Protein 3N40 (pdb70)

Radius of gyration: 38.4 Å; Cα contacts (8 Å, |Δi|>4): 2121; chains: 2; bounding box: 84×128×51 Å

Foldseek 3Di:
DFWADDDPDIDHLLDDPCPDQQLVVPLLSLLLRLLRCQVGPSSVSNLLRNQFHQDPPDDDGRSVVRQNQVFAAFAFFWFQPFDPRHIDRAQFHWFDWDQPWLVQKIKTFTRWFAQAAQVRDGHNQWTWTADQPGIHIFGPVQKWKAFPHTWDWLAGGTRITITRYDFHQKIKIWGAGPVRDITMGIDGDGGDRDDQFFFDDDDADPAADKGKIKWQDRDQDFDPDKFKKDWAAWAWDLVQWDQPPNWIKGAQPQFFKWKAFPDDDCRTDGDRHIDIGPPGHSVRMTMTTGGSSHMGTPGPRGDDHPPDDPRIHMDTGGRHMDMDIGGDHDFDAFDWDDDAQKIKTFDAGPGFKKKWKFAQDPGGPIDIDTDGGTDIDIDGADQSWMWMDIINDDIDIDHGD/DFDKDKDWFFLFAPDWDWDWDDDPQFWIFIKIKGWHKKKWFWDKDFQWKDFFKDKDWDFKDKAAQEWDDDDDDPAAPKDKDKDFQAFAADPVGTPHPDNGHIIIITIIGMDHDPCLVPWMKIKIFTDQTWMKTWMWMCAPNDTDIDIFTQCQPTWDADPNKTKGKHDFPDSDDLEDRMWMDTDWFIARDPAAGAQGDEALAPPQKIGSDSVGPGIHHNFVWDWDDDDHNHRDTDIDTRGTNSVVCVVVVPDGCCPPPPQNWHFGPPPTITMRRRDGMMMMMIRGGPVSTHGLVRAKDKDPKEKDWPFAAADPDQRTKMKIWIATPAWDKWAKAWPDPQKGWPGGIDIDGGGGMDMTTMHGNDQWDWTWIQTTNDIYIYTDRHHYDPDPDDDRD

Nearest PDB structures (foldseek):
  3n40-assembly1_P  TM=1.003E+00  e=1.286E-82  Chikungunya virus
  6jo8-assembly1_A  TM=9.857E-01  e=7.371E-72  Chikungunya virus
  2xfc-assembly1_B  TM=9.454E-01  e=4.873E-64  Chikungunya virus
  6jo8-assembly2_C  TM=9.831E-01  e=7.892E-61  Chikungunya virus
  6nk5-assembly1_E-14  TM=9.341E-01  e=5.938E-55  Chikungunya virus strain Senegal 37997

Structure (mmCIF, N/CA/C/O backbone):
data_3N40
#
_entry.id   3N40
#
_cell.length_a   58.740
_cell.length_b   90.010
_cell.length_c   179.030
_cell.angle_alpha   90.00
_cell.angle_beta   90.00
_cell.angle_gamma   90.00
#
_symmetry.space_group_name_H-M   'P 21 21 21'
#
loop_
_entity.id
_entity.type
_entity.pdbx_description
1 polymer 'P62 envelope glycoprotein'
2 polymer 'E1 envelope glycoprotein'
3 branched 2-acetamido-2-deoxy-beta-D-glucopyranose-(1-4)-2-acetamido-2-deoxy-beta-D-glucopyranose
4 branched 2-acetamido-2-deoxy-alpha-D-glucopyranose-(1-4)-2-acetamido-2-deoxy-beta-D-glucopyranose
5 non-polymer 2-acetamido-2-deoxy-beta-D-glucopyranose
6 non-polymer 'ACETATE ION'
7 water water
#
loop_
_atom_site.group_PDB
_atom_site.id
_atom_site.type_symbol
_atom_site.label_atom_id
_atom_site.label_alt_id
_atom_site.label_comp_id
_atom_site.label_asym_id
_atom_site.label_entity_id
_atom_site.label_seq_id
_atom_site.pdbx_PDB_ins_code
_atom_site.Cartn_x
_atom_site.Cartn_y
_atom_site.Cartn_z
_atom_site.occupancy
_atom_site.B_iso_or_equiv
_atom_site.auth_seq_id
_atom_site.auth_comp_id
_atom_site.auth_asym_id
_atom_site.auth_atom_id
_atom_site.pdbx_PDB_model_num
ATOM 1 N N . PRO A 1 1 ? -54.197 -3.104 42.036 1.00 47.77 5 PRO P N 1
ATOM 2 C CA . PRO A 1 1 ? -54.717 -1.742 41.863 1.00 46.57 5 PRO P CA 1
ATOM 3 C C . PRO A 1 1 ? -53.640 -0.670 42.039 1.00 49.46 5 PRO P C 1
ATOM 4 O O . PRO A 1 1 ? -53.037 -0.562 43.112 1.00 50.07 5 PRO P O 1
ATOM 8 N N . VAL A 1 2 ? -53.385 0.109 40.970 1.00 43.82 6 VAL P N 1
ATOM 9 C CA . VAL A 1 2 ? -52.382 1.178 40.972 1.00 42.83 6 VAL P CA 1
ATOM 10 C C . VAL A 1 2 ? -53.070 2.509 41.299 1.00 44.55 6 VAL P C 1
ATOM 11 O O . VAL A 1 2 ? -54.014 2.902 40.609 1.00 43.38 6 VAL P O 1
ATOM 15 N N . MET A 1 3 ? -52.610 3.183 42.370 1.00 40.36 7 MET P N 1
ATOM 16 C CA . MET A 1 3 ? -53.214 4.425 42.862 1.00 39.43 7 MET P CA 1
ATOM 17 C C . MET A 1 3 ? -52.417 5.698 42.588 1.00 42.27 7 MET P C 1
ATOM 18 O O . MET A 1 3 ? -51.189 5.704 42.697 1.00 41.79 7 MET P O 1
ATOM 23 N N . CYS A 1 4 ? -53.137 6.773 42.219 1.00 37.93 8 CYS P N 1
ATOM 24 C CA . CYS A 1 4 ? -52.597 8.107 41.939 1.00 37.26 8 CYS P CA 1
ATOM 25 C C . CYS A 1 4 ? -53.189 9.126 42.922 1.00 41.95 8 CYS P C 1
ATOM 26 O O . CYS A 1 4 ? -54.170 8.816 43.597 1.00 41.79 8 CYS P O 1
ATOM 29 N N . LEU A 1 5 ? -52.602 10.334 43.000 1.00 39.04 9 LEU P N 1
ATOM 30 C CA . LEU A 1 5 ? -53.015 11.382 43.940 1.00 39.58 9 LEU P CA 1
ATOM 31 C C . LEU A 1 5 ? -53.569 12.652 43.280 1.00 43.47 9 LEU P C 1
ATOM 32 O O . LEU A 1 5 ? -53.001 13.144 42.305 1.00 42.67 9 LEU P O 1
ATOM 37 N N . LEU A 1 6 ? -54.664 13.192 43.842 1.00 40.65 10 LEU P N 1
ATOM 38 C CA . LEU A 1 6 ? -55.302 14.445 43.427 1.00 40.44 10 LEU P CA 1
ATOM 39 C C . LEU A 1 6 ? -55.748 15.179 44.691 1.00 45.31 10 LEU P C 1
ATOM 40 O O . LEU A 1 6 ? -56.721 14.773 45.335 1.00 45.40 10 LEU P O 1
ATOM 45 N N . ALA A 1 7 ? -54.990 16.237 45.059 1.00 42.13 11 ALA P N 1
ATOM 46 C CA . ALA A 1 7 ? -55.170 17.082 46.245 1.00 42.87 11 ALA P CA 1
ATOM 47 C C . ALA A 1 7 ? -55.178 16.268 47.553 1.00 47.19 11 ALA P C 1
ATOM 48 O O . ALA A 1 7 ? -54.121 15.811 47.989 1.00 46.61 11 ALA P O 1
ATOM 50 N N . ASN A 1 8 ? -56.363 16.050 48.142 1.00 44.53 12 ASN P N 1
ATOM 51 C CA . ASN A 1 8 ? -56.530 15.308 49.388 1.00 45.36 12 ASN P CA 1
ATOM 52 C C . ASN A 1 8 ? -57.090 13.882 49.151 1.00 48.84 12 ASN P C 1
ATOM 53 O O . ASN A 1 8 ? -57.414 13.186 50.118 1.00 49.11 12 ASN P O 1
ATOM 58 N N . THR A 1 9 ? -57.196 13.450 47.869 1.00 44.50 13 THR P N 1
ATOM 59 C CA . THR A 1 9 ? -57.743 12.134 47.496 1.00 44.18 13 THR P CA 1
ATOM 60 C C . THR A 1 9 ? -56.751 11.216 46.763 1.00 47.04 13 THR P C 1
ATOM 61 O O . THR A 1 9 ? -55.771 11.685 46.178 1.00 46.04 13 THR P O 1
ATOM 65 N N . THR A 1 10 ? -57.057 9.901 46.770 1.00 43.32 14 THR P N 1
ATOM 66 C CA . THR A 1 10 ? -56.366 8.835 46.040 1.00 42.25 14 THR P CA 1
ATOM 67 C C . THR A 1 10 ? -57.396 8.245 45.072 1.00 44.75 14 THR P C 1
ATOM 68 O O . THR A 1 10 ? -58.579 8.172 45.413 1.00 44.79 14 THR P O 1
ATOM 72 N N . PHE A 1 11 ? -56.968 7.873 43.855 1.00 39.94 15 PHE P N 1
ATOM 73 C CA . PHE A 1 11 ? -57.858 7.351 42.811 1.00 38.98 15 PHE P CA 1
ATOM 74 C C . PHE A 1 11 ? -57.113 6.359 41.892 1.00 41.80 15 PHE P C 1
ATOM 75 O O . PHE A 1 11 ? -55.882 6.405 41.884 1.00 41.36 15 PHE P O 1
ATOM 83 N N . PRO A 1 12 ? -57.785 5.487 41.084 1.00 37.64 16 PRO P N 1
ATOM 84 C CA . PRO A 1 12 ? -57.016 4.607 40.183 1.00 36.85 16 PRO P CA 1
ATOM 85 C C . PRO A 1 12 ? -56.395 5.432 39.057 1.00 39.25 16 PRO P C 1
ATOM 86 O O . PRO A 1 12 ? -57.107 6.195 38.402 1.00 38.13 16 PRO P O 1
ATOM 90 N N . CYS A 1 13 ? -55.061 5.314 38.874 1.00 35.43 17 CYS P N 1
ATOM 91 C CA . CYS A 1 13 ? -54.269 6.047 37.876 1.00 34.46 17 CYS P CA 1
ATOM 92 C C . CYS A 1 13 ? -54.896 6.089 36.484 1.00 36.44 17 CYS P C 1
ATOM 93 O O . CYS A 1 13 ? -54.953 7.156 35.876 1.00 34.94 17 CYS P O 1
ATOM 96 N N . SER A 1 14 ? -55.389 4.935 36.000 1.00 33.19 18 SER P N 1
ATOM 97 C CA . SER A 1 14 ? -56.029 4.795 34.691 1.00 32.62 18 SER P CA 1
ATOM 98 C C . SER A 1 14 ? -57.421 5.447 34.632 1.00 35.96 18 SER P C 1
ATOM 99 O O . SER A 1 14 ? -57.968 5.611 33.539 1.00 35.30 18 SER P O 1
ATOM 102 N N . GLN A 1 15 ? -57.991 5.817 35.797 1.00 32.59 19 GLN P N 1
ATOM 103 C CA . GLN A 1 15 ? -59.319 6.428 35.877 1.00 32.29 19 GLN P CA 1
ATOM 104 C C . GLN A 1 15 ? -59.361 7.790 36.624 1.00 35.87 19 GLN P C 1
ATOM 105 O O . GLN A 1 15 ? -59.960 7.865 37.704 1.00 35.77 19 GLN P O 1
ATOM 111 N N . PRO A 1 16 ? -58.778 8.891 36.067 1.00 31.89 20 PRO P N 1
ATOM 112 C CA . PRO A 1 16 ? -58.896 10.194 36.749 1.00 31.83 20 PRO P CA 1
ATOM 113 C C . PRO A 1 16 ? -60.333 10.732 36.678 1.00 35.77 20 PRO P C 1
ATOM 114 O O . PRO A 1 16 ? -61.034 10.417 35.712 1.00 34.87 20 PRO P O 1
ATOM 118 N N . PRO A 1 17 ? -60.811 11.503 37.688 1.00 33.11 21 PRO P N 1
ATOM 119 C CA . PRO A 1 17 ? -62.214 11.968 37.662 1.00 33.44 21 PRO P CA 1
ATOM 120 C C . PRO A 1 17 ? -62.599 12.945 36.547 1.00 36.93 21 PRO P C 1
ATOM 121 O O . PRO A 1 17 ? -63.789 13.125 36.282 1.00 37.32 21 PRO P O 1
ATOM 125 N N . CYS A 1 18 ? -61.602 13.561 35.896 1.00 32.58 22 CYS P N 1
ATOM 126 C CA . CYS A 1 18 ? -61.778 14.529 34.811 1.00 32.13 22 CYS P CA 1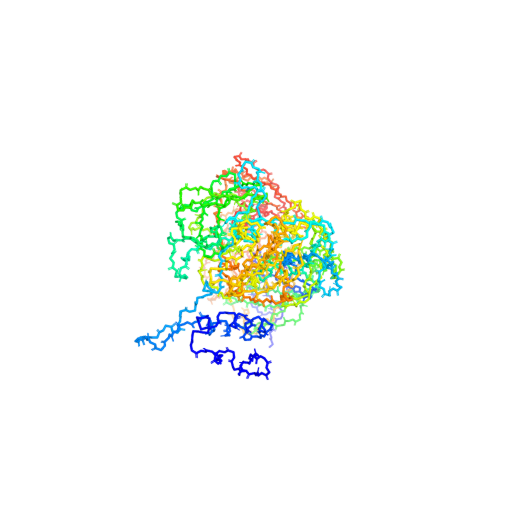
ATOM 127 C C . CYS A 1 18 ? -62.216 13.914 33.470 1.00 35.69 22 CYS P C 1
ATOM 128 O O . CYS A 1 18 ? -62.660 14.655 32.591 1.00 35.47 22 CYS P O 1
ATOM 131 N N . THR A 1 19 ? -62.056 12.580 33.301 1.00 32.07 23 THR P N 1
ATOM 132 C CA . THR A 1 19 ? -62.387 11.846 32.068 1.00 31.56 23 THR P CA 1
ATOM 133 C C . THR A 1 19 ? -63.847 12.005 31.605 1.00 35.19 23 THR P C 1
ATOM 134 O O . THR A 1 19 ? -64.748 12.004 32.447 1.00 35.67 23 THR P O 1
ATOM 138 N N . PRO A 1 20 ? -64.112 12.150 30.283 1.00 30.78 24 PRO P N 1
ATOM 139 C CA . PRO A 1 20 ? -63.160 12.173 29.157 1.00 29.81 24 PRO P CA 1
ATOM 140 C C . PRO A 1 20 ? -62.585 13.556 28.851 1.00 32.66 24 PRO P C 1
ATOM 141 O O . PRO A 1 20 ? -63.103 14.561 29.341 1.00 32.39 24 PRO P O 1
ATOM 145 N N . CYS A 1 21 ? -61.523 13.596 28.015 1.00 28.28 25 CYS P N 1
ATOM 146 C CA . CYS A 1 21 ? -60.836 14.808 27.551 1.00 27.91 25 CYS P CA 1
ATOM 147 C C . CYS A 1 21 ? -60.439 15.740 28.708 1.00 32.19 25 CYS P C 1
ATOM 148 O O . CYS A 1 21 ? -60.899 16.884 28.768 1.00 31.86 25 CYS P O 1
ATOM 151 N N . CYS A 1 22 ? -59.608 15.224 29.641 1.00 29.17 26 CYS P N 1
ATOM 152 C CA . CYS A 1 22 ? -59.112 15.949 30.817 1.00 29.55 26 CYS P CA 1
ATOM 153 C C . CYS A 1 22 ? -58.438 17.258 30.420 1.00 32.99 26 CYS P C 1
ATOM 154 O O . CYS A 1 22 ? -58.761 18.309 30.978 1.00 33.37 26 CYS P O 1
ATOM 157 N N . TYR A 1 23 ? -57.506 17.185 29.454 1.00 28.33 27 TYR P N 1
ATOM 158 C CA . TYR A 1 23 ? -56.739 18.323 28.959 1.00 27.80 27 TYR P CA 1
ATOM 159 C C . TYR A 1 23 ? -57.598 19.359 28.235 1.00 31.48 27 TYR P C 1
ATOM 160 O O . TYR A 1 23 ? -57.383 20.551 28.435 1.00 31.34 27 TYR P O 1
ATOM 169 N N . GLU A 1 24 ? -58.542 18.915 27.381 1.00 27.89 28 GLU P N 1
ATOM 170 C CA . GLU A 1 24 ? -59.436 19.808 26.632 1.00 27.98 28 GLU P CA 1
ATOM 171 C C . GLU A 1 24 ? -60.315 20.643 27.563 1.00 32.46 28 GLU P C 1
ATOM 172 O O . GLU A 1 24 ? -60.494 21.838 27.322 1.00 32.62 28 GLU P O 1
ATOM 178 N N . LYS A 1 25 ? -60.833 20.014 28.638 1.00 29.24 29 LYS P N 1
ATOM 179 C CA . LYS A 1 25 ? -61.696 20.646 29.640 1.00 29.78 29 LYS P CA 1
ATOM 180 C C . LYS A 1 25 ? -60.922 21.655 30.492 1.00 33.90 29 LYS P C 1
ATOM 181 O O . LYS A 1 25 ? -61.289 22.830 30.528 1.00 33.98 29 LYS P O 1
ATOM 187 N N . GLU A 1 26 ? -59.864 21.189 31.189 1.00 30.17 30 GLU P N 1
ATOM 188 C CA . GLU A 1 26 ? -59.031 22.009 32.072 1.00 30.12 30 GLU P CA 1
ATOM 189 C C . GLU A 1 26 ? -57.541 21.730 31.795 1.00 33.15 30 GLU P C 1
ATOM 190 O O . GLU A 1 26 ? -56.966 20.840 32.429 1.00 32.26 30 GLU P O 1
ATOM 196 N N . PRO A 1 27 ? -56.899 22.462 30.848 1.00 29.55 31 PRO P N 1
ATOM 197 C CA . PRO A 1 27 ? -55.481 22.184 30.539 1.00 28.71 31 PRO P CA 1
ATOM 198 C C . PRO A 1 27 ? -54.500 22.404 31.688 1.00 32.15 31 PRO P C 1
ATOM 199 O O . PRO A 1 27 ? -53.642 21.550 31.900 1.00 30.63 31 PRO P O 1
ATOM 203 N N . GLU A 1 28 ? -54.645 23.516 32.442 1.00 29.68 32 GLU P N 1
ATOM 204 C CA . GLU A 1 28 ? -53.783 23.847 33.581 1.00 29.80 32 GLU P CA 1
ATOM 205 C C . GLU A 1 28 ? -53.912 22.807 34.704 1.00 33.30 32 GLU P C 1
ATOM 206 O O . GLU A 1 28 ? -52.891 22.296 35.164 1.00 32.61 32 GLU P O 1
ATOM 212 N N . GLU A 1 29 ? -55.162 22.487 35.116 1.00 29.93 33 GLU P N 1
ATOM 213 C CA . GLU A 1 29 ? -55.497 21.519 36.171 1.00 29.67 33 GLU P CA 1
ATOM 214 C C . GLU A 1 29 ? -54.970 20.116 35.879 1.00 32.60 33 GLU P C 1
ATOM 215 O O . GLU A 1 29 ? -54.501 19.447 36.800 1.00 32.57 33 GLU P O 1
ATOM 221 N N . THR A 1 30 ? -55.068 19.669 34.608 1.00 28.03 34 THR P N 1
ATOM 222 C CA . THR A 1 30 ? -54.612 18.352 34.147 1.00 26.97 34 THR P CA 1
ATOM 223 C C . THR A 1 30 ? -53.095 18.231 34.289 1.00 29.77 34 THR P C 1
ATOM 224 O O . THR A 1 30 ? -52.619 17.234 34.833 1.00 29.05 34 THR P O 1
ATOM 228 N N . LEU A 1 31 ? -52.348 19.251 33.816 1.00 26.03 35 LEU P N 1
ATOM 229 C CA . LEU A 1 31 ? -50.886 19.286 33.892 1.00 25.62 35 LEU P CA 1
ATOM 230 C C . LEU A 1 31 ? -50.405 19.345 35.338 1.00 29.77 35 LEU P C 1
ATOM 231 O O . LEU A 1 31 ? -49.442 18.657 35.672 1.00 29.26 35 LEU P O 1
ATOM 236 N N . ARG A 1 32 ? -51.105 20.119 36.201 1.00 26.75 36 ARG P N 1
ATOM 237 C CA . ARG A 1 32 ? -50.796 20.230 37.632 1.00 27.06 36 ARG P CA 1
ATOM 238 C C . ARG A 1 32 ? -50.961 18.864 38.314 1.00 30.07 36 ARG P C 1
ATOM 239 O O . ARG A 1 32 ? -50.094 18.469 39.092 1.00 29.81 36 ARG P O 1
ATOM 247 N N . MET A 1 33 ? -52.050 18.133 37.978 1.00 25.75 37 MET P N 1
ATOM 248 C CA . MET A 1 33 ? -52.357 16.792 38.488 1.00 25.34 37 MET P CA 1
ATOM 249 C C . MET A 1 33 ? -51.260 15.795 38.083 1.00 28.65 37 MET P C 1
ATOM 250 O O . MET A 1 33 ? -50.817 15.005 38.919 1.00 28.72 37 MET P O 1
ATOM 255 N N . LEU A 1 34 ? -50.826 15.843 36.807 1.00 24.38 38 LEU P N 1
ATOM 256 C CA . LEU A 1 34 ? -49.774 14.979 36.268 1.00 23.98 38 LEU P CA 1
ATOM 257 C C . LEU A 1 34 ? -48.433 15.234 36.956 1.00 27.77 38 LEU P C 1
ATOM 258 O O . LEU A 1 34 ? -47.734 14.277 37.286 1.00 27.78 38 LEU P O 1
ATOM 263 N N . GLU A 1 35 ? -48.102 16.518 37.216 1.00 24.20 39 GLU P N 1
ATOM 264 C CA . GLU A 1 35 ? -46.875 16.942 37.904 1.00 24.29 39 GLU P CA 1
ATOM 265 C C . GLU A 1 35 ? -46.832 16.404 39.341 1.00 28.87 39 GLU P C 1
ATOM 266 O O . GLU A 1 35 ? -45.760 16.045 39.828 1.00 28.91 39 GLU P O 1
ATOM 272 N N . ASP A 1 36 ? -48.005 16.326 40.001 1.00 25.84 40 ASP P N 1
ATOM 273 C CA . ASP A 1 36 ? -48.156 15.823 41.369 1.00 26.35 40 ASP P CA 1
ATOM 274 C C . ASP A 1 36 ? -47.963 14.305 41.473 1.00 30.77 40 ASP P C 1
ATOM 275 O O . ASP A 1 36 ? -47.744 13.796 42.573 1.00 31.18 40 ASP P O 1
ATOM 280 N N . ASN A 1 37 ? -48.040 13.587 40.335 1.00 27.10 41 ASN P N 1
ATOM 281 C CA . ASN A 1 37 ? -47.895 12.132 40.269 1.00 27.11 41 ASN P CA 1
ATOM 282 C C . ASN A 1 37 ? -46.656 11.664 39.497 1.00 32.06 41 ASN P C 1
ATOM 283 O O . ASN A 1 37 ? -46.565 10.480 39.160 1.00 31.90 41 ASN P O 1
ATOM 288 N N . VAL A 1 38 ? -45.693 12.575 39.245 1.00 29.20 42 VAL P N 1
ATOM 289 C CA . VAL A 1 38 ? -44.455 12.291 38.508 1.00 29.36 42 VAL P CA 1
ATOM 290 C C . VAL A 1 38 ? -43.593 11.164 39.121 1.00 34.88 42 VAL P C 1
ATOM 291 O O . VAL A 1 38 ? -42.966 10.409 38.380 1.00 34.63 42 VAL P O 1
ATOM 295 N N . MET A 1 39 ? -43.601 11.037 40.460 1.00 33.04 43 MET P N 1
ATOM 296 C CA . MET A 1 39 ? -42.824 10.029 41.189 1.00 34.19 43 MET P CA 1
ATOM 297 C C . MET A 1 39 ? -43.580 8.709 41.397 1.00 37.62 43 MET P C 1
ATOM 298 O O . MET A 1 39 ? -42.960 7.700 41.745 1.00 37.91 43 MET P O 1
ATOM 303 N N . ARG A 1 40 ? -44.910 8.717 41.170 1.00 33.21 44 ARG P N 1
ATOM 304 C CA . ARG A 1 40 ? -45.795 7.557 41.331 1.00 32.94 44 ARG P CA 1
ATOM 305 C C . ARG A 1 40 ? -45.558 6.476 40.263 1.00 36.78 44 ARG P C 1
ATOM 306 O O . ARG A 1 40 ? -45.423 6.817 39.085 1.00 35.80 44 ARG P O 1
ATOM 314 N N . PRO A 1 41 ? -45.545 5.169 40.644 1.00 33.96 45 PRO P N 1
ATOM 315 C CA . PRO A 1 41 ? -45.325 4.100 39.645 1.00 33.60 45 PRO P CA 1
ATOM 316 C C . PRO A 1 41 ? -46.350 4.031 38.507 1.00 35.47 45 PRO P C 1
ATOM 317 O O . PRO A 1 41 ? -46.019 3.557 37.419 1.00 34.90 45 PRO P O 1
ATOM 321 N N . GLY A 1 42 ? -47.568 4.502 38.766 1.00 30.58 46 GLY P N 1
ATOM 322 C CA . GLY A 1 42 ? -48.644 4.520 37.781 1.00 29.24 46 GLY P CA 1
ATOM 323 C C . GLY A 1 42 ? -48.799 5.832 37.039 1.00 31.37 46 GLY P C 1
ATOM 324 O O . GLY A 1 42 ? -49.892 6.130 36.550 1.00 30.25 46 GLY P O 1
ATOM 325 N N . TYR A 1 43 ? -47.704 6.618 36.928 1.00 27.20 47 TYR P N 1
ATOM 326 C CA . TYR A 1 43 ? -47.703 7.911 36.238 1.00 26.07 47 TYR P CA 1
ATOM 327 C C . TYR A 1 43 ? -48.087 7.788 34.762 1.00 29.72 47 TYR P C 1
ATOM 328 O O . TYR A 1 43 ? -48.881 8.598 34.277 1.00 28.93 47 TYR P O 1
ATOM 337 N N . TYR A 1 44 ? -47.504 6.805 34.048 1.00 26.84 48 TYR P N 1
ATOM 338 C CA . TYR A 1 44 ? -47.779 6.600 32.625 1.00 26.38 48 TYR P CA 1
ATOM 339 C C . TYR A 1 44 ? -49.186 6.106 32.317 1.00 30.27 48 TYR P C 1
ATOM 340 O O . TYR A 1 44 ? -49.684 6.348 31.218 1.00 29.76 48 TYR P O 1
ATOM 349 N N . GLN A 1 45 ? -49.849 5.476 33.308 1.00 27.31 49 GLN P N 1
ATOM 350 C CA . GLN A 1 45 ? -51.244 5.044 33.203 1.00 27.04 49 GLN P CA 1
ATOM 351 C C . GLN A 1 45 ? -52.120 6.298 33.289 1.00 30.01 49 GLN P C 1
ATOM 352 O O . GLN A 1 45 ? -53.099 6.412 32.550 1.00 29.32 49 GLN P O 1
ATOM 358 N N . LEU A 1 46 ? -51.727 7.257 34.163 1.00 26.26 50 LEU P N 1
ATOM 359 C CA . LEU A 1 46 ? -52.408 8.540 34.348 1.00 25.59 50 LEU P CA 1
ATOM 360 C C . LEU A 1 46 ? -52.194 9.460 33.144 1.00 29.21 50 LEU P C 1
ATOM 361 O O . LEU A 1 46 ? -53.145 10.114 32.719 1.00 28.49 50 LEU P O 1
ATOM 366 N N . LEU A 1 47 ? -50.959 9.495 32.590 1.00 26.01 51 LEU P N 1
ATOM 367 C CA . LEU A 1 47 ? -50.607 10.299 31.415 1.00 25.71 51 LEU P CA 1
ATOM 368 C C . LEU A 1 47 ? -51.420 9.861 30.195 1.00 30.19 51 LEU P C 1
ATOM 369 O O . LEU A 1 47 ? -51.950 10.715 29.480 1.00 29.65 51 LEU P O 1
ATOM 374 N N . GLN A 1 48 ? -51.548 8.533 29.994 1.00 27.32 52 GLN P N 1
ATOM 375 C CA . GLN A 1 48 ? -52.310 7.924 28.904 1.00 27.30 52 GLN P CA 1
ATOM 376 C C . GLN A 1 48 ? -53.788 8.322 28.977 1.00 31.10 52 GLN P C 1
ATOM 377 O O . GLN A 1 48 ? -54.325 8.809 27.986 1.00 30.41 52 GLN P O 1
ATOM 383 N N . ALA A 1 49 ? -54.423 8.149 30.151 1.00 27.88 53 ALA P N 1
ATOM 384 C CA . ALA A 1 49 ? -55.833 8.472 30.372 1.00 27.94 53 ALA P CA 1
ATOM 385 C C . ALA A 1 49 ? -56.151 9.973 30.297 1.00 31.87 53 ALA P C 1
ATOM 386 O O . ALA A 1 49 ? -57.189 10.339 29.744 1.00 31.39 53 ALA P O 1
ATOM 388 N N . SER A 1 50 ? -55.263 10.833 30.843 1.00 28.40 54 SER P N 1
ATOM 389 C CA . SER A 1 50 ? -55.442 12.291 30.868 1.00 28.21 54 SER P CA 1
ATOM 390 C C . SER A 1 50 ? -55.266 12.959 29.504 1.00 31.52 54 SER P C 1
ATOM 391 O O . SER A 1 50 ? -55.903 13.983 29.246 1.00 31.13 54 SER P O 1
ATOM 394 N N . LEU A 1 51 ? -54.392 12.401 28.646 1.00 27.62 55 LEU P N 1
ATOM 395 C CA . LEU A 1 51 ? -54.120 12.962 27.321 1.00 27.11 55 LEU P CA 1
ATOM 396 C C . LEU A 1 51 ? -54.820 12.231 26.165 1.00 29.91 55 LEU P C 1
ATOM 397 O O . LEU A 1 51 ? -54.423 12.365 25.004 1.00 29.40 55 LEU P O 1
ATOM 402 N N . THR A 1 52 ? -55.898 11.497 26.493 1.00 25.93 56 THR P N 1
ATOM 403 C CA . THR A 1 52 ? -56.757 10.790 25.545 1.00 25.56 56 THR P CA 1
ATOM 404 C C . THR A 1 52 ? -58.094 11.531 25.507 1.00 29.46 56 THR P C 1
ATOM 405 O O . THR A 1 52 ? -58.650 11.849 26.561 1.00 28.91 56 THR P O 1
ATOM 409 N N . CYS A 1 53 ? -58.599 11.812 24.300 1.00 26.35 57 CYS P N 1
ATOM 410 C CA . CYS A 1 53 ? -59.872 12.496 24.145 1.00 26.56 57 CYS P CA 1
ATOM 411 C C . CYS A 1 53 ? -60.849 11.746 23.253 1.00 30.22 57 CYS P C 1
ATOM 412 O O . CYS A 1 53 ? -60.671 11.674 22.034 1.00 30.46 57 CYS P O 1
ATOM 415 N N . SER A 1 54 ? -61.874 11.169 23.886 1.00 25.94 58 SER P N 1
ATOM 416 C CA . SER A 1 54 ? -62.973 10.476 23.229 1.00 25.70 58 SER P CA 1
ATOM 417 C C . SER A 1 54 ? -64.236 11.150 23.783 1.00 29.60 58 SER P C 1
ATOM 418 O O . SER A 1 54 ? -64.758 10.721 24.817 1.00 29.29 58 SER P O 1
ATOM 421 N N . PRO A 1 55 ? -64.663 12.290 23.181 1.00 26.18 59 PRO P N 1
ATOM 422 C CA . PRO A 1 55 ? -65.810 13.028 23.741 1.00 26.42 59 PRO P CA 1
ATOM 423 C C . PRO A 1 55 ? -67.165 12.351 23.578 1.00 29.79 59 PRO P C 1
ATOM 424 O O . PRO A 1 55 ? -67.307 11.440 22.765 1.00 28.86 59 PRO P O 1
ATOM 428 N N . HIS A 1 56 ? -68.159 12.817 24.360 1.00 27.02 60 HIS P N 1
ATOM 429 C CA . HIS A 1 56 ? -69.544 12.340 24.350 1.00 27.33 60 HIS P CA 1
ATOM 430 C C . HIS A 1 56 ? -70.230 12.644 23.018 1.00 32.33 60 HIS P C 1
ATOM 431 O O . HIS A 1 56 ? -70.921 11.780 22.476 1.00 32.06 60 HIS P O 1
ATOM 438 N N . ARG A 1 57 ? -70.042 13.877 22.501 1.00 29.98 61 ARG P N 1
ATOM 439 C CA . ARG A 1 57 ? -70.630 14.366 21.251 1.00 30.95 61 ARG P CA 1
ATOM 440 C C . ARG A 1 57 ? -69.848 13.821 20.043 1.00 34.74 61 ARG P C 1
ATOM 441 O O . ARG A 1 57 ? -69.236 14.579 19.283 1.00 34.77 61 ARG P O 1
ATOM 449 N N . GLN A 1 58 ? -69.870 12.487 19.889 1.00 30.82 62 GLN P N 1
ATOM 450 C CA . GLN A 1 58 ? -69.169 11.728 18.852 1.00 30.42 62 GLN P CA 1
ATOM 451 C C . GLN A 1 58 ? -69.862 10.369 18.703 1.00 34.89 62 GLN P C 1
ATOM 452 O O . GLN A 1 58 ? -70.320 9.817 19.702 1.00 34.71 62 GLN P O 1
ATOM 458 N N . ARG A 1 59 ? -69.954 9.840 17.468 1.00 31.60 63 ARG P N 1
ATOM 459 C CA . ARG A 1 59 ? -70.579 8.540 17.197 1.00 31.50 63 ARG P CA 1
ATOM 460 C C . ARG A 1 59 ? -69.683 7.389 17.680 1.00 34.81 63 ARG P C 1
ATOM 461 O O . ARG A 1 59 ? -70.145 6.502 18.401 1.00 34.29 63 ARG P O 1
ATOM 469 N N . GLU A 1 60 ? -68.412 7.412 17.256 1.00 31.02 64 GLU P N 1
ATOM 470 C CA . GLU A 1 60 ? -67.400 6.395 17.532 1.00 30.29 64 GLU P CA 1
ATOM 471 C C . GLU A 1 60 ? -66.510 6.701 18.744 1.00 32.95 64 GLU P C 1
ATOM 472 O O . GLU A 1 60 ? -66.576 7.794 19.313 1.00 32.12 64 GLU P O 1
ATOM 478 N N . SER A 1 61 ? -65.683 5.714 19.134 1.00 28.94 65 SER P N 1
ATOM 479 C CA . SER A 1 61 ? -64.740 5.818 20.241 1.00 27.92 65 SER P CA 1
ATOM 480 C C . SER A 1 61 ? -63.338 6.096 19.717 1.00 31.11 65 SER P C 1
ATOM 481 O O . SER A 1 61 ? -62.875 5.424 18.790 1.00 30.73 65 SER P O 1
ATOM 484 N N . THR A 1 62 ? -62.665 7.084 20.321 1.00 27.14 66 THR P N 1
ATOM 485 C CA . THR A 1 62 ? -61.282 7.441 20.004 1.00 26.64 66 THR P CA 1
ATOM 486 C C . THR A 1 62 ? -60.430 7.230 21.268 1.00 30.62 66 THR P C 1
ATOM 487 O O . THR A 1 62 ? -59.540 8.022 21.565 1.00 29.89 66 THR P O 1
ATOM 491 N N . LYS A 1 63 ? -60.711 6.133 22.004 1.00 27.63 67 LYS P N 1
ATOM 492 C CA . LYS A 1 63 ? -60.036 5.752 23.252 1.00 27.30 67 LYS P CA 1
ATOM 493 C C . LYS A 1 63 ? -58.533 5.446 23.106 1.00 31.90 67 LYS P C 1
ATOM 494 O O . LYS A 1 63 ? -57.833 5.364 24.116 1.00 31.29 67 LYS P O 1
ATOM 500 N N . ASP A 1 64 ? -58.051 5.259 21.862 1.00 29.33 68 ASP P N 1
ATOM 501 C CA . ASP A 1 64 ? -56.647 4.968 21.563 1.00 29.68 68 ASP P CA 1
ATOM 502 C C . ASP A 1 64 ? -55.924 6.179 20.942 1.00 33.59 68 ASP P C 1
ATOM 503 O O . ASP A 1 64 ? -54.808 6.031 20.435 1.00 33.70 68 ASP P O 1
ATOM 508 N N . ASN A 1 65 ? -56.546 7.380 21.012 1.00 29.43 69 ASN P N 1
ATOM 509 C CA . ASN A 1 65 ? -55.989 8.611 20.444 1.00 29.00 69 ASN P CA 1
ATOM 510 C C . ASN A 1 65 ? -55.039 9.402 21.369 1.00 32.20 69 ASN P C 1
ATOM 511 O O . ASN A 1 65 ? -54.879 10.614 21.185 1.00 31.55 69 ASN P O 1
ATOM 516 N N . PHE A 1 66 ? -54.387 8.713 22.341 1.00 28.62 70 PHE P N 1
ATOM 517 C CA . PHE A 1 66 ? -53.425 9.335 23.261 1.00 28.00 70 PHE P CA 1
ATOM 518 C C . PHE A 1 66 ? -52.386 10.112 22.464 1.00 31.62 70 PHE P C 1
ATOM 519 O O . PHE A 1 66 ? -51.641 9.528 21.676 1.00 31.94 70 PHE P O 1
ATOM 527 N N . ASN A 1 67 ? -52.409 11.437 22.614 1.00 27.55 71 ASN P N 1
ATOM 528 C CA . ASN A 1 67 ? -51.513 12.341 21.911 1.00 27.31 71 ASN P CA 1
ATOM 529 C C . ASN A 1 67 ? -50.871 13.283 22.916 1.00 30.49 71 ASN P C 1
ATOM 530 O O . ASN A 1 67 ? -51.502 14.236 23.371 1.00 29.91 71 ASN P O 1
ATOM 535 N N . VAL A 1 68 ? -49.612 12.995 23.274 1.00 26.81 72 VAL P N 1
ATOM 536 C CA . VAL A 1 68 ? -48.827 13.775 24.232 1.00 26.33 72 VAL P CA 1
ATOM 537 C C . VAL A 1 68 ? -48.551 15.211 23.734 1.00 29.77 72 VAL P C 1
ATOM 538 O O . VAL A 1 68 ? -48.391 16.127 24.545 1.00 29.53 72 VAL P O 1
ATOM 542 N N . TYR A 1 69 ? -48.554 15.398 22.400 1.00 25.81 73 TYR P N 1
ATOM 543 C CA . TYR A 1 69 ? -48.298 16.666 21.717 1.00 25.79 73 TYR P CA 1
ATOM 544 C C . TYR A 1 69 ? -49.395 17.716 21.898 1.00 29.56 73 TYR P C 1
ATOM 545 O O . TYR A 1 69 ? -49.179 18.882 21.558 1.00 29.95 73 TYR P O 1
ATOM 554 N N . LYS A 1 70 ? -50.553 17.321 22.464 1.00 25.80 74 LYS P N 1
ATOM 555 C CA . LYS A 1 70 ? -51.642 18.247 22.763 1.00 26.08 74 LYS P CA 1
ATOM 556 C C . LYS A 1 70 ? -51.261 19.113 23.979 1.00 30.15 74 LYS P C 1
ATOM 557 O O . LYS A 1 70 ? -51.666 20.272 24.057 1.00 29.81 74 LYS P O 1
ATOM 563 N N . ALA A 1 71 ? -50.431 18.552 24.887 1.00 26.79 75 ALA P N 1
ATOM 564 C CA . ALA A 1 71 ? -49.937 19.194 26.105 1.00 26.70 75 ALA P CA 1
ATOM 565 C C . ALA A 1 71 ? -48.595 19.900 25.891 1.00 30.64 75 ALA P C 1
ATOM 566 O O . ALA A 1 71 ? -48.334 20.911 26.542 1.00 30.56 75 ALA P O 1
ATOM 568 N N . THR A 1 72 ? -47.745 19.367 24.997 1.00 26.82 76 THR P N 1
ATOM 569 C CA . THR A 1 72 ? -46.426 19.939 24.709 1.00 26.15 76 THR P CA 1
ATOM 570 C C . THR A 1 72 ? -46.478 20.938 23.552 1.00 30.61 76 THR P C 1
ATOM 571 O O . THR A 1 72 ? -47.489 21.022 22.849 1.00 31.22 76 THR P O 1
ATOM 575 N N . ARG A 1 73 ? -45.387 21.698 23.358 1.00 26.16 77 ARG P N 1
ATOM 576 C CA . ARG A 1 73 ? -45.297 22.699 22.297 1.00 25.97 77 ARG P CA 1
ATOM 577 C C . ARG A 1 73 ? -43.856 22.911 21.802 1.00 28.51 77 ARG P C 1
ATOM 578 O O . ARG A 1 73 ? -42.923 22.759 22.599 1.00 27.37 77 ARG P O 1
ATOM 586 N N . PRO A 1 74 ? -43.644 23.330 20.524 1.00 24.81 78 PRO P N 1
ATOM 587 C CA . PRO A 1 74 ? -42.276 23.677 20.100 1.00 24.19 78 PRO P CA 1
ATOM 588 C C . PRO A 1 74 ? -41.892 25.016 20.751 1.00 27.32 78 PRO P C 1
ATOM 589 O O . PRO A 1 74 ? -42.777 25.763 21.173 1.00 27.39 78 PRO P O 1
ATOM 593 N N . TYR A 1 75 ? -40.595 25.311 20.871 1.00 22.87 79 TYR P N 1
ATOM 594 C CA . TYR A 1 75 ? -40.171 26.540 21.546 1.00 22.60 79 TYR P CA 1
ATOM 595 C C . TYR A 1 75 ? -38.944 27.213 20.937 1.00 26.93 79 TYR P C 1
ATOM 596 O O . TYR A 1 75 ? -38.304 26.657 20.044 1.00 25.99 79 TYR P O 1
ATOM 605 N N . LEU A 1 76 ? -38.643 28.430 21.420 1.00 24.52 80 LEU P N 1
ATOM 606 C CA . LEU A 1 76 ? -37.476 29.218 21.038 1.00 25.05 80 LEU P CA 1
ATOM 607 C C . LEU A 1 76 ? -36.475 29.104 22.184 1.00 29.34 80 LEU P C 1
ATOM 608 O O . LEU A 1 76 ? -36.856 29.211 23.352 1.00 28.91 80 LEU P O 1
ATOM 613 N N . ALA A 1 77 ? -35.207 28.847 21.855 1.00 26.37 81 ALA P N 1
ATOM 614 C CA . ALA A 1 77 ? -34.138 28.702 22.842 1.00 26.20 81 ALA P CA 1
ATOM 615 C C . ALA A 1 77 ? -32.816 29.201 22.274 1.00 31.00 81 ALA P C 1
ATOM 616 O O . ALA A 1 77 ? -32.692 29.364 21.056 1.00 30.66 81 ALA P O 1
ATOM 618 N N . HIS A 1 78 ? -31.831 29.449 23.157 1.00 28.26 82 HIS P N 1
ATOM 619 C CA . HIS A 1 78 ? -30.509 29.935 22.774 1.00 28.73 82 HIS P CA 1
ATOM 620 C C . HIS A 1 78 ? -29.740 28.964 21.884 1.00 32.26 82 HIS P C 1
ATOM 621 O O . HIS A 1 78 ? -29.694 27.762 22.153 1.00 31.17 82 HIS P O 1
ATOM 628 N N . CYS A 1 79 ? -29.129 29.515 20.831 1.00 29.71 83 CYS P N 1
ATOM 629 C CA . CYS A 1 79 ? -28.268 28.826 19.881 1.00 29.51 83 CYS P CA 1
ATOM 630 C C . CYS A 1 79 ? -27.024 29.705 19.704 1.00 33.75 83 CYS P C 1
ATOM 631 O O . CYS A 1 79 ? -27.182 30.894 19.430 1.00 34.19 83 CYS P O 1
ATOM 634 N N . PRO A 1 80 ? -25.790 29.175 19.888 1.00 29.91 84 PRO P N 1
ATOM 635 C CA . PRO A 1 80 ? -24.597 30.035 19.759 1.00 30.61 84 PRO P CA 1
ATOM 636 C C . PRO A 1 80 ? -24.284 30.501 18.337 1.00 35.02 84 PRO P C 1
ATOM 637 O O . PRO A 1 80 ? -23.623 31.525 18.174 1.00 35.24 84 PRO P O 1
ATOM 641 N N . ASP A 1 81 ? -24.747 29.749 17.319 1.00 31.64 85 ASP P N 1
ATOM 642 C CA . ASP A 1 81 ? -24.505 30.055 15.910 1.00 32.37 85 ASP P CA 1
ATOM 643 C C . ASP A 1 81 ? -25.739 29.761 15.046 1.00 36.36 85 ASP P C 1
ATOM 644 O O . ASP A 1 81 ? -26.007 28.606 14.705 1.00 35.17 85 ASP P O 1
ATOM 649 N N . CYS A 1 82 ? -26.469 30.826 14.674 1.00 33.90 86 CYS P N 1
ATOM 650 C CA . CYS A 1 82 ? -27.660 30.752 13.824 1.00 34.01 86 CYS P CA 1
ATOM 651 C C . CYS A 1 82 ? -27.305 31.033 12.356 1.00 39.95 86 CYS P C 1
ATOM 652 O O . CYS A 1 82 ? -28.195 31.214 11.519 1.00 39.56 86 CYS P O 1
ATOM 655 N N . GLY A 1 83 ? -26.006 31.042 12.067 1.00 38.19 87 GLY P N 1
ATOM 656 C CA . GLY A 1 83 ? -25.450 31.341 10.756 1.00 39.83 87 GLY P CA 1
ATOM 657 C C . GLY A 1 83 ? -24.539 32.544 10.853 1.00 46.55 87 GLY P C 1
ATOM 658 O O . GLY A 1 83 ? -24.896 33.537 11.497 1.00 46.77 87 GLY P O 1
ATOM 659 N N . GLU A 1 84 ? -23.339 32.448 10.244 1.00 44.87 88 GLU P N 1
ATOM 660 C CA . GLU A 1 84 ? -22.293 33.488 10.230 1.00 46.59 88 GLU P CA 1
ATOM 661 C C . GLU A 1 84 ? -21.661 33.765 11.620 1.00 50.65 88 GLU P C 1
ATOM 662 O O . GLU A 1 84 ? -21.057 34.822 11.827 1.00 51.80 88 GLU P O 1
ATOM 668 N N . GLY A 1 85 ? -21.785 32.799 12.535 1.00 45.56 89 GLY P N 1
ATOM 669 C CA . GLY A 1 85 ? -21.226 32.866 13.884 1.00 45.01 89 GLY P CA 1
ATOM 670 C C . GLY A 1 85 ? -22.005 33.671 14.909 1.00 48.75 89 GLY P C 1
ATOM 671 O O . GLY A 1 85 ? -21.574 33.765 16.062 1.00 48.44 89 GLY P O 1
ATOM 672 N N . HIS A 1 86 ? -23.153 34.254 14.510 1.00 44.95 90 HIS P N 1
ATOM 673 C CA . HIS A 1 86 ? -23.986 35.081 15.388 1.00 44.46 90 HIS P CA 1
ATOM 674 C C . HIS A 1 86 ? -25.055 34.270 16.121 1.00 45.13 90 HIS P C 1
ATOM 675 O O . HIS A 1 86 ? -25.736 33.447 15.505 1.00 43.63 90 HIS P O 1
ATOM 682 N N . SER A 1 87 ? -25.201 34.517 17.437 1.00 40.28 91 SER P N 1
ATOM 683 C CA . SER A 1 87 ? -26.182 33.849 18.296 1.00 38.25 91 SER P CA 1
ATOM 684 C C . SER A 1 87 ? -27.584 34.436 18.109 1.00 40.92 91 SER P C 1
ATOM 685 O O . SER A 1 87 ? -27.711 35.613 17.763 1.00 41.79 91 SER P O 1
ATOM 688 N N . CYS A 1 88 ? -28.633 33.615 18.341 1.00 35.14 92 CYS P N 1
ATOM 689 C CA . CYS A 1 88 ? -30.039 34.022 18.215 1.00 34.36 92 CYS P CA 1
ATOM 690 C C . CYS A 1 88 ? -30.974 33.157 19.064 1.00 35.33 92 CYS P C 1
ATOM 691 O O . CYS A 1 88 ? -30.566 32.104 19.559 1.00 33.56 92 CYS P O 1
ATOM 694 N N . HIS A 1 89 ? -32.242 33.597 19.195 1.00 31.27 93 HIS P N 1
ATOM 695 C CA . HIS A 1 89 ? -33.313 32.861 19.863 1.00 29.81 93 HIS P CA 1
ATOM 696 C C . HIS A 1 89 ? -33.886 32.004 18.736 1.00 31.75 93 HIS P C 1
ATOM 697 O O . HIS A 1 89 ? -34.715 32.466 17.949 1.00 31.65 93 HIS P O 1
ATOM 704 N N . SER A 1 90 ? -33.347 30.786 18.604 1.00 26.87 94 SER P N 1
ATOM 705 C CA . SER A 1 90 ? -33.635 29.850 17.521 1.00 26.00 94 SER P CA 1
ATOM 706 C C . SER A 1 90 ? -34.891 28.980 17.646 1.00 29.31 94 SER P C 1
ATOM 707 O O . SER A 1 90 ? -35.104 28.360 18.692 1.00 28.01 94 SER P O 1
ATOM 710 N N . PRO A 1 91 ? -35.668 28.827 16.539 1.00 26.46 95 PRO P N 1
ATOM 711 C CA . PRO A 1 91 ? -36.819 27.908 16.571 1.00 25.90 95 PRO P CA 1
ATOM 712 C C . PRO A 1 91 ? -36.410 26.462 16.235 1.00 29.76 95 PRO P C 1
ATOM 713 O O . PRO A 1 91 ? -37.267 25.584 16.151 1.00 28.95 95 PRO P O 1
ATOM 717 N N . VAL A 1 92 ? -35.093 26.225 16.044 1.00 26.73 96 VAL P N 1
ATOM 718 C CA . VAL A 1 92 ? -34.470 24.937 15.723 1.00 26.19 96 VAL P CA 1
ATOM 719 C C . VAL A 1 92 ? -33.202 24.737 16.607 1.00 29.97 96 VAL P C 1
ATOM 720 O O . VAL A 1 92 ? -32.253 24.050 16.218 1.00 29.44 96 VAL P O 1
ATOM 724 N N . ALA A 1 93 ? -33.219 25.331 17.819 1.00 26.44 97 ALA P N 1
ATOM 725 C CA . ALA A 1 93 ? -32.115 25.277 18.780 1.00 25.99 97 ALA P CA 1
ATOM 726 C C . ALA A 1 93 ? -31.725 23.850 19.152 1.00 29.20 97 ALA P C 1
ATOM 727 O O . ALA A 1 93 ? -32.598 23.011 19.384 1.00 28.23 97 ALA P O 1
ATOM 729 N N . LEU A 1 94 ? -30.413 23.576 19.180 1.00 25.41 98 LEU P N 1
ATOM 730 C CA . LEU A 1 94 ? -29.889 22.264 19.534 1.00 24.56 98 LEU P CA 1
ATOM 731 C C . LEU A 1 94 ? -29.839 22.107 21.042 1.00 28.43 98 LEU P C 1
ATOM 732 O O . LEU A 1 94 ? -29.282 22.959 21.738 1.00 28.45 98 LEU P O 1
ATOM 737 N N . GLU A 1 95 ? -30.455 21.029 21.542 1.00 24.68 99 GLU P N 1
ATOM 738 C CA . GLU A 1 95 ? -30.512 20.719 22.967 1.00 24.23 99 GLU P CA 1
ATOM 739 C C . GLU A 1 95 ? -29.428 19.736 23.383 1.00 28.20 99 GLU P C 1
ATOM 740 O O . GLU A 1 95 ? -28.655 20.027 24.298 1.00 28.24 99 GLU P O 1
ATOM 746 N N . ARG A 1 96 ? -29.383 18.566 22.720 1.00 24.54 100 ARG P N 1
ATOM 747 C CA . ARG A 1 96 ? -28.465 17.475 23.039 1.00 24.07 100 ARG P CA 1
ATOM 748 C C . ARG A 1 96 ? -28.264 16.559 21.835 1.00 27.61 100 ARG P C 1
ATOM 749 O O . ARG A 1 96 ? -29.229 16.217 21.145 1.00 27.14 100 ARG P O 1
ATOM 757 N N . ILE A 1 97 ? -27.008 16.150 21.604 1.00 23.97 101 ILE P N 1
ATOM 758 C CA . ILE A 1 97 ? -26.643 15.206 20.548 1.00 23.47 101 ILE P CA 1
ATOM 759 C C . ILE A 1 97 ? -26.147 13.935 21.241 1.00 26.52 101 ILE P C 1
ATOM 760 O O . ILE A 1 97 ? -25.185 13.984 22.015 1.00 26.27 101 ILE P O 1
ATOM 765 N N . ARG A 1 98 ? -26.832 12.811 20.991 1.00 22.26 102 ARG P N 1
ATOM 766 C CA . ARG A 1 98 ? -26.489 11.514 21.567 1.00 21.62 102 ARG P CA 1
ATOM 767 C C . ARG A 1 98 ? -25.793 10.640 20.531 1.00 25.29 102 ARG P C 1
ATOM 768 O O . ARG A 1 98 ? -26.269 10.524 19.398 1.00 24.77 102 ARG P O 1
ATOM 776 N N . ASN A 1 99 ? -24.647 10.054 20.915 1.00 21.80 103 ASN P N 1
ATOM 777 C CA . ASN A 1 99 ? -23.839 9.197 20.046 1.00 21.42 103 ASN P CA 1
ATOM 778 C C . ASN A 1 99 ? -23.367 7.921 20.765 1.00 24.45 103 ASN P C 1
ATOM 779 O O . ASN A 1 99 ? -22.198 7.538 20.674 1.00 23.78 103 ASN P O 1
ATOM 784 N N . GLU A 1 100 ? -24.295 7.250 21.463 1.00 20.81 104 GLU P N 1
ATOM 785 C CA . GLU A 1 100 ? -23.986 6.016 22.190 1.00 20.64 104 GLU P CA 1
ATOM 786 C C . GLU A 1 100 ? -24.057 4.796 21.271 1.00 24.92 104 GLU P C 1
ATOM 787 O O . GLU A 1 100 ? -23.446 3.768 21.573 1.00 24.70 104 GLU P O 1
ATOM 793 N N . ALA A 1 101 ? -24.791 4.921 20.144 1.00 21.53 105 ALA P N 1
ATOM 794 C CA . ALA A 1 101 ? -24.959 3.875 19.138 1.00 21.73 105 ALA P CA 1
ATOM 795 C C . ALA A 1 101 ? -23.640 3.598 18.429 1.00 26.42 105 ALA P C 1
ATOM 796 O O . ALA A 1 101 ? -23.076 4.491 17.791 1.00 26.38 105 ALA P O 1
ATOM 798 N N . THR A 1 102 ? -23.140 2.361 18.567 1.00 23.45 106 THR P N 1
ATOM 799 C CA . THR A 1 102 ? -21.875 1.928 17.966 1.00 23.42 106 THR P CA 1
ATOM 800 C C . THR A 1 102 ? -21.940 1.874 16.433 1.00 27.44 106 THR P C 1
ATOM 801 O O . THR A 1 102 ? -20.902 2.001 15.784 1.00 27.32 106 THR P O 1
ATOM 805 N N . ASP A 1 103 ? -23.161 1.760 15.857 1.00 23.86 107 ASP P N 1
ATOM 806 C CA . ASP A 1 103 ? -23.372 1.755 14.404 1.00 23.77 107 ASP P CA 1
ATOM 807 C C . ASP A 1 103 ? -23.158 3.148 13.760 1.00 27.69 107 ASP P C 1
ATOM 808 O O . ASP A 1 103 ? -23.187 3.271 12.535 1.00 27.79 107 ASP P O 1
ATOM 813 N N . GLY A 1 104 ? -22.948 4.167 14.595 1.00 24.26 108 GLY P N 1
ATOM 814 C CA . GLY A 1 104 ? -22.682 5.537 14.166 1.00 24.20 108 GLY P CA 1
ATOM 815 C C . GLY A 1 104 ? -23.873 6.469 14.093 1.00 28.24 108 GLY P C 1
ATOM 816 O O . GLY A 1 104 ? -23.694 7.657 13.806 1.00 28.64 108 GLY P O 1
ATOM 817 N N . THR A 1 105 ? -25.095 5.949 14.338 1.00 24.17 109 THR P N 1
ATOM 818 C CA . THR A 1 105 ? -26.339 6.728 14.300 1.00 23.70 109 THR P CA 1
ATOM 819 C C . THR A 1 105 ? -26.348 7.793 15.398 1.00 26.54 109 THR P C 1
ATOM 820 O O . THR A 1 105 ? -26.005 7.501 16.544 1.00 25.77 109 THR P O 1
ATOM 824 N N . LEU A 1 106 ? -26.721 9.027 15.035 1.00 22.93 110 LEU P N 1
ATOM 825 C CA . LEU A 1 106 ? -26.809 10.141 15.976 1.00 22.25 110 LEU P CA 1
ATOM 826 C C . LEU A 1 106 ? -28.264 10.410 16.330 1.00 25.28 110 LEU P C 1
ATOM 827 O O . LEU A 1 106 ? -29.110 10.467 15.436 1.00 24.96 110 LEU P O 1
ATOM 832 N N . LYS A 1 107 ? -28.556 10.554 17.632 1.00 21.37 111 LYS P N 1
ATOM 833 C CA . LYS A 1 107 ? -29.890 10.891 18.121 1.00 20.99 111 LYS P CA 1
ATOM 834 C C . LYS A 1 107 ? -29.814 12.362 18.531 1.00 24.48 111 LYS P C 1
ATOM 835 O O . LYS A 1 107 ? -29.183 12.703 19.535 1.00 23.99 111 LYS P O 1
ATOM 841 N N . ILE A 1 108 ? -30.405 13.229 17.706 1.00 20.87 112 ILE P N 1
ATOM 842 C CA . ILE A 1 108 ? -30.368 14.681 17.868 1.00 20.45 112 ILE P CA 1
ATOM 843 C C . ILE A 1 108 ? -31.677 15.220 18.451 1.00 23.89 112 ILE P C 1
ATOM 844 O O . ILE A 1 108 ? -32.752 14.842 17.984 1.00 23.74 112 ILE P O 1
ATOM 849 N N . GLN A 1 109 ? -31.578 16.109 19.463 1.00 19.98 113 GLN P N 1
ATOM 850 C CA . GLN A 1 109 ? -32.734 16.758 20.086 1.00 19.66 113 GLN P CA 1
ATOM 851 C C . GLN A 1 109 ? -32.749 18.254 19.770 1.00 24.27 113 GLN P C 1
ATOM 852 O O . GLN A 1 109 ? -31.770 18.955 20.039 1.00 24.49 113 GLN P O 1
ATOM 858 N N . VAL A 1 110 ? -33.870 18.732 19.203 1.00 20.94 114 VAL P N 1
ATOM 859 C CA . VAL A 1 110 ? -34.081 20.134 18.815 1.00 21.03 114 VAL P CA 1
ATOM 860 C C . VAL A 1 110 ? -35.290 20.772 19.518 1.00 24.51 114 VAL P C 1
ATOM 861 O O . VAL A 1 110 ? -36.106 20.057 20.099 1.00 24.04 114 VAL P O 1
ATOM 865 N N . SER A 1 111 ? -35.397 22.114 19.467 1.00 21.15 115 SER P N 1
ATOM 866 C CA . SER A 1 111 ? -36.489 22.860 20.101 1.00 21.20 115 SER P CA 1
ATOM 867 C C . SER A 1 111 ? -37.841 22.749 19.368 1.00 25.56 115 SER P C 1
ATOM 868 O O . SER A 1 111 ? -38.882 22.960 19.994 1.00 25.29 115 SER P O 1
ATOM 871 N N . LEU A 1 112 ? -37.829 22.409 18.059 1.00 22.49 116 LEU P N 1
ATOM 872 C CA . LEU A 1 112 ? -39.057 22.229 17.272 1.00 22.65 116 LEU P CA 1
ATOM 873 C C . LEU A 1 112 ? -39.598 20.798 17.345 1.00 25.61 116 LEU P C 1
ATOM 874 O O . LEU A 1 112 ? -38.928 19.923 17.892 1.00 24.48 116 LEU P O 1
ATOM 879 N N . GLN A 1 113 ? -40.806 20.564 16.787 1.00 22.44 117 GLN P N 1
ATOM 880 C CA . GLN A 1 113 ? -41.458 19.254 16.776 1.00 21.91 117 GLN P CA 1
ATOM 881 C C . GLN A 1 113 ? -41.824 18.818 15.354 1.00 26.95 117 GLN P C 1
ATOM 882 O O . GLN A 1 113 ? -42.639 19.470 14.700 1.00 27.35 117 GLN P O 1
ATOM 888 N N . ILE A 1 114 ? -41.207 17.716 14.881 1.00 23.71 118 ILE P N 1
ATOM 889 C CA . ILE A 1 114 ? -41.404 17.149 13.539 1.00 24.17 118 ILE P CA 1
ATOM 890 C C . ILE A 1 114 ? -42.521 16.100 13.540 1.00 28.33 118 ILE P C 1
ATOM 891 O O . ILE A 1 114 ? -42.641 15.320 14.488 1.00 27.31 118 ILE P O 1
ATOM 896 N N . GLY A 1 115 ? -43.309 16.089 12.467 1.00 25.74 119 GLY P N 1
ATOM 897 C CA . GLY A 1 115 ? -44.406 15.147 12.281 1.00 26.13 119 GLY P CA 1
ATOM 898 C C . GLY A 1 115 ? -45.700 15.530 12.970 1.00 29.96 119 GLY P C 1
ATOM 899 O O . GLY A 1 115 ? -46.645 14.739 12.984 1.00 30.01 119 GLY P O 1
ATOM 900 N N . ILE A 1 116 ? -45.747 16.738 13.560 1.00 26.47 120 ILE P N 1
ATOM 901 C CA . ILE A 1 116 ? -46.907 17.269 14.283 1.00 26.38 120 ILE P CA 1
ATOM 902 C C . ILE A 1 116 ? -47.292 18.629 13.706 1.00 30.68 120 ILE P C 1
ATOM 903 O O . ILE A 1 116 ? -46.418 19.458 13.448 1.00 30.14 120 ILE P O 1
ATOM 908 N N . LYS A 1 117 ? -48.601 18.857 13.516 1.00 27.83 121 LYS P N 1
ATOM 909 C CA . LYS A 1 117 ? -49.152 20.126 13.037 1.00 28.11 121 LYS P CA 1
ATOM 910 C C . LYS A 1 117 ? -49.573 20.963 14.258 1.00 31.53 121 LYS P C 1
ATOM 911 O O . LYS A 1 117 ? -49.634 20.425 15.366 1.00 30.67 121 LYS P O 1
ATOM 917 N N . THR A 1 118 ? -49.874 22.265 14.058 1.00 28.45 122 THR P N 1
ATOM 918 C CA . THR A 1 118 ? -50.301 23.189 15.125 1.00 28.23 122 THR P CA 1
ATOM 919 C C . THR A 1 118 ? -51.591 22.760 15.842 1.00 32.29 122 THR P C 1
ATOM 920 O O . THR A 1 118 ? -51.768 23.084 17.018 1.00 31.16 122 THR P O 1
ATOM 924 N N . ASP A 1 119 ? -52.472 22.015 15.141 1.00 29.98 123 ASP P N 1
ATOM 925 C CA . ASP A 1 119 ? -53.731 21.495 15.688 1.00 30.49 123 ASP P CA 1
ATOM 926 C C . ASP A 1 119 ? -53.534 20.161 16.443 1.00 34.22 123 ASP P C 1
ATOM 927 O O . ASP A 1 119 ? -54.515 19.507 16.810 1.00 34.42 123 ASP P O 1
ATOM 932 N N . ASP A 1 120 ? -52.251 19.777 16.671 1.00 30.08 124 ASP P N 1
ATOM 933 C CA . ASP A 1 120 ? -51.757 18.571 17.360 1.00 29.25 124 ASP P CA 1
ATOM 934 C C . ASP A 1 120 ? -51.820 17.271 16.547 1.00 33.80 124 ASP P C 1
ATOM 935 O O . ASP A 1 120 ? -51.259 16.262 16.983 1.00 33.16 124 ASP P O 1
ATOM 940 N N . SER A 1 121 ? -52.470 17.296 15.363 1.00 31.27 125 SER P N 1
ATOM 941 C CA . SER A 1 121 ? -52.599 16.130 14.484 1.00 31.66 125 SER P CA 1
ATOM 942 C C . SER A 1 121 ? -51.246 15.670 13.944 1.00 35.11 125 SER P C 1
ATOM 943 O O . SER A 1 121 ? -50.364 16.495 13.689 1.00 34.12 125 SER P O 1
ATOM 946 N N . HIS A 1 122 ? -51.088 14.350 13.788 1.00 31.93 126 HIS P N 1
ATOM 947 C CA . HIS A 1 122 ? -49.859 13.737 13.296 1.00 31.24 126 HIS P CA 1
ATOM 948 C C . HIS A 1 122 ? -49.841 13.716 11.769 1.00 36.03 126 HIS P C 1
ATOM 949 O O . HIS A 1 122 ? -50.780 13.220 11.141 1.00 36.55 126 HIS P O 1
ATOM 956 N N . ASP A 1 123 ? -48.782 14.295 11.181 1.00 32.32 127 ASP P N 1
ATOM 957 C CA . ASP A 1 123 ? -48.572 14.380 9.736 1.00 32.93 127 ASP P CA 1
ATOM 958 C C . ASP A 1 123 ? -47.067 14.387 9.482 1.00 36.32 127 ASP P C 1
ATOM 959 O O . ASP A 1 123 ? -46.400 15.385 9.771 1.00 35.30 127 ASP P O 1
ATOM 964 N N . TRP A 1 124 ? -46.534 13.265 8.952 1.00 33.17 128 TRP P N 1
ATOM 965 C CA . TRP A 1 124 ? -45.106 13.082 8.668 1.00 32.43 128 TRP P CA 1
ATOM 966 C C . TRP A 1 124 ? -44.516 14.091 7.672 1.00 36.05 128 TRP P C 1
ATOM 967 O O . TRP A 1 124 ? -43.318 14.359 7.734 1.00 35.04 128 TRP P O 1
ATOM 978 N N . THR A 1 125 ? -45.354 14.663 6.779 1.00 33.35 129 THR P N 1
ATOM 979 C CA . THR A 1 125 ? -44.935 15.656 5.779 1.00 33.63 129 THR P CA 1
ATOM 980 C C . THR A 1 125 ? -44.828 17.066 6.381 1.00 36.88 129 THR P C 1
ATOM 981 O O . THR A 1 125 ? -44.341 17.982 5.712 1.00 36.75 129 THR P O 1
ATOM 985 N N . LYS A 1 126 ? -45.279 17.236 7.638 1.00 32.60 130 LYS P N 1
ATOM 986 C CA . LYS A 1 126 ? -45.276 18.525 8.326 1.00 32.01 130 LYS P CA 1
ATOM 987 C C . LYS A 1 126 ? -44.316 18.599 9.513 1.00 34.82 130 LYS P C 1
ATOM 988 O O . LYS A 1 126 ? -43.814 17.579 9.990 1.00 33.59 130 LYS P O 1
ATOM 994 N N . LEU A 1 127 ? -44.069 19.831 9.975 1.00 31.26 131 LEU P N 1
ATOM 995 C CA . LEU A 1 127 ? -43.179 20.180 11.077 1.00 29.94 131 LEU P CA 1
ATOM 996 C C . LEU A 1 127 ? -43.762 21.416 11.770 1.00 32.79 131 LEU P C 1
ATOM 997 O O . LEU A 1 127 ? -44.218 22.333 11.086 1.00 33.01 131 LEU P O 1
ATOM 1002 N N . ARG A 1 128 ? -43.719 21.457 13.114 1.00 27.83 132 ARG P N 1
ATOM 1003 C CA . ARG A 1 128 ? -44.160 22.636 13.861 1.00 27.37 132 ARG P CA 1
ATOM 1004 C C . ARG A 1 128 ? -43.024 23.250 14.675 1.00 30.68 132 ARG P C 1
ATOM 1005 O O . ARG A 1 128 ? -42.275 22.537 15.342 1.00 29.37 132 ARG P O 1
ATOM 1013 N N . TYR A 1 129 ? -42.876 24.571 14.564 1.00 28.10 133 TYR P N 1
ATOM 1014 C CA . TYR A 1 129 ? -41.839 25.369 15.215 1.00 27.83 133 TYR P CA 1
ATOM 1015 C C . TYR A 1 129 ? -42.476 26.607 15.857 1.00 32.35 133 TYR P C 1
ATOM 1016 O O . TYR A 1 129 ? -43.552 27.027 15.427 1.00 32.45 133 TYR P O 1
ATOM 1025 N N . MET A 1 130 ? -41.800 27.220 16.841 1.00 29.07 134 MET P N 1
ATOM 1026 C CA . MET A 1 130 ? -42.309 28.428 17.486 1.00 29.65 134 MET P CA 1
ATOM 1027 C C . MET A 1 130 ? -41.992 29.666 16.629 1.00 36.09 134 MET P C 1
ATOM 1028 O O . MET A 1 130 ? -40.821 29.980 16.405 1.00 35.55 134 MET P O 1
ATOM 1033 N N . ASP A 1 131 ? -43.043 30.340 16.130 1.00 35.18 135 ASP P N 1
ATOM 1034 C CA . ASP A 1 131 ? -42.929 31.554 15.317 1.00 36.93 135 ASP P CA 1
ATOM 1035 C C . ASP A 1 131 ? -43.356 32.729 16.194 1.00 43.30 135 ASP P C 1
ATOM 1036 O O . ASP A 1 131 ? -44.553 32.957 16.398 1.00 43.21 135 ASP P O 1
ATOM 1041 N N . ASN A 1 132 ? -42.361 33.454 16.737 1.00 41.49 136 ASN P N 1
ATOM 1042 C CA . ASN A 1 132 ? -42.528 34.585 17.655 1.00 42.53 136 ASN P CA 1
ATOM 1043 C C . ASN A 1 132 ? -43.265 34.157 18.942 1.00 47.23 136 ASN P C 1
ATOM 1044 O O . ASN A 1 132 ? -42.625 33.624 19.849 1.00 46.07 136 ASN P O 1
ATOM 1049 N N . HIS A 1 133 ? -44.601 34.355 19.004 1.00 45.14 137 HIS P N 1
ATOM 1050 C CA . HIS A 1 133 ? -45.437 34.023 20.164 1.00 44.95 137 HIS P CA 1
ATOM 1051 C C . HIS A 1 133 ? -46.266 32.752 19.943 1.00 47.39 137 HIS P C 1
ATOM 1052 O O . HIS A 1 133 ? -46.619 32.078 20.913 1.00 46.63 137 HIS P O 1
ATOM 1059 N N . MET A 1 134 ? -46.579 32.432 18.675 1.00 43.24 138 MET P N 1
ATOM 1060 C CA . MET A 1 134 ? -47.413 31.283 18.322 1.00 42.36 138 MET P CA 1
ATOM 1061 C C . MET A 1 134 ? -46.712 30.219 17.463 1.00 43.23 138 MET P C 1
ATOM 1062 O O . MET A 1 134 ? -45.991 30.585 16.533 1.00 42.77 138 MET P O 1
ATOM 1067 N N . PRO A 1 135 ? -46.978 28.903 17.685 1.00 37.42 139 PRO P N 1
ATOM 1068 C CA . PRO A 1 135 ? -46.374 27.876 16.814 1.00 36.18 139 PRO P CA 1
ATOM 1069 C C . PRO A 1 135 ? -46.935 27.931 15.393 1.00 39.02 139 PRO P C 1
ATOM 1070 O O . PRO A 1 135 ? -48.111 28.254 15.208 1.00 39.02 139 PRO P O 1
ATOM 1074 N N . ALA A 1 136 ? -46.093 27.626 14.393 1.00 34.48 140 ALA P N 1
ATOM 1075 C CA . ALA A 1 136 ? -46.473 27.642 12.978 1.00 34.58 140 ALA P CA 1
ATOM 1076 C C . ALA A 1 136 ? -46.061 26.356 12.254 1.00 36.91 140 ALA P C 1
ATOM 1077 O O . ALA A 1 136 ? -45.136 25.669 12.693 1.00 35.22 140 ALA P O 1
ATOM 1079 N N . ASP A 1 137 ? -46.746 26.040 11.139 1.00 33.65 141 ASP P N 1
ATOM 1080 C CA . ASP A 1 137 ? -46.465 24.855 10.328 1.00 33.18 141 ASP P CA 1
ATOM 1081 C C . ASP A 1 137 ? -45.389 25.111 9.277 1.00 37.09 141 ASP P C 1
ATOM 1082 O O . ASP A 1 137 ? -45.316 26.202 8.708 1.00 37.53 141 ASP P O 1
ATOM 1087 N N . ALA A 1 138 ? -44.558 24.088 9.026 1.00 32.77 142 ALA P N 1
ATOM 1088 C CA . ALA A 1 138 ? -43.476 24.089 8.041 1.00 32.62 142 ALA P CA 1
ATOM 1089 C C . ALA A 1 138 ? -43.358 22.699 7.406 1.00 35.57 142 ALA P C 1
ATOM 1090 O O . ALA A 1 138 ? -43.855 21.722 7.971 1.00 34.46 142 ALA P O 1
ATOM 1092 N N . GLU A 1 139 ? -42.723 22.615 6.226 1.00 32.34 143 GLU P N 1
ATOM 1093 C CA . GLU A 1 139 ? -42.550 21.355 5.499 1.00 32.13 143 GLU P CA 1
ATOM 1094 C C . GLU A 1 139 ? -41.409 20.507 6.058 1.00 34.82 143 GLU P C 1
ATOM 1095 O O . GLU A 1 139 ? -40.371 21.044 6.450 1.00 33.54 143 GLU P O 1
ATOM 1101 N N . ARG A 1 140 ? -41.609 19.176 6.078 1.00 31.39 144 ARG P N 1
ATOM 1102 C CA . ARG A 1 140 ? -40.620 18.192 6.526 1.00 30.31 144 ARG P CA 1
ATOM 1103 C C . ARG A 1 140 ? -39.469 18.103 5.513 1.00 34.35 144 ARG P C 1
ATOM 1104 O O . ARG A 1 140 ? -38.322 17.909 5.915 1.00 33.23 144 ARG P O 1
ATOM 1112 N N . ALA A 1 141 ? -39.780 18.265 4.208 1.00 31.96 145 ALA P N 1
ATOM 1113 C CA . ALA A 1 141 ? -38.814 18.219 3.103 1.00 32.39 145 ALA P CA 1
ATOM 1114 C C . ALA A 1 141 ? -37.704 19.271 3.231 1.00 35.81 145 ALA P C 1
ATOM 1115 O O . ALA A 1 141 ? -36.575 19.021 2.806 1.00 35.39 145 ALA P O 1
ATOM 1117 N N . GLY A 1 142 ? -38.039 20.416 3.829 1.00 32.24 146 GLY P N 1
ATOM 1118 C CA . GLY A 1 142 ? -37.119 21.526 4.055 1.00 31.96 146 GLY P CA 1
ATOM 1119 C C . GLY A 1 142 ? -36.151 21.312 5.203 1.00 34.07 146 GLY P C 1
ATOM 1120 O O . GLY A 1 142 ? -35.173 22.054 5.326 1.00 33.77 146 GLY P O 1
ATOM 1121 N N . LEU A 1 143 ? -36.418 20.301 6.058 1.00 29.20 147 LEU P N 1
ATOM 1122 C CA . LEU A 1 143 ? -35.561 19.956 7.195 1.00 27.78 147 LEU P CA 1
ATOM 1123 C C . LEU A 1 143 ? -34.270 19.301 6.696 1.00 31.17 147 LEU P C 1
ATOM 1124 O O . LEU A 1 143 ? -34.311 18.445 5.807 1.00 31.23 147 LEU P O 1
ATOM 1129 N N . PHE A 1 144 ? -33.128 19.732 7.255 1.00 26.87 148 PHE P N 1
ATOM 1130 C CA . PHE A 1 144 ? -31.808 19.216 6.903 1.00 26.48 148 PHE P CA 1
ATOM 1131 C C . PHE A 1 144 ? -30.894 19.097 8.120 1.00 29.08 148 PHE P C 1
ATOM 1132 O O . PHE A 1 144 ? -31.024 19.868 9.075 1.00 28.05 148 PHE P O 1
ATOM 1140 N N . VAL A 1 145 ? -29.959 18.138 8.067 1.00 25.39 149 VAL P N 1
ATOM 1141 C CA . VAL A 1 145 ? -28.937 17.900 9.090 1.00 24.49 149 VAL P CA 1
ATOM 1142 C C . VAL A 1 145 ? -27.596 17.821 8.349 1.00 29.28 149 VAL P C 1
ATOM 1143 O O . VAL A 1 145 ? -27.525 17.195 7.289 1.00 29.63 149 VAL P O 1
ATOM 1147 N N . ARG A 1 146 ? -26.553 18.491 8.875 1.00 25.84 150 ARG P N 1
ATOM 1148 C CA . ARG A 1 146 ? -25.214 18.487 8.275 1.00 26.20 150 ARG P CA 1
ATOM 1149 C C . ARG A 1 146 ? -24.079 18.658 9.289 1.00 29.73 150 ARG P C 1
ATOM 1150 O O . ARG A 1 146 ? -24.262 19.295 10.328 1.00 29.17 150 ARG P O 1
ATOM 1158 N N . THR A 1 147 ? -22.918 18.054 8.990 1.00 26.14 151 THR P N 1
ATOM 1159 C CA . THR A 1 147 ? -21.701 18.155 9.796 1.00 25.43 151 THR P CA 1
ATOM 1160 C C . THR A 1 147 ? -20.717 18.949 8.942 1.00 30.12 151 THR P C 1
ATOM 1161 O O . THR A 1 147 ? -20.881 20.161 8.825 1.00 30.20 151 THR P O 1
ATOM 1165 N N . SER A 1 148 ? -19.764 18.275 8.281 1.00 27.19 152 SER P N 1
ATOM 1166 C CA . SER A 1 148 ? -18.835 18.911 7.348 1.00 28.30 152 SER P CA 1
ATOM 1167 C C . SER A 1 148 ? -19.492 18.906 5.956 1.00 33.18 152 SER P C 1
ATOM 1168 O O . SER A 1 148 ? -19.088 19.664 5.073 1.00 34.04 152 SER P O 1
ATOM 1171 N N . ALA A 1 149 ? -20.497 18.021 5.776 1.00 29.34 153 ALA P N 1
ATOM 1172 C CA . ALA A 1 149 ? -21.275 17.795 4.554 1.00 29.90 153 ALA P CA 1
ATOM 1173 C C . ALA A 1 149 ? -22.704 17.306 4.942 1.00 33.01 153 ALA P C 1
ATOM 1174 O O . ALA A 1 149 ? -22.898 16.979 6.118 1.00 31.52 153 ALA P O 1
ATOM 1176 N N . PRO A 1 150 ? -23.710 17.238 4.017 1.00 30.00 154 PRO P N 1
ATOM 1177 C CA . PRO A 1 150 ? -25.058 16.787 4.427 1.00 29.10 154 PRO P CA 1
ATOM 1178 C C . PRO A 1 150 ? -25.150 15.385 5.031 1.00 32.16 154 PRO P C 1
ATOM 1179 O O . PRO A 1 150 ? -24.394 14.492 4.653 1.00 31.76 154 PRO P O 1
ATOM 1183 N N . CYS A 1 151 ? -26.087 15.208 5.978 1.00 28.28 155 CYS P N 1
ATOM 1184 C CA . CYS A 1 151 ? -26.352 13.945 6.672 1.00 27.32 155 CYS P CA 1
ATOM 1185 C C . CYS A 1 151 ? -27.550 13.228 6.066 1.00 31.61 155 CYS P C 1
ATOM 1186 O O . CYS A 1 151 ? -28.416 13.867 5.466 1.00 31.74 155 CYS P O 1
ATOM 1189 N N . THR A 1 152 ? -27.621 11.905 6.274 1.00 28.10 156 THR P N 1
ATOM 1190 C CA . THR A 1 152 ? -28.746 11.085 5.838 1.00 28.22 156 THR P CA 1
ATOM 1191 C C . THR A 1 152 ? -29.688 10.975 7.036 1.00 31.61 156 THR P C 1
ATOM 1192 O O . THR A 1 152 ? -29.321 10.373 8.045 1.00 30.46 156 THR P O 1
ATOM 1196 N N . ILE A 1 153 ? -30.878 11.589 6.943 1.00 28.80 157 ILE P N 1
ATOM 1197 C CA . ILE A 1 153 ? -31.869 11.539 8.021 1.00 28.07 157 ILE P CA 1
ATOM 1198 C C . ILE A 1 153 ? -32.603 10.198 7.926 1.00 32.10 157 ILE P C 1
ATOM 1199 O O . ILE A 1 153 ? -33.217 9.905 6.896 1.00 32.78 157 ILE P O 1
ATOM 1204 N N . THR A 1 154 ? -32.497 9.373 8.984 1.00 27.58 158 THR P N 1
ATOM 1205 C CA . THR A 1 154 ? -33.098 8.035 9.033 1.00 27.53 158 THR P CA 1
ATOM 1206 C C . THR A 1 154 ? -34.460 7.963 9.740 1.00 31.38 158 THR P C 1
ATOM 1207 O O . THR A 1 154 ? -35.216 7.019 9.506 1.00 31.32 158 THR P O 1
ATOM 1211 N N . GLY A 1 155 ? -34.759 8.952 10.579 1.00 27.61 159 GLY P N 1
ATOM 1212 C CA . GLY A 1 155 ? -36.014 9.020 11.319 1.00 27.18 159 GLY P CA 1
ATOM 1213 C C . GLY A 1 155 ? -36.250 10.355 11.991 1.00 29.98 159 GLY P C 1
ATOM 1214 O O . GLY A 1 155 ? -35.302 10.991 12.457 1.00 28.89 159 GLY P O 1
ATOM 1215 N N . THR A 1 156 ? -37.524 10.792 12.030 1.00 26.86 160 THR P N 1
ATOM 1216 C CA . THR A 1 156 ? -37.966 12.053 12.642 1.00 26.32 160 THR P CA 1
ATOM 1217 C C . THR A 1 156 ? -39.309 11.878 13.347 1.00 30.43 160 THR P C 1
ATOM 1218 O O . THR A 1 156 ? -40.242 11.316 12.765 1.00 30.82 160 THR P O 1
ATOM 1222 N N . MET A 1 157 ? -39.404 12.377 14.596 1.00 26.29 161 MET P N 1
ATOM 1223 C CA . MET A 1 157 ? -40.603 12.352 15.439 1.00 25.95 161 MET P CA 1
ATOM 1224 C C . MET A 1 157 ? -40.412 13.300 16.626 1.00 28.19 161 MET P C 1
ATOM 1225 O O . MET A 1 157 ? -39.508 13.095 17.443 1.00 26.94 161 MET P O 1
ATOM 1230 N N . GLY A 1 158 ? -41.257 14.332 16.683 1.00 24.05 162 GLY P N 1
ATOM 1231 C CA . GLY A 1 158 ? -41.236 15.360 17.719 1.00 23.13 162 GLY P CA 1
ATOM 1232 C C . GLY A 1 158 ? -39.932 16.130 17.75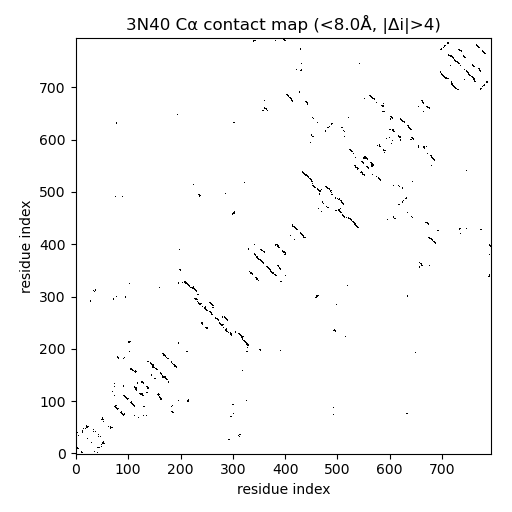8 1.00 24.90 162 GLY P C 1
ATOM 1233 O O . GLY A 1 158 ? -39.452 16.591 16.721 1.00 24.24 162 GLY P O 1
ATOM 1234 N N . HIS A 1 159 ? -39.326 16.228 18.949 1.00 20.36 163 HIS P N 1
ATOM 1235 C CA . HIS A 1 159 ? -38.053 16.925 19.160 1.00 19.76 163 HIS P CA 1
ATOM 1236 C C . HIS A 1 159 ? -36.833 16.122 18.672 1.00 23.10 163 HIS P C 1
ATOM 1237 O O . HIS A 1 159 ? -35.713 16.629 18.748 1.00 22.40 163 HIS P O 1
ATOM 1244 N N . PHE A 1 160 ? -37.042 14.888 18.172 1.00 19.56 164 PHE P N 1
ATOM 1245 C CA . PHE A 1 160 ? -35.953 13.986 17.803 1.00 19.22 164 PHE P CA 1
ATOM 1246 C C . PHE A 1 160 ? -35.721 13.674 16.333 1.00 23.17 164 PHE P C 1
ATOM 1247 O O . PHE A 1 160 ? -36.667 13.473 15.569 1.00 22.69 164 PHE P O 1
ATOM 1255 N N . ILE A 1 161 ? -34.428 13.622 15.958 1.00 19.83 165 ILE P N 1
ATOM 1256 C CA . ILE A 1 161 ? -33.933 13.315 14.614 1.00 20.24 165 ILE P CA 1
ATOM 1257 C C . ILE A 1 161 ? -32.859 12.228 14.701 1.00 24.81 165 ILE P C 1
ATOM 1258 O O . ILE A 1 161 ? -31.951 12.308 15.536 1.00 24.06 165 ILE P O 1
ATOM 1263 N N . LEU A 1 162 ? -32.951 11.237 13.808 1.00 22.14 166 LEU P N 1
ATOM 1264 C CA . LEU A 1 162 ? -31.956 10.184 13.662 1.00 21.84 166 LEU P CA 1
ATOM 1265 C C . LEU A 1 162 ? -31.192 10.492 12.386 1.00 25.97 166 LEU P C 1
ATOM 1266 O O . LEU A 1 162 ? -31.814 10.735 11.349 1.00 25.89 166 LEU P O 1
ATOM 1271 N N . ALA A 1 163 ? -29.855 10.548 12.465 1.00 23.05 167 ALA P N 1
ATOM 1272 C CA . ALA A 1 163 ? -29.036 10.875 11.300 1.00 23.64 167 ALA P CA 1
ATOM 1273 C C . ALA A 1 163 ? -27.715 10.122 11.213 1.00 27.81 167 ALA P C 1
ATOM 1274 O O . ALA A 1 163 ? -27.065 9.873 12.229 1.00 26.75 167 ALA P O 1
ATOM 1276 N N . ARG A 1 164 ? -27.326 9.775 9.976 1.00 25.52 168 ARG P N 1
ATOM 1277 C CA . ARG A 1 164 ? -26.059 9.135 9.636 1.00 25.67 168 ARG P CA 1
ATOM 1278 C C . ARG A 1 164 ? -25.236 10.247 8.999 1.00 29.63 168 ARG P C 1
ATOM 1279 O O . ARG A 1 164 ? -25.583 10.747 7.926 1.00 29.97 168 ARG P O 1
ATOM 1287 N N . CYS A 1 165 ? -24.204 10.696 9.718 1.00 25.47 169 CYS P N 1
ATOM 1288 C CA . CYS A 1 165 ? -23.380 11.837 9.344 1.00 25.54 169 CYS P CA 1
ATOM 1289 C C . CYS A 1 165 ? -21.945 11.501 8.965 1.00 29.34 169 CYS P C 1
ATOM 1290 O O . CYS A 1 165 ? -21.327 10.684 9.649 1.00 28.52 169 CYS P O 1
ATOM 1293 N N . PRO A 1 166 ? -21.345 12.213 7.974 1.00 26.56 170 PRO P N 1
ATOM 1294 C CA . PRO A 1 166 ? -19.915 12.000 7.691 1.00 26.79 170 PRO P CA 1
ATOM 1295 C C . PRO A 1 166 ? -19.059 12.692 8.763 1.00 30.64 170 PRO P C 1
ATOM 1296 O O . PRO A 1 166 ? -19.601 13.444 9.580 1.00 29.93 170 PRO P O 1
ATOM 1300 N N . LYS A 1 167 ? -17.736 12.436 8.768 1.00 27.75 171 LYS P N 1
ATOM 1301 C CA . LYS A 1 167 ? -16.780 13.012 9.724 1.00 27.59 171 LYS P CA 1
ATOM 1302 C C . LYS A 1 167 ? -16.858 14.548 9.739 1.00 31.82 171 LYS P C 1
ATOM 1303 O O . LYS A 1 167 ? -16.878 15.169 8.677 1.00 32.53 171 LYS P O 1
ATOM 1309 N N . GLY A 1 168 ? -16.931 15.129 10.936 1.00 27.30 172 GLY P N 1
ATOM 1310 C CA . GLY A 1 168 ? -17.022 16.575 11.108 1.00 27.47 172 GLY P CA 1
ATOM 1311 C C . GLY A 1 168 ? -16.618 17.096 12.472 1.00 30.95 172 GLY P C 1
ATOM 1312 O O . GLY A 1 168 ? -16.328 16.319 13.387 1.00 29.73 172 GLY P O 1
ATOM 1313 N N . GLU A 1 169 ? -16.621 18.432 12.612 1.00 28.50 173 GLU P N 1
ATOM 1314 C CA . GLU A 1 169 ? -16.260 19.137 13.847 1.00 28.43 173 GLU P CA 1
ATOM 1315 C C . GLU A 1 169 ? -17.417 19.976 14.401 1.00 32.02 173 GLU P C 1
ATOM 1316 O O . GLU A 1 169 ? -17.357 20.430 15.547 1.00 31.68 173 GLU P O 1
ATOM 1322 N N . THR A 1 170 ? -18.482 20.151 13.597 1.00 28.31 174 THR P N 1
ATOM 1323 C CA . THR A 1 170 ? -19.702 20.883 13.963 1.00 27.75 174 THR P CA 1
ATOM 1324 C C . THR A 1 170 ? -20.934 20.068 13.553 1.00 30.67 174 THR P C 1
ATOM 1325 O O . THR A 1 170 ? -20.818 19.150 12.743 1.00 30.32 174 THR P O 1
ATOM 1329 N N . LEU A 1 171 ? -22.104 20.399 14.113 1.00 26.49 175 LEU P N 1
ATOM 1330 C CA . LEU A 1 171 ? -23.373 19.765 13.766 1.00 25.79 175 LEU P CA 1
ATOM 1331 C C . LEU A 1 171 ? -24.419 20.857 13.574 1.00 29.54 175 LEU P C 1
ATOM 1332 O O . LEU A 1 171 ? -24.625 21.681 14.466 1.00 29.02 175 LEU P O 1
ATOM 1337 N N . THR A 1 172 ? -25.050 20.872 12.393 1.00 26.44 176 THR P N 1
ATOM 1338 C CA . THR A 1 172 ? -26.059 21.856 12.007 1.00 26.57 176 THR P CA 1
ATOM 1339 C C . THR A 1 172 ? -27.398 21.187 11.711 1.00 29.83 176 THR P C 1
ATOM 1340 O O . THR A 1 172 ? -27.447 20.193 10.987 1.00 28.97 176 THR P O 1
ATOM 1344 N N . VAL A 1 173 ? -28.479 21.743 12.279 1.00 26.57 177 VAL P N 1
ATOM 1345 C CA . VAL A 1 173 ? -29.857 21.303 12.053 1.00 26.33 177 VAL P CA 1
ATOM 1346 C C . VAL A 1 173 ? -30.639 22.547 11.630 1.00 31.00 177 VAL P C 1
ATOM 1347 O O . VAL A 1 173 ? -30.584 23.574 12.309 1.00 30.78 177 VAL P O 1
ATOM 1351 N N . GLY A 1 174 ? -31.322 22.451 10.496 1.00 28.15 178 GLY P N 1
ATOM 1352 C CA . GLY A 1 174 ? -32.097 23.557 9.958 1.00 28.75 178 GLY P CA 1
ATOM 1353 C C . GLY A 1 174 ? -33.371 23.169 9.242 1.00 33.00 178 GLY P C 1
ATOM 1354 O O . GLY A 1 174 ? -33.661 21.982 9.078 1.00 31.93 178 GLY P O 1
ATOM 1355 N N . PHE A 1 175 ? -34.146 24.190 8.823 1.00 30.83 179 PHE P N 1
ATOM 1356 C CA . PHE A 1 175 ? -35.421 24.061 8.109 1.00 31.38 179 PHE P CA 1
ATOM 1357 C C . PHE A 1 175 ? -35.779 25.374 7.390 1.00 37.31 179 PHE P C 1
ATOM 1358 O O . PHE A 1 175 ? -35.153 26.407 7.638 1.00 37.19 179 PHE P O 1
ATOM 1366 N N . THR A 1 176 ? -36.800 25.327 6.521 1.00 35.72 180 THR P N 1
ATOM 1367 C CA . THR A 1 176 ? -37.312 26.488 5.794 1.00 37.55 180 THR P CA 1
ATOM 1368 C C . THR A 1 176 ? -38.757 26.729 6.252 1.00 43.50 180 THR P C 1
ATOM 1369 O O . THR A 1 176 ? -39.582 25.815 6.190 1.00 42.88 180 THR P O 1
ATOM 1373 N N . ASP A 1 177 ? -39.049 27.951 6.737 1.00 41.89 181 ASP P N 1
ATOM 1374 C CA . ASP A 1 177 ? -40.373 28.324 7.241 1.00 42.46 181 ASP P CA 1
ATOM 1375 C C . ASP A 1 177 ? -41.411 28.609 6.137 1.00 49.66 181 ASP P C 1
ATOM 1376 O O . ASP A 1 177 ? -41.121 28.411 4.954 1.00 50.32 181 ASP P O 1
ATOM 1381 N N . SER A 1 178 ? -42.616 29.078 6.533 1.00 47.84 182 SER P N 1
ATOM 1382 C CA . SER A 1 178 ? -43.727 29.426 5.637 1.00 49.44 182 SER P CA 1
ATOM 1383 C C . SER A 1 178 ? -43.362 30.587 4.701 1.00 55.54 182 SER P C 1
ATOM 1384 O O . SER A 1 178 ? -43.758 30.579 3.534 1.00 56.73 182 SER P O 1
ATOM 1387 N N . ARG A 1 179 ? -42.586 31.565 5.214 1.00 52.04 183 ARG P N 1
ATOM 1388 C CA . ARG A 1 179 ? -42.136 32.769 4.499 1.00 53.06 183 ARG P CA 1
ATOM 1389 C C . ARG A 1 179 ? -40.889 32.508 3.629 1.00 56.60 183 ARG P C 1
ATOM 1390 O O . ARG A 1 179 ? -40.258 33.464 3.166 1.00 57.39 183 ARG P O 1
ATOM 1398 N N . LYS A 1 180 ? -40.537 31.217 3.416 1.00 51.64 184 LYS P N 1
ATOM 1399 C CA . LYS A 1 180 ? -39.374 30.742 2.648 1.00 51.24 184 LYS P CA 1
ATOM 1400 C C . LYS A 1 180 ? -38.015 31.145 3.268 1.00 53.40 184 LYS P C 1
ATOM 1401 O O . LYS A 1 180 ? -36.979 31.056 2.602 1.00 53.36 184 LYS P O 1
ATOM 1407 N N . ILE A 1 181 ? -38.026 31.546 4.560 1.00 48.02 185 ILE P N 1
ATOM 1408 C CA . ILE A 1 181 ? -36.843 31.964 5.320 1.00 46.89 185 ILE P CA 1
ATOM 1409 C C . ILE A 1 181 ? -36.196 30.749 5.993 1.00 47.93 185 ILE P C 1
ATOM 1410 O O . ILE A 1 181 ? -36.864 30.019 6.732 1.00 46.23 185 ILE P O 1
ATOM 1415 N N . SER A 1 182 ? -34.897 30.542 5.731 1.00 43.59 186 SER P N 1
ATOM 1416 C CA . SER A 1 182 ? -34.131 29.434 6.294 1.00 41.76 186 SER P CA 1
ATOM 1417 C C . SER A 1 182 ? -33.674 29.739 7.721 1.00 43.81 186 SER P C 1
ATOM 1418 O O . SER A 1 182 ? -33.220 30.850 8.004 1.00 44.06 186 SER P O 1
ATOM 1421 N N . HIS A 1 183 ? -33.812 28.749 8.617 1.00 38.12 187 HIS P N 1
ATOM 1422 C CA . HIS A 1 183 ? -33.399 28.834 10.021 1.00 36.62 187 HIS P CA 1
ATOM 1423 C C . HIS A 1 183 ? -32.507 27.641 10.327 1.00 38.21 187 HIS P C 1
ATOM 1424 O O . HIS A 1 183 ? -32.892 26.511 10.031 1.00 37.31 187 HIS P O 1
ATOM 1431 N N . SER A 1 184 ? -31.320 27.882 10.904 1.00 33.64 188 SER P N 1
ATOM 1432 C CA . SER A 1 184 ? -30.378 26.816 11.249 1.00 32.20 188 SER P CA 1
ATOM 1433 C C . SER A 1 184 ? -29.683 27.065 12.588 1.00 35.11 188 SER P C 1
ATOM 1434 O O . SER A 1 184 ? -29.597 28.210 13.030 1.00 35.01 188 SER P O 1
ATOM 1437 N N . CYS A 1 185 ? -29.200 25.987 13.232 1.00 30.70 189 CYS P N 1
ATOM 1438 C CA . CYS A 1 185 ? -28.479 26.051 14.504 1.00 29.88 189 CYS P CA 1
ATOM 1439 C C . CYS A 1 185 ? -27.223 25.190 14.440 1.00 32.99 189 CYS P C 1
ATOM 1440 O O . CYS A 1 185 ? -27.316 23.989 14.186 1.00 31.97 189 CYS P O 1
ATOM 1443 N N . THR A 1 186 ? -26.053 25.808 14.667 1.00 29.94 190 THR P N 1
ATOM 1444 C CA . THR A 1 186 ? -24.753 25.140 14.621 1.00 29.60 190 THR P CA 1
ATOM 1445 C C . THR A 1 186 ? -24.110 25.071 16.007 1.00 33.31 190 THR P C 1
ATOM 1446 O O . THR A 1 186 ? -23.977 26.091 16.687 1.00 33.09 190 THR P O 1
ATOM 1450 N N . HIS A 1 187 ? -23.703 23.856 16.404 1.00 29.60 191 HIS P N 1
ATOM 1451 C CA . HIS A 1 187 ? -23.041 23.554 17.670 1.00 29.32 191 HIS P CA 1
ATOM 1452 C C . HIS A 1 187 ? -21.723 22.826 17.405 1.00 32.82 191 HIS P C 1
ATOM 1453 O O . HIS A 1 187 ? -21.683 21.971 16.513 1.00 31.85 191 HIS P O 1
ATOM 1460 N N . PRO A 1 188 ? -20.645 23.097 18.181 1.00 29.69 192 PRO P N 1
ATOM 1461 C CA . PRO A 1 188 ? -19.406 22.330 17.977 1.00 29.47 192 PRO P CA 1
ATOM 1462 C C . PRO A 1 188 ? -19.598 20.894 18.475 1.00 31.76 192 PRO P C 1
ATOM 1463 O O . PRO A 1 188 ? -20.008 20.678 19.617 1.00 31.01 192 PRO P O 1
ATOM 1467 N N . PHE A 1 189 ? -19.396 19.920 17.579 1.00 27.44 193 PHE P N 1
ATOM 1468 C CA . PHE A 1 189 ? -19.557 18.501 17.885 1.00 26.11 193 PHE P CA 1
ATOM 1469 C C . PHE A 1 189 ? -18.584 17.672 17.065 1.00 29.75 193 PHE P C 1
ATOM 1470 O O . PHE A 1 189 ? -18.686 17.642 15.839 1.00 29.46 193 PHE P O 1
ATOM 1478 N N . HIS A 1 190 ? -17.650 16.988 17.740 1.00 26.20 194 HIS P N 1
ATOM 1479 C CA . HIS A 1 190 ? -16.678 16.137 17.063 1.00 26.21 194 HIS P CA 1
ATOM 1480 C C . HIS A 1 190 ? -17.324 14.806 16.691 1.00 28.69 194 HIS P C 1
ATOM 1481 O O . HIS A 1 190 ? -17.653 14.001 17.566 1.00 27.55 194 HIS P O 1
ATOM 1488 N N . HIS A 1 191 ? -17.543 14.603 15.387 1.00 24.98 195 HIS P N 1
ATOM 1489 C CA . HIS A 1 191 ? -18.137 13.380 14.871 1.00 24.12 195 HIS P CA 1
ATOM 1490 C C . HIS A 1 191 ? -17.148 12.642 13.987 1.00 28.26 195 HIS P C 1
ATOM 1491 O O . HIS A 1 191 ? -16.741 13.145 12.941 1.00 28.30 195 HIS P O 1
ATOM 1498 N N . ASP A 1 192 ? -16.730 11.466 14.456 1.00 24.74 196 ASP P N 1
ATOM 1499 C CA . ASP A 1 192 ? -15.824 10.540 13.784 1.00 24.98 196 ASP P CA 1
ATOM 1500 C C . ASP A 1 192 ? -16.149 9.183 14.414 1.00 29.51 196 ASP P C 1
ATOM 1501 O O . ASP A 1 192 ? -15.503 8.792 15.389 1.00 28.99 196 ASP P O 1
ATOM 1506 N N . PRO A 1 193 ? -17.241 8.513 13.957 1.00 26.89 197 PRO P N 1
ATOM 1507 C CA . PRO A 1 193 ? -17.657 7.259 14.607 1.00 26.61 197 PRO P CA 1
ATOM 1508 C C . PRO A 1 193 ? -16.662 6.104 14.503 1.00 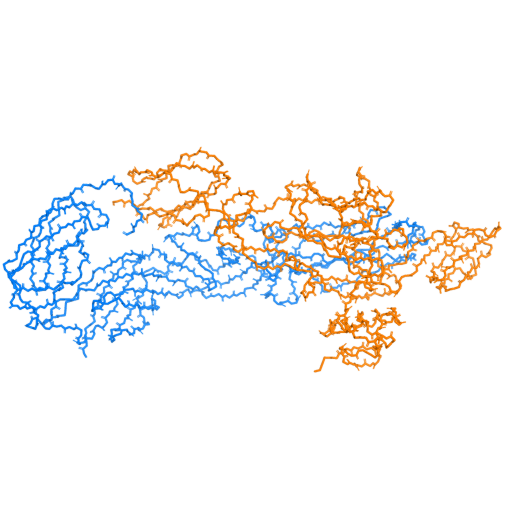31.67 197 PRO P C 1
ATOM 1509 O O . PRO A 1 193 ? -16.084 5.899 13.433 1.00 31.98 197 PRO P O 1
ATOM 1513 N N . PRO A 1 194 ? -16.446 5.344 15.607 1.00 28.53 198 PRO P N 1
ATOM 1514 C CA . PRO A 1 194 ? -15.494 4.221 15.550 1.00 28.87 198 PRO P CA 1
ATOM 1515 C C . PRO A 1 194 ? -15.935 3.089 14.629 1.00 33.20 198 PRO P C 1
ATOM 1516 O O . PRO A 1 194 ? -17.127 2.926 14.356 1.00 32.44 198 PRO P O 1
ATOM 1520 N N . VAL A 1 195 ? -14.956 2.317 14.145 1.00 30.67 199 VAL P N 1
ATOM 1521 C CA . VAL A 1 195 ? -15.164 1.184 13.246 1.00 30.94 199 VAL P CA 1
ATOM 1522 C C . VAL A 1 195 ? -15.879 0.012 13.940 1.00 34.16 199 VAL P C 1
ATOM 1523 O O . VAL A 1 195 ? -15.528 -0.346 15.068 1.00 33.59 199 VAL P O 1
ATOM 1527 N N . ILE A 1 196 ? -16.904 -0.550 13.271 1.00 30.20 200 ILE P N 1
ATOM 1528 C CA . ILE A 1 196 ? -17.610 -1.740 13.734 1.00 29.88 200 ILE P CA 1
ATOM 1529 C C . ILE A 1 196 ? -16.851 -2.902 13.105 1.00 33.09 200 ILE P C 1
ATOM 1530 O O . ILE A 1 196 ? -16.812 -3.029 11.878 1.00 33.22 200 ILE P O 1
ATOM 1535 N N . GLY A 1 197 ? -16.189 -3.679 13.949 1.00 28.79 201 GLY P N 1
ATOM 1536 C CA . GLY A 1 197 ? -15.382 -4.811 13.518 1.00 28.77 201 GLY P CA 1
ATOM 1537 C C . GLY A 1 197 ? -13.929 -4.462 13.289 1.00 31.61 201 GLY P C 1
ATOM 1538 O O . GLY A 1 197 ? -13.361 -3.636 14.010 1.00 30.90 201 GLY P O 1
ATOM 1539 N N . ARG A 1 198 ? -13.326 -5.093 12.272 1.00 27.84 202 ARG P N 1
ATOM 1540 C CA . ARG A 1 198 ? -11.912 -4.943 11.926 1.00 27.49 202 ARG P CA 1
ATOM 1541 C C . ARG A 1 198 ? -11.671 -4.441 10.488 1.00 31.72 202 ARG P C 1
ATOM 1542 O O . ARG A 1 198 ? -10.545 -4.521 9.991 1.00 31.30 202 ARG P O 1
ATOM 1550 N N . GLU A 1 199 ? -12.718 -3.913 9.830 1.00 28.86 203 GLU P N 1
ATOM 1551 C CA . GLU A 1 199 ? -12.631 -3.396 8.463 1.00 29.42 203 GLU P CA 1
ATOM 1552 C C . GLU A 1 199 ? -13.372 -2.068 8.334 1.00 34.31 203 GLU P C 1
ATOM 1553 O O . GLU A 1 199 ? -14.549 -1.990 8.686 1.00 33.50 203 GLU P O 1
ATOM 1559 N N . LYS A 1 200 ? -12.681 -1.024 7.843 1.00 32.37 204 LYS P N 1
ATOM 1560 C CA . LYS A 1 200 ? -13.265 0.308 7.655 1.00 32.64 204 LYS P CA 1
ATOM 1561 C C . LYS A 1 200 ? -13.913 0.380 6.265 1.00 38.02 204 LYS P C 1
ATOM 1562 O O . LYS A 1 200 ? -13.232 0.647 5.275 1.00 38.23 204 LYS P O 1
ATOM 1568 N N . PHE A 1 201 ? -15.224 0.099 6.198 1.00 35.22 205 PHE P N 1
ATOM 1569 C CA . PHE A 1 201 ? -16.009 0.085 4.959 1.00 36.10 205 PHE P CA 1
ATOM 1570 C C . PHE A 1 201 ? -16.963 1.281 4.852 1.00 41.73 205 PHE P C 1
ATOM 1571 O O . PHE A 1 201 ? -17.284 1.907 5.865 1.00 40.53 205 PHE P O 1
ATOM 1579 N N . HIS A 1 202 ? -17.418 1.584 3.622 1.00 40.85 206 HIS P N 1
ATOM 1580 C CA . HIS A 1 202 ? -18.306 2.711 3.327 1.00 41.48 206 HIS P CA 1
ATOM 1581 C C . HIS A 1 202 ? -19.795 2.332 3.335 1.00 45.12 206 HIS P C 1
ATOM 1582 O O . HIS A 1 202 ? -20.556 2.900 4.121 1.00 43.80 206 HIS P O 1
ATOM 1589 N N . SER A 1 203 ? -20.209 1.390 2.458 1.00 42.39 207 SER P N 1
ATOM 1590 C CA . SER A 1 203 ? -21.606 0.964 2.328 1.00 42.21 207 SER P CA 1
ATOM 1591 C C . SER A 1 203 ? -21.950 -0.311 3.100 1.00 45.18 207 SER P C 1
ATOM 1592 O O . SER A 1 203 ? -21.109 -1.199 3.236 1.00 44.86 207 SER P O 1
ATOM 1595 N N . ARG A 1 204 ? -23.205 -0.400 3.572 1.00 41.15 208 ARG P N 1
ATOM 1596 C CA . ARG A 1 204 ? -23.746 -1.519 4.343 1.00 40.65 208 ARG P CA 1
ATOM 1597 C C . ARG A 1 204 ? -23.935 -2.801 3.494 1.00 45.46 208 ARG P C 1
ATOM 1598 O O . ARG A 1 204 ? -24.643 -2.767 2.486 1.00 45.97 208 ARG P O 1
ATOM 1606 N N . PRO A 1 205 ? -23.351 -3.951 3.906 1.00 41.87 209 PRO P N 1
ATOM 1607 C CA . PRO A 1 205 ? -23.551 -5.186 3.129 1.00 42.81 209 PRO P CA 1
ATOM 1608 C C . PRO A 1 205 ? -24.828 -5.942 3.506 1.00 46.80 209 PRO P C 1
ATOM 1609 O O . PRO A 1 205 ? -25.274 -5.867 4.654 1.00 45.39 209 PRO P O 1
ATOM 1613 N N . GLN A 1 206 ? -25.404 -6.684 2.541 1.00 44.61 210 GLN P N 1
ATOM 1614 C CA . GLN A 1 206 ? -26.596 -7.511 2.757 1.00 45.06 210 GLN P CA 1
ATOM 1615 C C . GLN A 1 206 ? -26.210 -8.763 3.551 1.00 48.81 210 GLN P C 1
ATOM 1616 O O . GLN A 1 206 ? -26.959 -9.190 4.430 1.00 48.23 210 GLN P O 1
ATOM 1622 N N . HIS A 1 207 ? -25.035 -9.342 3.228 1.00 45.43 211 HIS P N 1
ATOM 1623 C CA . HIS A 1 207 ? -24.460 -10.527 3.861 1.00 45.30 211 HIS P CA 1
ATOM 1624 C C . HIS A 1 207 ? -23.077 -10.209 4.436 1.00 48.15 211 HIS P C 1
ATOM 1625 O O . HIS A 1 207 ? -22.333 -9.404 3.870 1.00 47.69 211 HIS P O 1
ATOM 1632 N N . GLY A 1 208 ? -22.751 -10.868 5.543 1.00 43.82 212 GLY P N 1
ATOM 1633 C CA . GLY A 1 208 ? -21.470 -10.735 6.220 1.00 42.62 212 GLY P CA 1
ATOM 1634 C C . GLY A 1 208 ? -21.470 -11.323 7.613 1.00 45.09 212 GLY P C 1
ATOM 1635 O O . GLY A 1 208 ? -22.399 -12.044 7.991 1.00 45.20 212 GLY P O 1
ATOM 1636 N N . LYS A 1 209 ? -20.415 -11.016 8.382 1.00 40.02 213 LYS P N 1
ATOM 1637 C CA . LYS A 1 209 ? -20.255 -11.472 9.760 1.00 39.02 213 LYS P CA 1
ATOM 1638 C C . LYS A 1 209 ? -21.204 -10.671 10.656 1.00 41.36 213 LYS P C 1
ATOM 1639 O O . LYS A 1 209 ? -21.237 -9.442 10.571 1.00 39.98 213 LYS P O 1
ATOM 1645 N N . GLU A 1 210 ? -22.001 -11.371 11.478 1.00 38.04 214 GLU P N 1
ATOM 1646 C CA . GLU A 1 210 ? -22.944 -10.733 12.392 1.00 37.10 214 GLU P CA 1
ATOM 1647 C C . GLU A 1 210 ? -22.214 -10.337 13.667 1.00 39.74 214 GLU P C 1
ATOM 1648 O O . GLU A 1 210 ? -21.741 -11.205 14.406 1.00 39.85 214 GLU P O 1
ATOM 1654 N N . LEU A 1 211 ? -22.081 -9.023 13.898 1.00 34.82 215 LEU P N 1
ATOM 1655 C CA . LEU A 1 211 ? -21.397 -8.492 15.075 1.00 33.75 215 LEU P CA 1
ATOM 1656 C C . LEU A 1 211 ? -22.331 -7.694 15.982 1.00 36.74 215 LEU P C 1
ATOM 1657 O O . LEU A 1 211 ? -23.218 -7.006 15.468 1.00 35.83 215 LEU P O 1
ATOM 1662 N N . PRO A 1 212 ? -22.159 -7.764 17.328 1.00 33.29 216 PRO P N 1
ATOM 1663 C CA . PRO A 1 212 ? -23.039 -6.987 18.217 1.00 32.60 216 PRO P CA 1
ATOM 1664 C C . PRO A 1 212 ? -22.784 -5.488 18.101 1.00 35.20 216 PRO P C 1
ATOM 1665 O O . PRO A 1 212 ? -21.633 -5.046 18.115 1.00 34.62 216 PRO P O 1
ATOM 1669 N N . CYS A 1 213 ? -23.866 -4.718 17.928 1.00 30.93 217 CYS P N 1
ATOM 1670 C CA . CYS A 1 213 ? -23.824 -3.262 17.803 1.00 29.90 217 CYS P CA 1
ATOM 1671 C C . CYS A 1 213 ? -25.109 -2.642 18.350 1.00 31.86 217 CYS P C 1
ATOM 1672 O O . CYS A 1 213 ? -26.132 -3.322 18.438 1.00 32.00 217 CYS P O 1
ATOM 1675 N N . SER A 1 214 ? -25.058 -1.357 18.710 1.00 26.37 218 SER P N 1
ATOM 1676 C CA . SER A 1 214 ? -26.234 -0.644 19.198 1.00 25.36 218 SER P CA 1
ATOM 1677 C C . SER A 1 214 ? -26.678 0.402 18.191 1.00 28.97 218 SER P C 1
ATOM 1678 O O . SER A 1 214 ? -25.856 0.938 17.446 1.00 28.21 218 SER P O 1
ATOM 1681 N N . THR A 1 215 ? -27.989 0.661 18.148 1.00 26.06 219 THR P N 1
ATOM 1682 C CA . THR A 1 215 ? -28.605 1.653 17.269 1.00 25.65 219 THR P CA 1
ATOM 1683 C C . THR A 1 215 ? -29.802 2.286 17.965 1.00 29.58 219 THR P C 1
ATOM 1684 O O . THR A 1 215 ? -30.279 1.766 18.976 1.00 29.21 219 THR P O 1
ATOM 1688 N N . TYR A 1 216 ? -30.292 3.398 17.412 1.00 26.43 220 TYR P N 1
ATOM 1689 C CA . TYR A 1 216 ? -31.509 4.035 17.884 1.00 26.42 220 TYR P CA 1
ATOM 1690 C C . TYR A 1 216 ? -32.572 3.512 16.920 1.00 33.52 220 TYR P C 1
ATOM 1691 O O . TYR A 1 216 ? -32.473 3.746 15.711 1.00 33.08 220 TYR P O 1
ATOM 1700 N N . VAL A 1 217 ? -33.506 2.694 17.435 1.00 32.98 221 VAL P N 1
ATOM 1701 C CA . VAL A 1 217 ? -34.555 2.058 16.626 1.00 34.72 221 VAL P CA 1
ATOM 1702 C C . VAL A 1 217 ? -35.472 3.058 15.924 1.00 41.68 221 VAL P C 1
ATOM 1703 O O . VAL A 1 217 ? -35.938 4.002 16.554 1.00 41.19 221 VAL P O 1
ATOM 1707 N N . GLN A 1 218 ? -35.711 2.855 14.614 1.00 40.88 222 GLN P N 1
ATOM 1708 C CA . GLN A 1 218 ? -36.549 3.726 13.780 1.00 41.98 222 GLN P CA 1
ATOM 1709 C C . GLN A 1 218 ? -38.043 3.749 14.151 1.00 48.59 222 GLN P C 1
ATOM 1710 O O . GLN A 1 218 ? -38.804 4.513 13.549 1.00 48.71 222 GLN P O 1
ATOM 1716 N N . SER A 1 219 ? -38.455 2.936 15.150 1.00 46.78 223 SER P N 1
ATOM 1717 C CA . SER A 1 219 ? -39.833 2.847 15.635 1.00 47.77 223 SER P CA 1
ATOM 1718 C C . SER A 1 219 ? -40.297 4.168 16.255 1.00 52.06 223 SER P C 1
ATOM 1719 O O . SER A 1 219 ? -39.636 4.701 17.152 1.00 50.93 223 SER P O 1
ATOM 1722 N N . THR A 1 220 ? -41.432 4.694 15.754 1.00 49.63 224 THR P N 1
ATOM 1723 C CA . THR A 1 220 ? -42.052 5.951 16.200 1.00 49.36 224 THR P CA 1
ATOM 1724 C C . THR A 1 220 ? -42.592 5.847 17.632 1.00 53.43 224 THR P C 1
ATOM 1725 O O . THR A 1 220 ? -42.793 6.874 18.286 1.00 52.73 224 THR P O 1
ATOM 1729 N N . ALA A 1 221 ? -42.827 4.603 18.106 1.00 50.60 225 ALA P N 1
ATOM 1730 C CA . ALA A 1 221 ? -43.337 4.270 19.436 1.00 50.62 225 ALA P CA 1
ATOM 1731 C C . ALA A 1 221 ? -42.417 4.761 20.553 1.00 53.59 225 ALA P C 1
ATOM 1732 O O . ALA A 1 221 ? -41.192 4.656 20.451 1.00 52.66 225 ALA P O 1
ATOM 1734 N N . ALA A 1 222 ? -43.028 5.313 21.609 1.00 49.87 226 ALA P N 1
ATOM 1735 C CA . ALA A 1 222 ? -42.348 5.850 22.782 1.00 48.84 226 ALA P CA 1
ATOM 1736 C C . ALA A 1 222 ? -42.788 5.041 24.013 1.00 52.48 226 ALA P C 1
ATOM 1737 O O . ALA A 1 222 ? -43.909 5.220 24.503 1.00 52.78 226 ALA P O 1
ATOM 1739 N N . THR A 1 223 ? -41.925 4.102 24.471 1.00 47.98 227 THR P N 1
ATOM 1740 C CA . THR A 1 223 ? -42.234 3.198 25.591 1.00 47.87 227 THR P CA 1
ATOM 1741 C C . THR A 1 223 ? -41.187 3.104 26.713 1.00 49.27 227 THR P C 1
ATOM 1742 O O . THR A 1 223 ? -41.571 2.883 27.863 1.00 49.65 227 THR P O 1
ATOM 1746 N N . THR A 1 224 ? -39.884 3.229 26.389 1.00 43.06 228 THR P N 1
ATOM 1747 C CA . THR A 1 224 ? -38.809 3.096 27.385 1.00 41.71 228 THR P CA 1
ATOM 1748 C C . THR A 1 224 ? -38.154 4.414 27.824 1.00 41.90 228 THR P C 1
ATOM 1749 O O . THR A 1 224 ? -38.317 4.811 28.981 1.00 42.11 228 THR P O 1
ATOM 1753 N N . GLU A 1 225 ? -37.400 5.072 26.916 1.00 34.52 229 GLU P N 1
ATOM 1754 C CA . GLU A 1 225 ? -36.697 6.332 27.187 1.00 32.11 229 GLU P CA 1
ATOM 1755 C C . GLU A 1 225 ? -37.663 7.499 27.436 1.00 33.27 229 GLU P C 1
ATOM 1756 O O . GLU A 1 225 ? -38.790 7.483 26.937 1.00 32.77 229 GLU P O 1
ATOM 1762 N N . GLU A 1 226 ? -37.218 8.503 28.217 1.00 27.59 230 GLU P N 1
ATOM 1763 C CA . GLU A 1 226 ? -38.039 9.658 28.594 1.00 26.52 230 GLU P CA 1
ATOM 1764 C C . GLU A 1 226 ? -37.272 10.981 28.761 1.00 28.20 230 GLU P C 1
ATOM 1765 O O . GLU A 1 226 ? -36.048 10.983 28.895 1.00 27.32 230 GLU P O 1
ATOM 1771 N N . ILE A 1 227 ? -38.018 12.103 28.769 1.00 23.53 231 ILE P N 1
ATOM 1772 C CA . ILE A 1 227 ? -37.513 13.461 28.994 1.00 22.57 231 ILE P CA 1
ATOM 1773 C C . ILE A 1 227 ? -38.377 14.168 30.040 1.00 26.03 231 ILE P C 1
ATOM 1774 O O . ILE A 1 227 ? -39.567 13.864 30.168 1.00 25.73 231 ILE P O 1
ATOM 1779 N N . GLU A 1 228 ? -37.779 15.114 30.775 1.00 22.26 232 GLU P N 1
ATOM 1780 C CA . GLU A 1 228 ? -38.488 15.905 31.774 1.00 22.22 232 GLU P CA 1
ATOM 1781 C C . GLU A 1 228 ? -39.157 17.086 31.089 1.00 25.59 232 GLU P C 1
ATOM 1782 O O . GLU A 1 228 ? -38.580 17.689 30.179 1.00 25.03 232 GLU P O 1
ATOM 1788 N N . VAL A 1 229 ? -40.392 17.388 31.503 1.00 21.87 233 VAL P N 1
ATOM 1789 C CA . VAL A 1 229 ? -41.183 18.498 30.971 1.00 21.53 233 VAL P CA 1
ATOM 1790 C C . VAL A 1 229 ? -41.763 19.339 32.106 1.00 25.79 233 VAL P C 1
ATOM 1791 O O . VAL A 1 229 ? -41.981 18.824 33.203 1.00 25.50 233 VAL P O 1
ATOM 1795 N N . HIS A 1 230 ? -41.990 20.633 31.845 1.00 47.43 234 HIS P N 1
ATOM 1796 C CA . HIS A 1 230 ? -42.595 21.580 32.784 1.00 45.78 234 HIS P CA 1
ATOM 1797 C C . HIS A 1 230 ? -43.251 22.734 32.041 1.00 47.95 234 HIS P C 1
ATOM 1798 O O . HIS A 1 230 ? -43.025 22.896 30.839 1.00 46.42 234 HIS P O 1
ATOM 1805 N N . MET A 1 231 ? -44.049 23.544 32.760 1.00 44.59 235 MET P N 1
ATOM 1806 C CA . MET A 1 231 ? -44.720 24.718 32.206 1.00 42.50 235 MET P CA 1
ATOM 1807 C C . MET A 1 231 ? -43.669 25.753 31.775 1.00 45.18 235 MET P C 1
ATOM 1808 O O . MET A 1 231 ? -42.667 25.917 32.478 1.00 45.00 235 MET P O 1
ATOM 1813 N N . PRO A 1 232 ? -43.841 26.425 30.612 1.00 40.73 236 PRO P N 1
ATOM 1814 C CA . PRO A 1 232 ? -42.836 27.410 30.180 1.00 39.31 236 PRO P CA 1
ATOM 1815 C C . PRO A 1 232 ? -42.821 28.666 31.057 1.00 41.82 236 PRO P C 1
ATOM 1816 O O . PRO A 1 232 ? -43.827 28.949 31.712 1.00 40.92 236 PRO P O 1
ATOM 1820 N N . PRO A 1 233 ? -41.717 29.456 31.074 1.00 37.83 237 PRO P N 1
ATOM 1821 C CA . PRO A 1 233 ? -41.721 30.693 31.872 1.00 36.43 237 PRO P CA 1
ATOM 1822 C C . PRO A 1 233 ? -42.571 31.768 31.189 1.00 39.06 237 PRO P C 1
ATOM 1823 O O . PRO A 1 233 ? -43.051 31.548 30.073 1.00 38.60 237 PRO P O 1
ATOM 1827 N N . ASP A 1 234 ? -42.738 32.930 31.840 1.00 34.95 238 ASP P N 1
ATOM 1828 C CA . ASP A 1 234 ? -43.489 34.049 31.273 1.00 33.77 238 ASP P CA 1
ATOM 1829 C C . ASP A 1 234 ? -42.790 34.538 30.007 1.00 38.28 238 ASP P C 1
ATOM 1830 O O . ASP A 1 234 ? -41.559 34.629 29.977 1.00 38.26 238 ASP P O 1
ATOM 1835 N N . THR A 1 235 ? -43.570 34.763 28.944 1.00 34.89 239 THR P N 1
ATOM 1836 C CA . THR A 1 235 ? -43.066 35.182 27.639 1.00 34.83 239 THR P CA 1
ATOM 1837 C C . THR A 1 235 ? -43.108 36.720 27.509 1.00 37.70 239 THR P C 1
ATOM 1838 O O . THR A 1 235 ? -44.200 37.271 27.346 1.00 36.80 239 THR P O 1
ATOM 1842 N N . PRO A 1 236 ? -41.944 37.425 27.576 1.00 34.03 240 PRO P N 1
ATOM 1843 C CA . PRO A 1 236 ? -41.964 38.896 27.463 1.00 33.38 240 PRO P CA 1
ATOM 1844 C C . PRO A 1 236 ? -42.459 39.394 26.108 1.00 38.12 240 PRO P C 1
ATOM 1845 O O . PRO A 1 236 ? -42.063 38.869 25.066 1.00 38.36 240 PRO P O 1
ATOM 1849 N N . ASP A 1 237 ? -43.367 40.379 26.136 1.00 34.93 241 ASP P N 1
ATOM 1850 C CA . ASP A 1 237 ? -43.966 40.965 24.941 1.00 35.53 241 ASP P CA 1
ATOM 1851 C C . ASP A 1 237 ? -44.246 42.450 25.169 1.00 40.01 241 ASP P C 1
ATOM 1852 O O . ASP A 1 237 ? -45.137 42.807 25.945 1.00 39.16 241 ASP P O 1
ATOM 1857 N N . ARG A 1 238 ? -43.455 43.310 24.504 1.00 37.86 242 ARG P N 1
ATOM 1858 C CA . ARG A 1 238 ? -43.555 44.769 24.598 1.00 38.34 242 ARG P CA 1
ATOM 1859 C C . ARG A 1 238 ? -44.809 45.318 23.911 1.00 43.50 242 ARG P C 1
ATOM 1860 O O . ARG A 1 238 ? -45.297 46.380 24.307 1.00 43.44 242 ARG P O 1
ATOM 1868 N N . THR A 1 239 ? -45.340 44.587 22.900 1.00 40.81 243 THR P N 1
ATOM 1869 C CA . THR A 1 239 ? -46.537 44.964 22.130 1.00 41.69 243 THR P CA 1
ATOM 1870 C C . THR A 1 239 ? -47.826 44.992 22.969 1.00 45.64 243 THR P C 1
ATOM 1871 O O . THR A 1 239 ? -48.817 45.584 22.534 1.00 46.08 243 THR P O 1
ATOM 1875 N N . LEU A 1 240 ? -47.808 44.365 24.169 1.00 41.55 244 LEU P N 1
ATOM 1876 C CA . LEU A 1 240 ? -48.937 44.335 25.108 1.00 41.12 244 LEU P CA 1
ATOM 1877 C C . LEU A 1 240 ? -49.198 45.731 25.682 1.00 46.13 244 LEU P C 1
ATOM 1878 O O . LEU A 1 240 ? -50.340 46.056 26.009 1.00 45.82 244 LEU P O 1
ATOM 1883 N N . MET A 1 241 ? -48.132 46.543 25.807 1.00 43.57 245 MET P N 1
ATOM 1884 C CA . MET A 1 241 ? -48.176 47.900 26.352 1.00 44.29 245 MET P CA 1
ATOM 1885 C C . MET A 1 241 ? -48.234 48.959 25.256 1.00 50.59 245 MET P C 1
ATOM 1886 O O . MET A 1 241 ? -47.529 48.854 24.250 1.00 50.54 245 MET P O 1
ATOM 1891 N N . SER A 1 242 ? -49.064 49.989 25.472 1.00 49.23 246 SER P N 1
ATOM 1892 C CA . SER A 1 242 ? -49.243 51.120 24.561 1.00 51.42 246 SER P CA 1
ATOM 1893 C C . SER A 1 242 ? -49.353 52.426 25.350 1.00 57.55 246 SER P C 1
ATOM 1894 O O . SER A 1 242 ? -49.723 52.403 26.527 1.00 56.24 246 SER P O 1
ATOM 1897 N N . GLN A 1 243 ? -49.023 53.561 24.708 1.00 57.17 247 GLN P N 1
ATOM 1898 C CA . GLN A 1 243 ? -49.073 54.871 25.354 1.00 58.78 247 GLN P CA 1
ATOM 1899 C C . GLN A 1 243 ? -50.416 55.584 25.150 1.00 65.28 247 GLN P C 1
ATOM 1900 O O . GLN A 1 243 ? -50.648 56.187 24.099 1.00 66.95 247 GLN P O 1
ATOM 1906 N N . GLN A 1 244 ? -51.306 55.492 26.159 1.00 61.88 248 GLN P N 1
ATOM 1907 C CA . GLN A 1 244 ? -52.619 56.138 26.143 1.00 63.49 248 GLN P CA 1
ATOM 1908 C C . GLN A 1 244 ? -52.437 57.604 26.552 1.00 69.92 248 GLN P C 1
ATOM 1909 O O . GLN A 1 244 ? -52.435 57.922 27.746 1.00 69.14 248 GLN P O 1
ATOM 1915 N N . SER A 1 245 ? -52.224 58.482 25.540 1.00 69.21 249 SER P N 1
ATOM 1916 C CA . SER A 1 245 ? -51.967 59.931 25.638 1.00 71.59 249 SER P CA 1
ATOM 1917 C C . SER A 1 245 ? -50.621 60.263 26.305 1.00 74.83 249 SER P C 1
ATOM 1918 O O . SER A 1 245 ? -49.773 60.905 25.682 1.00 75.94 249 SER P O 1
ATOM 1921 N N . GLY A 1 246 ? -50.442 59.807 27.543 1.00 69.20 250 GLY P N 1
ATOM 1922 C CA . GLY A 1 246 ? -49.232 59.992 28.337 1.00 68.13 250 GLY P CA 1
ATOM 1923 C C . GLY A 1 246 ? -49.150 59.026 29.503 1.00 69.10 250 GLY P C 1
ATOM 1924 O O . GLY A 1 246 ? -48.437 59.285 30.477 1.00 68.30 250 GLY P O 1
ATOM 1925 N N . ASN A 1 247 ? -49.893 57.903 29.406 1.00 63.86 251 ASN P N 1
ATOM 1926 C CA . ASN A 1 247 ? -49.972 56.842 30.415 1.00 61.56 251 ASN P CA 1
ATOM 1927 C C . ASN A 1 247 ? -49.717 55.462 29.779 1.00 62.88 251 ASN P C 1
ATOM 1928 O O . ASN A 1 247 ? -49.442 55.392 28.581 1.00 62.78 251 ASN P O 1
ATOM 1933 N N . VAL A 1 248 ? -49.791 54.373 30.577 1.00 57.16 252 VAL P N 1
ATOM 1934 C CA . VAL A 1 248 ? -49.550 53.004 30.098 1.00 55.00 252 VAL P CA 1
ATOM 1935 C C . VAL A 1 248 ? -50.858 52.216 29.989 1.00 57.40 252 VAL P C 1
ATOM 1936 O O . VAL A 1 248 ? -51.611 52.134 30.960 1.00 56.86 252 VAL P O 1
ATOM 1940 N N . LYS A 1 249 ? -51.108 51.626 28.807 1.00 53.03 253 LYS P N 1
ATOM 1941 C CA . LYS A 1 249 ? -52.283 50.802 28.536 1.00 52.18 253 LYS P CA 1
ATOM 1942 C C . LYS A 1 249 ? -51.842 49.372 28.206 1.00 53.77 253 LYS P C 1
ATOM 1943 O O . LYS A 1 249 ? -51.179 49.147 27.191 1.00 53.47 253 LYS P O 1
ATOM 1949 N N . ILE A 1 250 ? -52.195 48.417 29.083 1.00 48.36 254 ILE P N 1
ATOM 1950 C CA . ILE A 1 250 ? -51.874 47.003 28.905 1.00 46.73 254 ILE P CA 1
ATOM 1951 C C . ILE A 1 250 ? -53.116 46.284 28.366 1.00 49.37 254 ILE P C 1
ATOM 1952 O O . ILE A 1 250 ? -54.137 46.213 29.056 1.00 48.91 254 ILE P O 1
ATOM 1957 N N . THR A 1 251 ? -53.032 45.794 27.114 1.00 45.03 255 THR P N 1
ATOM 1958 C CA . THR A 1 251 ? -54.118 45.067 26.453 1.00 44.49 255 THR P CA 1
ATOM 1959 C C . THR A 1 251 ? -53.781 43.575 26.466 1.00 46.25 255 THR P C 1
ATOM 1960 O O . THR A 1 251 ? -52.828 43.147 25.809 1.00 45.54 255 THR P O 1
ATOM 1964 N N . VAL A 1 252 ? -54.550 42.800 27.248 1.00 41.62 256 VAL P N 1
ATOM 1965 C CA . VAL A 1 252 ? -54.360 41.356 27.434 1.00 40.64 256 VAL P CA 1
ATOM 1966 C C . VAL A 1 252 ? -54.670 40.495 26.203 1.00 43.84 256 VAL P C 1
ATOM 1967 O O . VAL A 1 252 ? -53.952 39.526 25.957 1.00 43.28 256 VAL P O 1
ATOM 1971 N N . ASN A 1 253 ? -55.732 40.849 25.440 1.00 40.19 257 ASN P N 1
ATOM 1972 C CA . ASN A 1 253 ? -56.216 40.138 24.245 1.00 40.35 257 ASN P CA 1
ATOM 1973 C C . ASN A 1 253 ? -56.573 38.668 24.541 1.00 43.22 257 ASN P C 1
ATOM 1974 O O . ASN A 1 253 ? -56.136 37.755 23.836 1.00 43.00 257 ASN P O 1
ATOM 1979 N N . GLY A 1 254 ? -57.367 38.471 25.592 1.00 39.00 258 GLY P N 1
ATOM 1980 C CA . GLY A 1 254 ? -57.834 37.163 26.039 1.00 38.70 258 GLY P CA 1
ATOM 1981 C C . GLY A 1 254 ? -56.770 36.254 26.621 1.00 41.92 258 GLY P C 1
ATOM 1982 O O . GLY A 1 254 ? -56.931 35.030 26.608 1.00 42.15 258 GLY P O 1
ATOM 1983 N N . GLN A 1 255 ? -55.683 36.845 27.149 1.00 37.44 259 GLN P N 1
ATOM 1984 C CA . GLN A 1 255 ? -54.555 36.116 27.737 1.00 36.90 259 GLN P CA 1
ATOM 1985 C C . GLN A 1 255 ? -54.346 36.517 29.199 1.00 40.45 259 GLN P C 1
ATOM 1986 O O . GLN A 1 255 ? -54.886 37.530 29.647 1.00 39.62 259 GLN P O 1
ATOM 1992 N N . THR A 1 256 ? -53.550 35.723 29.936 1.00 37.47 260 THR P N 1
ATOM 1993 C CA . THR A 1 256 ? -53.190 36.008 31.322 1.00 37.24 260 THR P CA 1
ATOM 1994 C C . THR A 1 256 ? -51.812 36.671 31.254 1.00 40.45 260 THR P C 1
ATOM 1995 O O . THR A 1 256 ? -50.836 36.035 30.847 1.00 40.22 260 THR P O 1
ATOM 1999 N N . VAL A 1 257 ? -51.759 37.971 31.578 1.00 36.33 261 VAL P N 1
ATOM 2000 C CA . VAL A 1 257 ? -50.546 38.785 31.492 1.00 35.62 261 VAL P CA 1
ATOM 2001 C C . VAL A 1 257 ? -50.029 39.189 32.873 1.00 39.57 261 VAL P C 1
ATOM 2002 O O . VAL A 1 257 ? -50.792 39.706 33.693 1.00 39.36 261 VAL P O 1
ATOM 2006 N N . ARG A 1 258 ? -48.727 38.956 33.119 1.00 36.09 262 ARG P N 1
ATOM 2007 C CA . ARG A 1 258 ? -48.060 39.378 34.344 1.00 36.17 262 ARG P CA 1
ATOM 2008 C C . ARG A 1 258 ? -47.348 40.685 34.006 1.00 40.04 262 ARG P C 1
ATOM 2009 O O . ARG A 1 258 ? -46.524 40.722 33.087 1.00 39.14 262 ARG P O 1
ATOM 2017 N N . TYR A 1 259 ? -47.713 41.764 34.705 1.00 37.55 263 TYR P N 1
ATOM 2018 C CA . TYR A 1 259 ? -47.142 43.088 34.472 1.00 37.57 263 TYR P CA 1
ATOM 2019 C C . TYR A 1 259 ? -46.514 43.675 35.732 1.00 43.01 263 TYR P C 1
ATOM 2020 O O . TYR A 1 259 ? -46.898 43.306 36.843 1.00 43.22 263 TYR P O 1
ATOM 2029 N N . LYS A 1 260 ? -45.549 44.592 35.546 1.00 40.25 264 LYS P N 1
ATOM 2030 C CA . LYS A 1 260 ? -44.841 45.298 36.610 1.00 41.07 264 LYS P CA 1
ATOM 2031 C C . LYS A 1 260 ? -44.318 46.629 36.070 1.00 46.06 264 LYS P C 1
ATOM 2032 O O . LYS A 1 260 ? -43.622 46.656 35.053 1.00 44.96 264 LYS P O 1
ATOM 2038 N N . CYS A 1 261 ? -44.685 47.730 36.744 1.00 44.44 265 CYS P N 1
ATOM 2039 C CA . CYS A 1 261 ? -44.300 49.093 36.380 1.00 44.99 265 CYS P CA 1
ATOM 2040 C C . CYS A 1 261 ? -43.481 49.749 37.487 1.00 51.52 265 CYS P C 1
ATOM 2041 O O . CYS A 1 261 ? -43.714 49.477 38.667 1.00 51.77 265 CYS P O 1
ATOM 2044 N N . ASN A 1 262 ? -42.548 50.641 37.107 1.00 49.68 266 ASN P N 1
ATOM 2045 C CA . ASN A 1 262 ? -41.711 51.393 38.045 1.00 51.23 266 ASN P CA 1
ATOM 2046 C C . ASN A 1 262 ? -42.448 52.701 38.418 1.00 58.39 266 ASN P C 1
ATOM 2047 O O . ASN A 1 262 ? -41.911 53.805 38.278 1.00 58.69 266 ASN P O 1
ATOM 2052 N N . CYS A 1 263 ? -43.712 52.551 38.865 1.00 56.96 267 CYS P N 1
ATOM 2053 C CA . CYS A 1 263 ? -44.629 53.630 39.242 1.00 58.82 267 CYS P CA 1
ATOM 2054 C C . CYS A 1 263 ? -45.429 53.250 40.505 1.00 63.80 267 CYS P C 1
ATOM 2055 O O . CYS A 1 263 ? -45.303 52.127 40.999 1.00 62.80 267 CYS P O 1
ATOM 2058 N N . GLY A 1 264 ? -46.227 54.191 41.012 1.00 62.02 268 GLY P N 1
ATOM 2059 C CA . GLY A 1 264 ? -47.060 53.992 42.194 1.00 63.03 268 GLY P CA 1
ATOM 2060 C C . GLY A 1 264 ? -48.382 53.306 41.906 1.00 66.96 268 GLY P C 1
ATOM 2061 O O . GLY A 1 264 ? -48.702 53.021 40.746 1.00 65.31 268 GLY P O 1
ATOM 2062 N N . GLY A 1 265 ? -49.145 53.049 42.968 1.00 65.03 269 GLY P N 1
ATOM 2063 C CA . GLY A 1 265 ? -50.450 52.397 42.901 1.00 64.69 269 GLY P CA 1
ATOM 2064 C C . GLY A 1 265 ? -50.379 50.930 42.528 1.00 67.42 269 GLY P C 1
ATOM 2065 O O . GLY A 1 265 ? -49.413 50.248 42.878 1.00 66.68 269 GLY P O 1
ATOM 2066 N N . SER A 1 266 ? -51.399 50.437 41.797 1.00 63.51 270 SER P N 1
ATOM 2067 C CA . SER A 1 266 ? -51.479 49.046 41.341 1.00 62.29 270 SER P CA 1
ATOM 2068 C C . SER A 1 266 ? -50.506 48.803 40.169 1.00 65.17 270 SER P C 1
ATOM 2069 O O . SER A 1 266 ? -50.922 48.672 39.013 1.00 63.88 270 SER P O 1
ATOM 2072 N N . ASN A 1 267 ? -49.198 48.764 40.488 1.00 62.02 271 ASN P N 1
ATOM 2073 C CA . ASN A 1 267 ? -48.112 48.577 39.522 1.00 60.98 271 ASN P CA 1
ATOM 2074 C C . ASN A 1 267 ? -47.903 47.135 39.056 1.00 64.19 271 ASN P C 1
ATOM 2075 O O . ASN A 1 267 ? -47.431 46.938 37.937 1.00 63.06 271 ASN P O 1
ATOM 2080 N N . GLU A 1 268 ? -48.239 46.136 39.901 1.00 61.08 272 GLU P N 1
ATOM 2081 C CA . GLU A 1 268 ? -48.092 44.719 39.555 1.00 60.31 272 GLU P CA 1
ATOM 2082 C C . GLU A 1 268 ? -49.397 43.921 39.660 1.00 64.16 272 GLU P C 1
ATOM 2083 O O . GLU A 1 268 ? -50.368 44.396 40.253 1.00 64.52 272 GLU P O 1
ATOM 2089 N N . GLY A 1 269 ? -49.388 42.711 39.102 1.00 59.94 273 GLY P N 1
ATOM 2090 C CA . GLY A 1 269 ? -50.531 41.810 39.143 1.00 59.79 273 GLY P CA 1
ATOM 2091 C C . GLY A 1 269 ? -50.622 40.825 37.998 1.00 62.59 273 GLY P C 1
ATOM 2092 O O . GLY A 1 269 ? -50.103 41.072 36.906 1.00 61.24 273 GLY P O 1
ATOM 2093 N N . LEU A 1 270 ? -51.292 39.693 38.261 1.00 59.54 274 LEU P N 1
ATOM 2094 C CA . LEU A 1 270 ? -51.557 38.636 37.292 1.00 58.85 274 LEU P CA 1
ATOM 2095 C C . LEU A 1 270 ? -52.982 38.896 36.793 1.00 61.89 274 LEU P C 1
ATOM 2096 O O . LEU A 1 270 ? -53.956 38.475 37.424 1.00 62.01 274 LEU P O 1
ATOM 2101 N N . THR A 1 271 ? -53.093 39.665 35.698 1.00 57.35 275 THR P N 1
ATOM 2102 C CA . THR A 1 271 ? -54.375 40.079 35.133 1.00 56.76 275 THR P CA 1
ATOM 2103 C C . THR A 1 271 ? -54.899 39.232 33.978 1.00 59.93 275 THR P C 1
ATOM 2104 O O . THR A 1 271 ? -54.127 38.750 33.147 1.00 58.92 275 THR P O 1
ATOM 2108 N N . THR A 1 272 ? -56.230 39.079 33.936 1.00 56.69 276 THR P N 1
ATOM 2109 C CA . THR A 1 272 ? -56.978 38.372 32.896 1.00 56.42 276 THR P CA 1
ATOM 2110 C C . THR A 1 272 ? -57.758 39.393 32.047 1.00 60.13 276 THR P C 1
ATOM 2111 O O . THR A 1 272 ? -58.252 39.054 30.970 1.00 59.94 276 THR P O 1
ATOM 2115 N N . THR A 1 273 ? -57.849 40.646 32.544 1.00 56.40 277 THR P N 1
ATOM 2116 C CA . THR A 1 273 ? -58.539 41.778 31.912 1.00 56.27 277 THR P CA 1
ATOM 2117 C C . THR A 1 273 ? -57.568 42.946 31.669 1.00 59.89 277 THR P C 1
ATOM 2118 O O . THR A 1 273 ? -56.484 42.972 32.256 1.00 59.20 277 THR P O 1
ATOM 2122 N N . ASP A 1 274 ? -57.962 43.908 30.804 1.00 56.76 278 ASP P N 1
ATOM 2123 C CA . ASP A 1 274 ? -57.176 45.100 30.460 1.00 56.79 278 ASP P CA 1
ATOM 2124 C C . ASP A 1 274 ? -56.937 45.994 31.673 1.00 61.36 278 ASP P C 1
ATOM 2125 O O . ASP A 1 274 ? -57.834 46.158 32.504 1.00 61.31 278 ASP P O 1
ATOM 2130 N N . LYS A 1 275 ? -55.721 46.556 31.778 1.00 58.21 279 LYS P N 1
ATOM 2131 C CA . LYS A 1 275 ? -55.325 47.432 32.883 1.00 58.65 279 LYS P CA 1
ATOM 2132 C C . LYS A 1 275 ? -54.665 48.712 32.384 1.00 63.64 279 LYS P C 1
ATOM 2133 O O . LYS A 1 275 ? -53.944 48.688 31.384 1.00 62.98 279 LYS P O 1
ATOM 2139 N N . VAL A 1 276 ? -54.913 49.828 33.091 1.00 61.60 280 VAL P N 1
ATOM 2140 C CA . VAL A 1 276 ? -54.341 51.138 32.780 1.00 62.50 280 VAL P CA 1
ATOM 2141 C C . VAL A 1 276 ? -53.479 51.639 33.953 1.00 66.89 280 VAL P C 1
ATOM 2142 O O . VAL A 1 276 ? -53.890 51.532 35.113 1.00 66.85 280 VAL P O 1
ATOM 2146 N N . ILE A 1 277 ? -52.262 52.120 33.650 1.00 63.49 281 ILE P N 1
ATOM 2147 C CA . ILE A 1 277 ? -51.331 52.634 34.657 1.00 63.58 281 ILE P CA 1
ATOM 2148 C C . ILE A 1 277 ? -51.102 54.129 34.398 1.00 68.37 281 ILE P C 1
ATOM 2149 O O . ILE A 1 277 ? -50.269 54.498 33.564 1.00 67.95 281 ILE P O 1
ATOM 2154 N N . ASN A 1 278 ? -51.882 54.980 35.091 1.00 65.90 282 ASN P N 1
ATOM 2155 C CA . ASN A 1 278 ? -51.800 56.437 34.972 1.00 67.32 282 ASN P CA 1
ATOM 2156 C C . ASN A 1 278 ? -50.549 56.981 35.666 1.00 70.81 282 ASN P C 1
ATOM 2157 O O . ASN A 1 278 ? -50.071 56.374 36.630 1.00 69.54 282 ASN P O 1
ATOM 2162 N N . ASN A 1 279 ? -50.018 58.122 35.158 1.00 68.20 283 ASN P N 1
ATOM 2163 C CA . ASN A 1 279 ? -48.798 58.807 35.624 1.00 68.41 283 ASN P CA 1
ATOM 2164 C C . ASN A 1 279 ? -47.576 57.873 35.520 1.00 69.03 283 ASN P C 1
ATOM 2165 O O . ASN A 1 279 ? -46.739 57.817 36.427 1.00 68.44 283 ASN P O 1
ATOM 2170 N N . CYS A 1 280 ? -47.495 57.133 34.396 1.00 63.40 284 CYS P N 1
ATOM 2171 C CA . CYS A 1 280 ? -46.445 56.154 34.117 1.00 61.05 284 CYS P CA 1
ATOM 2172 C C . CYS A 1 280 ? -46.026 56.183 32.645 1.00 64.13 284 CYS P C 1
ATOM 2173 O O . CYS A 1 280 ? -46.857 56.448 31.775 1.00 64.25 284 CYS P O 1
ATOM 2176 N N . LYS A 1 281 ? -44.739 55.896 32.373 1.00 59.73 285 LYS P N 1
ATOM 2177 C CA . LYS A 1 281 ? -44.183 55.847 31.017 1.00 59.40 285 LYS P CA 1
ATOM 2178 C C . LYS A 1 281 ? -44.032 54.388 30.562 1.00 60.97 285 LYS P C 1
ATOM 2179 O O . LYS A 1 281 ? -43.823 53.505 31.398 1.00 59.52 285 LYS P O 1
ATOM 2185 N N . VAL A 1 282 ? -44.164 54.139 29.242 1.00 56.95 286 VAL P N 1
ATOM 2186 C CA . VAL A 1 282 ? -44.085 52.808 28.628 1.00 55.16 286 VAL P CA 1
ATOM 2187 C C . VAL A 1 282 ? -42.750 52.056 28.864 1.00 57.06 286 VAL P C 1
ATOM 2188 O O . VAL A 1 282 ? -42.750 50.825 28.936 1.00 55.50 286 VAL P O 1
ATOM 2192 N N . ASP A 1 283 ? -41.635 52.800 29.018 1.00 53.40 287 ASP P N 1
ATOM 2193 C CA . ASP A 1 283 ? -40.300 52.248 29.271 1.00 52.07 287 ASP P CA 1
ATOM 2194 C C . ASP A 1 283 ? -40.113 51.805 30.729 1.00 53.48 287 ASP P C 1
ATOM 2195 O O . ASP A 1 283 ? -39.238 50.983 31.006 1.00 52.34 287 ASP P O 1
ATOM 2200 N N . GLN A 1 284 ? -40.939 52.341 31.652 1.00 49.22 288 GLN P N 1
ATOM 2201 C CA . GLN A 1 284 ? -40.916 52.019 33.085 1.00 48.13 288 GLN P CA 1
ATOM 2202 C C . GLN A 1 284 ? -41.642 50.697 33.390 1.00 49.33 288 GLN P C 1
ATOM 2203 O O . GLN A 1 284 ? -41.593 50.223 34.528 1.00 48.73 288 GLN P O 1
ATOM 2209 N N . CYS A 1 285 ? -42.319 50.113 32.381 1.00 44.26 289 CYS P N 1
ATOM 2210 C CA . CYS A 1 285 ? -43.107 48.891 32.528 1.00 42.80 289 CYS P CA 1
ATOM 2211 C C . CYS A 1 285 ? -42.533 47.653 31.833 1.00 43.79 289 CYS P C 1
ATOM 2212 O O . CYS A 1 285 ? -41.833 47.760 30.824 1.00 43.15 289 CYS P O 1
ATOM 2215 N N . HIS A 1 286 ? -42.864 46.474 32.386 1.00 38.26 290 HIS P N 1
ATOM 2216 C CA . HIS A 1 286 ? -42.481 45.153 31.896 1.00 36.76 290 HIS P CA 1
ATOM 2217 C C . HIS A 1 286 ? -43.753 44.304 31.812 1.00 38.74 290 HIS P C 1
ATOM 2218 O O . HIS A 1 286 ? -44.497 44.221 32.791 1.00 38.06 290 HIS P O 1
ATOM 2225 N N . ALA A 1 287 ? -44.009 43.698 30.641 1.00 34.17 291 ALA P N 1
ATOM 2226 C CA . ALA A 1 287 ? -45.188 42.862 30.407 1.00 33.46 291 ALA P CA 1
ATOM 2227 C C . ALA A 1 287 ? -44.808 41.519 29.802 1.00 36.57 291 ALA P C 1
ATOM 2228 O O . ALA A 1 287 ? -43.921 41.452 28.948 1.00 35.89 291 ALA P O 1
ATOM 2230 N N . ALA A 1 288 ? -45.478 40.447 30.258 1.00 33.12 292 ALA P N 1
ATOM 2231 C CA . ALA A 1 288 ? -45.232 39.082 29.799 1.00 33.20 292 ALA P CA 1
ATOM 2232 C C . ALA A 1 288 ? -46.481 38.203 29.860 1.00 37.28 292 ALA P C 1
ATOM 2233 O O . ALA A 1 288 ? -47.243 38.281 30.826 1.00 36.73 292 ALA P O 1
ATOM 2235 N N . VAL A 1 289 ? -46.675 37.359 28.828 1.00 34.23 293 VAL P N 1
ATOM 2236 C CA . VAL A 1 289 ? -47.798 36.418 28.726 1.00 34.39 293 VAL P CA 1
ATOM 2237 C C . VAL A 1 289 ? -47.419 35.122 29.460 1.00 38.43 293 VAL P C 1
ATOM 2238 O O . VAL A 1 289 ? -46.359 34.552 29.192 1.00 38.19 293 VAL P O 1
ATOM 2242 N N . THR A 1 290 ? -48.281 34.671 30.390 1.00 35.09 294 THR P N 1
ATOM 2243 C CA . THR A 1 290 ? -48.054 33.442 31.158 1.00 35.74 294 THR P CA 1
ATOM 2244 C C . THR A 1 290 ? -48.523 32.221 30.371 1.00 40.00 294 THR P C 1
ATOM 2245 O O . THR A 1 290 ? -49.523 32.296 29.651 1.00 39.49 294 THR P O 1
ATOM 2249 N N . ASN A 1 291 ? -47.804 31.099 30.520 1.00 37.38 295 ASN P N 1
ATOM 2250 C CA . ASN A 1 291 ? -48.106 29.844 29.833 1.00 38.20 295 ASN P CA 1
ATOM 2251 C C . ASN A 1 291 ? -48.310 28.720 30.860 1.00 43.13 295 ASN P C 1
ATOM 2252 O O . ASN A 1 291 ? -47.372 27.982 31.170 1.00 44.17 295 ASN P O 1
ATOM 2257 N N . HIS A 1 292 ? -49.530 28.614 31.413 1.00 38.93 296 HIS P N 1
ATOM 2258 C CA . HIS A 1 292 ? -49.857 27.589 32.409 1.00 40.04 296 HIS P CA 1
ATOM 2259 C C . HIS A 1 292 ? -50.670 26.423 31.829 1.00 43.36 296 HIS P C 1
ATOM 2260 O O . HIS A 1 292 ? -50.911 25.432 32.522 1.00 44.64 296 HIS P O 1
ATOM 2267 N N . LYS A 1 293 ? -51.066 26.533 30.553 1.00 32.25 297 LYS P N 1
ATOM 2268 C CA . LYS A 1 293 ? -51.859 25.522 29.849 1.00 31.43 297 LYS P CA 1
ATOM 2269 C C . LYS A 1 293 ? -50.992 24.549 29.042 1.00 33.52 297 LYS P C 1
ATOM 2270 O O . LYS A 1 293 ? -51.500 23.523 28.587 1.00 32.93 297 LYS P O 1
ATOM 2276 N N . LYS A 1 294 ? -49.694 24.864 28.863 1.00 28.81 298 LYS P N 1
ATOM 2277 C CA . LYS A 1 294 ? -48.783 24.047 28.061 1.00 27.60 298 LYS P CA 1
ATOM 2278 C C . LYS A 1 294 ? -47.571 23.496 28.809 1.00 30.67 298 LYS P C 1
ATOM 2279 O O . LYS A 1 294 ? -47.197 23.997 29.870 1.00 30.44 298 LYS P O 1
ATOM 2285 N N . TRP A 1 295 ? -46.976 22.438 28.243 1.00 26.48 299 TRP P N 1
ATOM 2286 C CA . TRP A 1 295 ? -45.767 21.785 28.728 1.00 25.55 299 TRP P CA 1
ATOM 2287 C C . TRP A 1 295 ? -44.652 22.049 27.731 1.00 28.94 299 TRP P C 1
ATOM 2288 O O . TRP A 1 295 ? -44.907 22.276 26.546 1.00 28.46 299 TRP P O 1
ATOM 2299 N N . GLN A 1 296 ? -43.415 22.029 28.218 1.00 25.13 300 GLN P N 1
ATOM 2300 C CA . GLN A 1 296 ? -42.223 22.289 27.426 1.00 24.38 300 GLN P CA 1
ATOM 2301 C C . GLN A 1 296 ? -41.092 21.470 28.011 1.00 27.46 300 GLN P C 1
ATOM 2302 O O . GLN A 1 296 ? -41.051 21.289 29.229 1.00 27.22 300 GLN P O 1
ATOM 2308 N N . TYR A 1 297 ? -40.156 20.999 27.163 1.00 23.29 301 TYR P N 1
ATOM 2309 C CA . TYR A 1 297 ? -38.993 20.242 27.628 1.00 22.53 301 TYR P CA 1
ATOM 2310 C C . TYR A 1 297 ? -38.233 21.061 28.677 1.00 26.79 301 TYR P C 1
ATOM 2311 O O . TYR A 1 297 ? -38.116 22.281 28.532 1.00 26.26 301 TYR P O 1
ATOM 2320 N N . ASN A 1 298 ? -37.754 20.392 29.744 1.00 23.70 302 ASN P N 1
ATOM 2321 C CA . ASN A 1 298 ? -36.980 21.006 30.821 1.00 24.07 302 ASN P CA 1
ATOM 2322 C C . ASN A 1 298 ? -35.601 21.387 30.247 1.00 27.58 302 ASN P C 1
ATOM 2323 O O . ASN A 1 298 ? -34.599 20.701 30.469 1.00 26.96 302 ASN P O 1
ATOM 2328 N N . SER A 1 299 ? -35.590 22.474 29.462 1.00 23.98 303 SER P N 1
ATOM 2329 C CA . SER A 1 299 ? -34.439 22.990 28.734 1.00 23.63 303 SER P CA 1
ATOM 2330 C C . SER A 1 299 ? -33.528 23.889 29.564 1.00 28.61 303 SER P C 1
ATOM 2331 O O . SER A 1 299 ? -34.004 24.875 30.130 1.00 29.05 303 SER P O 1
ATOM 2334 N N . PRO A 1 300 ? -32.200 23.628 29.573 1.00 25.50 304 PRO P N 1
ATOM 2335 C CA . PRO A 1 300 ? -31.286 24.533 30.293 1.00 26.08 304 PRO P CA 1
ATOM 2336 C C . PRO A 1 300 ? -31.057 25.854 29.542 1.00 30.62 304 PRO P C 1
ATOM 2337 O O . PRO A 1 300 ? -30.397 26.743 30.071 1.00 31.04 304 PRO P O 1
ATOM 2341 N N . LEU A 1 301 ? -31.620 25.980 28.318 1.00 27.10 305 LEU P N 1
ATOM 2342 C CA . LEU A 1 301 ? -31.524 27.153 27.438 1.00 27.49 305 LEU P CA 1
ATOM 2343 C C . LEU A 1 301 ? -32.739 28.086 27.580 1.00 32.24 305 LEU P C 1
ATOM 2344 O O . LEU A 1 301 ? -32.803 29.125 26.918 1.00 32.50 305 LEU P O 1
ATOM 2349 N N . VAL A 1 302 ? -33.710 27.697 28.424 1.00 29.09 306 VAL P N 1
ATOM 2350 C CA . VAL A 1 302 ? -34.954 28.432 28.685 1.00 29.57 306 VAL P CA 1
ATOM 2351 C C . VAL A 1 302 ? -35.056 28.627 30.218 1.00 34.84 306 VAL P C 1
ATOM 2352 O O . VAL A 1 302 ? -34.746 27.680 30.943 1.00 34.18 306 VAL P O 1
ATOM 2356 N N . PRO A 1 303 ? -35.448 29.814 30.754 1.00 32.79 307 PRO P N 1
ATOM 2357 C CA . PRO A 1 303 ? -35.515 29.951 32.220 1.00 33.57 307 PRO P CA 1
ATOM 2358 C C . PRO A 1 303 ? -36.665 29.172 32.856 1.00 38.50 307 PRO P C 1
ATOM 2359 O O . PRO A 1 303 ? -37.649 28.859 32.192 1.00 37.48 307 PRO P O 1
ATOM 2363 N N . ARG A 1 304 ? -36.512 28.831 34.138 1.00 36.85 308 ARG P N 1
ATOM 2364 C CA . ARG A 1 304 ? -37.508 28.103 34.923 1.00 37.50 308 ARG P CA 1
ATOM 2365 C C . ARG A 1 304 ? -38.662 29.051 35.266 1.00 44.32 308 ARG P C 1
ATOM 2366 O O . ARG A 1 304 ? -38.455 30.266 35.329 1.00 44.39 308 ARG P O 1
ATOM 2374 N N . ASN A 1 305 ? -39.870 28.507 35.488 1.00 42.60 309 ASN P N 1
ATOM 2375 C CA . ASN A 1 305 ? -41.018 29.326 35.872 1.00 43.93 309 ASN P CA 1
ATOM 2376 C C . ASN A 1 305 ? -40.823 29.761 37.328 1.00 50.69 309 ASN P C 1
ATOM 2377 O O . ASN A 1 305 ? -40.581 28.917 38.194 1.00 50.25 309 ASN P O 1
ATOM 2382 N N . ALA A 1 306 ? -40.851 31.083 37.572 1.00 49.67 310 ALA P N 1
ATOM 2383 C CA . ALA A 1 306 ? -40.632 31.686 38.888 1.00 51.33 310 ALA P CA 1
ATOM 2384 C C . ALA A 1 306 ? -41.718 31.363 39.916 1.00 57.55 310 ALA P C 1
ATOM 2385 O O . ALA A 1 306 ? -41.391 31.150 41.086 1.00 57.97 310 ALA P O 1
ATOM 2387 N N . GLU A 1 307 ? -42.999 31.331 39.480 1.00 55.09 311 GLU P N 1
ATOM 2388 C CA . GLU A 1 307 ? -44.175 31.066 40.319 1.00 55.93 311 GLU P CA 1
ATOM 2389 C C . GLU A 1 307 ? -44.134 29.668 40.955 1.00 60.39 311 GLU P C 1
ATOM 2390 O O . GLU A 1 307 ? -44.131 29.563 42.184 1.00 61.04 311 GLU P O 1
ATOM 2396 N N . LEU A 1 308 ? -44.085 28.610 40.126 1.00 56.20 312 LEU P N 1
ATOM 2397 C CA . LEU A 1 308 ? -44.024 27.221 40.590 1.00 55.93 312 LEU P CA 1
ATOM 2398 C C . LEU A 1 308 ? -42.595 26.810 40.953 1.00 59.10 312 LEU P C 1
ATOM 2399 O O . LEU A 1 308 ? -41.644 27.271 40.320 1.00 58.42 312 LEU P O 1
ATOM 2404 N N . GLY A 1 309 ? -42.466 25.966 41.976 1.00 55.25 313 GLY P N 1
ATOM 2405 C CA . GLY A 1 309 ? -41.181 25.483 42.474 1.00 54.49 313 GLY P CA 1
ATOM 2406 C C . GLY A 1 309 ? -40.505 24.472 41.572 1.00 55.63 313 GLY P C 1
ATOM 2407 O O . GLY A 1 309 ? -40.161 24.784 40.427 1.00 54.34 313 GLY P O 1
ATOM 2408 N N . ASP A 1 310 ? -40.302 23.248 42.091 1.00 50.89 314 ASP P N 1
ATOM 2409 C CA . ASP A 1 310 ? -39.661 22.151 41.361 1.00 48.99 314 ASP P CA 1
ATOM 2410 C C . ASP A 1 310 ? -40.699 21.239 40.676 1.00 49.15 314 ASP P C 1
ATOM 2411 O O . ASP A 1 310 ? -40.481 20.030 40.546 1.00 48.47 314 ASP P O 1
ATOM 2416 N N . ARG A 1 311 ? -41.818 21.839 40.217 1.00 43.06 315 ARG P N 1
ATOM 2417 C CA . ARG A 1 311 ? -42.919 21.144 39.547 1.00 41.32 315 ARG P CA 1
ATOM 2418 C C . ARG A 1 311 ? -42.501 20.683 38.159 1.00 41.48 315 ARG P C 1
ATOM 2419 O O . ARG A 1 311 ? -42.042 21.493 37.348 1.00 40.44 315 ARG P O 1
ATOM 2427 N N . LYS A 1 312 ? -42.636 19.373 37.900 1.00 35.82 316 LYS P N 1
ATOM 2428 C CA . LYS A 1 312 ? -42.264 18.763 36.624 1.00 33.82 316 LYS P CA 1
ATOM 2429 C C . LYS A 1 312 ? -43.050 17.495 36.301 1.00 35.37 316 LYS P C 1
ATOM 2430 O O . LYS A 1 312 ? -43.509 16.791 37.198 1.00 35.26 316 LYS P O 1
ATOM 2436 N N . GLY A 1 313 ? -43.179 17.234 35.010 1.00 29.96 317 GLY P N 1
ATOM 2437 C CA . GLY A 1 313 ? -43.795 16.042 34.451 1.00 29.12 317 GLY P CA 1
ATOM 2438 C C . GLY A 1 313 ? -42.762 15.297 33.629 1.00 31.26 317 GLY P C 1
ATOM 2439 O O . GLY A 1 313 ? -41.617 15.748 33.511 1.00 29.97 317 GLY P O 1
ATOM 2440 N N . LYS A 1 314 ? -43.147 14.152 33.060 1.00 27.26 318 LYS P N 1
ATOM 2441 C CA . LYS A 1 314 ? -42.256 13.360 32.211 1.00 25.96 318 LYS P CA 1
ATOM 2442 C C . LYS A 1 314 ? -43.017 12.710 31.070 1.00 29.15 318 LYS P C 1
ATOM 2443 O O . LYS A 1 314 ? -44.181 12.345 31.230 1.00 29.51 318 LYS P O 1
ATOM 2449 N N . ILE A 1 315 ? -42.386 12.631 29.896 1.00 24.37 319 ILE P N 1
ATOM 2450 C CA . ILE A 1 315 ? -43.010 12.057 28.703 1.00 23.80 319 ILE P CA 1
ATOM 2451 C C . ILE A 1 315 ? -42.062 11.072 28.023 1.00 27.51 319 ILE P C 1
ATOM 2452 O O . ILE A 1 315 ? -40.850 11.301 28.014 1.00 26.36 319 ILE P O 1
ATOM 2457 N N . HIS A 1 316 ? -42.609 9.980 27.459 1.00 24.50 320 HIS P N 1
ATOM 2458 C CA . HIS A 1 316 ? -41.809 8.989 26.737 1.00 24.02 320 HIS P CA 1
ATOM 2459 C C . HIS A 1 316 ? -41.340 9.577 25.408 1.00 27.58 320 HIS P C 1
ATOM 2460 O O . HIS A 1 316 ? -42.015 10.443 24.849 1.00 27.31 320 HIS P O 1
ATOM 2467 N N . ILE A 1 317 ? -40.165 9.146 24.928 1.00 23.90 321 ILE P N 1
ATOM 2468 C CA . ILE A 1 317 ? -39.578 9.668 23.689 1.00 23.24 321 ILE P CA 1
ATOM 2469 C C . ILE A 1 317 ? -39.362 8.598 22.610 1.00 27.65 321 ILE P C 1
ATOM 2470 O O . ILE A 1 317 ? -39.118 7.440 22.954 1.00 27.40 321 ILE P O 1
ATOM 2475 N N . PRO A 1 318 ? -39.429 8.952 21.302 1.00 24.53 322 PRO P N 1
ATOM 2476 C CA . PRO A 1 318 ? -39.196 7.934 20.267 1.00 24.49 322 PRO P CA 1
ATOM 2477 C C . PRO A 1 318 ? -37.712 7.600 20.107 1.00 27.46 322 PRO P C 1
ATOM 2478 O O . PRO A 1 318 ? -36.853 8.266 20.690 1.00 26.13 322 PRO P O 1
ATOM 2482 N N . PHE A 1 319 ? -37.424 6.570 19.296 1.00 24.23 323 PHE P N 1
ATOM 2483 C CA . PHE A 1 319 ? -36.084 6.093 18.947 1.00 23.75 323 PHE P CA 1
ATOM 2484 C C . PHE A 1 319 ? -35.158 5.718 20.131 1.00 27.41 323 PHE P C 1
ATOM 2485 O O . PHE A 1 319 ? -34.040 6.240 20.204 1.00 26.38 323 PHE P O 1
ATOM 2493 N N . PRO A 1 320 ? -35.554 4.796 21.046 1.00 24.63 324 PRO P N 1
ATOM 2494 C CA . PRO A 1 320 ? -34.637 4.433 22.141 1.00 24.23 324 PRO P CA 1
ATOM 2495 C C . PRO A 1 320 ? -33.436 3.618 21.665 1.00 27.75 324 PRO P C 1
ATOM 2496 O O . PRO A 1 320 ? -33.503 2.973 20.613 1.00 27.17 324 PRO P O 1
ATOM 2500 N N . LEU A 1 321 ? -32.336 3.653 22.437 1.00 24.22 325 LEU P N 1
ATOM 2501 C CA . LEU A 1 321 ? -31.139 2.879 22.119 1.00 23.94 325 LEU P CA 1
ATOM 2502 C C . LEU A 1 321 ? -31.400 1.405 22.442 1.00 29.42 325 LEU P C 1
ATOM 2503 O O . LEU A 1 321 ? -31.932 1.094 23.509 1.00 29.28 325 LEU P O 1
ATOM 2508 N N . ALA A 1 322 ? -31.047 0.508 21.506 1.00 26.94 326 ALA P N 1
ATOM 2509 C CA . ALA A 1 322 ? -31.243 -0.933 21.657 1.00 27.70 326 ALA P CA 1
ATOM 2510 C C . ALA A 1 322 ? -30.102 -1.733 21.039 1.00 32.01 326 ALA P C 1
ATOM 2511 O O . ALA A 1 322 ? -29.488 -1.287 20.066 1.00 31.19 326 ALA P O 1
ATOM 2513 N N . ASN A 1 323 ? -29.826 -2.920 21.610 1.00 29.34 327 ASN P N 1
ATOM 2514 C CA . ASN A 1 323 ? -28.794 -3.836 21.131 1.00 29.45 327 ASN P CA 1
ATOM 2515 C C . ASN A 1 323 ? -29.318 -4.607 19.920 1.00 33.36 327 ASN P C 1
ATOM 2516 O O . ASN A 1 323 ? -30.385 -5.225 19.983 1.00 33.37 327 ASN P O 1
ATOM 2521 N N . VAL A 1 324 ? -28.596 -4.505 18.798 1.00 29.60 328 VAL P N 1
ATOM 2522 C CA . VAL A 1 324 ? -28.946 -5.151 17.529 1.00 29.83 328 VAL P CA 1
ATOM 2523 C C . VAL A 1 324 ? -27.725 -5.879 16.942 1.00 34.52 328 VAL P C 1
ATOM 2524 O O . VAL A 1 324 ? -26.737 -6.104 17.647 1.00 34.01 328 VAL P O 1
ATOM 2528 N N . THR A 1 325 ? -27.804 -6.241 15.654 1.00 31.74 329 THR P N 1
ATOM 2529 C CA . THR A 1 325 ? -26.739 -6.907 14.921 1.00 32.19 329 THR P CA 1
ATOM 2530 C C . THR A 1 325 ? -26.319 -6.054 13.718 1.00 36.05 329 THR P C 1
ATOM 2531 O O . THR A 1 325 ? -27.175 -5.509 13.012 1.00 35.44 329 THR P O 1
ATOM 2535 N N . CYS A 1 326 ? -24.999 -5.912 13.522 1.00 32.56 330 CYS P N 1
ATOM 2536 C CA . CYS A 1 326 ? -24.408 -5.175 12.410 1.00 32.39 330 CYS P CA 1
ATOM 2537 C C . CYS A 1 326 ? -23.672 -6.158 11.515 1.00 36.91 330 CYS P C 1
ATOM 2538 O O . CYS A 1 326 ? -22.818 -6.909 11.995 1.00 36.69 330 CYS P O 1
ATOM 2541 N N . ARG A 1 327 ? -24.023 -6.179 10.223 1.00 33.88 331 ARG P N 1
ATOM 2542 C CA . ARG A 1 327 ? -23.376 -7.066 9.261 1.00 34.58 331 ARG P CA 1
ATOM 2543 C C . ARG A 1 327 ? -22.153 -6.382 8.672 1.00 37.70 331 ARG P C 1
ATOM 2544 O O . ARG A 1 327 ? -22.241 -5.245 8.205 1.00 36.71 331 ARG P O 1
ATOM 2552 N N . VAL A 1 328 ? -20.998 -7.055 8.759 1.00 34.30 332 VAL P N 1
ATOM 2553 C CA . VAL A 1 328 ? -19.714 -6.533 8.285 1.00 33.77 332 VAL P CA 1
ATOM 2554 C C . VAL A 1 328 ? -19.109 -7.403 7.177 1.00 38.58 332 VAL P C 1
ATOM 2555 O O . VAL A 1 328 ? -19.199 -8.630 7.265 1.00 38.68 332 VAL P O 1
ATOM 2559 N N . PRO A 1 329 ? -18.470 -6.812 6.140 1.00 37.20 333 PRO P N 1
ATOM 2560 C CA . PRO A 1 329 ? -17.869 -7.651 5.093 1.00 37.76 333 PRO P CA 1
ATOM 2561 C C . PRO A 1 329 ? -16.604 -8.354 5.573 1.00 40.77 333 PRO P C 1
ATOM 2562 O O . PRO A 1 329 ? -15.938 -7.881 6.497 1.00 38.89 333 PRO P O 1
ATOM 2566 N N . LYS A 1 330 ? -16.291 -9.492 4.948 1.00 38.36 334 LYS P N 1
ATOM 2567 C CA . LYS A 1 330 ? -15.097 -10.271 5.246 1.00 37.33 334 LYS P CA 1
ATOM 2568 C C . LYS A 1 330 ? -14.132 -10.074 4.086 1.00 43.07 334 LYS P C 1
ATOM 2569 O O . LYS A 1 330 ? -14.484 -10.376 2.941 1.00 44.21 334 LYS P O 1
ATOM 2575 N N . ALA A 1 331 ? -12.939 -9.516 4.374 1.00 39.64 335 ALA P N 1
ATOM 2576 C CA . ALA A 1 331 ? -11.892 -9.251 3.383 1.00 40.69 335 ALA P CA 1
ATOM 2577 C C . ALA A 1 331 ? -11.478 -10.540 2.676 1.00 45.93 335 ALA P C 1
ATOM 2578 O O . ALA A 1 331 ? -11.423 -11.594 3.316 1.00 44.53 335 ALA P O 1
ATOM 2580 N N . ARG A 1 332 ? -11.229 -10.463 1.353 1.00 44.86 336 ARG P N 1
ATOM 2581 C CA . ARG A 1 332 ? -10.840 -11.624 0.546 1.00 45.64 336 ARG P CA 1
ATOM 2582 C C . ARG A 1 332 ? -9.561 -12.290 1.055 1.00 49.05 336 ARG P C 1
ATOM 2583 O O . ARG A 1 332 ? -8.611 -11.592 1.423 1.00 47.94 336 ARG P O 1
ATOM 2591 N N . ASN A 1 333 ? -9.576 -13.637 1.145 1.00 46.11 337 ASN P N 1
ATOM 2592 C CA . ASN A 1 333 ? -8.454 -14.438 1.636 1.00 45.28 337 ASN P CA 1
ATOM 2593 C C . ASN A 1 333 ? -7.176 -14.186 0.826 1.00 50.22 337 ASN P C 1
ATOM 2594 O O . ASN A 1 333 ? -7.208 -14.283 -0.403 1.00 51.30 337 ASN P O 1
ATOM 2599 N N . PRO A 1 334 ? -6.066 -13.787 1.494 1.00 46.22 338 PRO P N 1
ATOM 2600 C CA . PRO A 1 334 ? -4.833 -13.473 0.750 1.00 46.64 338 PRO P CA 1
ATOM 2601 C C . PRO A 1 334 ? -4.129 -14.678 0.128 1.00 51.43 338 PRO P C 1
ATOM 2602 O O . PRO A 1 334 ? -4.386 -15.818 0.522 1.00 50.56 338 PRO P O 1
ATOM 2606 N N . THR A 1 335 ? -3.233 -14.413 -0.848 1.00 49.34 339 THR P N 1
ATOM 2607 C CA . THR A 1 335 ? -2.418 -15.433 -1.511 1.00 49.74 339 THR P CA 1
ATOM 2608 C C . THR A 1 335 ? -1.313 -15.794 -0.517 1.00 52.62 339 THR P C 1
ATOM 2609 O O . THR A 1 335 ? -0.513 -14.933 -0.137 1.00 51.74 339 THR P O 1
ATOM 2613 N N . VAL A 1 336 ? -1.319 -17.050 -0.051 1.00 48.92 340 VAL P N 1
ATOM 2614 C CA . VAL A 1 336 ? -0.392 -17.535 0.969 1.00 47.84 340 VAL P CA 1
ATOM 2615 C C . VAL A 1 336 ? 0.675 -18.488 0.407 1.00 51.94 340 VAL P C 1
ATOM 2616 O O . VAL A 1 336 ? 0.342 -19.484 -0.239 1.00 52.24 340 VAL P O 1
ATOM 2620 N N . THR A 1 337 ? 1.958 -18.167 0.669 1.00 47.98 341 THR P N 1
ATOM 2621 C CA . THR A 1 337 ? 3.130 -18.968 0.292 1.00 48.12 341 THR P CA 1
ATOM 2622 C C . THR A 1 337 ? 3.904 -19.339 1.563 1.00 50.91 341 THR P C 1
ATOM 2623 O O . THR A 1 337 ? 3.854 -18.594 2.547 1.00 49.70 341 THR P O 1
ATOM 2627 N N . TYR A 1 338 ? 4.602 -20.490 1.552 1.00 47.52 342 TYR P N 1
ATOM 2628 C CA . TYR A 1 338 ? 5.325 -20.977 2.730 1.00 46.83 342 TYR P CA 1
ATOM 2629 C C . TYR A 1 338 ? 6.851 -21.060 2.602 1.00 51.03 342 TYR P C 1
ATOM 2630 O O . TYR A 1 338 ? 7.394 -21.114 1.496 1.00 51.23 342 TYR P O 1
ATOM 2639 N N . GLY A 1 339 ? 7.505 -21.087 3.763 1.00 47.09 343 GLY P N 1
ATOM 2640 C CA . GLY A 1 339 ? 8.947 -21.211 3.947 1.00 47.20 343 GLY P CA 1
ATOM 2641 C C . GLY A 1 339 ? 9.257 -21.826 5.300 1.00 50.78 343 GLY P C 1
ATOM 2642 O O . GLY A 1 339 ? 8.339 -22.024 6.104 1.00 49.83 343 GLY P O 1
ATOM 2643 N N . LYS A 1 340 ? 10.545 -22.141 5.567 1.00 47.74 344 LYS P N 1
ATOM 2644 C CA . LYS A 1 340 ? 10.995 -22.743 6.833 1.00 47.94 344 LYS P CA 1
ATOM 2645 C C . LYS A 1 340 ? 10.667 -21.826 8.021 1.00 50.51 344 LYS P C 1
ATOM 2646 O O . LYS A 1 340 ? 11.258 -20.750 8.150 1.00 49.85 344 LYS P O 1
ATOM 2652 N N . ASN A 1 341 ? 9.679 -22.246 8.854 1.00 46.51 345 ASN P N 1
ATOM 2653 C CA . ASN A 1 341 ? 9.155 -21.526 10.031 1.00 45.67 345 ASN P CA 1
ATOM 2654 C C . ASN A 1 341 ? 8.716 -20.092 9.660 1.00 47.94 345 ASN P C 1
ATOM 2655 O O . ASN A 1 341 ? 8.866 -19.159 10.454 1.00 47.15 345 ASN P O 1
ATOM 2660 N N . GLN A 1 342 ? 8.174 -19.934 8.435 1.00 43.75 346 GLN P N 1
ATOM 2661 C CA . GLN A 1 342 ? 7.796 -18.646 7.865 1.00 42.91 346 GLN P CA 1
ATOM 2662 C C . GLN A 1 342 ? 6.551 -18.728 6.976 1.00 46.06 346 GLN P C 1
ATOM 2663 O O . GLN A 1 342 ? 6.415 -19.658 6.178 1.00 45.79 346 GLN P O 1
ATOM 2669 N N . VAL A 1 343 ? 5.666 -17.723 7.098 1.00 41.98 347 VAL P N 1
ATOM 2670 C CA . VAL A 1 343 ? 4.453 -17.587 6.293 1.00 41.44 347 VAL P CA 1
ATOM 2671 C C . VAL A 1 343 ? 4.453 -16.228 5.565 1.00 45.28 347 VAL P C 1
ATOM 2672 O O . VAL A 1 343 ? 4.735 -15.195 6.181 1.00 44.62 347 VAL P O 1
ATOM 2676 N N . ILE A 1 344 ? 4.218 -16.249 4.243 1.00 42.49 348 ILE P N 1
ATOM 2677 C CA . ILE A 1 344 ? 4.212 -15.043 3.410 1.00 42.81 348 ILE P CA 1
ATOM 2678 C C . ILE A 1 344 ? 2.820 -14.829 2.812 1.00 46.95 348 ILE P C 1
ATOM 2679 O O . ILE A 1 344 ? 2.326 -15.682 2.070 1.00 46.80 348 ILE P O 1
ATOM 2684 N N . MET A 1 345 ? 2.192 -13.689 3.151 1.00 43.59 349 MET P N 1
ATOM 2685 C CA . MET A 1 345 ? 0.852 -13.328 2.685 1.00 43.76 349 MET P CA 1
ATOM 2686 C C . MET A 1 345 ? 0.876 -12.091 1.795 1.00 48.35 349 MET P C 1
ATOM 2687 O O . MET A 1 345 ? 1.470 -11.074 2.164 1.00 47.90 349 MET P O 1
ATOM 2692 N N . LEU A 1 346 ? 0.215 -12.179 0.630 1.00 45.88 350 LEU P N 1
ATOM 2693 C CA . LEU A 1 346 ? 0.077 -11.069 -0.310 1.00 46.90 350 LEU P CA 1
ATOM 2694 C C . LEU A 1 346 ? -1.303 -10.464 -0.067 1.00 50.14 350 LEU P C 1
ATOM 2695 O O . LEU A 1 346 ? -2.312 -11.006 -0.528 1.00 50.01 350 LEU P O 1
ATOM 2700 N N . LEU A 1 347 ? -1.348 -9.381 0.726 1.00 46.00 351 LEU P N 1
ATOM 2701 C CA . LEU A 1 347 ? -2.594 -8.712 1.105 1.00 45.57 351 LEU P CA 1
ATOM 2702 C C . LEU A 1 347 ? -3.069 -7.718 0.051 1.00 50.83 351 LEU P C 1
ATOM 2703 O O . LEU A 1 347 ? -2.307 -6.840 -0.361 1.00 51.29 351 LEU P O 1
ATOM 2708 N N . TYR A 1 348 ? -4.335 -7.865 -0.380 1.00 47.84 352 TYR P N 1
ATOM 2709 C CA . TYR A 1 348 ? -4.981 -6.996 -1.365 1.00 49.62 352 TYR P CA 1
ATOM 2710 C C . TYR A 1 348 ? -6.274 -6.403 -0.758 1.00 52.20 352 TYR P C 1
ATOM 2711 O O . TYR A 1 348 ? -7.371 -6.877 -1.074 1.00 52.26 352 TYR P O 1
ATOM 2720 N N . PRO A 1 349 ? -6.181 -5.392 0.141 1.00 47.29 353 PRO P N 1
ATOM 2721 C CA . PRO A 1 349 ? -7.409 -4.843 0.738 1.00 46.68 353 PRO P CA 1
ATOM 2722 C C . PRO A 1 349 ? -8.159 -3.870 -0.168 1.00 51.99 353 PRO P C 1
ATOM 2723 O O . PRO A 1 349 ? -7.541 -3.085 -0.891 1.00 53.27 353 PRO P O 1
ATOM 2727 N N . ASP A 1 350 ? -9.499 -3.932 -0.123 1.00 48.02 354 ASP P N 1
ATOM 2728 C CA . ASP A 1 350 ? -10.390 -3.062 -0.894 1.00 49.78 354 ASP P CA 1
ATOM 2729 C C . ASP A 1 350 ? -10.708 -1.796 -0.087 1.00 52.65 354 ASP P C 1
ATOM 2730 O O . ASP A 1 350 ? -11.212 -0.816 -0.640 1.00 54.35 354 ASP P O 1
ATOM 2735 N N . HIS A 1 351 ? -10.396 -1.832 1.224 1.00 46.18 355 HIS P N 1
ATOM 2736 C CA . HIS A 1 351 ? -10.608 -0.769 2.212 1.00 45.33 355 HIS P CA 1
ATOM 2737 C C . HIS A 1 351 ? -9.690 -1.018 3.439 1.00 45.70 355 HIS P C 1
ATOM 2738 O O . HIS A 1 351 ? -9.156 -2.127 3.533 1.00 43.90 355 HIS P O 1
ATOM 2745 N N . PRO A 1 352 ? -9.476 -0.053 4.386 1.00 40.94 356 PRO P N 1
ATOM 2746 C CA . PRO A 1 352 ? -8.603 -0.344 5.544 1.00 38.47 356 PRO P CA 1
ATOM 2747 C C . PRO A 1 352 ? -9.012 -1.615 6.291 1.00 39.27 356 PRO P C 1
ATOM 2748 O O . PRO A 1 352 ? -10.160 -1.750 6.722 1.00 38.50 356 PRO P O 1
ATOM 2752 N N . THR A 1 353 ? -8.078 -2.574 6.367 1.00 34.00 357 THR P N 1
ATOM 2753 C CA . THR A 1 353 ? -8.287 -3.889 6.970 1.00 31.68 357 THR P CA 1
ATOM 2754 C C . THR A 1 353 ? -7.256 -4.152 8.070 1.00 33.90 357 THR P C 1
ATOM 2755 O O . THR A 1 353 ? -6.052 -4.053 7.824 1.00 33.47 357 THR P O 1
ATOM 2759 N N . LEU A 1 354 ? -7.736 -4.502 9.275 1.00 29.14 358 LEU P N 1
ATOM 2760 C CA . LEU A 1 354 ? -6.877 -4.775 10.424 1.00 27.78 358 LEU P CA 1
ATOM 2761 C C . LEU A 1 354 ? -6.286 -6.179 10.380 1.00 30.53 358 LEU P C 1
ATOM 2762 O O . LEU A 1 354 ? -7.021 -7.166 10.311 1.00 29.68 358 LEU P O 1
ATOM 2767 N N . LEU A 1 355 ? -4.948 -6.253 10.416 1.00 26.76 359 LEU P N 1
ATOM 2768 C CA . LEU A 1 355 ? -4.198 -7.503 10.437 1.00 25.85 359 LEU P CA 1
ATOM 2769 C C . LEU A 1 355 ? -3.591 -7.658 11.829 1.00 28.57 359 LEU P C 1
ATOM 2770 O O . LEU A 1 355 ? -2.889 -6.760 12.301 1.00 28.45 359 LEU P O 1
ATOM 2775 N N . SER A 1 356 ? -3.889 -8.781 12.492 1.00 24.19 360 SER P N 1
ATOM 2776 C CA . SER A 1 356 ? -3.367 -9.088 13.821 1.00 23.54 360 SER P CA 1
ATOM 2777 C C . SER A 1 356 ? -2.812 -10.505 13.868 1.00 26.87 360 SER P C 1
ATOM 2778 O O . SER A 1 356 ? -3.296 -11.385 13.152 1.00 26.00 360 SER P O 1
ATOM 2781 N N . TYR A 1 357 ? -1.775 -10.716 14.694 1.00 23.78 361 TYR P N 1
ATOM 2782 C CA . TYR A 1 357 ? -1.122 -12.014 14.845 1.00 23.82 361 TYR P CA 1
ATOM 2783 C C . TYR A 1 357 ? -0.500 -12.228 16.214 1.00 27.74 361 TYR P C 1
ATOM 2784 O O . TYR A 1 357 ? -0.110 -11.268 16.881 1.00 27.66 361 TYR P O 1
ATOM 2793 N N . ARG A 1 358 ? -0.429 -13.500 16.634 1.00 24.04 362 ARG P N 1
ATOM 2794 C CA . ARG A 1 358 ? 0.128 -13.921 17.918 1.00 24.16 362 ARG P CA 1
ATOM 2795 C C . ARG A 1 358 ? 0.665 -15.347 17.863 1.00 28.57 362 ARG P C 1
ATOM 2796 O O . ARG A 1 358 ? 0.128 -16.187 17.135 1.00 27.91 362 ARG P O 1
ATOM 2804 N N . ASN A 1 359 ? 1.708 -15.620 18.660 1.00 26.06 363 ASN P N 1
ATOM 2805 C CA . ASN A 1 359 ? 2.283 -16.954 18.804 1.00 27.03 363 ASN P CA 1
ATOM 2806 C C . ASN A 1 359 ? 1.360 -17.712 19.758 1.00 31.05 363 ASN P C 1
ATOM 2807 O O . ASN A 1 359 ? 0.824 -17.111 20.691 1.00 30.35 363 ASN P O 1
ATOM 2812 N N . MET A 1 360 ? 1.159 -19.015 19.525 1.00 28.37 364 MET P N 1
ATOM 2813 C CA . MET A 1 360 ? 0.275 -19.827 20.364 1.00 28.75 364 MET P CA 1
ATOM 2814 C C . MET A 1 360 ? 1.005 -20.542 21.516 1.00 34.46 364 MET P C 1
ATOM 2815 O O . MET A 1 360 ? 0.577 -21.606 21.972 1.00 35.37 364 MET P O 1
ATOM 2820 N N . GLY A 1 361 ? 2.080 -19.916 21.993 1.00 31.40 365 GLY P N 1
ATOM 2821 C CA . GLY A 1 361 ? 2.894 -20.404 23.099 1.00 33.02 365 GLY P CA 1
ATOM 2822 C C . GLY A 1 361 ? 2.857 -19.495 24.309 1.00 37.10 365 GLY P C 1
ATOM 2823 O O . GLY A 1 361 ? 1.933 -18.688 24.454 1.00 35.04 365 GLY P O 1
ATOM 2824 N N . GLU A 1 362 ? 3.874 -19.622 25.181 1.00 35.87 366 GLU P N 1
ATOM 2825 C CA . GLU A 1 362 ? 4.034 -18.859 26.424 1.00 36.79 366 GLU P CA 1
ATOM 2826 C C . GLU A 1 362 ? 4.181 -17.353 26.185 1.00 40.12 366 GLU P C 1
ATOM 2827 O O . GLU A 1 362 ? 3.659 -16.562 26.971 1.00 39.54 366 GLU P O 1
ATOM 2833 N N . GLU A 1 363 ? 4.900 -16.967 25.113 1.00 36.61 367 GLU P N 1
ATOM 2834 C CA . GLU A 1 363 ? 5.133 -15.577 24.720 1.00 35.74 367 GLU P CA 1
ATOM 2835 C C . GLU A 1 363 ? 4.325 -15.301 23.433 1.00 38.04 367 GLU P C 1
ATOM 2836 O O . GLU A 1 363 ? 4.814 -15.580 22.335 1.00 37.56 367 GLU P O 1
ATOM 2842 N N . PRO A 1 364 ? 3.068 -14.804 23.549 1.00 33.52 368 PRO P N 1
ATOM 2843 C CA . PRO A 1 364 ? 2.259 -14.568 22.340 1.00 31.73 368 PRO P CA 1
ATOM 2844 C C . PRO A 1 364 ? 2.779 -13.459 21.429 1.00 35.30 368 PRO P C 1
ATOM 2845 O O . PRO A 1 364 ? 2.677 -13.597 20.210 1.00 34.04 368 PRO P O 1
ATOM 2849 N N . ASN A 1 365 ? 3.353 -12.380 22.018 1.00 32.64 369 ASN P N 1
ATOM 2850 C CA . ASN A 1 365 ? 3.908 -11.213 21.322 1.00 32.29 369 ASN P CA 1
ATOM 2851 C C . ASN A 1 365 ? 2.910 -10.661 20.287 1.00 34.78 369 ASN P C 1
ATOM 2852 O O . ASN A 1 365 ? 3.161 -10.696 19.076 1.00 33.88 369 ASN P O 1
ATOM 2857 N N . TYR A 1 366 ? 1.743 -10.211 20.786 1.00 30.84 370 TYR P N 1
ATOM 2858 C CA . TYR A 1 366 ? 0.661 -9.676 19.963 1.00 29.74 370 TYR P CA 1
ATOM 2859 C C . TYR A 1 366 ? 1.087 -8.431 19.201 1.00 34.43 370 TYR P C 1
ATOM 2860 O O . TYR A 1 366 ? 1.596 -7.478 19.796 1.00 34.91 370 TYR P O 1
ATOM 2869 N N . GLN A 1 367 ? 0.857 -8.445 17.883 1.00 30.91 371 GLN P N 1
ATOM 2870 C CA . GLN A 1 367 ? 1.166 -7.332 16.988 1.00 31.22 371 GLN P CA 1
ATOM 2871 C C . GLN A 1 367 ? -0.035 -7.053 16.090 1.00 34.71 371 GLN P C 1
ATOM 2872 O O . GLN A 1 367 ? -0.734 -7.985 15.685 1.00 33.38 371 GLN P O 1
ATOM 2878 N N . GLU A 1 368 ? -0.280 -5.769 15.793 1.00 31.97 372 GLU P N 1
ATOM 2879 C CA . GLU A 1 368 ? -1.380 -5.340 14.928 1.00 31.52 372 GLU P CA 1
ATOM 2880 C C . GLU A 1 368 ? -1.008 -4.162 14.040 1.00 36.66 372 GLU P C 1
ATOM 2881 O O . GLU A 1 368 ? -0.212 -3.309 14.439 1.00 37.00 372 GLU P O 1
ATOM 2887 N N . GLU A 1 369 ? -1.596 -4.124 12.834 1.00 33.80 373 GLU P N 1
ATOM 2888 C CA . GLU A 1 369 ? -1.401 -3.060 11.847 1.00 34.93 373 GLU P CA 1
ATOM 2889 C C . GLU A 1 369 ? -2.593 -2.941 10.902 1.00 39.24 373 GLU P C 1
ATOM 2890 O O . GLU A 1 369 ? -3.149 -3.955 10.472 1.00 37.85 373 GLU P O 1
ATOM 2896 N N . TRP A 1 370 ? -2.990 -1.698 10.594 1.00 37.48 374 TRP P N 1
ATOM 2897 C CA . TRP A 1 370 ? -4.078 -1.425 9.664 1.00 38.11 374 TRP P CA 1
ATOM 2898 C C . TRP A 1 370 ? -3.487 -1.393 8.261 1.00 43.79 374 TRP P C 1
ATOM 2899 O O . TRP A 1 370 ? -2.631 -0.555 7.967 1.00 44.46 374 TRP P O 1
ATOM 2910 N N . VAL A 1 371 ? -3.894 -2.352 7.421 1.00 40.97 375 VAL P N 1
ATOM 2911 C CA . VAL A 1 371 ? -3.408 -2.483 6.047 1.00 42.39 375 VAL P CA 1
ATOM 2912 C C . VAL A 1 371 ? -4.314 -1.654 5.132 1.00 49.35 375 VAL P C 1
ATOM 2913 O O . VAL A 1 371 ? -5.510 -1.933 5.020 1.00 48.49 375 VAL P O 1
ATOM 2917 N N . MET A 1 372 ? -3.739 -0.603 4.525 1.00 49.29 376 MET P N 1
ATOM 2918 C CA . MET A 1 372 ? -4.450 0.346 3.663 1.00 51.75 376 MET P CA 1
ATOM 2919 C C . MET A 1 372 ? -4.480 -0.075 2.194 1.00 58.03 376 MET P C 1
ATOM 2920 O O . MET A 1 372 ? -5.523 0.056 1.550 1.00 58.81 376 MET P O 1
ATOM 2925 N N . HIS A 1 373 ? -3.344 -0.568 1.663 1.00 55.40 377 HIS P N 1
ATOM 2926 C CA . HIS A 1 373 ? -3.229 -1.014 0.271 1.00 56.89 377 HIS P CA 1
ATOM 2927 C C . HIS A 1 373 ? -2.349 -2.272 0.136 1.00 59.42 377 HIS P C 1
ATOM 2928 O O . HIS A 1 373 ? -2.065 -2.920 1.145 1.00 56.97 377 HIS P O 1
ATOM 2935 N N . LYS A 1 374 ? -1.948 -2.628 -1.109 1.00 57.27 378 LYS P N 1
ATOM 2936 C CA . LYS A 1 374 ? -1.116 -3.793 -1.447 1.00 56.27 378 LYS P CA 1
ATOM 2937 C C . LYS A 1 374 ? 0.164 -3.861 -0.604 1.00 58.71 378 LYS P C 1
ATOM 2938 O O . LYS A 1 374 ? 1.014 -2.971 -0.696 1.00 59.43 378 LYS P O 1
A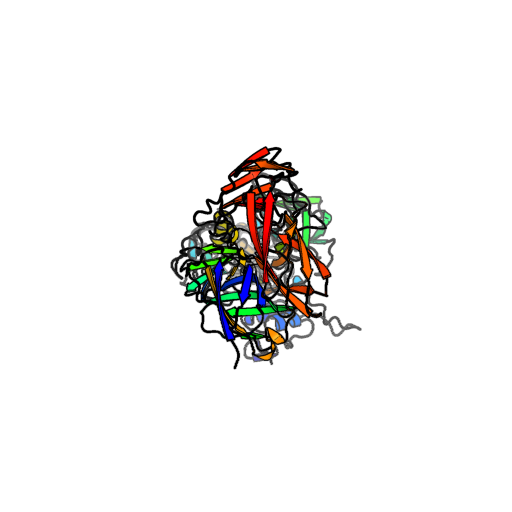TOM 2944 N N . LYS A 1 375 ? 0.273 -4.898 0.247 1.00 52.98 379 LYS P N 1
ATOM 2945 C CA . LYS A 1 375 ? 1.425 -5.100 1.125 1.00 51.54 379 LYS P CA 1
ATOM 2946 C C . LYS A 1 375 ? 1.718 -6.584 1.347 1.00 53.73 379 LYS P C 1
ATOM 2947 O O . LYS A 1 375 ? 0.813 -7.354 1.680 1.00 52.34 379 LYS P O 1
ATOM 2953 N N . GLU A 1 376 ? 2.992 -6.972 1.169 1.00 50.01 380 GLU P N 1
ATOM 2954 C CA . GLU A 1 376 ? 3.461 -8.336 1.393 1.00 48.57 380 GLU P CA 1
ATOM 2955 C C . GLU A 1 376 ? 3.946 -8.425 2.842 1.00 50.65 380 GLU P C 1
ATOM 2956 O O . GLU A 1 376 ? 4.777 -7.615 3.264 1.00 50.64 380 GLU P O 1
ATOM 2962 N N . VAL A 1 377 ? 3.408 -9.387 3.606 1.00 45.55 381 VAL P N 1
ATOM 2963 C CA . VAL A 1 377 ? 3.783 -9.572 5.010 1.00 44.37 381 VAL P CA 1
ATOM 2964 C C . VAL A 1 377 ? 4.521 -10.888 5.264 1.00 47.59 381 VAL P C 1
ATOM 2965 O O . VAL A 1 377 ? 4.034 -11.958 4.894 1.00 46.71 381 VAL P O 1
ATOM 2969 N N . VAL A 1 378 ? 5.714 -10.790 5.870 1.00 44.28 382 VAL P N 1
ATOM 2970 C CA . VAL A 1 378 ? 6.568 -11.930 6.209 1.00 43.74 382 VAL P CA 1
ATOM 2971 C C . VAL A 1 378 ? 6.446 -12.158 7.720 1.00 46.05 382 VAL P C 1
ATOM 2972 O O . VAL A 1 378 ? 6.813 -11.286 8.512 1.00 45.78 382 VAL P O 1
ATOM 2976 N N . LEU A 1 379 ? 5.878 -13.311 8.105 1.00 41.36 383 LEU P N 1
ATOM 2977 C CA . LEU A 1 379 ? 5.631 -13.671 9.502 1.00 40.41 383 LEU P CA 1
ATOM 2978 C C . LEU A 1 379 ? 6.339 -14.961 9.887 1.00 43.81 383 LEU P C 1
ATOM 2979 O O . LEU A 1 379 ? 6.309 -15.929 9.126 1.00 43.45 383 LEU P O 1
ATOM 2984 N N . THR A 1 380 ? 6.956 -14.980 11.079 1.00 40.28 384 THR P N 1
ATOM 2985 C CA . THR A 1 380 ? 7.660 -16.153 11.599 1.00 40.50 384 THR P CA 1
ATOM 2986 C C . THR A 1 380 ? 6.688 -17.070 12.339 1.00 43.15 384 THR P C 1
ATOM 2987 O O . THR A 1 380 ? 5.985 -16.621 13.249 1.00 42.27 384 THR P O 1
ATOM 2991 N N . VAL A 1 381 ? 6.630 -18.346 11.922 1.00 39.25 385 VAL P N 1
ATOM 2992 C CA . VAL A 1 381 ? 5.756 -19.357 12.520 1.00 38.76 385 VAL P CA 1
ATOM 2993 C C . VAL A 1 381 ? 6.574 -20.181 13.535 1.00 43.12 385 VAL P C 1
ATOM 2994 O O . VAL A 1 381 ? 7.438 -20.959 13.123 1.00 43.50 385 VAL P O 1
ATOM 2998 N N . PRO A 1 382 ? 6.341 -20.018 14.858 1.00 39.46 386 PRO P N 1
ATOM 2999 C CA . PRO A 1 382 ? 7.111 -20.812 15.831 1.00 40.62 386 PRO P CA 1
ATOM 3000 C C . PRO A 1 382 ? 6.582 -22.242 15.954 1.00 44.72 386 PRO P C 1
ATOM 3001 O O . PRO A 1 382 ? 5.499 -22.537 15.443 1.00 43.45 386 PRO P O 1
ATOM 3005 N N . THR A 1 383 ? 7.336 -23.119 16.651 1.00 42.72 387 THR P N 1
ATOM 3006 C CA . THR A 1 383 ? 6.990 -24.529 16.892 1.00 43.79 387 THR P CA 1
ATOM 3007 C C . THR A 1 383 ? 5.612 -24.663 17.575 1.00 46.64 387 THR P C 1
ATOM 3008 O O . THR A 1 383 ? 4.852 -25.579 17.251 1.00 46.35 387 THR P O 1
ATOM 3012 N N . GLU A 1 384 ? 5.291 -23.719 18.484 1.00 42.07 388 GLU P N 1
ATOM 3013 C CA . GLU A 1 384 ? 4.032 -23.652 19.233 1.00 41.26 388 GLU P CA 1
ATOM 3014 C C . GLU A 1 384 ? 2.839 -23.313 18.328 1.00 42.58 388 GLU P C 1
ATOM 3015 O O . GLU A 1 384 ? 1.705 -23.682 18.647 1.00 42.42 388 GLU P O 1
ATOM 3021 N N . GLY A 1 385 ? 3.107 -22.604 17.231 1.00 36.68 389 GLY P N 1
ATOM 3022 C CA . GLY A 1 385 ? 2.097 -22.198 16.260 1.00 34.48 389 GLY P CA 1
ATOM 3023 C C . GLY A 1 385 ? 1.844 -20.705 16.207 1.00 35.20 389 GLY P C 1
ATOM 3024 O O . GLY A 1 385 ? 2.125 -19.987 17.170 1.00 34.53 389 GLY P O 1
ATOM 3025 N N . LEU A 1 386 ? 1.296 -20.234 15.074 1.00 29.59 390 LEU P N 1
ATOM 3026 C CA . LEU A 1 386 ? 0.970 -18.828 14.841 1.00 27.92 390 LEU P CA 1
ATOM 3027 C C . LEU A 1 386 ? -0.496 -18.668 14.418 1.00 30.51 390 LEU P C 1
ATOM 3028 O O . LEU A 1 386 ? -0.964 -19.383 13.531 1.00 30.54 390 LEU P O 1
ATOM 3033 N N . GLU A 1 387 ? -1.211 -17.732 15.066 1.00 25.58 391 GLU P N 1
ATOM 3034 C CA . GLU A 1 387 ? -2.611 -17.412 14.779 1.00 24.25 391 GLU P CA 1
ATOM 3035 C C . GLU A 1 387 ? -2.660 -16.032 14.116 1.00 27.19 391 GLU P C 1
ATOM 3036 O O . GLU A 1 387 ? -2.132 -15.075 14.677 1.00 26.67 391 GLU P O 1
ATOM 3042 N N . VAL A 1 388 ? -3.251 -15.942 12.908 1.00 23.65 392 VAL P N 1
ATOM 3043 C CA . VAL A 1 388 ? -3.348 -14.699 12.128 1.00 23.29 392 VAL P CA 1
ATOM 3044 C C . VAL A 1 388 ? -4.814 -14.346 11.840 1.00 26.85 392 VAL P C 1
ATOM 3045 O O . VAL A 1 388 ? -5.549 -15.177 11.307 1.00 26.60 392 VAL P O 1
ATOM 3049 N N . THR A 1 389 ? -5.227 -13.109 12.177 1.00 23.19 393 THR P N 1
ATOM 3050 C CA . THR A 1 389 ? -6.580 -12.613 11.918 1.00 22.92 393 THR P CA 1
ATOM 3051 C C . THR A 1 389 ? -6.510 -11.471 10.896 1.00 27.63 393 THR P C 1
ATOM 3052 O O . THR A 1 389 ? -5.872 -10.445 11.147 1.00 27.15 393 THR P O 1
ATOM 3056 N N . TRP A 1 390 ? -7.140 -11.678 9.733 1.00 25.03 394 TRP P N 1
ATOM 3057 C CA . TRP A 1 390 ? -7.179 -10.717 8.634 1.00 25.58 394 TRP P CA 1
ATOM 3058 C C . TRP A 1 390 ? -8.598 -10.165 8.500 1.00 29.67 394 TRP P C 1
ATOM 3059 O O . TRP A 1 390 ? -9.481 -10.834 7.960 1.00 29.66 394 TRP P O 1
ATOM 3070 N N . GLY A 1 391 ? -8.799 -8.964 9.038 1.00 25.92 395 GLY P N 1
ATOM 3071 C CA . GLY A 1 391 ? -10.088 -8.284 9.049 1.00 26.10 395 GLY P CA 1
ATOM 3072 C C . GLY A 1 391 ? -11.141 -9.043 9.826 1.00 29.44 395 GLY P C 1
ATOM 3073 O O . GLY A 1 391 ? -10.848 -9.609 10.883 1.00 27.88 395 GLY P O 1
ATOM 3074 N N . ASN A 1 392 ? -12.361 -9.106 9.269 1.00 26.66 396 ASN P N 1
ATOM 3075 C CA . ASN A 1 392 ? -13.503 -9.786 9.880 1.00 26.11 396 ASN P CA 1
ATOM 3076 C C . ASN A 1 392 ? -13.546 -11.306 9.657 1.00 30.43 396 ASN P C 1
ATOM 3077 O O . ASN A 1 392 ? -14.487 -11.962 10.111 1.00 30.00 396 ASN P O 1
ATOM 3082 N N . ASN A 1 393 ? -12.516 -11.866 8.991 1.00 27.28 397 ASN P N 1
ATOM 3083 C CA . ASN A 1 393 ? -12.401 -13.302 8.741 1.00 27.45 397 ASN P CA 1
ATOM 3084 C C . ASN A 1 393 ? -12.053 -14.038 10.030 1.00 31.54 397 ASN P C 1
ATOM 3085 O O . ASN A 1 393 ? -11.454 -13.448 10.935 1.00 30.43 397 ASN P O 1
ATOM 3090 N N . GLU A 1 394 ? -12.401 -15.337 10.097 1.00 28.98 398 GLU P N 1
ATOM 3091 C CA . GLU A 1 394 ? -12.080 -16.200 11.234 1.00 28.62 398 GLU P CA 1
ATOM 3092 C C . GLU A 1 394 ? -10.553 -16.390 11.276 1.00 32.36 398 GLU P C 1
ATOM 3093 O O . GLU A 1 394 ? -9.934 -16.420 10.208 1.00 31.94 398 GLU P O 1
ATOM 3099 N N . PRO A 1 395 ? -9.917 -16.455 12.472 1.00 28.92 399 PRO P N 1
ATOM 3100 C CA . PRO A 1 395 ? -8.447 -16.568 12.517 1.00 28.76 399 PRO P CA 1
ATOM 3101 C C . PRO A 1 395 ? -7.846 -17.782 11.812 1.00 33.33 399 PRO P C 1
ATOM 3102 O O . PRO A 1 395 ? -8.367 -18.891 11.933 1.00 33.62 399 PRO P O 1
ATOM 3106 N N . TYR A 1 396 ? -6.762 -17.551 11.047 1.00 30.05 400 TYR P N 1
ATOM 3107 C CA . TYR A 1 396 ? -6.016 -18.601 10.353 1.00 30.52 400 TYR P CA 1
ATOM 3108 C C . TYR A 1 396 ? -4.961 -19.101 11.328 1.00 33.93 400 TYR P C 1
ATOM 3109 O O . TYR A 1 396 ? -4.353 -18.296 12.036 1.00 32.94 400 TYR P O 1
ATOM 3118 N N . LYS A 1 397 ? -4.730 -20.413 11.361 1.00 31.34 401 LYS P N 1
ATOM 3119 C CA . LYS A 1 397 ? -3.722 -21.005 12.237 1.00 31.54 401 LYS P CA 1
ATOM 3120 C C . LYS A 1 397 ? -2.638 -21.681 11.412 1.00 36.17 401 LYS P C 1
ATOM 3121 O O . LYS A 1 397 ? -2.947 -22.374 10.442 1.00 36.30 401 LYS P O 1
ATOM 3127 N N . TYR A 1 398 ? -1.368 -21.449 11.777 1.00 33.09 402 TYR P N 1
ATOM 3128 C CA . TYR A 1 398 ? -0.211 -22.006 11.076 1.00 33.51 402 TYR P CA 1
ATOM 3129 C C . TYR A 1 398 ? 0.736 -22.718 12.033 1.00 38.10 402 TYR P C 1
ATOM 3130 O O . TYR A 1 398 ? 0.992 -22.222 13.129 1.00 37.67 402 TYR P O 1
ATOM 3139 N N . TRP A 1 399 ? 1.250 -23.884 11.610 1.00 35.60 403 TRP P N 1
ATOM 3140 C CA . TRP A 1 399 ? 2.184 -24.717 12.370 1.00 36.51 403 TRP P CA 1
ATOM 3141 C C . TRP A 1 399 ? 3.321 -25.214 11.466 1.00 41.32 403 TRP P C 1
ATOM 3142 O O . TRP A 1 399 ? 3.060 -25.522 10.301 1.00 40.95 403 TRP P O 1
ATOM 3153 N N . PRO A 1 400 ? 4.571 -25.358 11.972 1.00 38.93 404 PRO P N 1
ATOM 3154 C CA . PRO A 1 400 ? 5.645 -25.899 11.119 1.00 39.43 404 PRO P CA 1
ATOM 3155 C C . PRO A 1 400 ? 5.486 -27.406 10.902 1.00 44.48 404 PRO P C 1
ATOM 3156 O O . PRO A 1 400 ? 4.921 -28.089 11.759 1.00 44.90 404 PRO P O 1
ATOM 3160 N N . GLN A 1 401 ? 5.970 -27.918 9.754 1.00 41.30 405 GLN P N 1
ATOM 3161 C CA . GLN A 1 401 ? 5.897 -29.340 9.404 1.00 66.77 405 GLN P CA 1
ATOM 3162 C C . GLN A 1 401 ? 6.996 -30.115 10.129 1.00 95.34 405 GLN P C 1
ATOM 3163 O O . GLN A 1 401 ? 6.918 -30.313 11.339 1.00 57.19 405 GLN P O 1
ATOM 3169 N N . GLY B 2 1 ? -16.623 -56.259 37.461 1.00 45.96 -1 GLY F N 1
ATOM 3170 C CA . GLY B 2 1 ? -15.174 -56.271 37.635 1.00 45.37 -1 GLY F CA 1
ATOM 3171 C C . GLY B 2 1 ? -14.474 -55.950 36.320 1.00 48.15 -1 GLY F C 1
ATOM 3172 O O . GLY B 2 1 ? -14.050 -56.865 35.612 1.00 48.41 -1 GLY F O 1
ATOM 3173 N N . GLY B 2 2 ? -14.347 -54.649 36.001 1.00 42.91 0 GLY F N 1
ATOM 3174 C CA . GLY B 2 2 ? -13.719 -54.170 34.769 1.00 41.43 0 GLY F CA 1
ATOM 3175 C C . GLY B 2 2 ? -12.198 -54.025 34.871 1.00 43.20 0 GLY F C 1
ATOM 3176 O O . GLY B 2 2 ? -11.552 -54.753 35.630 1.00 43.59 0 GLY F O 1
ATOM 3177 N N . TYR B 2 3 ? -11.633 -53.091 34.081 1.00 36.93 1 TYR F N 1
ATOM 3178 C CA . TYR B 2 3 ? -10.198 -52.806 34.023 1.00 35.49 1 TYR F CA 1
ATOM 3179 C C . TYR B 2 3 ? -9.953 -51.307 33.857 1.00 37.00 1 TYR F C 1
ATOM 3180 O O . TYR B 2 3 ? -10.481 -50.697 32.922 1.00 35.77 1 TYR F O 1
ATOM 3189 N N . GLU B 2 4 ? -9.135 -50.724 34.751 1.00 32.89 2 GLU F N 1
ATOM 3190 C CA . GLU B 2 4 ? -8.800 -49.302 34.712 1.00 32.09 2 GLU F CA 1
ATOM 3191 C C . GLU B 2 4 ? -7.576 -49.029 33.832 1.00 35.41 2 GLU F C 1
ATOM 3192 O O . GLU B 2 4 ? -6.470 -49.482 34.137 1.00 35.25 2 GLU F O 1
ATOM 3198 N N . HIS B 2 5 ? -7.790 -48.281 32.743 1.00 31.35 3 HIS F N 1
ATOM 3199 C CA . HIS B 2 5 ? -6.742 -47.872 31.816 1.00 31.04 3 HIS F CA 1
ATOM 3200 C C . HIS B 2 5 ? -6.399 -46.410 32.100 1.00 35.07 3 HIS F C 1
ATOM 3201 O O . HIS B 2 5 ? -7.281 -45.546 32.063 1.00 34.20 3 HIS F O 1
ATOM 3208 N N . VAL B 2 6 ? -5.125 -46.147 32.432 1.00 32.15 4 VAL F N 1
ATOM 3209 C CA . VAL B 2 6 ? -4.637 -44.807 32.759 1.00 31.89 4 VAL F CA 1
ATOM 3210 C C . VAL B 2 6 ? -3.591 -44.361 31.734 1.00 35.75 4 VAL F C 1
ATOM 3211 O O . VAL B 2 6 ? -2.616 -45.073 31.487 1.00 35.98 4 VAL F O 1
ATOM 3215 N N . THR B 2 7 ? -3.813 -43.184 31.133 1.00 31.72 5 THR F N 1
ATOM 3216 C CA . THR B 2 7 ? -2.913 -42.567 30.157 1.00 31.43 5 THR F CA 1
ATOM 3217 C C . THR B 2 7 ? -2.867 -41.047 30.342 1.00 34.97 5 THR F C 1
ATOM 3218 O O . THR B 2 7 ? -3.673 -40.493 31.091 1.00 34.39 5 THR F O 1
ATOM 3222 N N . VAL B 2 8 ? -1.896 -40.383 29.699 1.00 31.72 6 VAL F N 1
ATOM 3223 C CA . VAL B 2 8 ? -1.717 -38.933 29.777 1.00 31.30 6 VAL F CA 1
ATOM 3224 C C . VAL B 2 8 ? -1.557 -38.380 28.359 1.00 34.33 6 VAL F C 1
ATOM 3225 O O . VAL B 2 8 ? -0.681 -38.830 27.618 1.00 34.17 6 VAL F O 1
ATOM 3229 N N . ILE B 2 9 ? -2.414 -37.418 27.984 1.00 30.14 7 ILE F N 1
ATOM 3230 C CA . ILE B 2 9 ? -2.365 -36.787 26.663 1.00 29.66 7 ILE F CA 1
ATOM 3231 C C . ILE B 2 9 ? -2.026 -35.293 26.788 1.00 33.26 7 ILE F C 1
ATOM 3232 O O . ILE B 2 9 ? -2.407 -34.685 27.793 1.00 32.80 7 ILE F O 1
ATOM 3237 N N . PRO B 2 10 ? -1.340 -34.663 25.800 1.00 29.72 8 PRO F N 1
ATOM 3238 C CA . PRO B 2 10 ? -1.079 -33.218 25.913 1.00 29.40 8 PRO F CA 1
ATOM 3239 C C . PRO B 2 10 ? -2.390 -32.435 25.834 1.00 32.39 8 PRO F C 1
ATOM 3240 O O . PRO B 2 10 ? -3.323 -32.865 25.147 1.00 31.55 8 PRO F O 1
ATOM 3244 N N . ASN B 2 11 ? -2.477 -31.311 26.564 1.00 28.58 9 ASN F N 1
ATOM 3245 C CA . ASN B 2 11 ? -3.672 -30.470 26.581 1.00 28.05 9 ASN F CA 1
ATOM 3246 C C . ASN B 2 11 ? -3.751 -29.646 25.283 1.00 32.11 9 ASN F C 1
ATOM 3247 O O . ASN B 2 11 ? -3.524 -28.435 25.284 1.00 31.96 9 ASN F O 1
ATOM 3252 N N . THR B 2 12 ? -4.036 -30.338 24.166 1.00 28.54 10 THR F N 1
ATOM 3253 C CA . THR B 2 12 ? -4.145 -29.756 22.828 1.00 28.43 10 THR F CA 1
ATOM 3254 C C . THR B 2 12 ? -5.426 -30.266 22.168 1.00 31.81 10 THR F C 1
ATOM 3255 O O . THR B 2 12 ? -5.628 -31.476 22.047 1.00 30.81 10 THR F O 1
ATOM 3259 N N . VAL B 2 13 ? -6.290 -29.332 21.763 1.00 28.88 11 VAL F N 1
ATOM 3260 C CA . VAL B 2 13 ? -7.581 -29.605 21.131 1.00 29.05 11 VAL F CA 1
ATOM 3261 C C . VAL B 2 13 ? -7.405 -29.867 19.622 1.00 33.42 11 VAL F C 1
ATOM 3262 O O . VAL B 2 13 ? -6.538 -29.264 18.987 1.00 33.25 11 VAL F O 1
ATOM 3266 N N . GLY B 2 14 ? -8.211 -30.785 19.089 1.00 30.31 12 GLY F N 1
ATOM 3267 C CA . GLY B 2 14 ? -8.224 -31.139 17.674 1.00 30.64 12 GLY F CA 1
ATOM 3268 C C . GLY B 2 14 ? -7.166 -32.126 17.232 1.00 34.80 12 GLY F C 1
ATOM 3269 O O . GLY B 2 14 ? -6.930 -32.271 16.029 1.00 34.88 12 GLY F O 1
ATOM 3270 N N . VAL B 2 15 ? -6.516 -32.811 18.191 1.00 31.24 13 VAL F N 1
ATOM 3271 C CA . VAL B 2 15 ? -5.476 -33.798 17.893 1.00 31.27 13 VAL F CA 1
ATOM 3272 C C . VAL B 2 15 ? -5.934 -35.194 18.359 1.00 35.20 13 VAL F C 1
ATOM 3273 O O . VAL B 2 15 ? -6.008 -35.431 19.566 1.00 33.89 13 VAL F O 1
ATOM 3277 N N . PRO B 2 16 ? -6.249 -36.131 17.433 1.00 32.82 14 PRO F N 1
ATOM 3278 C CA . PRO B 2 16 ? -6.656 -37.475 17.873 1.00 32.72 14 PRO F CA 1
ATOM 3279 C C . PRO B 2 16 ? -5.456 -38.283 18.371 1.00 36.49 14 PRO F C 1
ATOM 3280 O O . PRO B 2 16 ? -4.424 -38.338 17.699 1.00 36.61 14 PRO F O 1
ATOM 3284 N N . TYR B 2 17 ? -5.580 -38.867 19.573 1.00 32.50 15 TYR F N 1
ATOM 3285 C CA . TYR B 2 17 ? -4.530 -39.680 20.187 1.00 32.53 15 TYR F CA 1
ATOM 3286 C C . TYR B 2 17 ? -4.982 -41.126 20.305 1.00 35.34 15 TYR F C 1
ATOM 3287 O O . TYR B 2 17 ? -6.131 -41.387 20.665 1.00 34.58 15 TYR F O 1
ATOM 3296 N N . LYS B 2 18 ? -4.078 -42.063 19.997 1.00 31.34 16 LYS F N 1
ATOM 3297 C CA . LYS B 2 18 ? -4.356 -43.494 20.065 1.00 30.84 16 LYS F CA 1
ATOM 3298 C C . LYS B 2 18 ? -3.751 -44.073 21.329 1.00 34.17 16 LYS F C 1
ATOM 3299 O O . LYS B 2 18 ? -2.574 -43.837 21.614 1.00 34.35 16 LYS F O 1
ATOM 3305 N N . THR B 2 19 ? -4.563 -44.810 22.099 1.00 29.64 17 THR F N 1
ATOM 3306 C CA . THR B 2 19 ? -4.123 -45.456 23.332 1.00 29.14 17 THR F CA 1
ATOM 3307 C C . THR B 2 19 ? -4.378 -46.959 23.285 1.00 32.68 17 THR F C 1
ATOM 3308 O O . THR B 2 19 ? -5.482 -47.389 22.938 1.00 31.68 17 THR F O 1
ATOM 3312 N N . LEU B 2 20 ? -3.340 -47.753 23.590 1.00 29.85 18 LEU F N 1
ATOM 3313 C CA . LEU B 2 20 ? -3.437 -49.207 23.586 1.00 30.27 18 LEU F CA 1
ATOM 3314 C C . LEU B 2 20 ? -3.786 -49.738 24.972 1.00 34.14 18 LEU F C 1
ATOM 3315 O O . LEU B 2 20 ? -3.013 -49.577 25.921 1.00 33.96 18 LEU F O 1
ATOM 3320 N N . VAL B 2 21 ? -4.966 -50.356 25.079 1.00 30.41 19 VAL F N 1
ATOM 3321 C CA . VAL B 2 21 ? -5.460 -50.961 26.311 1.00 30.29 19 VAL F CA 1
ATOM 3322 C C . VAL B 2 21 ? -5.077 -52.435 26.259 1.00 35.41 19 VAL F C 1
ATOM 3323 O O . VAL B 2 21 ? -5.538 -53.164 25.375 1.00 35.21 19 VAL F O 1
ATOM 3327 N N . ASN B 2 22 ? -4.205 -52.860 27.181 1.00 32.96 20 ASN F N 1
ATOM 3328 C CA . ASN B 2 22 ? -3.762 -54.246 27.245 1.00 33.88 20 ASN F CA 1
ATOM 3329 C C . ASN B 2 22 ? -4.077 -54.891 28.591 1.00 38.21 20 ASN F C 1
ATOM 3330 O O . ASN B 2 22 ? -3.271 -54.831 29.524 1.00 38.20 20 ASN F O 1
ATOM 3335 N N . ARG B 2 23 ? -5.271 -55.495 28.684 1.00 34.92 21 ARG F N 1
ATOM 3336 C CA . ARG B 2 23 ? -5.731 -56.224 29.862 1.00 34.96 21 ARG F CA 1
ATOM 3337 C C . ARG B 2 23 ? -5.130 -57.636 29.747 1.00 40.16 21 ARG F C 1
ATOM 3338 O O . ARG B 2 23 ? -5.319 -58.274 28.704 1.00 40.08 21 ARG F O 1
ATOM 3346 N N . PRO B 2 24 ? -4.363 -58.122 30.760 1.00 37.53 22 PRO F N 1
ATOM 3347 C CA . PRO B 2 24 ? -3.744 -59.460 30.643 1.00 38.22 22 PRO F CA 1
ATOM 3348 C C . PRO B 2 24 ? -4.746 -60.591 30.420 1.00 41.78 22 PRO F C 1
ATOM 3349 O O . PRO B 2 24 ? -5.737 -60.692 31.145 1.00 41.07 22 PRO F O 1
ATOM 3353 N N . GLY B 2 25 ? -4.488 -61.394 29.387 1.00 38.44 23 GLY F N 1
ATOM 3354 C CA . GLY B 2 25 ? -5.330 -62.518 28.986 1.00 38.50 23 GLY F CA 1
ATOM 3355 C C . GLY B 2 25 ? -6.490 -62.133 28.085 1.00 41.25 23 GLY F C 1
ATOM 3356 O O . GLY B 2 25 ? -7.338 -62.973 27.770 1.00 41.54 23 GLY F O 1
ATOM 3357 N N . TYR B 2 26 ? -6.537 -60.857 27.667 1.00 36.18 24 TYR F N 1
ATOM 3358 C CA . TYR B 2 26 ? -7.585 -60.311 26.805 1.00 35.11 24 TYR F CA 1
ATOM 3359 C C . TYR B 2 26 ? -6.964 -59.636 25.595 1.00 38.29 24 TYR F C 1
ATOM 3360 O O . TYR B 2 26 ? -5.900 -59.021 25.717 1.00 37.62 24 TYR F O 1
ATOM 3369 N N . SER B 2 27 ? -7.619 -59.765 24.425 1.00 34.72 25 SER F N 1
ATOM 3370 C CA . SER B 2 27 ? -7.166 -59.186 23.157 1.00 34.33 25 SER F CA 1
ATOM 3371 C C . SER B 2 27 ? -6.956 -57.671 23.276 1.00 37.44 25 SER F C 1
ATOM 3372 O O . SER B 2 27 ? -7.788 -56.997 23.893 1.00 36.39 25 SER F O 1
ATOM 3375 N N . PRO B 2 28 ? -5.847 -57.121 22.718 1.00 33.97 26 PRO F N 1
ATOM 3376 C CA . PRO B 2 28 ? -5.604 -55.672 22.828 1.00 32.81 26 PRO F CA 1
ATOM 3377 C C . PRO B 2 28 ? -6.735 -54.813 22.269 1.00 35.84 26 PRO F C 1
ATOM 3378 O O . PRO B 2 28 ? -7.420 -55.216 21.327 1.00 35.61 26 PRO F O 1
ATOM 3382 N N . MET B 2 29 ? -6.955 -53.653 22.896 1.00 31.68 27 MET F N 1
ATOM 3383 C CA . MET B 2 29 ? -8.011 -52.711 22.532 1.00 31.18 27 MET F CA 1
ATOM 3384 C C . MET B 2 29 ? -7.406 -51.339 22.237 1.00 33.34 27 MET F C 1
ATOM 3385 O O . MET B 2 29 ? -6.646 -50.817 23.053 1.00 32.27 27 MET F O 1
ATOM 3390 N N . VAL B 2 30 ? -7.739 -50.761 21.073 1.00 29.63 28 VAL F N 1
ATOM 3391 C CA . VAL B 2 30 ? -7.239 -49.439 20.692 1.00 28.99 28 VAL F CA 1
ATOM 3392 C C . VAL B 2 30 ? -8.358 -48.407 20.815 1.00 32.83 28 VAL F C 1
ATOM 3393 O O . VAL B 2 30 ? -9.405 -48.546 20.178 1.00 32.68 28 VAL F O 1
ATOM 3397 N N . LEU B 2 31 ? -8.134 -47.387 21.653 1.00 29.24 29 LEU F N 1
ATOM 3398 C CA . LEU B 2 31 ? -9.088 -46.304 21.858 1.00 29.04 29 LEU F CA 1
ATOM 3399 C C . LEU B 2 31 ? -8.532 -45.000 21.308 1.00 32.95 29 LEU F C 1
ATOM 3400 O O . LEU B 2 31 ? -7.396 -44.632 21.619 1.00 32.63 29 LEU F O 1
ATOM 3405 N N . GLU B 2 32 ? -9.322 -44.315 20.471 1.00 29.56 30 GLU F N 1
ATOM 3406 C CA . GLU B 2 32 ? -8.948 -43.017 19.919 1.00 28.98 30 GLU F CA 1
ATOM 3407 C C . GLU B 2 32 ? -9.592 -41.954 20.806 1.00 32.47 30 GLU F C 1
ATOM 3408 O O . GLU B 2 32 ? -10.794 -42.021 21.063 1.00 31.64 30 GLU F O 1
ATOM 3414 N N . MET B 2 33 ? -8.785 -41.006 21.305 1.00 29.26 31 MET F N 1
ATOM 3415 C CA . MET B 2 33 ? -9.255 -39.921 22.170 1.00 28.72 31 MET F CA 1
ATOM 3416 C C . MET B 2 33 ? -8.883 -38.576 21.576 1.00 31.61 31 MET F C 1
ATOM 3417 O O . MET B 2 33 ? -7.743 -38.380 21.153 1.00 31.43 31 MET F O 1
ATOM 3422 N N . GLU B 2 34 ? -9.842 -37.645 21.558 1.00 27.13 32 GLU F N 1
ATOM 3423 C CA . 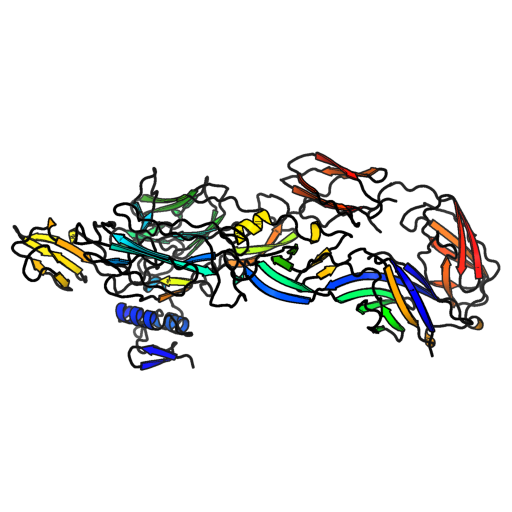GLU B 2 34 ? -9.633 -36.307 21.023 1.00 26.36 32 GLU F CA 1
ATOM 3424 C C . GLU B 2 34 ? -10.315 -35.271 21.903 1.00 29.39 32 GLU F C 1
ATOM 3425 O O . GLU B 2 34 ? -11.517 -35.377 22.165 1.00 28.91 32 GLU F O 1
ATOM 3431 N N . LEU B 2 35 ? -9.548 -34.263 22.352 1.00 25.45 33 LEU F N 1
ATOM 3432 C CA . LEU B 2 35 ? -10.105 -33.172 23.142 1.00 25.16 33 LEU F CA 1
ATOM 3433 C C . LEU B 2 35 ? -10.853 -32.237 22.203 1.00 29.03 33 LEU F C 1
ATOM 3434 O O . LEU B 2 35 ? -10.264 -31.715 21.253 1.00 28.55 33 LEU F O 1
ATOM 3439 N N . LEU B 2 36 ? -12.171 -32.106 22.416 1.00 25.90 34 LEU F N 1
ATOM 3440 C CA . LEU B 2 36 ? -13.034 -31.259 21.592 1.00 26.07 34 LEU F CA 1
ATOM 3441 C C . LEU B 2 36 ? -12.988 -29.818 22.077 1.00 30.15 34 LEU F C 1
ATOM 3442 O O . LEU B 2 36 ? -13.011 -28.896 21.258 1.00 30.42 34 LEU F O 1
ATOM 3447 N N . SER B 2 37 ? -12.919 -29.630 23.411 1.00 26.17 35 SER F N 1
ATOM 3448 C CA . SER B 2 37 ? -12.834 -28.329 24.077 1.00 25.98 35 SER F CA 1
ATOM 3449 C C . SER B 2 37 ? -12.380 -28.459 25.528 1.00 30.08 35 SER F C 1
ATOM 3450 O O . SER B 2 37 ? -12.710 -29.440 26.201 1.00 29.54 35 SER F O 1
ATOM 3453 N N . VAL B 2 38 ? -11.612 -27.466 25.999 1.00 27.08 36 VAL F N 1
ATOM 3454 C CA . VAL B 2 38 ? -11.131 -27.366 27.378 1.00 26.99 36 VAL F CA 1
ATOM 3455 C C . VAL B 2 38 ? -11.520 -25.970 27.857 1.00 31.42 36 VAL F C 1
ATOM 3456 O O . VAL B 2 38 ? -11.002 -24.972 27.352 1.00 31.05 36 VAL F O 1
ATOM 3460 N N . THR B 2 39 ? -12.470 -25.910 28.795 1.00 28.48 37 THR F N 1
ATOM 3461 C CA . THR B 2 39 ? -13.020 -24.666 29.320 1.00 28.79 37 THR F CA 1
ATOM 3462 C C . THR B 2 39 ? -12.521 -24.343 30.730 1.00 32.97 37 THR F C 1
ATOM 3463 O O . THR B 2 39 ? -12.597 -25.189 31.622 1.00 32.70 37 THR F O 1
ATOM 3467 N N . LEU B 2 40 ? -12.020 -23.106 30.916 1.00 29.61 38 LEU F N 1
ATOM 3468 C CA . LEU B 2 40 ? -11.553 -22.564 32.194 1.00 29.84 38 LEU F CA 1
ATOM 3469 C C . LEU B 2 40 ? -12.512 -21.421 32.548 1.00 33.81 38 LEU F C 1
ATOM 3470 O O . LEU B 2 40 ? -12.383 -20.315 32.014 1.00 33.69 38 LEU F O 1
ATOM 3475 N N . GLU B 2 41 ? -13.520 -21.716 33.387 1.00 30.18 39 GLU F N 1
ATOM 3476 C CA . GLU B 2 41 ? -14.548 -20.757 33.789 1.00 30.50 39 GLU F CA 1
ATOM 3477 C C . GLU B 2 41 ? -14.294 -20.209 35.205 1.00 34.52 39 GLU F C 1
ATOM 3478 O O . GLU B 2 41 ? -14.530 -20.923 36.185 1.00 34.51 39 GLU F O 1
ATOM 3484 N N . PRO B 2 42 ? -13.821 -18.949 35.346 1.00 35.94 40 PRO F N 1
ATOM 3485 C CA . PRO B 2 42 ? -13.589 -18.414 36.698 1.00 36.28 40 PRO F CA 1
ATOM 3486 C C . PRO B 2 42 ? -14.868 -17.986 37.408 1.00 39.80 40 PRO F C 1
ATOM 3487 O O . PRO B 2 42 ? -15.847 -17.611 36.758 1.00 38.22 40 PRO F O 1
ATOM 3491 N N . THR B 2 43 ? -14.848 -18.028 38.751 1.00 37.58 41 THR F N 1
ATOM 3492 C CA . THR B 2 43 ? -15.970 -17.584 39.574 1.00 37.70 41 THR F CA 1
ATOM 3493 C C . THR B 2 43 ? -15.919 -16.057 39.613 1.00 40.09 41 THR F C 1
ATOM 3494 O O . THR B 2 43 ? -14.894 -15.485 39.995 1.00 39.72 41 THR F O 1
ATOM 3498 N N . LEU B 2 44 ? -17.003 -15.406 39.168 1.00 35.45 42 LEU F N 1
ATOM 3499 C CA . LEU B 2 44 ? -17.065 -13.947 39.104 1.00 33.90 42 LEU F CA 1
ATOM 3500 C C . LEU B 2 44 ? -17.890 -13.318 40.210 1.00 38.56 42 LEU F C 1
ATOM 3501 O O . LEU B 2 44 ? -18.948 -13.835 40.573 1.00 39.19 42 LEU F O 1
ATOM 3506 N N . SER B 2 45 ? -17.415 -12.171 40.712 1.00 34.58 43 SER F N 1
ATOM 3507 C CA . SER B 2 45 ? -18.089 -11.377 41.732 1.00 34.83 43 SER F CA 1
ATOM 3508 C C . SER B 2 45 ? -18.123 -9.936 41.232 1.00 36.51 43 SER F C 1
ATOM 3509 O O . SER B 2 45 ? -17.078 -9.284 41.144 1.00 35.21 43 SER F O 1
ATOM 3512 N N . LEU B 2 46 ? -19.318 -9.471 40.826 1.00 32.47 44 LEU F N 1
ATOM 3513 C CA . LEU B 2 46 ? -19.525 -8.127 40.292 1.00 30.70 44 LEU F CA 1
ATOM 3514 C C . LEU B 2 46 ? -19.295 -7.050 41.349 1.00 34.18 44 LEU F C 1
ATOM 3515 O O . LEU B 2 46 ? -19.984 -7.023 42.370 1.00 34.67 44 LEU F O 1
ATOM 3520 N N . ASP B 2 47 ? -18.299 -6.185 41.102 1.00 29.76 45 ASP F N 1
ATOM 3521 C CA . ASP B 2 47 ? -17.962 -5.061 41.971 1.00 29.35 45 ASP F CA 1
ATOM 3522 C C . ASP B 2 47 ? -18.868 -3.891 41.613 1.00 31.73 45 ASP F C 1
ATOM 3523 O O . ASP B 2 47 ? -19.521 -3.326 42.493 1.00 32.03 45 ASP F O 1
ATOM 3528 N N . TYR B 2 48 ? -18.918 -3.546 40.309 1.00 26.08 46 TYR F N 1
ATOM 3529 C CA . TYR B 2 48 ? -19.732 -2.472 39.745 1.00 24.55 46 TYR F CA 1
ATOM 3530 C C . TYR B 2 48 ? -19.796 -2.554 38.220 1.00 27.15 46 TYR F C 1
ATOM 3531 O O . TYR B 2 48 ? -19.064 -3.326 37.595 1.00 26.16 46 TYR F O 1
ATOM 3540 N N . ILE B 2 49 ? -20.659 -1.723 37.633 1.00 23.42 47 ILE F N 1
ATOM 3541 C CA . ILE B 2 49 ? -20.793 -1.541 36.194 1.00 22.77 47 ILE F CA 1
ATOM 3542 C C . ILE B 2 49 ? -20.485 -0.074 35.889 1.00 25.50 47 ILE F C 1
ATOM 3543 O O . ILE B 2 49 ? -20.681 0.794 36.746 1.00 24.51 47 ILE F O 1
ATOM 3548 N N . THR B 2 50 ? -19.976 0.191 34.688 1.00 21.54 48 THR F N 1
ATOM 3549 C CA . THR B 2 50 ? -19.714 1.544 34.218 1.00 20.80 48 THR F CA 1
ATOM 3550 C C . THR B 2 50 ? -20.271 1.709 32.817 1.00 24.82 48 THR F C 1
ATOM 3551 O O . THR B 2 50 ? -20.424 0.726 32.090 1.00 24.11 48 THR F O 1
ATOM 3555 N N . CYS B 2 51 ? -20.594 2.949 32.456 1.00 22.10 49 CYS F N 1
ATOM 3556 C CA . CYS B 2 51 ? -21.199 3.315 31.180 1.00 22.03 49 CYS F CA 1
ATOM 3557 C C . CYS B 2 51 ? -21.015 4.812 30.970 1.00 24.93 49 CYS F C 1
ATOM 3558 O O . CYS B 2 51 ? -20.321 5.455 31.755 1.00 23.92 49 CYS F O 1
ATOM 3561 N N . GLU B 2 52 ? -21.621 5.365 29.907 1.00 21.60 50 GLU F N 1
ATOM 3562 C CA . GLU B 2 52 ? -21.572 6.792 29.605 1.00 21.34 50 GLU F CA 1
ATOM 3563 C C . GLU B 2 52 ? -22.426 7.528 30.644 1.00 25.56 50 GLU F C 1
ATOM 3564 O O . GLU B 2 52 ? -23.502 7.048 31.002 1.00 25.54 50 GLU F O 1
ATOM 3570 N N . TYR B 2 53 ? -21.927 8.654 31.164 1.00 22.15 51 TYR F N 1
ATOM 3571 C CA . TYR B 2 53 ? -22.679 9.425 32.149 1.00 22.30 51 TYR F CA 1
ATOM 3572 C C . TYR B 2 53 ? -23.619 10.415 31.451 1.00 26.04 51 TYR F C 1
ATOM 3573 O O . TYR B 2 53 ? -23.451 10.696 30.261 1.00 25.40 51 TYR F O 1
ATOM 3582 N N . LYS B 2 54 ? -24.585 10.956 32.204 1.00 24.30 52 LYS F N 1
ATOM 3583 C CA . LYS B 2 54 ? -25.525 11.966 31.731 1.00 23.58 52 LYS F CA 1
ATOM 3584 C C . LYS B 2 54 ? -25.486 13.141 32.702 1.00 26.85 52 LYS F C 1
ATOM 3585 O O . LYS B 2 54 ? -25.672 12.950 33.906 1.00 26.40 52 LYS F O 1
ATOM 3591 N N . THR B 2 55 ? -25.231 14.350 32.180 1.00 23.28 53 THR F N 1
ATOM 3592 C CA . THR B 2 55 ? -25.221 15.560 32.998 1.00 22.67 53 THR F CA 1
ATOM 3593 C C . THR B 2 55 ? -26.633 16.135 32.968 1.00 26.65 53 THR F C 1
ATOM 3594 O O . THR B 2 55 ? -27.061 16.680 31.947 1.00 26.22 53 THR F O 1
ATOM 3598 N N . VAL B 2 56 ? -27.373 15.952 34.069 1.00 23.58 54 VAL F N 1
ATOM 3599 C CA . VAL B 2 56 ? -28.749 16.426 34.178 1.00 23.65 54 VAL F CA 1
ATOM 3600 C C . VAL B 2 56 ? -28.762 17.891 34.561 1.00 27.36 54 VAL F C 1
ATOM 3601 O O . VAL B 2 56 ? -28.360 18.261 35.668 1.00 26.74 54 VAL F O 1
ATOM 3605 N N . ILE B 2 57 ? -29.189 18.730 33.613 1.00 23.96 55 ILE F N 1
ATOM 3606 C CA . ILE B 2 57 ? -29.261 20.168 33.816 1.00 23.44 55 ILE F CA 1
ATOM 3607 C C . ILE B 2 57 ? -30.689 20.668 33.573 1.00 27.62 55 ILE F C 1
ATOM 3608 O O . ILE B 2 57 ? -31.110 20.778 32.417 1.00 27.40 55 ILE F O 1
ATOM 3613 N N . PRO B 2 58 ? -31.447 21.002 34.641 1.00 24.54 56 PRO F N 1
ATOM 3614 C CA . PRO B 2 58 ? -32.800 21.534 34.424 1.00 24.81 56 PRO F CA 1
ATOM 3615 C C . PRO B 2 58 ? -32.744 22.996 33.981 1.00 28.06 56 PRO F C 1
ATOM 3616 O O . PRO B 2 58 ? -31.654 23.568 33.866 1.00 26.99 56 PRO F O 1
ATOM 3620 N N . SER B 2 59 ? -33.917 23.605 33.748 1.00 24.93 57 SER F N 1
ATOM 3621 C CA . SER B 2 59 ? -34.032 25.014 33.387 1.00 24.34 57 SER F CA 1
ATOM 3622 C C . SER B 2 59 ? -33.444 25.855 34.527 1.00 28.10 57 SER F C 1
ATOM 3623 O O . SER B 2 59 ? -33.747 25.567 35.689 1.00 27.87 57 SER F O 1
ATOM 3626 N N . PRO B 2 60 ? -32.538 26.824 34.246 1.00 24.81 58 PRO F N 1
ATOM 3627 C CA . PRO B 2 60 ? -31.950 27.605 35.347 1.00 24.71 58 PRO F CA 1
ATOM 3628 C C . PRO B 2 60 ? -32.975 28.507 36.023 1.00 29.73 58 PRO F C 1
ATOM 3629 O O . PRO B 2 60 ? -33.865 29.040 35.353 1.00 29.58 58 PRO F O 1
ATOM 3633 N N . TYR B 2 61 ? -32.866 28.655 37.350 1.00 26.90 59 TYR F N 1
ATOM 3634 C CA . TYR B 2 61 ? -33.777 29.511 38.094 1.00 27.54 59 TYR F CA 1
ATOM 3635 C C . TYR B 2 61 ? -33.287 30.951 38.044 1.00 31.34 59 TYR F C 1
ATOM 3636 O O . TYR B 2 61 ? -32.356 31.321 38.763 1.00 30.57 59 TYR F O 1
ATOM 3645 N N . VAL B 2 62 ? -33.888 31.745 37.148 1.00 28.47 60 VAL F N 1
ATOM 3646 C CA . VAL B 2 62 ? -33.571 33.161 36.992 1.00 28.72 60 VAL F CA 1
ATOM 3647 C C . VAL B 2 62 ? -34.532 33.931 37.905 1.00 33.72 60 VAL F C 1
ATOM 3648 O O . VAL B 2 62 ? -35.704 34.110 37.558 1.00 34.09 60 VAL F O 1
ATOM 3652 N N . LYS B 2 63 ? -34.048 34.331 39.095 1.00 30.38 61 LYS F N 1
ATOM 3653 C CA . LYS B 2 63 ? -34.858 35.083 40.049 1.00 31.14 61 LYS F CA 1
ATOM 3654 C C . LYS B 2 63 ? -34.774 36.571 39.733 1.00 35.63 61 LYS F C 1
ATOM 3655 O O . LYS B 2 63 ? -33.756 37.215 40.012 1.00 35.36 61 LYS F O 1
ATOM 3661 N N . CYS B 2 64 ? -35.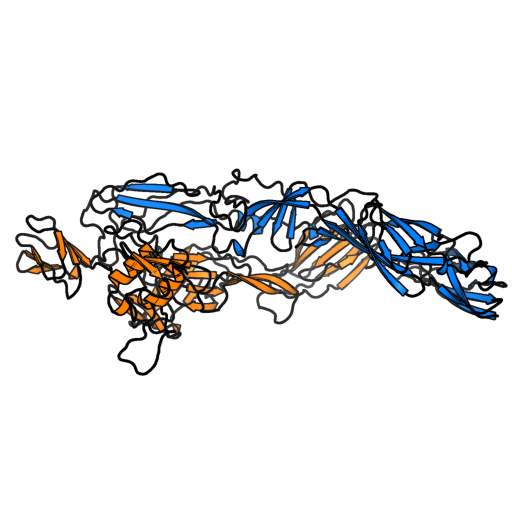838 37.104 39.116 1.00 32.59 62 CYS F N 1
ATOM 3662 C CA . CYS B 2 64 ? -35.926 38.517 38.763 1.00 33.20 62 CYS F CA 1
ATOM 3663 C C . CYS B 2 64 ? -36.191 39.334 40.014 1.00 38.02 62 CYS F C 1
ATOM 3664 O O . CYS B 2 64 ? -37.060 38.969 40.812 1.00 37.98 62 CYS F O 1
ATOM 3667 N N . CYS B 2 65 ? -35.407 40.416 40.201 1.00 35.30 63 CYS F N 1
ATOM 3668 C CA . CYS B 2 65 ? -35.496 41.358 41.326 1.00 36.56 63 CYS F CA 1
ATOM 3669 C C . CYS B 2 65 ? -35.228 40.719 42.707 1.00 40.20 63 CYS F C 1
ATOM 3670 O O . CYS B 2 65 ? -35.658 41.253 43.730 1.00 40.90 63 CYS F O 1
ATOM 3673 N N . GLY B 2 66 ? -34.502 39.605 42.724 1.00 35.60 64 GLY F N 1
ATOM 3674 C CA . GLY B 2 66 ? -34.181 38.893 43.955 1.00 35.60 64 GLY F CA 1
ATOM 3675 C C . GLY B 2 66 ? -32.925 38.052 43.893 1.00 38.43 64 GLY F C 1
ATOM 3676 O O . GLY B 2 66 ? -32.313 37.907 42.829 1.00 36.70 64 GLY F O 1
ATOM 3677 N N . THR B 2 67 ? -32.541 37.490 45.048 1.00 35.82 65 THR F N 1
ATOM 3678 C CA . THR B 2 67 ? -31.360 36.642 45.194 1.00 34.99 65 THR F CA 1
ATOM 3679 C C . THR B 2 67 ? -31.783 35.195 45.447 1.00 38.62 65 THR F C 1
ATOM 3680 O O . THR B 2 67 ? -32.482 34.916 46.425 1.00 38.77 65 THR F O 1
ATOM 3684 N N . ALA B 2 68 ? -31.377 34.284 44.545 1.00 34.51 66 ALA F N 1
ATOM 3685 C CA . ALA B 2 68 ? -31.652 32.850 44.649 1.00 33.98 66 ALA F CA 1
ATOM 3686 C C . ALA B 2 68 ? -30.664 32.228 45.640 1.00 38.46 66 ALA F C 1
ATOM 3687 O O . ALA B 2 68 ? -29.579 32.779 45.841 1.00 37.83 66 ALA F O 1
ATOM 3689 N N . GLU B 2 69 ? -31.043 31.103 46.276 1.00 36.08 67 GLU F N 1
ATOM 3690 C CA . GLU B 2 69 ? -30.201 30.429 47.269 1.00 36.81 67 GLU F CA 1
ATOM 3691 C C . GLU B 2 69 ? -29.948 28.960 46.935 1.00 40.12 67 GLU F C 1
ATOM 3692 O O . GLU B 2 69 ? -30.899 28.208 46.701 1.00 39.72 67 GLU F O 1
ATOM 3698 N N . CYS B 2 70 ? -28.662 28.555 46.928 1.00 36.13 68 CYS F N 1
ATOM 3699 C CA . CYS B 2 70 ? -28.241 27.177 46.672 1.00 35.34 68 CYS F CA 1
ATOM 3700 C C . CYS B 2 70 ? -28.352 26.347 47.946 1.00 41.74 68 CYS F C 1
ATOM 3701 O O . CYS B 2 70 ? -27.962 26.810 49.022 1.00 42.61 68 CYS F O 1
ATOM 3704 N N . LYS B 2 71 ? -28.863 25.115 47.818 1.00 39.01 69 LYS F N 1
ATOM 3705 C CA . LYS B 2 71 ? -28.982 24.167 48.927 1.00 40.38 69 LYS F CA 1
ATOM 3706 C C . LYS B 2 71 ? -28.257 22.863 48.596 1.00 44.47 69 LYS F C 1
ATOM 3707 O O . LYS B 2 71 ? -28.242 22.450 47.432 1.00 42.98 69 LYS F O 1
ATOM 3713 N N . ASP B 2 72 ? -27.628 22.238 49.609 1.00 42.58 70 ASP F N 1
ATOM 3714 C CA . ASP B 2 72 ? -26.886 20.989 49.437 1.00 42.43 70 ASP F CA 1
ATOM 3715 C C . ASP B 2 72 ? -27.821 19.809 49.180 1.00 45.97 70 ASP F C 1
ATOM 3716 O O . ASP B 2 72 ? -28.565 19.397 50.074 1.00 47.38 70 ASP F O 1
ATOM 3721 N N . LYS B 2 73 ? -27.799 19.295 47.940 1.00 40.24 71 LYS F N 1
ATOM 3722 C CA . LYS B 2 73 ? -28.615 18.160 47.510 1.00 39.71 71 LYS F CA 1
ATOM 3723 C C . LYS B 2 73 ? -27.746 16.911 47.394 1.00 42.97 71 LYS F C 1
ATOM 3724 O O . LYS B 2 73 ? -26.691 16.953 46.756 1.00 41.47 71 LYS F O 1
ATOM 3730 N N . ASN B 2 74 ? -28.182 15.804 48.021 1.00 40.46 72 ASN F N 1
ATOM 3731 C CA . ASN B 2 74 ? -27.456 14.536 47.991 1.00 40.48 72 ASN F CA 1
ATOM 3732 C C . ASN B 2 74 ? -27.647 13.830 46.639 1.00 42.46 72 ASN F C 1
ATOM 3733 O O . ASN B 2 74 ? -28.411 12.867 46.521 1.00 42.76 72 ASN F O 1
ATOM 3738 N N . LEU B 2 75 ? -26.964 14.356 45.611 1.00 36.65 73 LEU F N 1
ATOM 3739 C CA . LEU B 2 75 ? -26.986 13.853 44.238 1.00 34.97 73 LEU F CA 1
ATOM 3740 C C . LEU B 2 75 ? -25.540 13.700 43.739 1.00 37.22 73 LEU F C 1
ATOM 3741 O O . LEU B 2 75 ? -24.676 14.457 44.190 1.00 36.61 73 LEU F O 1
ATOM 3746 N N . PRO B 2 76 ? -25.234 12.724 42.846 1.00 33.01 74 PRO F N 1
ATOM 3747 C CA . PRO B 2 76 ? -23.839 12.559 42.394 1.00 32.12 74 PRO F CA 1
ATOM 3748 C C . PRO B 2 76 ? -23.334 13.750 41.583 1.00 33.85 74 PRO F C 1
ATOM 3749 O O . PRO B 2 76 ? -24.029 14.221 40.680 1.00 32.86 74 PRO F O 1
ATOM 3753 N N . ASP B 2 77 ? -22.141 14.270 41.957 1.00 29.34 75 ASP F N 1
ATOM 3754 C CA . ASP B 2 77 ? -21.487 15.446 41.364 1.00 27.76 75 ASP F CA 1
ATOM 3755 C C . ASP B 2 77 ? -22.398 16.689 41.373 1.00 30.46 75 ASP F C 1
ATOM 3756 O O . ASP B 2 77 ? -22.391 17.467 40.413 1.00 28.96 75 ASP F O 1
ATOM 3761 N N . TYR B 2 78 ? -23.191 16.865 42.456 1.00 27.25 76 TYR F N 1
ATOM 3762 C CA . TYR B 2 78 ? -24.097 18.006 42.568 1.00 26.36 76 TYR F CA 1
ATOM 3763 C C . TYR B 2 78 ? -23.335 19.321 42.596 1.00 30.78 76 TYR F C 1
ATOM 3764 O O . TYR B 2 78 ? -22.427 19.510 43.410 1.00 30.80 76 TYR F O 1
ATOM 3773 N N . SER B 2 79 ? -23.688 20.204 41.662 1.00 27.45 77 SER F N 1
ATOM 3774 C CA . SER B 2 79 ? -23.074 21.514 41.506 1.00 27.42 77 SER F CA 1
ATOM 3775 C C . SER B 2 79 ? -24.164 22.577 41.496 1.00 31.77 77 SER F C 1
ATOM 3776 O O . SER B 2 79 ? -25.175 22.417 40.808 1.00 30.66 77 SER F O 1
ATOM 3779 N N . CYS B 2 80 ? -23.975 23.639 42.292 1.00 29.73 78 CYS F N 1
ATOM 3780 C CA . CYS B 2 80 ? -24.907 24.762 42.386 1.00 29.86 78 CYS F CA 1
ATOM 3781 C C . CYS B 2 80 ? -24.142 26.061 42.551 1.00 33.02 78 CYS F C 1
ATOM 3782 O O . CYS B 2 80 ? -23.235 26.147 43.382 1.00 33.07 78 CYS F O 1
ATOM 3785 N N . LYS B 2 81 ? -24.523 27.077 41.764 1.00 28.79 79 LYS F N 1
ATOM 3786 C CA . LYS B 2 81 ? -23.925 28.408 41.808 1.00 28.73 79 LYS F CA 1
ATOM 3787 C C . LYS B 2 81 ? -24.954 29.478 41.467 1.00 31.50 79 LYS F C 1
ATOM 3788 O O . LYS B 2 81 ? -25.727 29.313 40.519 1.00 30.31 79 LYS F O 1
ATOM 3794 N N . VAL B 2 82 ? -24.974 30.561 42.257 1.00 28.32 80 VAL F N 1
ATOM 3795 C CA . VAL B 2 82 ? -25.871 31.700 42.055 1.00 28.07 80 VAL F CA 1
ATOM 3796 C C . VAL B 2 82 ? -25.041 32.844 41.467 1.00 31.46 80 VAL F C 1
ATOM 3797 O O . VAL B 2 82 ? -24.073 33.291 42.090 1.00 31.84 80 VAL F O 1
ATOM 3801 N N . PHE B 2 83 ? -25.408 33.289 40.256 1.00 26.87 81 PHE F N 1
ATOM 3802 C CA . PHE B 2 83 ? -24.716 34.362 39.544 1.00 26.64 81 PHE F CA 1
ATOM 3803 C C . PHE B 2 83 ? -25.472 35.676 39.662 1.00 31.10 81 PHE F C 1
ATOM 3804 O O . PHE B 2 83 ? -26.640 35.748 39.283 1.00 30.17 81 PHE F O 1
ATOM 3812 N N . THR B 2 84 ? -24.804 36.707 40.208 1.00 29.19 82 THR F N 1
ATOM 3813 C CA . THR B 2 84 ? -25.370 38.047 40.413 1.00 29.99 82 THR F CA 1
ATOM 3814 C C . THR B 2 84 ? -25.113 38.959 39.208 1.00 34.30 82 THR F C 1
ATOM 3815 O O . THR B 2 84 ? -24.191 38.711 38.430 1.00 33.70 82 THR F O 1
ATOM 3819 N N . GLY B 2 85 ? -25.922 40.009 39.084 1.00 31.56 83 GLY F N 1
ATOM 3820 C CA . GLY B 2 85 ? -25.807 41.003 38.023 1.00 31.95 83 GLY F CA 1
ATOM 3821 C C . GLY B 2 85 ? -26.189 40.513 36.642 1.00 35.01 83 GLY F C 1
ATOM 3822 O O . GLY B 2 85 ? -25.646 40.999 35.646 1.00 35.06 83 GLY F O 1
ATOM 3823 N N . VAL B 2 86 ? -27.128 39.553 36.569 1.00 30.56 84 VAL F N 1
ATOM 3824 C CA . VAL B 2 86 ? -27.599 39.009 35.291 1.00 29.72 84 VAL F CA 1
ATOM 3825 C C . VAL B 2 86 ? -28.763 39.838 34.734 1.00 34.02 84 VAL F C 1
ATOM 3826 O O . VAL B 2 86 ? -29.534 40.414 35.501 1.00 33.80 84 VAL F O 1
ATOM 3830 N N . TYR B 2 87 ? -28.860 39.926 33.404 1.00 30.79 85 TYR F N 1
ATOM 3831 C CA . TYR B 2 87 ? -29.934 40.636 32.713 1.00 31.32 85 TYR F CA 1
ATOM 3832 C C . TYR B 2 87 ? -30.252 39.841 31.435 1.00 35.01 85 TYR F C 1
ATOM 3833 O O . TYR B 2 87 ? -29.864 40.249 30.337 1.00 34.94 85 TYR F O 1
ATOM 3842 N N . PRO B 2 88 ? -30.902 38.659 31.569 1.00 31.09 86 PRO F N 1
ATOM 3843 C CA . PRO B 2 88 ? -31.156 37.834 30.382 1.00 30.99 86 PRO F CA 1
ATOM 3844 C C . PRO B 2 88 ? -32.276 38.325 29.476 1.00 36.68 86 PRO F C 1
ATOM 3845 O O . PRO B 2 88 ? -33.241 38.940 29.935 1.00 36.68 86 PRO F O 1
ATOM 3849 N N . PHE B 2 89 ? -32.134 38.029 28.180 1.00 34.28 87 PHE F N 1
ATOM 3850 C CA . PHE B 2 89 ? -33.085 38.401 27.142 1.00 35.56 87 PHE F CA 1
ATOM 3851 C C . PHE B 2 89 ? -33.706 37.178 26.488 1.00 39.59 87 PHE F C 1
ATOM 3852 O O . PHE B 2 89 ? -33.041 36.157 26.295 1.00 38.37 87 PHE F O 1
ATOM 3860 N N . MET B 2 90 ? -34.982 37.304 26.126 1.00 37.36 88 MET F N 1
ATOM 3861 C CA . MET B 2 90 ? -35.733 36.319 25.357 1.00 37.66 88 MET F CA 1
ATOM 3862 C C . MET B 2 90 ? -36.056 37.026 24.034 1.00 43.00 88 MET F C 1
ATOM 3863 O O . MET B 2 90 ? -35.643 38.179 23.871 1.00 43.07 88 MET F O 1
ATOM 3868 N N . TRP B 2 91 ? -36.723 36.352 23.076 1.00 40.64 89 TRP F N 1
ATOM 3869 C CA . TRP B 2 91 ? -37.039 36.943 21.767 1.00 42.40 89 TRP F CA 1
ATOM 3870 C C . TRP B 2 91 ? -37.762 38.315 21.830 1.00 46.13 89 TRP F C 1
ATOM 3871 O O . TRP B 2 91 ? -37.427 39.212 21.055 1.00 46.81 89 TRP F O 1
ATOM 3882 N N . GLY B 2 92 ? -38.728 38.447 22.742 1.00 41.61 90 GLY F N 1
ATOM 3883 C CA . GLY B 2 92 ? -39.536 39.653 22.903 1.00 42.35 90 GLY F CA 1
ATOM 3884 C C . GLY B 2 92 ? -39.010 40.698 23.869 1.00 45.10 90 GLY F C 1
ATOM 3885 O O . GLY B 2 92 ? -39.758 41.593 24.273 1.00 45.64 90 GLY F O 1
ATOM 3886 N N . GLY B 2 93 ? -37.729 40.598 24.220 1.00 39.74 91 GLY F N 1
ATOM 3887 C CA . GLY B 2 93 ? -37.071 41.532 25.126 1.00 38.83 91 GLY F CA 1
ATOM 3888 C C . GLY B 2 93 ? -36.539 40.904 26.397 1.00 40.17 91 GLY F C 1
ATOM 3889 O O . GLY B 2 93 ? -36.384 39.681 26.476 1.00 38.54 91 GLY F O 1
ATOM 3890 N N . ALA B 2 94 ? -36.254 41.754 27.401 1.00 36.22 92 ALA F N 1
ATOM 3891 C CA . ALA B 2 94 ? -35.715 41.365 28.704 1.00 34.49 92 ALA F CA 1
ATOM 3892 C C . ALA B 2 94 ? -36.694 40.519 29.517 1.00 37.33 92 ALA F C 1
ATOM 3893 O O . ALA B 2 94 ? -37.883 40.842 29.591 1.00 37.44 92 ALA F O 1
ATOM 3895 N N . TYR B 2 95 ? -36.183 39.431 30.117 1.00 32.62 93 TYR F N 1
ATOM 3896 C CA . TYR B 2 95 ? -36.958 38.506 30.944 1.00 32.06 93 TYR F CA 1
ATOM 3897 C C . TYR B 2 95 ? -37.302 39.113 32.315 1.00 36.62 93 TYR F C 1
ATOM 3898 O O . TYR B 2 95 ? -38.369 38.822 32.857 1.00 36.34 93 TYR F O 1
ATOM 3907 N N . CYS B 2 96 ? -36.407 39.959 32.862 1.00 33.85 94 CYS F N 1
ATOM 3908 C CA . CYS B 2 96 ? -36.591 40.601 34.165 1.00 34.39 94 CYS F CA 1
ATOM 3909 C C . CYS B 2 96 ? -36.995 42.069 34.073 1.00 39.75 94 CYS F C 1
ATOM 3910 O O . CYS B 2 96 ? -36.545 42.780 33.173 1.00 39.89 94 CYS F O 1
ATOM 3913 N N . PHE B 2 97 ? -37.825 42.523 35.034 1.00 37.28 95 PHE F N 1
ATOM 3914 C CA . PHE B 2 97 ? -38.293 43.909 35.147 1.00 38.52 95 PHE F CA 1
ATOM 3915 C C . PHE B 2 97 ? -37.158 44.821 35.629 1.00 42.69 95 PHE F C 1
ATOM 3916 O O . PHE B 2 97 ? -37.043 45.958 35.168 1.00 43.02 95 PHE F O 1
ATOM 3924 N N . CYS B 2 98 ? -36.346 44.322 36.577 1.00 38.83 96 CYS F N 1
ATOM 3925 C CA . CYS B 2 98 ? -35.224 45.043 37.173 1.00 39.17 96 CYS F CA 1
ATOM 3926 C C . CYS B 2 98 ? -34.001 45.069 36.270 1.00 43.85 96 CYS F C 1
ATOM 3927 O O . CYS B 2 98 ? -33.709 44.074 35.607 1.00 42.17 96 CYS F O 1
ATOM 3930 N N . ASP B 2 99 ? -33.266 46.196 36.279 1.00 42.66 97 ASP F N 1
ATOM 3931 C CA . ASP B 2 99 ? -32.027 46.371 35.515 1.00 42.99 97 ASP F CA 1
ATOM 3932 C C . ASP B 2 99 ? -30.895 45.639 36.244 1.00 46.53 97 ASP F C 1
ATOM 3933 O O . ASP B 2 99 ? -30.175 44.848 35.632 1.00 45.68 97 ASP F O 1
ATOM 3938 N N . ALA B 2 100 ? -30.780 45.878 37.564 1.00 43.27 98 ALA F N 1
ATOM 3939 C CA . ALA B 2 100 ? -29.810 45.252 38.461 1.00 42.47 98 ALA F CA 1
ATOM 3940 C C . ALA B 2 100 ? -30.562 44.363 39.473 1.00 45.38 98 ALA F C 1
ATOM 3941 O O . ALA B 2 100 ? -31.794 44.333 39.455 1.00 45.44 98 ALA F O 1
ATOM 3943 N N . GLU B 2 101 ? -29.826 43.636 40.340 1.00 40.59 99 GLU F N 1
ATOM 3944 C CA . GLU B 2 101 ? -30.366 42.754 41.388 1.00 39.51 99 GLU F CA 1
ATOM 3945 C C . GLU B 2 101 ? -31.120 41.497 40.916 1.00 40.45 99 GLU F C 1
ATOM 3946 O O . GLU B 2 101 ? -31.956 40.965 41.653 1.00 40.15 99 GLU F O 1
ATOM 3952 N N . ASN B 2 102 ? -30.795 41.000 39.710 1.00 34.66 100 ASN F N 1
ATOM 3953 C CA . ASN B 2 102 ? -31.368 39.760 39.180 1.00 32.73 100 ASN F CA 1
ATOM 3954 C C . ASN B 2 102 ? -30.313 38.672 39.328 1.00 34.33 100 ASN F C 1
ATOM 3955 O O . ASN B 2 102 ? -29.131 38.929 39.086 1.00 34.06 100 ASN F O 1
ATOM 3960 N N . THR B 2 103 ? -30.725 37.470 39.749 1.00 29.26 101 THR F N 1
ATOM 3961 C CA . THR B 2 103 ? -29.792 36.358 39.943 1.00 27.86 101 THR F CA 1
ATOM 3962 C C . THR B 2 103 ? -30.184 35.119 39.155 1.00 30.36 101 THR F C 1
ATOM 3963 O O . THR B 2 103 ? -31.373 34.854 38.984 1.00 30.15 101 THR F O 1
ATOM 3967 N N . GLN B 2 104 ? -29.185 34.351 38.693 1.00 25.91 102 GLN F N 1
ATOM 3968 C CA . GLN B 2 104 ? -29.429 33.085 38.011 1.00 24.79 102 GLN F CA 1
ATOM 3969 C C . GLN B 2 104 ? -28.835 31.953 38.833 1.00 28.44 102 GLN F C 1
ATOM 3970 O O . GLN B 2 104 ? -27.631 31.947 39.103 1.00 27.95 102 GLN F O 1
ATOM 3976 N N . LEU B 2 105 ? -29.689 31.006 39.239 1.00 25.01 103 LEU F N 1
ATOM 3977 C CA . LEU B 2 105 ? -29.271 29.821 39.970 1.00 24.82 103 LEU F CA 1
ATOM 3978 C C . LEU B 2 105 ? -29.070 28.719 38.941 1.00 28.10 103 LEU F C 1
ATOM 3979 O O . LEU B 2 105 ? -30.035 28.265 38.319 1.00 27.59 103 LEU F O 1
ATOM 3984 N N . SER B 2 106 ? -27.815 28.313 38.745 1.00 24.72 104 SER F N 1
ATOM 3985 C CA . SER B 2 106 ? -27.465 27.229 37.836 1.00 24.00 104 SER F CA 1
ATOM 3986 C C . SER B 2 106 ? -27.223 25.985 38.674 1.00 28.16 104 SER F C 1
ATOM 3987 O O . SER B 2 106 ? -26.481 26.043 39.657 1.00 28.00 104 SER F O 1
ATOM 3990 N N . GLU B 2 107 ? -27.888 24.879 38.322 1.00 24.67 105 GLU F N 1
ATOM 3991 C CA . GLU B 2 107 ? -27.734 23.613 39.033 1.00 24.57 105 GLU F CA 1
ATOM 3992 C C . GLU B 2 107 ? -27.608 22.422 38.096 1.00 28.32 105 GLU F C 1
ATOM 3993 O O . GLU B 2 107 ? -28.217 22.403 37.023 1.00 27.98 105 GLU F O 1
ATOM 3999 N N . ALA B 2 108 ? -26.778 21.447 38.492 1.00 24.84 106 ALA F N 1
ATOM 4000 C CA . ALA B 2 108 ? -26.510 20.239 37.718 1.00 24.48 106 ALA F CA 1
ATOM 4001 C C . ALA B 2 108 ? -26.070 19.080 38.603 1.00 28.10 106 ALA F C 1
ATOM 4002 O O . ALA B 2 108 ? -25.510 19.291 39.682 1.00 27.78 106 ALA F O 1
ATOM 4004 N N . HIS B 2 109 ? -26.327 17.853 38.130 1.00 24.53 107 HIS F N 1
ATOM 4005 C CA . HIS B 2 109 ? -25.921 16.608 38.776 1.00 24.71 107 HIS F CA 1
ATOM 4006 C C . HIS B 2 109 ? -25.647 15.537 37.718 1.00 27.80 107 HIS F C 1
ATOM 4007 O O . HIS B 2 109 ? -26.060 15.685 36.565 1.00 26.90 107 HIS F O 1
ATOM 4014 N N . VAL B 2 110 ? -24.929 14.480 38.104 1.00 24.65 108 VAL F N 1
ATOM 4015 C CA . VAL B 2 110 ? -24.578 13.385 37.204 1.00 24.45 108 VAL F CA 1
ATOM 4016 C C . VAL B 2 110 ? -25.327 12.112 37.607 1.00 28.35 108 VAL F C 1
ATOM 4017 O O . VAL B 2 110 ? -25.490 11.832 38.793 1.00 28.56 108 VAL F O 1
ATOM 4021 N N . GLU B 2 111 ? -25.831 11.383 36.609 1.00 24.44 109 GLU F N 1
ATOM 4022 C CA . GLU B 2 111 ? -26.518 10.105 36.776 1.00 25.20 109 GLU F CA 1
ATOM 4023 C C . GLU B 2 111 ? -26.223 9.226 35.560 1.00 28.99 109 GLU F C 1
ATOM 4024 O O . GLU B 2 111 ? -25.548 9.683 34.630 1.00 27.91 109 GLU F O 1
ATOM 4030 N N . LYS B 2 112 ? -26.678 7.963 35.582 1.00 26.26 110 LYS F N 1
ATOM 4031 C CA . LYS B 2 112 ? -26.477 7.038 34.470 1.00 26.41 110 LYS F CA 1
ATOM 4032 C C . LYS B 2 112 ? -27.237 7.523 33.240 1.00 29.57 110 LYS F C 1
ATOM 4033 O O . LYS B 2 112 ? -28.369 7.998 33.362 1.00 28.80 110 LYS F O 1
ATOM 4039 N N . SER B 2 113 ? -26.615 7.405 32.059 1.00 23.72 111 SER F N 1
ATOM 4040 C CA . SER B 2 113 ? -27.250 7.767 30.792 1.00 24.32 111 SER F CA 1
ATOM 4041 C C . SER B 2 113 ? -28.293 6.704 30.435 1.00 28.81 111 SER F C 1
ATOM 4042 O O . SER B 2 113 ? -28.263 5.599 30.982 1.00 28.25 111 SER F O 1
ATOM 4045 N N . GLU B 2 114 ? -29.200 7.037 29.503 1.00 26.40 112 GLU F N 1
ATOM 4046 C CA . GLU B 2 114 ? -30.258 6.150 29.001 1.00 27.33 112 GLU F CA 1
ATOM 4047 C C . GLU B 2 114 ? -29.636 4.912 28.333 1.00 30.49 112 GLU F C 1
ATOM 4048 O O . GLU B 2 114 ? -30.263 3.855 28.268 1.00 30.90 112 GLU F O 1
ATOM 4054 N N . SER B 2 115 ? -28.383 5.061 27.868 1.00 25.76 113 SER F N 1
ATOM 4055 C CA . SER B 2 115 ? -27.566 4.053 27.201 1.00 25.01 113 SER F CA 1
ATOM 4056 C C . SER B 2 115 ? -27.020 2.958 28.119 1.00 28.84 113 SER F C 1
ATOM 4057 O O . SER B 2 115 ? -26.623 1.905 27.622 1.00 27.97 113 SER F O 1
ATOM 4060 N N . CYS B 2 116 ? -26.965 3.213 29.439 1.00 25.94 114 CYS F N 1
ATOM 4061 C CA . CYS B 2 116 ? -26.407 2.299 30.444 1.00 25.76 114 CYS F CA 1
ATOM 4062 C C . CYS B 2 116 ? -26.947 0.867 30.487 1.00 30.49 114 CYS F C 1
ATOM 4063 O O . CYS B 2 116 ? -26.231 -0.035 30.927 1.00 30.06 114 CYS F O 1
ATOM 4066 N N . LYS B 2 117 ? -28.179 0.654 30.001 1.00 28.18 115 LYS F N 1
ATOM 4067 C CA . LYS B 2 117 ? -28.809 -0.667 29.931 1.00 28.89 115 LYS F CA 1
ATOM 4068 C C . LYS B 2 117 ? -28.260 -1.446 28.725 1.00 32.02 115 LYS F C 1
ATOM 4069 O O . LYS B 2 117 ? -28.159 -2.671 28.782 1.00 31.85 115 LYS F O 1
ATOM 4075 N N . THR B 2 118 ? -27.922 -0.726 27.635 1.00 27.79 116 THR F N 1
ATOM 4076 C CA . THR B 2 118 ? -27.432 -1.278 26.369 1.00 27.17 116 THR F CA 1
ATOM 4077 C C . THR B 2 118 ? -25.900 -1.236 26.251 1.00 29.14 116 THR F C 1
ATOM 4078 O O . THR B 2 118 ? -25.294 -2.243 25.885 1.00 28.50 116 THR F O 1
ATOM 4082 N N . GLU B 2 119 ? -25.290 -0.067 26.514 1.00 24.52 117 GLU F N 1
ATOM 4083 C CA . GLU B 2 119 ? -23.845 0.151 26.415 1.00 23.01 117 GLU F CA 1
ATOM 4084 C C . GLU B 2 119 ? -23.215 0.267 27.799 1.00 26.96 117 GLU F C 1
ATOM 4085 O O . GLU B 2 119 ? -23.333 1.308 28.449 1.00 26.24 117 GLU F O 1
ATOM 4091 N N . PHE B 2 120 ? -22.561 -0.811 28.258 1.00 24.11 118 PHE F N 1
ATOM 4092 C CA . PHE B 2 120 ? -21.924 -0.853 29.574 1.00 23.80 118 PHE F CA 1
ATOM 4093 C C . PHE B 2 120 ? -20.774 -1.855 29.663 1.00 27.48 118 PHE F C 1
ATOM 4094 O O . PHE B 2 120 ? -20.726 -2.822 28.900 1.00 27.42 118 PHE F O 1
ATOM 4102 N N . ALA B 2 121 ? -19.856 -1.615 30.613 1.00 23.44 119 ALA F N 1
ATOM 4103 C CA . ALA B 2 121 ? -18.720 -2.479 30.926 1.00 22.98 119 ALA F CA 1
ATOM 4104 C C . ALA B 2 121 ? -18.867 -2.913 32.381 1.00 27.43 119 ALA F C 1
ATOM 4105 O O . ALA B 2 121 ? -19.213 -2.090 33.233 1.00 26.99 119 ALA F O 1
ATOM 4107 N N . SER B 2 122 ? -18.637 -4.202 32.661 1.00 24.57 120 SER F N 1
ATOM 4108 C CA . SER B 2 122 ? -18.770 -4.746 34.011 1.00 25.26 120 SER F CA 1
ATOM 4109 C C . SER B 2 122 ? -17.417 -5.057 34.642 1.00 29.57 120 SER F C 1
ATOM 4110 O O . SER B 2 122 ? -16.573 -5.693 34.009 1.00 29.05 120 SER F O 1
ATOM 4113 N N . ALA B 2 123 ? -17.212 -4.600 35.887 1.00 26.85 121 ALA F N 1
ATOM 4114 C CA . ALA B 2 123 ? -15.984 -4.833 36.647 1.00 27.29 121 ALA F CA 1
ATOM 4115 C C . ALA B 2 123 ? -16.190 -6.038 37.574 1.00 32.63 121 ALA F C 1
ATOM 4116 O O . ALA B 2 123 ? -17.040 -5.992 38.468 1.00 32.79 121 ALA F O 1
ATOM 4118 N N . TYR B 2 124 ? -15.444 -7.130 37.324 1.00 29.89 122 TYR F N 1
ATOM 4119 C CA . TYR B 2 124 ? -15.550 -8.375 38.088 1.00 31.05 122 TYR F CA 1
ATOM 4120 C C . TYR B 2 124 ? -14.274 -8.748 38.825 1.00 37.51 122 TYR F C 1
ATOM 4121 O O . TYR B 2 124 ? -13.172 -8.524 38.320 1.00 36.59 122 TYR F O 1
ATOM 4130 N N . ARG B 2 125 ? -14.436 -9.390 39.992 1.00 37.13 123 ARG F N 1
ATOM 4131 C CA . ARG B 2 125 ? -13.341 -9.952 40.776 1.00 38.98 123 ARG F CA 1
ATOM 4132 C C . ARG B 2 125 ? -13.325 -11.442 40.420 1.00 44.99 123 ARG F C 1
ATOM 4133 O O . ARG B 2 125 ? -14.256 -12.167 40.783 1.00 45.43 123 ARG F O 1
ATOM 4141 N N . ALA B 2 126 ? -12.320 -11.874 39.636 1.00 42.56 124 ALA F N 1
ATOM 4142 C CA . ALA B 2 126 ? -12.194 -13.257 39.173 1.00 43.77 124 ALA F CA 1
ATOM 4143 C C . ALA B 2 126 ? -11.260 -14.094 40.048 1.00 51.40 124 ALA F C 1
ATOM 4144 O O . ALA B 2 126 ? -10.098 -13.729 40.246 1.00 51.56 124 ALA F O 1
ATOM 4146 N N . HIS B 2 127 ? -11.778 -15.216 40.574 1.00 50.41 125 HIS F N 1
ATOM 4147 C CA . HIS B 2 127 ? -11.022 -16.138 41.427 1.00 52.81 125 HIS F CA 1
ATOM 4148 C C . HIS B 2 127 ? -11.191 -17.610 41.042 1.00 58.00 125 HIS F C 1
ATOM 4149 O O . HIS B 2 127 ? -12.143 -17.953 40.337 1.00 56.91 125 HIS F O 1
ATOM 4156 N N . THR B 2 128 ? -10.230 -18.458 41.487 1.00 56.53 126 THR F N 1
ATOM 4157 C CA . THR B 2 128 ? -10.099 -19.914 41.290 1.00 57.61 126 THR F CA 1
ATOM 4158 C C . THR B 2 128 ? -11.044 -20.553 40.263 1.00 60.47 126 THR F C 1
ATOM 4159 O O . THR B 2 128 ? -12.185 -20.898 40.587 1.00 60.47 126 THR F O 1
ATOM 4163 N N . ALA B 2 129 ? -10.562 -20.679 39.017 1.00 45.89 127 ALA F N 1
ATOM 4164 C CA . ALA B 2 129 ? -11.312 -21.234 37.893 1.00 44.73 127 ALA F CA 1
ATOM 4165 C C . ALA B 2 129 ? -11.476 -22.746 37.968 1.00 47.65 127 ALA F C 1
ATOM 4166 O O . ALA B 2 129 ? -10.550 -23.454 38.371 1.00 47.06 127 ALA F O 1
ATOM 4168 N N . SER B 2 130 ? -12.658 -23.236 37.562 1.00 43.69 128 SER F N 1
ATOM 4169 C CA . SER B 2 130 ? -12.973 -24.660 37.499 1.00 42.87 128 SER F CA 1
ATOM 4170 C C . SER B 2 130 ? -12.719 -25.125 36.065 1.00 44.69 128 SER F C 1
ATOM 4171 O O . SER B 2 130 ? -13.304 -24.574 35.127 1.00 44.53 128 SER F O 1
ATOM 4174 N N . ALA B 2 131 ? -11.801 -26.090 35.892 1.00 39.28 129 ALA F N 1
ATOM 4175 C CA . ALA B 2 131 ? -11.442 -26.624 34.578 1.00 37.62 129 ALA F CA 1
ATOM 4176 C C . ALA B 2 131 ? -12.405 -27.729 34.158 1.00 39.60 129 ALA F C 1
ATOM 4177 O O . ALA B 2 131 ? -12.685 -28.631 34.946 1.00 39.60 129 ALA F O 1
ATOM 4179 N N . SER B 2 132 ? -12.923 -27.640 32.923 1.00 34.39 130 SER F N 1
ATOM 4180 C CA . SER B 2 132 ? -13.860 -28.599 32.335 1.00 33.47 130 SER F CA 1
ATOM 4181 C C . SER B 2 132 ? -13.345 -29.054 30.971 1.00 35.80 130 SER F C 1
ATOM 4182 O O . SER B 2 132 ? -12.717 -28.266 30.262 1.00 35.22 130 SER F O 1
ATOM 4185 N N . ALA B 2 133 ? -13.609 -30.320 30.603 1.00 31.24 131 ALA F N 1
ATOM 4186 C CA . ALA B 2 133 ? -13.154 -30.870 29.327 1.00 30.14 131 ALA F CA 1
ATOM 4187 C C . ALA B 2 133 ? -14.208 -31.699 28.605 1.00 33.05 131 ALA F C 1
ATOM 4188 O O . ALA B 2 133 ? -14.920 -32.487 29.229 1.00 32.85 131 ALA F O 1
ATOM 4190 N N . LYS B 2 134 ? -14.290 -31.519 27.280 1.00 28.76 132 LYS F N 1
ATOM 4191 C CA . LYS B 2 134 ? -15.178 -32.260 26.387 1.00 28.32 132 LYS F CA 1
ATOM 4192 C C . LYS B 2 134 ? -14.259 -33.177 25.580 1.00 30.61 132 LYS F C 1
ATOM 4193 O O . LYS B 2 134 ? -13.372 -32.696 24.869 1.00 29.85 132 LYS F O 1
ATOM 4199 N N . LEU B 2 135 ? -14.423 -34.495 25.752 1.00 26.56 133 LEU F N 1
ATOM 4200 C CA . LEU B 2 135 ? -13.571 -35.492 25.115 1.00 25.91 133 LEU F CA 1
ATOM 4201 C C . LEU B 2 135 ? -14.348 -36.463 24.231 1.00 29.67 133 LEU F C 1
ATOM 4202 O O . LEU B 2 135 ? -15.338 -37.051 24.671 1.00 29.40 133 LEU F O 1
ATOM 4207 N N . ARG B 2 136 ? -13.885 -36.624 22.980 1.00 26.16 134 ARG F N 1
ATOM 4208 C CA . ARG B 2 136 ? -14.449 -37.563 22.016 1.00 26.25 134 ARG F CA 1
ATOM 4209 C C . ARG B 2 136 ? -13.647 -38.855 22.128 1.00 29.74 134 ARG F C 1
ATOM 4210 O O . ARG B 2 136 ? -12.420 -38.825 22.030 1.00 29.00 134 ARG F O 1
ATOM 4218 N N . VAL B 2 137 ? -14.334 -39.981 22.366 1.00 26.78 135 VAL F N 1
ATOM 4219 C CA . VAL B 2 137 ? -13.691 -41.292 22.486 1.00 26.58 135 VAL F CA 1
ATOM 4220 C C . VAL B 2 137 ? -14.285 -42.258 21.457 1.00 30.61 135 VAL F C 1
ATOM 4221 O O . VAL B 2 137 ? -15.498 -42.483 21.459 1.00 30.46 135 VAL F O 1
ATOM 4225 N N . LEU B 2 138 ? -13.436 -42.821 20.575 1.00 27.16 136 LEU F N 1
ATOM 4226 C CA . LEU B 2 138 ? -13.881 -43.830 19.615 1.00 27.79 136 LEU F CA 1
ATOM 4227 C C . LEU B 2 138 ? -13.892 -45.139 20.409 1.00 32.26 136 LEU F C 1
ATOM 4228 O O . LEU B 2 138 ? -12.846 -45.749 20.643 1.00 31.31 136 LEU F O 1
ATOM 4233 N N . TYR B 2 139 ? -15.079 -45.488 20.917 1.00 29.96 137 TYR F N 1
ATOM 4234 C CA . TYR B 2 139 ? -15.313 -46.639 21.778 1.00 30.25 137 TYR F CA 1
ATOM 4235 C C . TYR B 2 139 ? -16.329 -47.589 21.143 1.00 36.06 137 TYR F C 1
ATOM 4236 O O . TYR B 2 139 ? -17.484 -47.208 20.926 1.00 36.47 137 TYR F O 1
ATOM 4245 N N . GLN B 2 140 ? -15.876 -48.823 20.835 1.00 33.21 138 GLN F N 1
ATOM 4246 C CA . GLN B 2 140 ? -16.651 -49.908 20.213 1.00 34.26 138 GLN F CA 1
ATOM 4247 C C . GLN B 2 140 ? -17.205 -49.531 18.819 1.00 39.30 138 GLN F C 1
ATOM 4248 O O . GLN B 2 140 ? -18.371 -49.792 18.508 1.00 39.80 138 GLN F O 1
ATOM 4254 N N . GLY B 2 141 ? -16.347 -48.908 18.008 1.00 35.77 139 GLY F N 1
ATOM 4255 C CA . GLY B 2 141 ? -16.663 -48.465 16.652 1.00 36.24 139 GLY F CA 1
ATOM 4256 C C . GLY B 2 141 ? -17.577 -47.257 16.566 1.00 40.17 139 GLY F C 1
ATOM 4257 O O . GLY B 2 141 ? -17.963 -46.855 15.465 1.00 40.45 139 GLY F O 1
ATOM 4258 N N . ASN B 2 142 ? -17.926 -46.668 17.727 1.00 35.76 140 ASN F N 1
ATOM 4259 C CA . ASN B 2 142 ? -18.806 -45.506 17.842 1.00 35.27 140 ASN F CA 1
ATOM 4260 C C . ASN B 2 142 ? -18.116 -44.369 18.587 1.00 36.94 140 ASN F C 1
ATOM 4261 O O . ASN B 2 142 ? -17.283 -44.615 19.463 1.00 35.54 140 ASN F O 1
ATOM 4266 N N . ASN B 2 143 ? -18.473 -43.124 18.243 1.00 32.93 141 ASN F N 1
ATOM 4267 C CA . ASN B 2 143 ? -17.923 -41.939 18.888 1.00 31.59 141 ASN F CA 1
ATOM 4268 C C . ASN B 2 143 ? -18.781 -41.534 20.079 1.00 35.21 141 ASN F C 1
ATOM 4269 O O . ASN B 2 143 ? -19.974 -41.260 19.923 1.00 35.77 141 ASN F O 1
ATOM 4274 N N . ILE B 2 144 ? -18.177 -41.532 21.274 1.00 30.54 142 ILE F N 1
ATOM 4275 C CA . ILE B 2 144 ? -18.850 -41.133 22.511 1.00 30.10 142 ILE F CA 1
ATOM 4276 C C . ILE B 2 144 ? -18.272 -39.815 23.016 1.00 32.58 142 ILE F C 1
ATOM 4277 O O . ILE B 2 144 ? -17.073 -39.571 22.864 1.00 30.77 142 ILE F O 1
ATOM 4282 N N . THR B 2 145 ? -19.130 -38.953 23.577 1.00 29.85 143 THR F N 1
ATOM 4283 C CA . THR B 2 145 ? -18.717 -37.651 24.098 1.00 29.44 143 THR F CA 1
ATOM 4284 C C . THR B 2 145 ? -18.772 -37.651 25.623 1.00 33.17 143 THR F C 1
ATOM 4285 O O . THR B 2 145 ? -19.800 -37.999 26.210 1.00 33.47 143 THR F O 1
ATOM 4289 N N . VAL B 2 146 ? -17.649 -37.283 26.257 1.00 28.81 144 VAL F N 1
ATOM 4290 C CA . VAL B 2 146 ? -17.525 -37.231 27.712 1.00 28.42 144 VAL F CA 1
ATOM 4291 C C . VAL B 2 146 ? -17.225 -35.798 28.138 1.00 31.61 144 VAL F C 1
ATOM 4292 O O . VAL B 2 146 ? -16.207 -35.234 27.729 1.00 30.63 144 VAL F O 1
ATOM 4296 N N . THR B 2 147 ? -18.117 -35.215 28.951 1.00 28.48 145 THR F N 1
ATOM 4297 C CA . THR B 2 147 ? -17.953 -33.868 29.492 1.00 28.21 145 THR F CA 1
ATOM 4298 C C . THR B 2 147 ? -17.758 -34.004 30.999 1.00 32.42 145 THR F C 1
ATOM 4299 O O . THR B 2 147 ? -18.656 -34.478 31.701 1.00 32.71 145 THR F O 1
ATOM 4303 N N . ALA B 2 148 ? -16.560 -33.643 31.481 1.00 28.44 146 ALA F N 1
ATOM 4304 C CA . ALA B 2 148 ? -16.201 -33.761 32.892 1.00 28.55 146 ALA F CA 1
ATOM 4305 C C . ALA B 2 148 ? -15.271 -32.652 33.357 1.00 32.68 146 ALA F C 1
ATOM 4306 O O . ALA B 2 148 ? -14.523 -32.089 32.554 1.00 31.81 146 ALA F O 1
ATOM 4308 N N . TYR B 2 149 ? -15.300 -32.363 34.670 1.00 29.90 147 TYR F N 1
ATOM 4309 C CA . TYR B 2 149 ? -14.408 -31.395 35.295 1.00 29.81 147 TYR F CA 1
ATOM 4310 C C . TYR B 2 149 ? -13.029 -32.046 35.390 1.00 32.62 147 TYR F C 1
ATOM 4311 O O . TYR B 2 149 ? -12.917 -33.181 35.862 1.00 32.02 147 TYR F O 1
ATOM 4320 N N . ALA B 2 150 ? -11.994 -31.349 34.893 1.00 28.59 148 ALA F N 1
ATOM 4321 C CA . ALA B 2 150 ? -10.612 -31.833 34.861 1.00 28.06 148 ALA F CA 1
ATOM 4322 C C . ALA B 2 150 ? -9.879 -31.680 36.212 1.00 32.18 148 ALA F C 1
ATOM 4323 O O . ALA B 2 150 ? -8.743 -31.201 36.262 1.00 31.79 148 ALA F O 1
ATOM 4325 N N . ASN B 2 151 ? -10.532 -32.127 37.301 1.00 29.24 149 ASN F N 1
ATOM 4326 C CA . ASN B 2 151 ? -10.018 -32.064 38.672 1.00 29.91 149 ASN F CA 1
ATOM 4327 C C . ASN B 2 151 ? -9.528 -33.422 39.204 1.00 33.96 149 ASN F C 1
ATOM 4328 O O . ASN B 2 151 ? -8.956 -33.481 40.294 1.00 34.39 149 ASN F O 1
ATOM 4333 N N . GLY B 2 152 ? -9.769 -34.488 38.439 1.00 29.93 150 GLY F N 1
ATOM 4334 C CA . GLY B 2 152 ? -9.395 -35.850 38.806 1.00 29.83 150 GLY F CA 1
ATOM 4335 C C . GLY B 2 152 ? -10.271 -36.450 39.889 1.00 34.05 150 GLY F C 1
ATOM 4336 O O . GLY B 2 152 ? -9.837 -37.357 40.602 1.00 33.88 150 GLY F O 1
ATOM 4337 N N . ASP B 2 153 ? -11.518 -35.959 40.007 1.00 30.93 151 ASP F N 1
ATOM 4338 C CA . ASP B 2 153 ? -12.487 -36.417 41.004 1.00 31.45 151 ASP F CA 1
ATOM 4339 C C . ASP B 2 153 ? -13.861 -36.692 40.385 1.00 34.86 151 ASP F C 1
ATOM 4340 O O . ASP B 2 153 ? -14.515 -37.665 40.766 1.00 35.27 151 ASP F O 1
ATOM 4345 N N . HIS B 2 154 ? -14.294 -35.832 39.442 1.00 29.98 152 HIS F N 1
ATOM 4346 C CA . HIS B 2 154 ? -15.583 -35.933 38.759 1.00 29.22 152 HIS F CA 1
ATOM 4347 C C . HIS B 2 154 ? -15.651 -37.151 37.827 1.00 31.75 152 HIS F C 1
ATOM 4348 O O . HIS B 2 154 ? -15.076 -37.141 36.737 1.00 30.25 152 HIS F O 1
ATOM 4355 N N . ALA B 2 155 ? -16.343 -38.208 38.283 1.00 28.92 153 ALA F N 1
ATOM 4356 C CA . ALA B 2 155 ? -16.509 -39.452 37.533 1.00 28.37 153 ALA F CA 1
ATOM 4357 C C . ALA B 2 155 ? -17.744 -39.383 36.638 1.00 32.02 153 ALA F C 1
ATOM 4358 O O . ALA B 2 155 ? -18.847 -39.131 37.128 1.00 32.28 153 ALA F O 1
ATOM 4360 N N . VAL B 2 156 ? -17.547 -39.565 35.319 1.00 27.81 154 VAL F N 1
ATOM 4361 C CA . VAL B 2 156 ? -18.619 -39.533 34.316 1.00 27.78 154 VAL F CA 1
ATOM 4362 C C . VAL B 2 156 ? -18.674 -40.885 33.605 1.00 31.12 154 VAL F C 1
ATOM 4363 O O . VAL B 2 156 ? -17.677 -41.320 33.022 1.00 29.73 154 VAL F O 1
ATOM 4367 N N . THR B 2 157 ? -19.837 -41.552 33.676 1.00 28.53 155 THR F N 1
ATOM 4368 C CA . THR B 2 157 ? -20.045 -42.867 33.075 1.00 28.51 155 THR F CA 1
ATOM 4369 C C . THR B 2 157 ? -20.872 -42.786 31.790 1.00 32.96 155 THR F C 1
ATOM 4370 O O . THR B 2 157 ? -22.008 -42.310 31.809 1.00 33.36 155 THR F O 1
ATOM 4374 N N . VAL B 2 158 ? -20.278 -43.244 30.674 1.00 29.30 156 VAL F N 1
ATOM 4375 C CA . VAL B 2 158 ? -20.895 -43.295 29.344 1.00 29.53 156 VAL F CA 1
ATOM 4376 C C . VAL B 2 158 ? -20.707 -44.722 28.817 1.00 33.71 156 VAL F C 1
ATOM 4377 O O . VAL B 2 158 ? -19.567 -45.180 28.682 1.00 32.58 156 VAL F O 1
ATOM 4381 N N . LYS B 2 159 ? -21.832 -45.421 28.543 1.00 31.47 157 LYS F N 1
ATOM 4382 C CA . LYS B 2 159 ? -21.889 -46.809 28.059 1.00 31.82 157 LYS F CA 1
ATOM 4383 C C . LYS B 2 159 ? -21.114 -47.779 28.972 1.00 35.32 157 LYS F C 1
ATOM 4384 O O . LYS B 2 159 ? -20.356 -48.632 28.501 1.00 34.68 157 LYS F O 1
ATOM 4390 N N . ASP B 2 160 ? -21.316 -47.612 30.298 1.00 31.78 158 ASP F N 1
ATOM 4391 C CA . ASP B 2 160 ? -20.713 -48.378 31.395 1.00 31.56 158 ASP F CA 1
ATOM 4392 C C . ASP B 2 160 ? -19.208 -48.134 31.639 1.00 33.71 158 ASP F C 1
ATOM 4393 O O . ASP B 2 160 ? -18.645 -48.687 32.589 1.00 33.38 158 ASP F O 1
ATOM 4398 N N . ALA B 2 161 ? -18.575 -47.272 30.819 1.00 29.08 159 ALA F N 1
ATOM 4399 C CA . ALA B 2 161 ? -17.165 -46.902 30.963 1.00 28.00 159 ALA F CA 1
ATOM 4400 C C . ALA B 2 161 ? -17.061 -45.637 31.824 1.00 31.11 159 ALA F C 1
ATOM 4401 O O . ALA B 2 161 ? -17.598 -44.593 31.448 1.00 30.48 159 ALA F O 1
ATOM 4403 N N . LYS B 2 162 ? -16.418 -45.752 33.001 1.00 27.53 160 LYS F N 1
ATOM 4404 C CA . LYS B 2 162 ? -16.251 -44.653 33.955 1.00 27.21 160 LYS F CA 1
ATOM 4405 C C . LYS B 2 162 ? -15.021 -43.816 33.606 1.00 30.34 160 LYS F C 1
ATOM 4406 O O . LYS B 2 162 ? -13.911 -44.346 33.529 1.00 29.45 160 LYS F O 1
ATOM 4412 N N . PHE B 2 163 ? -15.229 -42.507 33.402 1.00 26.86 161 PHE F N 1
ATOM 4413 C CA . PHE B 2 163 ? -14.173 -41.570 33.034 1.00 26.12 161 PHE F CA 1
ATOM 4414 C C . PHE B 2 163 ? -13.829 -40.604 34.157 1.00 30.71 161 PHE F C 1
ATOM 4415 O O . PHE B 2 163 ? -14.719 -39.981 34.736 1.00 30.57 161 PHE F O 1
ATOM 4423 N N . ILE B 2 164 ? -12.529 -40.488 34.458 1.00 27.75 162 ILE F N 1
ATOM 4424 C CA . ILE B 2 164 ? -11.974 -39.555 35.438 1.00 27.95 162 ILE F CA 1
ATOM 4425 C C . ILE B 2 164 ? -10.908 -38.754 34.687 1.00 31.34 162 ILE F C 1
ATOM 4426 O O . ILE B 2 164 ? -9.892 -39.307 34.262 1.00 30.61 162 ILE F O 1
ATOM 4431 N N . VAL B 2 165 ? -11.198 -37.469 34.460 1.00 28.06 163 VAL F N 1
ATOM 4432 C CA . VAL B 2 165 ? -10.356 -36.537 33.712 1.00 27.48 163 VAL F CA 1
ATOM 4433 C C . VAL B 2 165 ? -9.580 -35.622 34.672 1.00 30.97 163 VAL F C 1
ATOM 4434 O O . VAL B 2 165 ? -10.156 -35.085 35.618 1.00 30.86 163 VAL F O 1
ATOM 4438 N N . GLY B 2 166 ? -8.282 -35.479 34.417 1.00 27.03 164 GLY F N 1
ATOM 4439 C CA . GLY B 2 166 ? -7.391 -34.637 35.203 1.00 26.96 164 GLY F CA 1
ATOM 4440 C C . GLY B 2 166 ? -6.779 -35.315 36.417 1.00 31.39 164 GLY F C 1
ATOM 4441 O O . GLY B 2 166 ? -6.803 -36.547 36.508 1.00 31.17 164 GLY F O 1
ATOM 4442 N N . PRO B 2 167 ? -6.215 -34.549 37.385 1.00 28.46 165 PRO F N 1
ATOM 4443 C CA . PRO B 2 167 ? -6.102 -33.077 37.433 1.00 28.55 165 PRO F CA 1
ATOM 4444 C C . PRO B 2 167 ? -5.109 -32.509 36.420 1.00 32.56 165 PRO F C 1
ATOM 4445 O O . PRO B 2 167 ? -4.128 -33.171 36.084 1.00 31.75 165 PRO F O 1
ATOM 4449 N N . MET B 2 168 ? -5.384 -31.287 35.931 1.00 29.72 166 MET F N 1
ATOM 4450 C CA . MET B 2 168 ? -4.566 -30.559 34.952 1.00 29.67 166 MET F CA 1
ATOM 4451 C C . MET B 2 168 ? -3.146 -30.367 35.481 1.00 32.18 166 MET F C 1
ATOM 4452 O O . MET B 2 168 ? -2.988 -30.017 36.649 1.00 31.86 166 MET F O 1
ATOM 4457 N N . SER B 2 169 ? -2.121 -30.606 34.637 1.00 28.13 167 SER F N 1
ATOM 4458 C CA . SER B 2 169 ? -0.715 -30.445 35.035 1.00 28.49 167 SER F CA 1
ATOM 4459 C C . SER B 2 169 ? -0.364 -28.973 35.261 1.00 32.46 167 SER F C 1
ATOM 4460 O O . SER B 2 169 ? 0.512 -28.669 36.068 1.00 32.56 167 SER F O 1
ATOM 4463 N N . SER B 2 170 ? -1.068 -28.067 34.561 1.00 28.90 168 SER F N 1
ATOM 4464 C CA . SER B 2 170 ? -0.892 -26.624 34.681 1.00 29.12 168 SER F CA 1
ATOM 4465 C C . SER B 2 170 ? -2.160 -25.987 35.250 1.00 32.62 168 SER F C 1
ATOM 4466 O O . SER B 2 170 ? -3.263 -26.273 34.776 1.00 31.51 168 SER F O 1
ATOM 4469 N N . ALA B 2 171 ? -1.996 -25.135 36.278 1.00 29.80 169 ALA F N 1
ATOM 4470 C CA . ALA B 2 171 ? -3.087 -24.404 36.927 1.00 29.75 169 ALA F CA 1
ATOM 4471 C C . ALA B 2 171 ? -3.175 -22.971 36.363 1.00 33.30 169 ALA F C 1
ATOM 4472 O O . ALA B 2 171 ? -3.862 -22.116 36.933 1.00 33.15 169 ALA F O 1
ATOM 4474 N N . TRP B 2 172 ? -2.489 -22.730 35.226 1.00 29.37 170 TRP F N 1
ATOM 4475 C CA . TRP B 2 172 ? -2.420 -21.446 34.531 1.00 29.22 170 TRP F CA 1
ATOM 4476 C C . TRP B 2 172 ? -3.771 -20.994 33.979 1.00 31.90 170 TRP F C 1
ATOM 4477 O O . TRP B 2 172 ? -4.523 -21.797 33.425 1.00 30.81 170 TRP F O 1
ATOM 4488 N N . THR B 2 173 ? -4.042 -19.687 34.105 1.00 28.61 171 THR F N 1
ATOM 4489 C CA . THR B 2 173 ? -5.255 -19.017 33.632 1.00 27.94 171 THR F CA 1
ATOM 4490 C C . THR B 2 173 ? -4.899 -17.687 32.935 1.00 31.31 171 THR F C 1
ATOM 4491 O O . THR B 2 173 ? -4.026 -16.970 33.434 1.00 31.47 171 THR F O 1
ATOM 4495 N N . PRO B 2 174 ? -5.549 -17.320 31.801 1.00 33.45 172 PRO F N 1
ATOM 4496 C CA . PRO B 2 174 ? -5.231 -16.024 31.174 1.00 32.15 172 PRO F CA 1
ATOM 4497 C C . PRO B 2 174 ? -5.859 -14.834 31.908 1.00 35.55 172 PRO F C 1
ATOM 4498 O O . PRO B 2 174 ? -5.565 -13.685 31.575 1.00 34.46 172 PRO F O 1
ATOM 4502 N N . PHE B 2 175 ? -6.721 -15.112 32.906 1.00 32.56 173 PHE F N 1
ATOM 4503 C CA . PHE B 2 175 ? -7.418 -14.098 33.693 1.00 31.91 173 PHE F CA 1
ATOM 4504 C C . PHE B 2 175 ? -6.680 -13.735 34.972 1.00 37.32 173 PHE F C 1
ATOM 4505 O O . PHE B 2 175 ? -6.254 -14.620 35.718 1.00 38.09 173 PHE F O 1
ATOM 4513 N N . ASP B 2 176 ? -6.564 -12.426 35.240 1.00 34.09 174 ASP F N 1
ATOM 4514 C CA . ASP B 2 176 ? -5.961 -11.898 36.463 1.00 35.24 174 ASP F CA 1
ATOM 4515 C C . ASP B 2 176 ? -7.045 -11.835 37.557 1.00 39.39 174 ASP F C 1
ATOM 4516 O O . ASP B 2 176 ? -8.179 -12.261 37.316 1.00 38.55 174 ASP F O 1
ATOM 4521 N N . ASN B 2 177 ? -6.698 -11.318 38.753 1.00 36.80 175 ASN F N 1
ATOM 4522 C CA . ASN B 2 177 ? -7.618 -11.195 39.889 1.00 36.93 175 ASN F CA 1
ATOM 4523 C C . ASN B 2 177 ? -8.793 -10.256 39.584 1.00 38.42 175 ASN F C 1
ATOM 4524 O O . ASN B 2 177 ? -9.912 -10.505 40.038 1.00 37.99 175 ASN F O 1
ATOM 4529 N N . LYS B 2 178 ? -8.537 -9.193 38.802 1.00 33.09 176 LYS F N 1
ATOM 4530 C CA . LYS B 2 178 ? -9.536 -8.198 38.421 1.00 31.06 176 LYS F CA 1
ATOM 4531 C C . LYS B 2 178 ? -9.714 -8.160 36.901 1.00 32.90 176 LYS F C 1
ATOM 4532 O O . LYS B 2 178 ? -8.732 -8.014 36.168 1.00 32.17 176 LYS F O 1
ATOM 4538 N N . ILE B 2 179 ? -10.963 -8.334 36.428 1.00 28.28 177 ILE F N 1
ATOM 4539 C CA . ILE B 2 179 ? -11.294 -8.331 34.995 1.00 26.90 177 ILE F CA 1
ATOM 4540 C C . ILE B 2 179 ? -12.432 -7.367 34.642 1.00 29.41 177 ILE F C 1
ATOM 4541 O O . ILE B 2 179 ? -13.272 -7.060 35.491 1.00 28.82 177 ILE F O 1
ATOM 4546 N N . VAL B 2 180 ? -12.454 -6.906 33.379 1.00 25.18 178 VAL F N 1
ATOM 4547 C CA . VAL B 2 180 ? -13.473 -6.008 32.833 1.00 24.24 178 VAL F CA 1
ATOM 4548 C C . VAL B 2 180 ? -14.097 -6.667 31.598 1.00 28.14 178 VAL F C 1
ATOM 4549 O O . VAL B 2 180 ? -13.370 -7.133 30.719 1.00 27.85 178 VAL F O 1
ATOM 4553 N N . VAL B 2 181 ? -15.442 -6.741 31.561 1.00 24.56 179 VAL F N 1
ATOM 4554 C CA . VAL B 2 181 ? -16.188 -7.375 30.472 1.00 24.09 179 VAL F CA 1
ATOM 4555 C C . VAL B 2 181 ? -17.055 -6.362 29.720 1.00 26.88 179 VAL F C 1
ATOM 4556 O O . VAL B 2 181 ? -17.876 -5.673 30.331 1.00 26.22 179 VAL F O 1
ATOM 4560 N N . TYR B 2 182 ? -16.870 -6.290 28.391 1.00 22.71 180 TYR F N 1
ATOM 4561 C CA . TYR B 2 182 ? -17.659 -5.448 27.496 1.00 22.14 180 TYR F CA 1
ATOM 4562 C C . TYR B 2 182 ? -18.160 -6.321 26.355 1.00 26.52 180 TYR F C 1
ATOM 4563 O O . TYR B 2 182 ? -17.369 -6.735 25.502 1.00 25.85 180 TYR F O 1
ATOM 4572 N N . LYS B 2 183 ? -19.478 -6.613 26.363 1.00 23.69 181 LYS F N 1
ATOM 4573 C CA . LYS B 2 183 ? -20.173 -7.456 25.384 1.00 23.93 181 LYS F CA 1
ATOM 4574 C C . LYS B 2 183 ? -19.501 -8.839 25.256 1.00 28.34 181 LYS F C 1
ATOM 4575 O O . LYS B 2 183 ? -19.548 -9.611 26.211 1.00 28.58 181 LYS F O 1
ATOM 4581 N N . GLY B 2 184 ? -18.844 -9.107 24.128 1.00 24.80 182 GLY F N 1
ATOM 4582 C CA . GLY B 2 184 ? -18.149 -10.368 23.890 1.00 24.90 182 GLY F CA 1
ATOM 4583 C C . GLY B 2 184 ? -16.653 -10.312 24.133 1.00 28.36 182 GLY F C 1
ATOM 4584 O O . GLY B 2 184 ? -15.940 -11.256 23.783 1.00 28.23 182 GLY F O 1
ATOM 4585 N N . ASP B 2 185 ? -16.166 -9.209 24.739 1.00 24.45 183 ASP F N 1
ATOM 4586 C CA . ASP B 2 185 ? -14.745 -8.984 25.016 1.00 23.85 183 ASP F CA 1
ATOM 4587 C C . ASP B 2 185 ? -14.423 -8.903 26.506 1.00 27.37 183 ASP F C 1
ATOM 4588 O O . ASP B 2 185 ? -15.150 -8.261 27.265 1.00 26.93 183 ASP F O 1
ATOM 4593 N N . VAL B 2 186 ? -13.324 -9.561 26.914 1.00 23.65 184 VAL F N 1
ATOM 4594 C CA . VAL B 2 186 ? -12.831 -9.595 28.297 1.00 23.46 184 VAL F CA 1
ATOM 4595 C C . VAL B 2 186 ? -11.438 -8.949 28.331 1.00 26.88 184 VAL F C 1
ATOM 4596 O O . VAL B 2 186 ? -10.633 -9.164 27.422 1.00 26.18 184 VAL F O 1
ATOM 4600 N N . TYR B 2 187 ? -11.171 -8.144 29.370 1.00 23.65 185 TYR F N 1
ATOM 4601 C CA . TYR B 2 187 ? -9.899 -7.446 29.542 1.00 23.80 185 TYR F CA 1
ATOM 4602 C C . TYR B 2 187 ? -9.356 -7.642 30.949 1.00 28.84 185 TYR F C 1
ATOM 4603 O O . TYR B 2 187 ? -10.120 -7.585 31.915 1.00 28.62 185 TYR F O 1
ATOM 4612 N N . ASN B 2 188 ? -8.034 -7.845 31.065 1.00 26.12 186 ASN F N 1
ATOM 4613 C CA . ASN B 2 188 ? -7.360 -7.932 32.356 1.00 27.07 186 ASN F CA 1
ATOM 4614 C C . ASN B 2 188 ? -7.080 -6.488 32.748 1.00 31.80 186 ASN F C 1
ATOM 4615 O O . ASN B 2 188 ? -6.304 -5.803 32.072 1.00 31.56 186 ASN F O 1
ATOM 4620 N N . MET B 2 189 ? -7.779 -5.993 33.777 1.00 28.77 187 MET F N 1
ATOM 4621 C CA . MET B 2 189 ? -7.624 -4.607 34.197 1.00 28.51 187 MET F CA 1
ATOM 4622 C C . MET B 2 189 ? -7.727 -4.431 35.698 1.00 32.42 187 MET F C 1
ATOM 4623 O O . MET B 2 189 ? -8.704 -4.869 36.311 1.00 31.76 187 MET F O 1
ATOM 4628 N N . ASP B 2 190 ? -6.739 -3.732 36.279 1.00 29.34 188 ASP F N 1
ATOM 4629 C CA . ASP B 2 190 ? -6.720 -3.389 37.696 1.00 29.85 188 ASP F CA 1
ATOM 4630 C C . ASP B 2 190 ? -7.561 -2.112 37.811 1.00 32.22 188 ASP F C 1
ATOM 4631 O O . ASP B 2 190 ? -7.031 -1.016 38.021 1.00 31.94 188 ASP F O 1
ATOM 4636 N N . TYR B 2 191 ? -8.886 -2.266 37.592 1.00 27.54 189 TYR F N 1
ATOM 4637 C CA . TYR B 2 191 ? -9.876 -1.188 37.593 1.00 26.15 189 TYR F CA 1
ATOM 4638 C C . TYR B 2 191 ? -9.928 -0.448 38.932 1.00 30.79 189 TYR F C 1
ATOM 4639 O O . TYR B 2 191 ? -9.656 -1.070 39.963 1.00 31.20 189 TYR F O 1
ATOM 4648 N N . PRO B 2 192 ? -10.255 0.868 38.960 1.00 27.11 190 PRO F N 1
ATOM 4649 C CA . PRO B 2 192 ? -10.315 1.562 40.255 1.00 27.57 190 PRO F CA 1
ATOM 4650 C C . PRO B 2 192 ? -11.452 1.022 41.123 1.00 32.12 190 PRO F C 1
ATOM 4651 O O . PRO B 2 192 ? -12.500 0.661 40.580 1.00 31.31 190 PRO F O 1
ATOM 4655 N N . PRO B 2 193 ? -11.276 0.939 42.462 1.00 29.63 191 PRO F N 1
ATOM 4656 C CA . PRO B 2 193 ? -12.375 0.452 43.317 1.00 29.70 191 PRO F CA 1
ATOM 4657 C C . PRO B 2 193 ? -13.585 1.388 43.278 1.00 32.02 191 PRO F C 1
ATOM 4658 O O . PRO B 2 193 ? -13.465 2.512 42.785 1.00 30.44 191 PRO F O 1
ATOM 4662 N N . PHE B 2 194 ? -14.746 0.929 43.789 1.00 28.88 192 PHE F N 1
ATOM 4663 C CA . PHE B 2 194 ? -15.954 1.754 43.837 1.00 27.88 192 PHE F CA 1
ATOM 4664 C C . PHE B 2 194 ? -15.697 2.956 44.746 1.00 32.16 192 PHE F C 1
ATOM 4665 O O . PHE B 2 194 ? -15.203 2.792 45.863 1.00 32.71 192 PHE F O 1
ATOM 4673 N N . GLY B 2 195 ? -15.994 4.145 44.232 1.00 27.96 193 GLY F N 1
ATOM 4674 C CA . GLY B 2 195 ? -15.784 5.398 44.945 1.00 28.13 193 GLY F CA 1
ATOM 4675 C C . GLY B 2 195 ? -14.384 5.963 44.795 1.00 32.34 193 GLY F C 1
ATOM 4676 O O . GLY B 2 195 ? -14.002 6.868 45.542 1.00 32.06 193 GLY F O 1
ATOM 4677 N N . ALA B 2 196 ? -13.611 5.436 43.823 1.00 28.95 194 ALA F N 1
ATOM 4678 C CA . ALA B 2 196 ? -12.232 5.853 43.553 1.00 29.03 194 ALA F CA 1
ATOM 4679 C C . ALA B 2 196 ? -11.978 6.201 42.078 1.00 32.34 194 ALA F C 1
ATOM 4680 O O . ALA B 2 196 ? -10.829 6.431 41.688 1.00 32.13 194 ALA F O 1
ATOM 4682 N N . GLY B 2 197 ? -13.048 6.248 41.285 1.00 28.48 195 GLY F N 1
ATOM 4683 C CA . GLY B 2 197 ? -12.991 6.576 39.865 1.00 27.58 195 GLY F CA 1
ATOM 4684 C C . GLY B 2 197 ? -12.529 7.993 39.600 1.00 31.59 195 GLY F C 1
ATOM 4685 O O . GLY B 2 197 ? -12.886 8.914 40.339 1.00 31.35 195 GLY F O 1
ATOM 4686 N N . ARG B 2 198 ? -11.715 8.168 38.551 1.00 28.32 196 ARG F N 1
ATOM 4687 C CA . ARG B 2 198 ? -11.142 9.459 38.170 1.00 28.23 196 ARG F CA 1
ATOM 4688 C C . ARG B 2 198 ? -11.865 10.118 36.979 1.00 30.88 196 ARG F C 1
ATOM 4689 O O . ARG B 2 198 ? -12.388 9.395 36.127 1.00 29.87 196 ARG F O 1
ATOM 4697 N N . PRO B 2 199 ? -11.884 11.477 36.881 1.00 27.41 197 PRO F N 1
ATOM 4698 C CA . PRO B 2 199 ? -12.557 12.127 35.739 1.00 26.60 197 PRO F CA 1
ATOM 4699 C C . PRO B 2 199 ? -11.910 11.810 34.393 1.00 29.85 197 PRO F C 1
ATOM 4700 O O . PRO B 2 199 ? -10.685 11.714 34.305 1.00 29.67 197 PRO F O 1
ATOM 4704 N N . GLY B 2 200 ? -12.750 11.600 33.378 1.00 25.73 198 GLY F N 1
ATOM 4705 C CA . GLY B 2 200 ? -12.329 11.283 32.015 1.00 25.47 198 GLY F CA 1
ATOM 4706 C C . GLY B 2 200 ? -11.667 9.929 31.831 1.00 29.04 198 GLY F C 1
ATOM 4707 O O . GLY B 2 200 ? -11.089 9.661 30.774 1.00 28.55 198 GLY F O 1
ATOM 4708 N N . GLN B 2 201 ? -11.748 9.068 32.858 1.00 25.23 199 GLN F N 1
ATOM 4709 C CA . GLN B 2 201 ? -11.143 7.738 32.876 1.00 24.94 199 GLN F CA 1
ATOM 4710 C C . GLN B 2 201 ? -12.186 6.677 33.228 1.00 28.13 199 GLN F C 1
ATOM 4711 O O . GLN B 2 201 ? -13.267 7.021 33.716 1.00 27.61 199 GLN F O 1
ATOM 4717 N N . PHE B 2 202 ? -11.858 5.388 32.982 1.00 24.22 200 PHE F N 1
ATOM 4718 C CA . PHE B 2 202 ? -12.718 4.243 33.289 1.00 23.84 200 PHE F CA 1
ATOM 4719 C C . PHE B 2 202 ? -13.110 4.294 34.768 1.00 27.52 200 PHE F C 1
ATOM 4720 O O . PHE B 2 202 ? -12.242 4.252 35.642 1.00 27.35 200 PHE F O 1
ATOM 4728 N N . GLY B 2 203 ? -14.403 4.445 35.020 1.00 23.84 201 GLY F N 1
ATOM 4729 C CA . GLY B 2 203 ? -14.935 4.523 36.372 1.00 23.96 201 GLY F CA 1
ATOM 4730 C C . GLY B 2 203 ? -15.290 5.916 36.851 1.00 27.09 201 GLY F C 1
ATOM 4731 O O . GLY B 2 203 ? -15.567 6.084 38.039 1.00 26.80 201 GLY F O 1
ATOM 4732 N N . ASP B 2 204 ? -15.322 6.927 35.938 1.00 23.29 202 ASP F N 1
ATOM 4733 C CA . ASP B 2 204 ? -15.710 8.310 36.276 1.00 22.98 202 ASP F CA 1
ATOM 4734 C C . ASP B 2 204 ? -17.130 8.317 36.858 1.00 27.69 202 ASP F C 1
ATOM 4735 O O . ASP B 2 204 ? -17.464 9.147 37.704 1.00 27.56 202 ASP F O 1
ATOM 4740 N N . ILE B 2 205 ? -17.935 7.341 36.416 1.00 24.69 203 ILE F N 1
ATOM 4741 C CA . ILE B 2 205 ? -19.273 7.023 36.898 1.00 25.17 203 ILE F CA 1
ATOM 4742 C C . ILE B 2 205 ? -19.258 5.529 37.264 1.00 28.52 203 ILE F C 1
ATOM 4743 O O . ILE B 2 205 ? -18.764 4.710 36.485 1.00 27.76 203 ILE F O 1
ATOM 4748 N N . GLN B 2 206 ? -19.719 5.190 38.475 1.00 25.04 204 GLN F N 1
ATOM 4749 C CA . GLN B 2 206 ? -19.750 3.804 38.942 1.00 25.25 204 GLN F CA 1
ATOM 4750 C C . GLN B 2 206 ? -21.101 3.458 39.552 1.00 30.16 204 GLN F C 1
ATOM 4751 O O . GLN B 2 206 ? -21.594 4.179 40.424 1.00 29.89 204 GLN F O 1
ATOM 4757 N N . SER B 2 207 ? -21.695 2.353 39.084 1.00 27.42 205 SER F N 1
ATOM 4758 C CA . SER B 2 207 ? -22.972 1.833 39.569 1.00 28.26 205 SER F CA 1
ATOM 4759 C C . SER B 2 207 ? -22.745 0.391 40.004 1.00 33.13 205 SER F C 1
ATOM 4760 O O . SER B 2 207 ? -22.329 -0.423 39.183 1.00 32.06 205 SER F O 1
ATOM 4763 N N . ARG B 2 208 ? -22.992 0.082 41.293 1.00 31.40 206 ARG F N 1
ATOM 4764 C CA . ARG B 2 208 ? -22.802 -1.257 41.876 1.00 32.59 206 ARG F CA 1
ATOM 4765 C C . ARG B 2 208 ? -23.499 -2.372 41.086 1.00 37.96 206 ARG F C 1
ATOM 4766 O O . ARG B 2 208 ? -22.915 -3.437 40.881 1.00 37.62 206 ARG F O 1
ATOM 4774 N N . THR B 2 209 ? -24.732 -2.105 40.623 1.00 35.90 207 THR F N 1
ATOM 4775 C CA . THR B 2 209 ? -25.559 -3.004 39.809 1.00 36.79 207 THR F CA 1
ATOM 4776 C C . THR B 2 209 ? -26.180 -2.175 38.662 1.00 40.85 207 THR F C 1
ATOM 4777 O O . THR B 2 209 ? -26.276 -0.956 38.815 1.00 39.93 207 THR F O 1
ATOM 4781 N N . PRO B 2 210 ? -26.625 -2.768 37.523 1.00 38.39 208 PRO F N 1
ATOM 4782 C CA . PRO B 2 210 ? -27.228 -1.938 36.459 1.00 38.22 208 PRO F CA 1
ATOM 4783 C C . PRO B 2 210 ? -28.589 -1.330 36.829 1.00 44.17 208 PRO F C 1
ATOM 4784 O O . PRO B 2 210 ? -29.017 -0.366 36.192 1.00 43.63 208 PRO F O 1
ATOM 4788 N N . GLU B 2 211 ? -29.255 -1.883 37.864 1.00 42.54 209 GLU F N 1
ATOM 4789 C CA . GLU B 2 211 ? -30.565 -1.441 38.355 1.00 44.02 209 GLU F CA 1
ATOM 4790 C C . GLU B 2 211 ? -30.468 -0.374 39.460 1.00 48.34 209 GLU F C 1
ATOM 4791 O O . GLU B 2 211 ? -31.472 0.277 39.761 1.00 49.02 209 GLU F O 1
ATOM 4797 N N . SER B 2 212 ? -29.266 -0.209 40.061 1.00 44.15 210 SER F N 1
ATOM 4798 C CA . SER B 2 212 ? -28.959 0.727 41.150 1.00 44.09 210 SER F CA 1
ATOM 4799 C C . SER B 2 212 ? -29.442 2.161 40.892 1.00 48.36 210 SER F C 1
ATOM 4800 O O . SER B 2 212 ? -29.197 2.714 39.819 1.00 46.92 210 SER F O 1
ATOM 4803 N N . LYS B 2 213 ? -30.148 2.743 41.878 1.00 46.29 211 LYS F N 1
ATOM 4804 C CA . LYS B 2 213 ? -30.688 4.103 41.797 1.00 46.08 211 LYS F CA 1
ATOM 4805 C C . LYS B 2 213 ? -29.601 5.145 42.060 1.00 48.41 211 LYS F C 1
ATOM 4806 O O . LYS B 2 213 ? -29.503 6.123 41.317 1.00 47.33 211 LYS F O 1
ATOM 4812 N N . ASP B 2 214 ? -28.780 4.927 43.107 1.00 44.53 212 ASP F N 1
ATOM 4813 C CA . ASP B 2 214 ? -27.681 5.819 43.473 1.00 43.05 212 ASP F CA 1
ATOM 4814 C C . ASP B 2 214 ? -26.389 5.371 42.799 1.00 44.33 212 ASP F C 1
ATOM 4815 O O . ASP B 2 214 ? -26.084 4.179 42.775 1.00 44.44 212 ASP F O 1
ATOM 4820 N N . VAL B 2 215 ? -25.643 6.331 42.235 1.00 38.33 213 VAL F N 1
ATOM 4821 C CA . VAL B 2 215 ? -24.376 6.078 41.539 1.00 36.20 213 VAL F CA 1
ATOM 4822 C C . VAL B 2 215 ? -23.257 6.966 42.081 1.00 36.82 213 VAL F C 1
ATOM 4823 O O . VAL B 2 215 ? -23.534 8.011 42.668 1.00 36.30 213 VAL F O 1
ATOM 4827 N N . TYR B 2 216 ? -21.997 6.551 41.880 1.00 30.90 214 TYR F N 1
ATOM 4828 C CA . TYR B 2 216 ? -20.837 7.355 42.250 1.00 29.20 214 TYR F CA 1
ATOM 4829 C C . TYR B 2 216 ? -20.440 8.135 41.001 1.00 31.21 214 TYR F C 1
ATOM 4830 O O . TYR B 2 216 ? -20.481 7.583 39.902 1.00 30.11 214 TYR F O 1
ATOM 4839 N N . ALA B 2 217 ? -20.059 9.409 41.165 1.00 27.35 215 ALA F N 1
ATOM 4840 C CA . ALA B 2 217 ? -19.630 10.244 40.047 1.00 26.22 215 ALA F CA 1
ATOM 4841 C C . ALA B 2 217 ? -18.518 11.207 40.425 1.00 29.04 215 ALA F C 1
ATOM 4842 O O . ALA B 2 217 ? -18.591 11.882 41.455 1.00 28.96 215 ALA F O 1
ATOM 4844 N N . ASN B 2 218 ? -17.482 11.251 39.581 1.00 24.59 216 ASN F N 1
ATOM 4845 C CA . ASN B 2 218 ? -16.333 12.141 39.699 1.00 24.03 216 ASN F CA 1
ATOM 4846 C C . ASN B 2 218 ? -15.949 12.518 38.272 1.00 26.79 216 ASN F C 1
ATOM 4847 O O . ASN B 2 218 ? -15.094 11.877 37.659 1.00 26.37 216 ASN F O 1
ATOM 4852 N N . THR B 2 219 ? -16.654 13.515 37.722 1.00 26.89 217 THR F N 1
ATOM 4853 C CA . THR B 2 219 ? -16.493 13.973 36.341 1.00 26.00 217 THR F CA 1
ATOM 4854 C C . THR B 2 219 ? -15.874 15.374 36.224 1.00 29.83 217 THR F C 1
ATOM 4855 O O . THR B 2 219 ? -15.703 15.861 35.102 1.00 29.36 217 THR F O 1
ATOM 4859 N N . GLN B 2 220 ? -15.527 16.009 37.373 1.00 26.73 218 GLN F N 1
ATOM 4860 C CA . GLN B 2 220 ? -14.950 17.360 37.470 1.00 26.66 218 GLN F CA 1
ATOM 4861 C C . GLN B 2 220 ? -15.913 18.429 36.908 1.00 29.56 218 GLN F C 1
ATOM 4862 O O . GLN B 2 220 ? -15.493 19.368 36.225 1.00 29.20 218 GLN F O 1
ATOM 4868 N N . LEU B 2 221 ? -17.214 18.268 37.209 1.00 25.58 219 LEU F N 1
ATOM 4869 C CA . LEU B 2 221 ? -18.286 19.164 36.781 1.00 24.71 219 LEU F CA 1
ATOM 4870 C C . LEU B 2 221 ? -18.186 20.514 37.500 1.00 28.68 219 LEU F C 1
ATOM 4871 O O . LEU B 2 221 ? -18.235 20.568 38.732 1.00 28.57 219 LEU F O 1
ATOM 4876 N N . VAL B 2 222 ? -17.985 21.595 36.721 1.00 25.03 220 VAL F N 1
ATOM 4877 C CA . VAL B 2 222 ? -17.855 22.968 37.227 1.00 24.97 220 VAL F CA 1
ATOM 4878 C C . VAL B 2 222 ? -18.775 23.881 36.410 1.00 28.07 220 VAL F C 1
ATOM 4879 O O . VAL B 2 222 ? -18.622 23.978 35.191 1.00 27.61 220 VAL F O 1
ATOM 4883 N N . LEU B 2 223 ? -19.724 24.546 37.085 1.00 24.22 221 LEU F N 1
ATOM 4884 C CA . LEU B 2 223 ? -20.666 25.459 36.439 1.00 23.46 221 LEU F CA 1
ATOM 4885 C C . LEU B 2 223 ? -20.031 26.825 36.203 1.00 27.12 221 LEU F C 1
ATOM 4886 O O . LEU B 2 223 ? -19.308 27.329 37.068 1.00 27.54 221 LEU F O 1
ATOM 4891 N N . GLN B 2 224 ? -20.281 27.409 35.019 1.00 22.83 222 GLN F N 1
ATOM 4892 C CA . GLN B 2 224 ? -19.719 28.702 34.611 1.00 22.97 222 GLN F CA 1
ATOM 4893 C C . GLN B 2 224 ? -20.778 29.801 34.550 1.00 26.38 222 GLN F C 1
ATOM 4894 O O . GLN B 2 224 ? -21.968 29.506 34.430 1.00 25.26 222 GLN F O 1
ATOM 4900 N N . ARG B 2 225 ? -20.340 31.070 34.625 1.00 23.62 223 ARG F N 1
ATOM 4901 C CA . ARG B 2 225 ? -21.218 32.237 34.547 1.00 23.53 223 ARG F CA 1
ATOM 4902 C C . ARG B 2 225 ? -21.829 32.330 33.135 1.00 27.41 223 ARG F C 1
ATOM 4903 O O . ARG B 2 225 ? -21.080 32.242 32.157 1.00 26.91 223 ARG F O 1
ATOM 4911 N N . PRO B 2 226 ? -23.174 32.474 33.004 1.00 24.26 224 PRO F N 1
ATOM 4912 C CA . PRO B 2 226 ? -23.770 32.561 31.658 1.00 24.41 224 PRO F CA 1
ATOM 4913 C C . PRO B 2 226 ? -23.352 33.815 30.896 1.00 29.38 224 PRO F C 1
ATOM 4914 O O . PRO B 2 226 ? -22.976 34.817 31.511 1.00 29.23 224 PRO F O 1
ATOM 4918 N N . ALA B 2 227 ? -23.419 33.749 29.555 1.00 26.61 225 ALA F N 1
ATOM 4919 C CA . ALA B 2 227 ? -23.093 34.848 28.648 1.00 27.90 225 ALA F CA 1
ATOM 4920 C C . ALA B 2 227 ? -24.052 36.013 28.861 1.00 32.35 225 ALA F C 1
ATOM 4921 O O . ALA B 2 227 ? -25.189 35.796 29.292 1.00 31.29 225 ALA F O 1
ATOM 4923 N N . ALA B 2 228 ? -23.583 37.246 28.590 1.00 30.41 226 ALA F N 1
ATOM 4924 C CA . ALA B 2 228 ? -24.359 38.478 28.748 1.00 30.90 226 ALA F CA 1
ATOM 4925 C C . ALA B 2 228 ? -25.691 38.405 27.997 1.00 34.79 226 ALA F C 1
ATOM 4926 O O . ALA B 2 228 ? -25.710 38.105 26.801 1.00 34.82 226 ALA F O 1
ATOM 4928 N N . GLY B 2 229 ? -26.782 38.604 28.738 1.00 30.93 227 GLY F N 1
ATOM 4929 C CA . GLY B 2 229 ? -28.151 38.572 28.229 1.00 30.91 227 GLY F CA 1
ATOM 4930 C C . GLY B 2 229 ? -28.598 37.252 27.633 1.00 33.67 227 GLY F C 1
ATOM 4931 O O . GLY B 2 229 ? -29.503 37.231 26.794 1.00 33.79 227 GLY F O 1
ATOM 4932 N N . THR B 2 230 ? -27.977 36.141 28.068 1.00 29.00 228 THR F N 1
ATOM 4933 C CA . THR B 2 230 ? -28.255 34.808 27.542 1.00 28.20 228 THR F CA 1
ATOM 4934 C C . THR B 2 230 ? -28.736 33.837 28.617 1.00 30.95 228 THR F C 1
ATOM 4935 O O . THR B 2 230 ? -28.108 33.721 29.674 1.00 29.64 228 THR F O 1
ATOM 4939 N N . VAL B 2 231 ? -29.838 33.120 28.325 1.00 27.72 229 VAL F N 1
ATOM 4940 C CA . VAL B 2 231 ? -30.353 32.078 29.208 1.00 26.78 229 VAL F CA 1
ATOM 4941 C C . VAL B 2 231 ? -29.793 30.759 28.697 1.00 30.13 229 VAL F C 1
ATOM 4942 O O . VAL B 2 231 ? -30.154 30.305 27.606 1.00 29.92 229 VAL F O 1
ATOM 4946 N N . HIS B 2 232 ? -28.877 30.178 29.481 1.00 26.18 230 HIS F N 1
ATOM 4947 C CA . HIS B 2 232 ? -28.208 28.898 29.250 1.00 25.73 230 HIS F CA 1
ATOM 4948 C C . HIS B 2 232 ? -27.421 28.515 30.500 1.00 29.06 230 HIS F C 1
ATOM 4949 O O . HIS B 2 232 ? -27.267 29.344 31.403 1.00 28.57 230 HIS F O 1
ATOM 4956 N N . VAL B 2 233 ? -26.971 27.255 30.580 1.00 25.36 231 VAL F N 1
ATOM 4957 C CA . VAL B 2 233 ? -26.196 26.775 31.723 1.00 24.75 231 VAL F CA 1
ATOM 4958 C C . VAL B 2 233 ? -24.816 26.300 31.227 1.00 28.42 231 VAL F C 1
ATOM 4959 O O . VAL B 2 233 ? -24.636 25.104 30.968 1.00 28.08 231 VAL F O 1
ATOM 4963 N N . PRO B 2 234 ? -23.841 27.224 31.045 1.00 24.91 232 PRO F N 1
ATOM 4964 C CA . PRO B 2 234 ? -22.510 26.788 30.593 1.00 24.69 232 PRO F CA 1
ATOM 4965 C C . PRO B 2 234 ? -21.768 26.061 31.709 1.00 27.32 232 PRO F C 1
ATOM 4966 O O . PRO B 2 234 ? -21.976 26.359 32.889 1.00 26.78 232 PRO F O 1
ATOM 4970 N N . TYR B 2 235 ? -20.940 25.077 31.334 1.00 23.39 233 TYR F N 1
ATOM 4971 C CA . TYR B 2 235 ? -20.187 24.255 32.278 1.00 22.74 233 TYR F CA 1
ATOM 4972 C C . TYR B 2 235 ? -18.939 23.638 31.647 1.00 26.89 233 TYR F C 1
ATOM 4973 O O . TYR B 2 235 ? -18.854 23.519 30.421 1.00 26.69 233 TYR F O 1
ATOM 4982 N N . SER B 2 236 ? -17.991 23.220 32.503 1.00 23.40 234 SER F N 1
ATOM 4983 C CA . SER B 2 236 ? -16.775 22.507 32.125 1.00 23.76 234 SER F CA 1
ATOM 4984 C C . SER B 2 236 ? -16.836 21.148 32.817 1.00 27.26 234 SER F C 1
ATOM 4985 O O . SER B 2 236 ? -17.196 21.068 33.996 1.00 26.37 234 SER F O 1
ATOM 4988 N N . GLN B 2 237 ? -16.534 20.080 32.071 1.00 24.08 235 GLN F N 1
ATOM 4989 C CA . GLN B 2 237 ? -16.594 18.710 32.574 1.00 23.69 235 GLN F CA 1
ATOM 4990 C C . GLN B 2 237 ? -15.666 17.824 31.760 1.00 28.05 235 GLN F C 1
ATOM 4991 O O . GLN B 2 237 ? -15.551 18.011 30.545 1.00 27.83 235 GLN F O 1
ATOM 4997 N N . ALA B 2 238 ? -15.018 16.849 32.424 1.00 25.00 236 ALA F N 1
ATOM 4998 C CA . ALA B 2 238 ? -14.132 15.897 31.758 1.00 25.64 236 ALA F CA 1
ATOM 4999 C C . ALA B 2 238 ? -14.991 14.939 30.916 1.00 29.62 236 ALA F C 1
ATOM 5000 O O . ALA B 2 238 ? -16.005 14.450 31.423 1.00 28.62 236 ALA F O 1
ATOM 5002 N N . PRO B 2 239 ? -14.646 14.698 29.623 1.00 27.00 237 PRO F N 1
ATOM 5003 C CA . PRO B 2 239 ? -15.486 13.818 28.783 1.00 26.92 237 PRO F CA 1
ATOM 5004 C C . PRO B 2 239 ? -15.632 12.390 29.308 1.00 31.08 237 PRO F C 1
ATOM 5005 O O . PRO B 2 239 ? -14.815 11.951 30.116 1.00 31.20 237 PRO F O 1
ATOM 5009 N N . SER B 2 240 ? -16.689 11.682 28.861 1.00 21.87 238 SER F N 1
ATOM 5010 C CA . SER B 2 240 ? -17.020 10.308 29.258 1.00 21.36 238 SER F CA 1
ATOM 5011 C C . SER B 2 240 ? -15.822 9.357 29.305 1.00 24.62 238 SER F C 1
ATOM 5012 O O . SER B 2 240 ? -15.149 9.145 28.292 1.00 24.11 238 SER F O 1
ATOM 5015 N N . GLY B 2 241 ? -15.568 8.822 30.499 1.00 20.65 239 GLY F N 1
ATOM 5016 C CA . GLY B 2 241 ? -14.493 7.872 30.758 1.00 20.34 239 GLY F CA 1
ATOM 5017 C C . GLY B 2 241 ? -14.716 6.539 30.076 1.00 24.16 239 GLY F C 1
ATOM 5018 O O . GLY B 2 241 ? -13.756 5.890 29.649 1.00 23.56 239 GLY F O 1
ATOM 5019 N N . PHE B 2 242 ? -15.997 6.132 29.957 1.00 20.77 240 PHE F N 1
ATOM 5020 C CA . PHE B 2 242 ? -16.402 4.899 29.289 1.00 20.43 240 PHE F CA 1
ATOM 5021 C C . PHE B 2 242 ? -16.170 5.013 27.785 1.00 24.02 240 PHE F C 1
ATOM 5022 O O . PHE B 2 242 ? -15.638 4.073 27.194 1.00 23.97 240 PHE F O 1
ATOM 5030 N N . LYS B 2 243 ? -16.539 6.170 27.178 1.00 20.02 241 LYS F N 1
ATOM 5031 C CA . LYS B 2 243 ? -16.324 6.465 25.756 1.00 19.91 241 LYS F CA 1
ATOM 5032 C C . LYS B 2 243 ? -14.823 6.491 25.467 1.00 23.49 241 LYS F C 1
ATOM 5033 O O . LYS B 2 243 ? -14.393 6.026 24.411 1.00 22.92 241 LYS F O 1
ATOM 5039 N N . TYR B 2 244 ? -14.034 7.030 26.420 1.00 20.02 242 TYR F N 1
ATOM 5040 C CA . TYR B 2 244 ? -12.581 7.102 26.331 1.00 20.08 242 TYR F CA 1
ATOM 5041 C C . TYR B 2 244 ? -11.980 5.703 26.425 1.00 24.15 242 TYR F C 1
ATOM 5042 O O . TYR B 2 244 ? -11.127 5.365 25.610 1.00 23.74 242 TYR F O 1
ATOM 5051 N N . TRP B 2 245 ? -12.454 4.874 27.381 1.00 21.21 243 TRP F N 1
ATOM 5052 C CA . TRP B 2 245 ? -11.977 3.498 27.530 1.00 21.23 243 TRP F CA 1
ATOM 5053 C C . TRP B 2 245 ? -12.282 2.656 26.290 1.00 24.93 243 TRP F C 1
ATOM 5054 O O . TRP B 2 245 ? -11.428 1.873 25.885 1.00 24.58 243 TRP F O 1
ATOM 5065 N N . LEU B 2 246 ? -13.475 2.835 25.674 1.00 21.10 244 LEU F N 1
ATOM 5066 C CA . LEU B 2 246 ? -13.880 2.102 24.466 1.00 20.82 244 LEU F CA 1
ATOM 5067 C C . LEU B 2 246 ? -12.877 2.224 23.315 1.00 24.76 244 LEU F C 1
ATOM 5068 O O . LEU B 2 246 ? -12.706 1.269 22.559 1.00 24.69 244 LEU F O 1
ATOM 5073 N N . LYS B 2 247 ? -12.207 3.385 23.193 1.00 21.22 245 LYS F N 1
ATOM 5074 C CA . LYS B 2 247 ? -11.203 3.616 22.152 1.00 21.30 245 LYS F CA 1
ATOM 5075 C C . LYS B 2 247 ? -9.765 3.344 22.634 1.00 25.81 245 LYS F C 1
ATOM 5076 O O . LYS B 2 247 ? -8.883 3.131 21.803 1.00 25.93 245 LYS F O 1
ATOM 5082 N N . GLU B 2 248 ? -9.536 3.353 23.967 1.00 22.42 246 GLU F N 1
ATOM 5083 C CA . GLU B 2 248 ? -8.214 3.159 24.583 1.00 22.78 246 GLU F CA 1
ATOM 5084 C C . GLU B 2 248 ? -7.964 1.755 25.149 1.00 27.93 246 GLU F C 1
ATOM 5085 O O . GLU B 2 248 ? -6.835 1.465 25.550 1.00 28.43 246 GLU F O 1
ATOM 5091 N N . ARG B 2 249 ? -9.002 0.897 25.195 1.00 24.38 247 ARG F N 1
ATOM 5092 C CA . ARG B 2 249 ? -8.934 -0.466 25.739 1.00 24.39 247 ARG F CA 1
ATOM 5093 C C . ARG B 2 249 ? -7.873 -1.374 25.130 1.00 30.03 247 ARG F C 1
ATOM 5094 O O . ARG B 2 249 ? -7.326 -2.223 25.836 1.00 30.60 247 ARG F O 1
ATOM 5102 N N . GLY B 2 250 ? -7.603 -1.192 23.840 1.00 26.85 248 GLY F N 1
ATOM 5103 C CA . GLY B 2 250 ? -6.658 -2.014 23.097 1.00 27.17 248 GLY F CA 1
ATOM 5104 C C . GLY B 2 250 ? -7.288 -3.341 22.730 1.00 30.37 248 GLY F C 1
ATOM 5105 O O . GLY B 2 250 ? -8.513 -3.487 22.805 1.00 29.68 248 GLY F O 1
ATOM 5106 N N . ALA B 2 251 ? -6.462 -4.322 22.339 1.00 26.81 249 ALA F N 1
ATOM 5107 C CA . ALA B 2 251 ? -6.946 -5.651 21.973 1.00 26.07 249 ALA F CA 1
ATOM 5108 C C . ALA B 2 251 ? -7.372 -6.439 23.213 1.00 28.55 249 ALA F C 1
ATOM 5109 O O . ALA B 2 251 ? -6.696 -6.379 24.244 1.00 28.31 249 ALA F O 1
ATOM 5111 N N . SER B 2 252 ? -8.494 -7.175 23.109 1.00 23.97 250 SER F N 1
ATOM 5112 C CA . SER B 2 252 ? -9.025 -7.991 24.204 1.00 23.55 250 SER F CA 1
ATOM 5113 C C . SER B 2 252 ? -8.215 -9.278 24.407 1.00 27.42 250 SER F C 1
ATOM 5114 O O . SER B 2 252 ? -7.331 -9.578 23.600 1.00 27.00 250 SER F O 1
ATOM 5117 N N . LEU B 2 253 ? -8.511 -10.029 25.492 1.00 24.15 251 LEU F N 1
ATOM 5118 C CA . LEU B 2 253 ? -7.832 -11.283 25.840 1.00 24.55 251 LEU F CA 1
ATOM 5119 C C . LEU B 2 253 ? -7.844 -12.345 24.731 1.00 27.72 251 LEU F C 1
ATOM 5120 O O . LEU B 2 253 ? -6.870 -13.080 24.601 1.00 27.65 251 LEU F O 1
ATOM 5125 N N . GLN B 2 254 ? -8.910 -12.378 23.899 1.00 23.43 252 GLN F N 1
ATOM 5126 C CA . GLN B 2 254 ? -9.070 -13.279 22.746 1.00 23.09 252 GLN F CA 1
ATOM 5127 C C . GLN B 2 254 ? -7.886 -13.145 21.757 1.00 27.04 252 GLN F C 1
ATOM 5128 O O . GLN B 2 254 ? -7.518 -14.118 21.096 1.00 26.83 252 GLN F O 1
ATOM 5134 N N . HIS B 2 255 ? -7.280 -11.947 21.699 1.00 23.60 253 HIS F N 1
ATOM 5135 C CA . HIS B 2 255 ? -6.171 -11.612 20.809 1.00 23.79 253 HIS F CA 1
ATOM 5136 C C . HIS B 2 255 ? -4.798 -11.579 21.492 1.00 28.70 253 HIS F C 1
ATOM 5137 O O . HIS B 2 255 ? -3.800 -11.849 20.828 1.00 28.90 253 HIS F O 1
ATOM 5144 N N . THR B 2 256 ? -4.737 -11.232 22.793 1.00 25.64 254 THR F N 1
ATOM 5145 C CA . THR B 2 256 ? -3.466 -11.090 23.519 1.00 26.43 254 THR F CA 1
ATOM 5146 C C . THR B 2 256 ? -3.029 -12.284 24.376 1.00 31.20 254 THR F C 1
ATOM 5147 O O . THR B 2 256 ? -1.841 -12.388 24.684 1.00 31.32 254 THR F O 1
ATOM 5151 N N . ALA B 2 257 ? -3.974 -13.141 24.808 1.00 25.95 255 ALA F N 1
ATOM 5152 C CA . ALA B 2 257 ? -3.679 -14.267 25.695 1.00 25.53 255 ALA F CA 1
ATOM 5153 C C . ALA B 2 257 ? -2.705 -15.306 25.136 1.00 29.64 255 ALA F C 1
ATOM 5154 O O . ALA B 2 257 ? -2.828 -15.699 23.971 1.00 28.93 255 ALA F O 1
ATOM 5156 N N . PRO B 2 258 ? -1.747 -15.783 25.971 1.00 26.36 256 PRO F N 1
ATOM 5157 C CA . PRO B 2 258 ? -0.811 -16.825 25.510 1.00 25.84 256 PRO F CA 1
ATOM 5158 C C . PRO B 2 258 ? -1.503 -18.181 25.319 1.00 28.24 256 PRO F C 1
ATOM 5159 O O . PRO B 2 258 ? -2.687 -18.318 25.629 1.00 27.41 256 PRO F O 1
ATOM 5163 N N . PHE B 2 259 ? -0.757 -19.182 24.807 1.00 24.40 257 PHE F N 1
ATOM 5164 C CA . PHE B 2 259 ? -1.198 -20.568 24.576 1.00 23.37 257 PHE F CA 1
ATOM 5165 C C . PHE B 2 259 ? -2.415 -20.748 23.640 1.00 26.40 257 PHE F C 1
ATOM 5166 O O . PHE B 2 259 ? -3.083 -21.785 23.688 1.00 25.33 257 PHE F O 1
ATOM 5174 N N . GLY B 2 260 ? -2.660 -19.752 22.789 1.00 23.21 258 GLY F N 1
ATOM 5175 C CA . GLY B 2 260 ? -3.751 -19.750 21.819 1.00 22.97 258 GLY F CA 1
ATOM 5176 C C . GLY B 2 260 ? -5.145 -19.776 22.412 1.00 27.14 258 GLY F C 1
ATOM 5177 O O . GLY B 2 260 ? -6.056 -20.336 21.796 1.00 26.38 258 GLY F O 1
ATOM 5178 N N . CYS B 2 261 ? -5.325 -19.163 23.607 1.00 24.71 259 CYS F N 1
ATOM 5179 C CA . CYS B 2 261 ? -6.610 -19.087 24.313 1.00 24.99 259 CYS F CA 1
ATOM 5180 C C . CYS B 2 261 ? -7.682 -18.407 23.479 1.00 28.39 259 CYS F C 1
ATOM 5181 O O . CYS B 2 261 ? -7.429 -17.369 22.862 1.00 27.44 259 CYS F O 1
ATOM 5184 N N . GLN B 2 262 ? -8.886 -18.989 23.486 1.00 25.40 260 GLN F N 1
ATOM 5185 C CA . GLN B 2 262 ? -10.073 -18.419 22.851 1.00 25.81 260 GLN F CA 1
ATOM 5186 C C . GLN B 2 262 ? -10.886 -17.881 24.026 1.00 30.40 260 GLN F C 1
ATOM 5187 O O . GLN B 2 262 ? -11.001 -18.566 25.043 1.00 30.19 260 GLN F O 1
ATOM 5193 N N . ILE B 2 263 ? -11.374 -16.641 23.936 1.00 27.65 261 ILE F N 1
ATOM 5194 C CA . ILE B 2 263 ? -12.126 -16.039 25.039 1.00 28.09 261 ILE F CA 1
ATOM 5195 C C . ILE B 2 263 ? -13.591 -15.825 24.664 1.00 32.94 261 ILE F C 1
ATOM 5196 O O . ILE B 2 263 ? -13.887 -15.197 23.646 1.00 32.99 261 ILE F O 1
ATOM 5201 N N . ALA B 2 264 ? -14.499 -16.373 25.487 1.00 29.92 262 ALA F N 1
ATOM 5202 C CA . ALA B 2 264 ? -15.944 -16.281 25.300 1.00 30.58 262 ALA F CA 1
ATOM 5203 C C . ALA B 2 264 ? -16.620 -15.646 26.517 1.00 35.28 262 ALA F C 1
ATOM 5204 O O . ALA B 2 264 ? -16.041 -15.626 27.605 1.00 34.32 262 ALA F O 1
ATOM 5206 N N . THR B 2 265 ? -17.839 -15.110 26.319 1.00 33.33 263 THR F N 1
ATOM 5207 C CA . THR B 2 265 ? -18.647 -14.478 27.367 1.00 34.23 263 THR F CA 1
ATOM 5208 C C . THR B 2 265 ? -19.986 -15.201 27.522 1.00 39.08 263 THR F C 1
ATOM 5209 O O . THR B 2 265 ? -20.351 -16.010 26.664 1.00 38.50 263 THR F O 1
ATOM 5213 N N . ASN B 2 266 ? -20.719 -14.892 28.614 1.00 36.79 264 ASN F N 1
ATOM 5214 C CA . ASN B 2 266 ? -22.024 -15.458 28.974 1.00 37.58 264 ASN F CA 1
ATOM 5215 C C . ASN B 2 266 ? -22.025 -17.014 29.063 1.00 40.73 264 ASN F C 1
ATOM 5216 O O . ASN B 2 266 ? -22.709 -17.666 28.268 1.00 40.79 264 ASN F O 1
ATOM 5221 N N . PRO B 2 267 ? -21.266 -17.646 29.999 1.00 36.15 265 PRO F N 1
ATOM 5222 C CA . PRO B 2 267 ? -20.380 -17.061 31.025 1.00 35.64 265 PRO F CA 1
ATOM 5223 C C . PRO B 2 267 ? -18.955 -16.794 30.530 1.00 37.45 265 PRO F C 1
ATOM 5224 O O . PRO B 2 267 ? -18.533 -17.374 29.528 1.00 35.78 265 PRO F O 1
ATOM 5228 N N . VAL B 2 268 ? -18.215 -15.917 31.242 1.00 33.96 266 VAL F N 1
ATOM 5229 C CA . VAL B 2 268 ? -16.817 -15.574 30.934 1.00 32.83 266 VAL F CA 1
ATOM 5230 C C . VAL B 2 268 ? -15.966 -16.832 31.113 1.00 35.35 266 VAL F C 1
ATOM 5231 O O . VAL B 2 268 ? -15.991 -17.442 32.185 1.00 34.98 266 VAL F O 1
ATOM 5235 N N . ARG B 2 269 ? -15.263 -17.245 30.043 1.00 30.85 267 ARG F N 1
ATOM 5236 C CA . ARG B 2 269 ? -14.448 -18.461 30.045 1.00 29.57 267 ARG F CA 1
ATOM 5237 C C . ARG B 2 269 ? -13.287 -18.449 29.045 1.00 32.29 267 ARG F C 1
ATOM 5238 O O . ARG B 2 269 ? -13.365 -17.797 28.002 1.00 31.59 267 ARG F O 1
ATOM 5246 N N . ALA B 2 270 ? -12.217 -19.192 29.377 1.00 28.39 268 ALA F N 1
ATOM 5247 C CA . ALA B 2 270 ? -11.041 -19.383 28.530 1.00 27.51 268 ALA F CA 1
ATOM 5248 C C . ALA B 2 270 ? -11.203 -20.751 27.878 1.00 30.15 268 ALA F C 1
ATOM 5249 O O . ALA B 2 270 ? -11.353 -21.753 28.579 1.00 29.60 268 ALA F O 1
ATOM 5251 N N . VAL B 2 271 ? -11.244 -20.785 26.542 1.00 26.46 269 VAL F N 1
ATOM 5252 C CA . VAL B 2 271 ? -11.451 -22.018 25.782 1.00 26.01 269 VAL F CA 1
ATOM 5253 C C . VAL B 2 271 ? -10.201 -22.379 24.976 1.00 29.33 269 VAL F C 1
ATOM 5254 O O . VAL B 2 271 ? -9.616 -21.514 24.326 1.00 28.94 269 VAL F O 1
ATOM 5258 N N . ASN B 2 272 ? -9.799 -23.665 25.034 1.00 25.37 270 ASN F N 1
ATOM 5259 C CA . ASN B 2 272 ? -8.680 -24.260 24.294 1.00 24.67 270 ASN F CA 1
ATOM 5260 C C . ASN B 2 272 ? -7.299 -23.633 24.526 1.00 28.71 270 ASN F C 1
ATOM 5261 O O . ASN B 2 272 ? -6.551 -23.408 23.569 1.00 28.46 270 ASN F O 1
ATOM 5266 N N . CYS B 2 273 ? -6.948 -23.383 25.800 1.00 25.39 271 CYS F N 1
ATOM 5267 C CA . CYS B 2 273 ? -5.629 -22.867 26.164 1.00 25.36 271 CYS F CA 1
ATOM 5268 C C . CYS B 2 273 ? -4.669 -24.060 26.113 1.00 29.24 271 CYS F C 1
ATOM 5269 O O . CYS B 2 273 ? -4.774 -24.964 26.946 1.00 28.98 271 CYS F O 1
ATOM 5272 N N . ALA B 2 274 ? -3.794 -24.102 25.092 1.00 25.82 272 ALA F N 1
ATOM 5273 C CA . ALA B 2 274 ? -2.846 -25.202 24.896 1.00 25.68 272 ALA F CA 1
ATOM 5274 C C . ALA B 2 274 ? -1.661 -25.127 25.871 1.00 29.79 272 ALA F C 1
ATOM 5275 O O . ALA B 2 274 ? -0.554 -24.723 25.499 1.00 29.23 272 ALA F O 1
ATOM 5277 N N . VAL B 2 275 ? -1.912 -25.523 27.133 1.00 26.72 273 VAL F N 1
ATOM 5278 C CA . VAL B 2 275 ? -0.917 -25.507 28.205 1.00 27.17 273 VAL F CA 1
ATOM 5279 C C . VAL B 2 275 ? -0.933 -26.800 29.036 1.00 31.55 273 VAL F C 1
ATOM 5280 O O . VAL B 2 275 ? -1.987 -27.226 29.515 1.00 30.66 273 VAL F O 1
ATOM 5284 N N . GLY B 2 276 ? 0.241 -27.415 29.156 1.00 28.84 274 GLY F N 1
ATOM 5285 C CA . GLY B 2 276 ? 0.449 -28.644 29.909 1.00 28.98 274 GLY F CA 1
ATOM 5286 C C . GLY B 2 276 ? -0.180 -29.878 29.296 1.00 32.61 274 GLY F C 1
ATOM 5287 O O . GLY B 2 276 ? -0.442 -29.923 28.090 1.00 31.47 274 GLY F O 1
ATOM 5288 N N . ASN B 2 277 ? -0.411 -30.892 30.140 1.00 29.62 275 ASN F N 1
ATOM 5289 C CA . ASN B 2 277 ? -0.999 -32.173 29.754 1.00 29.38 275 ASN F CA 1
ATOM 5290 C C . ASN B 2 277 ? -2.247 -32.502 30.577 1.00 33.48 275 ASN F C 1
ATOM 5291 O O . ASN B 2 277 ? -2.558 -31.801 31.546 1.00 32.86 275 ASN F O 1
ATOM 5296 N N . MET B 2 278 ? -2.964 -33.564 30.182 1.00 30.41 276 MET F N 1
ATOM 5297 C CA . MET B 2 278 ? -4.184 -33.982 30.854 1.00 30.65 276 MET F CA 1
ATOM 5298 C C . MET B 2 278 ? -4.250 -35.502 31.088 1.00 33.70 276 MET F C 1
ATOM 5299 O O . MET B 2 278 ? -4.403 -36.263 30.126 1.00 33.02 276 MET F O 1
ATOM 5304 N N . PRO B 2 279 ? -4.165 -35.959 32.361 1.00 30.04 277 PRO F N 1
ATOM 5305 C CA . PRO B 2 279 ? -4.285 -37.400 32.638 1.00 29.81 277 PRO F CA 1
ATOM 5306 C C . PRO B 2 279 ? -5.722 -37.880 32.437 1.00 33.22 277 PRO F C 1
ATOM 5307 O O . PRO B 2 279 ? -6.668 -37.156 32.763 1.00 32.51 277 PRO F O 1
ATOM 5311 N N . ILE B 2 280 ? -5.880 -39.082 31.857 1.00 29.55 278 ILE F N 1
ATOM 5312 C CA . ILE B 2 280 ? -7.186 -39.691 31.592 1.00 29.20 278 ILE F CA 1
ATOM 5313 C C . ILE B 2 280 ? -7.251 -41.084 32.219 1.00 32.51 278 ILE F C 1
ATOM 5314 O O . ILE B 2 280 ? -6.367 -41.912 31.989 1.00 32.50 278 ILE F O 1
ATOM 5319 N N . SER B 2 281 ? -8.308 -41.329 33.002 1.00 28.34 279 SER F N 1
ATOM 5320 C CA . SER B 2 281 ? -8.579 -42.612 33.639 1.00 28.30 279 SER F CA 1
ATOM 5321 C C . SER B 2 281 ? -9.888 -43.158 33.069 1.00 31.80 279 SER F C 1
ATOM 5322 O O . SER B 2 281 ? -10.911 -42.468 33.109 1.00 31.28 279 SER F O 1
ATOM 5325 N N . ILE B 2 282 ? -9.841 -44.366 32.482 1.00 28.27 280 ILE F N 1
ATOM 5326 C CA . ILE B 2 282 ? -11.020 -45.019 31.908 1.00 28.09 280 ILE F CA 1
ATOM 5327 C C . ILE B 2 282 ? -11.196 -46.402 32.532 1.00 31.79 280 ILE F C 1
ATOM 5328 O O . ILE B 2 282 ? -10.335 -47.268 32.365 1.00 31.26 280 ILE F O 1
ATOM 5333 N N . ASP B 2 283 ? -12.311 -46.601 33.252 1.00 28.40 281 ASP F N 1
ATOM 5334 C CA . ASP B 2 283 ? -12.643 -47.882 33.867 1.00 28.64 281 ASP F CA 1
ATOM 5335 C C . ASP B 2 283 ? -13.533 -48.621 32.866 1.00 32.14 281 ASP F C 1
ATOM 5336 O O . ASP B 2 283 ? -14.757 -48.477 32.881 1.00 31.63 281 ASP F O 1
ATOM 5341 N N . ILE B 2 284 ? -12.890 -49.354 31.944 1.00 28.52 282 ILE F N 1
ATOM 5342 C CA . ILE B 2 284 ? -13.548 -50.094 30.866 1.00 28.21 282 ILE F CA 1
ATOM 5343 C C . ILE B 2 284 ? -14.257 -51.348 31.411 1.00 32.30 282 ILE F C 1
ATOM 5344 O O . ILE B 2 284 ? -13.611 -52.166 32.073 1.00 31.85 282 ILE F O 1
ATOM 5349 N N . PRO B 2 285 ? -15.580 -51.514 31.150 1.00 28.96 283 PRO F N 1
ATOM 5350 C CA . PRO B 2 285 ? -16.288 -52.696 31.674 1.00 28.78 283 PRO F CA 1
ATOM 5351 C C . PRO B 2 285 ? -15.842 -54.025 31.067 1.00 32.67 283 PRO F C 1
ATOM 5352 O O . PRO B 2 285 ? -15.290 -54.059 29.965 1.00 31.85 283 PRO F O 1
ATOM 5356 N N . GLU B 2 286 ? -16.092 -55.115 31.815 1.00 29.90 284 GLU F N 1
ATOM 5357 C CA . GLU B 2 286 ? -15.782 -56.514 31.506 1.00 29.93 284 GLU F CA 1
ATOM 5358 C C . GLU B 2 286 ? -16.289 -56.963 30.128 1.00 33.97 284 GLU F C 1
ATOM 5359 O O . GLU B 2 286 ? -15.568 -57.661 29.411 1.00 33.49 284 GLU F O 1
ATOM 5365 N N . ALA B 2 287 ? -17.525 -56.562 29.770 1.00 30.81 285 ALA F N 1
ATOM 5366 C CA . ALA B 2 287 ? -18.204 -56.918 28.522 1.00 30.97 285 ALA F CA 1
ATOM 5367 C C . ALA B 2 287 ? -17.553 -56.374 27.252 1.00 35.53 285 ALA F C 1
ATOM 5368 O O . ALA B 2 287 ? -17.694 -56.985 26.190 1.00 35.39 285 ALA F O 1
ATOM 5370 N N . ALA B 2 288 ? -16.851 -55.235 27.357 1.00 32.40 286 ALA F N 1
ATOM 5371 C CA . ALA B 2 288 ? -16.173 -54.585 26.235 1.00 32.45 286 ALA F CA 1
ATOM 5372 C C . ALA B 2 288 ? -14.978 -55.387 25.716 1.00 36.62 286 ALA F C 1
ATOM 5373 O O . ALA B 2 288 ? -14.620 -55.256 24.544 1.00 36.27 286 ALA F O 1
ATOM 5375 N N . PHE B 2 289 ? -14.368 -56.213 26.587 1.00 33.36 287 PHE F N 1
ATOM 5376 C CA . PHE B 2 289 ? -13.205 -57.035 26.262 1.00 33.11 287 PHE F CA 1
ATOM 5377 C C . PHE B 2 289 ? -13.556 -58.382 25.638 1.00 37.07 287 PHE F C 1
ATOM 5378 O O . PHE B 2 289 ? -14.608 -58.955 25.925 1.00 36.41 287 PHE F O 1
ATOM 5386 N N . THR B 2 290 ? -12.650 -58.881 24.787 1.00 34.18 288 THR F N 1
ATOM 5387 C CA . THR B 2 290 ? -12.744 -60.180 24.125 1.00 34.46 288 THR F CA 1
ATOM 5388 C C . THR B 2 290 ? -11.473 -60.946 24.490 1.00 39.01 288 THR F C 1
ATOM 5389 O O . THR B 2 290 ? -10.373 -60.405 24.354 1.00 38.73 288 THR F O 1
ATOM 5393 N N . ARG B 2 291 ? -11.623 -62.190 24.977 1.00 36.05 289 ARG F N 1
ATOM 5394 C CA . ARG B 2 291 ? -10.489 -63.040 25.357 1.00 36.15 289 ARG F CA 1
ATOM 5395 C C . ARG B 2 291 ? -9.635 -63.380 24.133 1.00 40.07 289 ARG F C 1
ATOM 5396 O O . ARG B 2 291 ? -10.169 -63.437 23.022 1.00 39.53 289 ARG F O 1
ATOM 5404 N N . VAL B 2 292 ? -8.309 -63.564 24.334 1.00 36.97 290 VAL F N 1
ATOM 5405 C CA . VAL B 2 292 ? -7.332 -63.891 23.277 1.00 37.21 290 VAL F CA 1
ATOM 5406 C C . VAL B 2 292 ? -7.793 -65.118 22.463 1.00 42.04 290 VAL F C 1
ATOM 5407 O O . VAL B 2 292 ? -7.747 -65.084 21.233 1.00 41.70 290 VAL F O 1
ATOM 5411 N N . VAL B 2 293 ? -8.289 -66.162 23.161 1.00 39.36 291 VAL F N 1
ATOM 5412 C CA . VAL B 2 293 ? -8.813 -67.411 22.588 1.00 39.63 291 VAL F CA 1
ATOM 5413 C C . VAL B 2 293 ? -10.074 -67.118 21.740 1.00 43.77 291 VAL F C 1
ATOM 5414 O O . VAL B 2 293 ? -10.240 -67.709 20.670 1.00 43.62 291 VAL F O 1
ATOM 5418 N N . ASP B 2 294 ? -10.927 -66.176 22.203 1.00 40.12 292 ASP F N 1
ATOM 5419 C CA . ASP B 2 294 ? -12.154 -65.760 21.511 1.00 39.96 292 ASP F CA 1
ATOM 5420 C C . ASP B 2 294 ? -11.878 -64.787 20.356 1.00 43.99 292 ASP F C 1
ATOM 5421 O O . ASP B 2 294 ? -12.779 -64.501 19.563 1.00 43.72 292 ASP F O 1
ATOM 5426 N N . ALA B 2 295 ? -10.635 -64.281 20.267 1.00 40.52 293 ALA F N 1
ATOM 5427 C CA . ALA B 2 295 ? -10.183 -63.355 19.230 1.00 40.28 293 ALA F CA 1
ATOM 5428 C C . ALA B 2 295 ? -9.395 -64.110 18.141 1.00 43.92 293 ALA F C 1
ATOM 5429 O O . ALA B 2 295 ? -8.794 -65.141 18.455 1.00 43.72 293 ALA F O 1
ATOM 5431 N N . PRO B 2 296 ? -9.365 -63.632 16.869 1.00 47.08 294 PRO F N 1
ATOM 5432 C CA . PRO B 2 296 ? -8.608 -64.358 15.832 1.00 48.14 294 PRO F CA 1
ATOM 5433 C C . PRO B 2 296 ? -7.100 -64.385 16.081 1.00 51.04 294 PRO F C 1
ATOM 5434 O O . PRO B 2 296 ? -6.546 -63.428 16.628 1.00 48.29 294 PRO F O 1
ATOM 5438 N N . SER B 2 297 ? -6.448 -65.498 15.698 1.00 49.58 295 SER F N 1
ATOM 5439 C CA . SER B 2 297 ? -5.003 -65.682 15.834 1.00 49.46 295 SER F CA 1
ATOM 5440 C C . SER B 2 297 ? -4.350 -65.429 14.476 1.00 53.61 295 SER F C 1
ATOM 5441 O O . SER B 2 297 ? -4.743 -66.045 13.481 1.00 55.13 295 SER F O 1
ATOM 5444 N N . LEU B 2 298 ? -3.381 -64.499 14.431 1.00 48.40 296 LEU F N 1
ATOM 5445 C CA . LEU B 2 298 ? -2.698 -64.107 13.199 1.00 48.09 296 LEU F CA 1
ATOM 5446 C C . LEU B 2 298 ? -1.280 -64.649 13.085 1.00 53.42 296 LEU F C 1
ATOM 5447 O O . LEU B 2 298 ? -0.512 -64.584 14.045 1.00 52.57 296 LEU F O 1
ATOM 5452 N N . THR B 2 299 ? -0.951 -65.206 11.906 1.00 52.01 297 THR F N 1
ATOM 5453 C CA . THR B 2 299 ? 0.355 -65.783 11.557 1.00 53.54 297 THR F CA 1
ATOM 5454 C C . THR B 2 299 ? 0.732 -65.384 10.121 1.00 57.30 297 THR F C 1
ATOM 5455 O O . THR B 2 299 ? -0.092 -64.790 9.420 1.00 55.69 297 THR F O 1
ATOM 5459 N N . ASP B 2 300 ? 1.977 -65.714 9.692 1.00 55.28 298 ASP F N 1
ATOM 5460 C CA . ASP B 2 300 ? 2.544 -65.449 8.358 1.00 55.37 298 ASP F CA 1
ATOM 5461 C C . ASP B 2 300 ? 2.329 -63.997 7.904 1.00 56.28 298 ASP F C 1
ATOM 5462 O O . ASP B 2 300 ? 1.858 -63.744 6.790 1.00 55.89 298 ASP F O 1
ATOM 5467 N N . MET B 2 301 ? 2.665 -63.047 8.791 1.00 50.41 299 MET F N 1
ATOM 5468 C CA . MET B 2 301 ? 2.487 -61.619 8.547 1.00 47.46 299 MET F CA 1
ATOM 5469 C C . MET B 2 301 ? 3.646 -60.962 7.817 1.00 50.62 299 MET F C 1
ATOM 5470 O O . MET B 2 301 ? 4.811 -61.191 8.160 1.00 50.84 299 MET F O 1
ATOM 5475 N N A SER B 2 302 ? 3.315 -60.138 6.810 0.50 46.08 300 SER F N 1
ATOM 5476 N N B SER B 2 302 ? 3.319 -60.143 6.803 0.50 45.96 300 SER F N 1
ATOM 5477 C CA A SER B 2 302 ? 4.266 -59.393 5.985 0.50 45.30 300 SER F CA 1
ATOM 5478 C CA B SER B 2 302 ? 4.277 -59.396 5.986 0.50 45.10 300 SER F CA 1
ATOM 5479 C C A SER B 2 302 ? 3.743 -57.979 5.737 0.50 46.83 300 SER F C 1
ATOM 5480 C C B SER B 2 302 ? 3.749 -57.985 5.719 0.50 46.75 300 SER F C 1
ATOM 5481 O O A SER B 2 302 ? 2.533 -57.790 5.596 0.50 45.69 300 SER F O 1
ATOM 5482 O O B SER B 2 302 ? 2.540 -57.805 5.552 0.50 45.65 300 SER F O 1
ATOM 5487 N N . CYS B 2 303 ? 4.652 -56.989 5.690 1.00 42.42 301 CYS F N 1
ATOM 5488 C CA . CYS B 2 303 ? 4.293 -55.584 5.476 1.00 40.57 301 CYS F CA 1
ATOM 5489 C C . CYS B 2 303 ? 5.014 -54.932 4.303 1.00 44.26 301 CYS F C 1
ATOM 5490 O O . CYS B 2 303 ? 6.237 -55.037 4.184 1.00 44.36 301 CYS F O 1
ATOM 5493 N N . GLU B 2 304 ? 4.244 -54.235 3.453 1.00 40.40 302 GLU F N 1
ATOM 5494 C CA . GLU B 2 304 ? 4.742 -53.492 2.293 1.00 40.12 302 GLU F CA 1
ATOM 5495 C C . GLU B 2 304 ? 4.215 -52.055 2.298 1.00 41.86 302 GLU F C 1
ATOM 5496 O O . GLU B 2 304 ? 3.031 -51.831 2.564 1.00 40.69 302 GLU F O 1
ATOM 5502 N N . VAL B 2 305 ? 5.111 -51.084 2.053 1.00 37.51 303 VAL F N 1
ATOM 5503 C CA . VAL B 2 305 ? 4.779 -49.657 2.030 1.00 35.98 303 VAL F CA 1
ATOM 5504 C C . VAL B 2 305 ? 4.919 -49.136 0.578 1.00 39.57 303 VAL F C 1
ATOM 5505 O O . VAL B 2 305 ? 6.030 -48.809 0.144 1.00 38.96 303 VAL F O 1
ATOM 5509 N N . PRO B 2 306 ? 3.812 -49.104 -0.204 1.00 36.35 304 PRO F N 1
ATOM 5510 C CA . PRO B 2 306 ? 3.918 -48.643 -1.600 1.00 36.32 304 PRO F C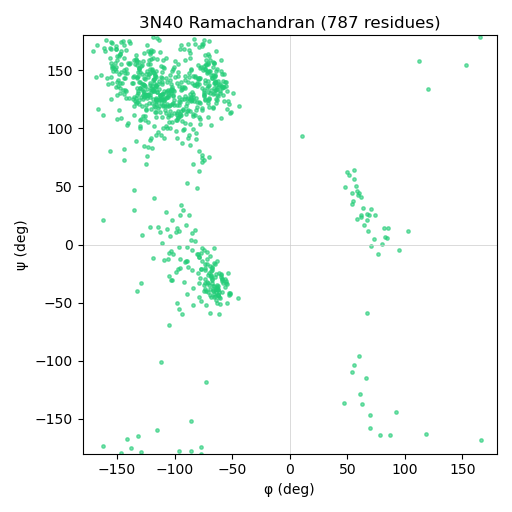A 1
ATOM 5511 C C . PRO B 2 306 ? 4.021 -47.126 -1.765 1.00 39.20 304 PRO F C 1
ATOM 5512 O O . PRO B 2 306 ? 4.472 -46.668 -2.816 1.00 38.97 304 PRO F O 1
ATOM 5516 N N . ALA B 2 307 ? 3.580 -46.349 -0.751 1.00 34.91 305 ALA F N 1
ATOM 5517 C CA . ALA B 2 307 ? 3.598 -44.886 -0.787 1.00 34.28 305 ALA F CA 1
ATOM 5518 C C . ALA B 2 307 ? 3.769 -44.256 0.596 1.00 37.44 305 ALA F C 1
ATOM 5519 O O . ALA B 2 307 ? 3.029 -44.598 1.522 1.00 36.94 305 ALA F O 1
ATOM 5521 N N . CYS B 2 308 ? 4.746 -43.334 0.732 1.00 33.74 306 CYS F N 1
ATOM 5522 C CA . CYS B 2 308 ? 4.987 -42.601 1.978 1.00 33.45 306 CYS F CA 1
ATOM 5523 C C . CYS B 2 308 ? 5.544 -41.201 1.800 1.00 37.90 306 CYS F C 1
ATOM 5524 O O . CYS B 2 308 ? 6.482 -40.981 1.031 1.00 37.30 306 CYS F O 1
ATOM 5527 N N . THR B 2 309 ? 4.976 -40.269 2.572 1.00 35.25 307 THR F N 1
ATOM 5528 C CA . THR B 2 309 ? 5.361 -38.869 2.657 1.00 36.12 307 THR F CA 1
ATOM 5529 C C . THR B 2 309 ? 5.390 -38.509 4.143 1.00 41.26 307 THR F C 1
ATOM 5530 O O . THR B 2 309 ? 4.365 -38.636 4.822 1.00 40.59 307 THR F O 1
ATOM 5534 N N . HIS B 2 310 ? 6.567 -38.105 4.655 1.00 39.25 308 HIS F N 1
ATOM 5535 C CA . HIS B 2 310 ? 6.697 -37.732 6.061 1.00 40.27 308 HIS F CA 1
ATOM 5536 C C . HIS B 2 310 ? 6.139 -36.331 6.330 1.00 46.35 308 HIS F C 1
ATOM 5537 O O . HIS B 2 310 ? 6.745 -35.332 5.946 1.00 47.47 308 HIS F O 1
ATOM 5544 N N . SER B 2 311 ? 4.941 -36.271 6.938 1.00 43.36 309 SER F N 1
ATOM 5545 C CA . SER B 2 311 ? 4.238 -35.023 7.251 1.00 44.73 309 SER F CA 1
ATOM 5546 C C . SER B 2 311 ? 3.431 -35.128 8.554 1.00 49.31 309 SER F C 1
ATOM 5547 O O . SER B 2 311 ? 3.441 -36.179 9.202 1.00 47.86 309 SER F O 1
ATOM 5550 N N . SER B 2 312 ? 2.738 -34.032 8.933 1.00 47.67 310 SER F N 1
ATOM 5551 C CA . SER B 2 312 ? 1.903 -33.943 10.135 1.00 48.16 310 SER F CA 1
ATOM 5552 C C . SER B 2 312 ? 0.655 -34.836 10.039 1.00 50.69 310 SER F C 1
ATOM 5553 O O . SER B 2 312 ? 0.175 -35.316 11.068 1.00 50.17 310 SER F O 1
ATOM 5556 N N . ASP B 2 313 ? 0.139 -35.060 8.809 1.00 46.42 311 ASP F N 1
ATOM 5557 C CA . ASP B 2 313 ? -1.028 -35.911 8.553 1.00 45.24 311 ASP F CA 1
ATOM 5558 C C . ASP B 2 313 ? -0.605 -37.332 8.149 1.00 45.99 311 ASP F C 1
ATOM 5559 O O . ASP B 2 313 ? 0.590 -37.632 8.101 1.00 45.24 311 ASP F O 1
ATOM 5564 N N . PHE B 2 314 ? -1.590 -38.193 7.838 1.00 40.54 312 PHE F N 1
ATOM 5565 C CA . PHE B 2 314 ? -1.355 -39.574 7.433 1.00 38.34 312 PHE F CA 1
ATOM 5566 C C . PHE B 2 314 ? -0.920 -39.661 5.964 1.00 40.59 312 PHE F C 1
ATOM 5567 O O . PHE B 2 314 ? -1.732 -39.934 5.075 1.00 40.32 312 PHE F O 1
ATOM 5575 N N . GLY B 2 315 ? 0.366 -39.398 5.739 1.00 36.00 313 GLY F N 1
ATOM 5576 C CA . GLY B 2 315 ? 0.990 -39.417 4.420 1.00 35.11 313 GLY F CA 1
ATOM 5577 C C . GLY B 2 315 ? 1.548 -40.764 4.000 1.00 36.58 313 GLY F C 1
ATOM 5578 O O . GLY B 2 315 ? 2.057 -40.901 2.884 1.00 35.73 313 GLY F O 1
ATOM 5579 N N . GLY B 2 316 ? 1.449 -41.750 4.889 1.00 31.99 314 GLY F N 1
ATOM 5580 C CA . GLY B 2 316 ? 1.932 -43.104 4.646 1.00 30.98 314 GLY F CA 1
ATOM 5581 C C . GLY B 2 316 ? 0.827 -44.115 4.422 1.00 33.95 314 GLY F C 1
ATOM 5582 O O . GLY B 2 316 ? -0.234 -44.031 5.047 1.00 33.46 314 GLY F O 1
ATOM 5583 N N . VAL B 2 317 ? 1.075 -45.077 3.516 1.00 30.16 315 VAL F N 1
ATOM 5584 C CA . VAL B 2 317 ? 0.149 -46.164 3.169 1.00 30.24 315 VAL F CA 1
ATOM 5585 C C . VAL B 2 317 ? 0.886 -47.496 3.368 1.00 33.74 315 VAL F C 1
ATOM 5586 O O . VAL B 2 317 ? 1.994 -47.655 2.859 1.00 33.14 315 VAL F O 1
ATOM 5590 N N . ALA B 2 318 ? 0.284 -48.440 4.116 1.00 30.36 316 ALA F N 1
ATOM 5591 C CA . ALA B 2 318 ? 0.888 -49.755 4.353 1.00 30.42 316 ALA F CA 1
ATOM 5592 C C . ALA B 2 318 ? -0.095 -50.898 4.104 1.00 35.45 316 ALA F C 1
ATOM 5593 O O . ALA B 2 318 ? -1.237 -50.844 4.567 1.00 35.11 316 ALA F O 1
ATOM 5595 N N . ILE B 2 319 ? 0.351 -51.921 3.349 1.00 33.35 317 ILE F N 1
ATOM 5596 C CA . ILE B 2 319 ? -0.444 -53.110 3.029 1.00 34.61 317 ILE F CA 1
ATOM 5597 C C . ILE B 2 319 ? 0.118 -54.291 3.822 1.00 39.26 317 ILE F C 1
ATOM 5598 O O . ILE B 2 319 ? 1.259 -54.702 3.600 1.00 39.38 317 ILE F O 1
ATOM 5603 N N . ILE B 2 320 ? -0.676 -54.806 4.770 1.00 36.10 318 ILE F N 1
ATOM 5604 C CA . ILE B 2 320 ? -0.267 -55.913 5.630 1.00 36.61 318 ILE F CA 1
ATOM 5605 C C . ILE B 2 320 ? -1.013 -57.201 5.279 1.00 42.38 318 ILE F C 1
ATOM 5606 O O . ILE B 2 320 ? -2.240 -57.249 5.373 1.00 41.98 318 ILE F O 1
ATOM 5611 N N . LYS B 2 321 ? -0.259 -58.240 4.878 1.00 40.95 319 LYS F N 1
ATOM 5612 C CA . LYS B 2 321 ? -0.793 -59.564 4.550 1.00 43.15 319 LYS F CA 1
ATOM 5613 C C . LYS B 2 321 ? -0.784 -60.415 5.811 1.00 47.64 319 LYS F C 1
ATOM 5614 O O . LYS B 2 321 ? 0.111 -60.262 6.644 1.00 46.60 319 LYS F O 1
ATOM 5620 N N . TYR B 2 322 ? -1.789 -61.291 5.968 1.00 45.60 320 TYR F N 1
ATOM 5621 C CA . TYR B 2 322 ? -1.935 -62.120 7.165 1.00 45.93 320 TYR F CA 1
ATOM 5622 C C . TYR B 2 322 ? -2.623 -63.460 6.906 1.00 52.18 320 TYR F C 1
ATOM 5623 O O . TYR B 2 322 ? -3.223 -63.664 5.849 1.00 52.95 320 TYR F O 1
ATOM 5632 N N . ALA B 2 323 ? -2.569 -64.349 7.912 1.00 49.73 321 ALA F N 1
ATOM 5633 C CA . ALA B 2 323 ? -3.240 -65.642 7.935 1.00 52.37 321 ALA F CA 1
ATOM 5634 C C . ALA B 2 323 ? -3.987 -65.710 9.272 1.00 55.31 321 ALA F C 1
ATOM 5635 O O . ALA B 2 323 ? -3.371 -65.903 10.325 1.00 54.57 321 ALA F O 1
ATOM 5637 N N . ALA B 2 324 ? -5.305 -65.450 9.232 1.00 51.33 322 ALA F N 1
ATOM 5638 C CA . ALA B 2 324 ? -6.166 -65.441 10.414 1.00 50.38 322 ALA F CA 1
ATOM 5639 C C . ALA B 2 324 ? -6.835 -66.798 10.640 1.00 56.50 322 ALA F C 1
ATOM 5640 O O . ALA B 2 324 ? -7.329 -67.407 9.688 1.00 58.30 322 ALA F O 1
ATOM 5642 N N . SER B 2 325 ? -6.841 -67.266 11.905 1.00 52.85 323 SER F N 1
ATOM 5643 C CA . SER B 2 325 ? -7.435 -68.544 12.318 1.00 55.43 323 SER F CA 1
ATOM 5644 C C . SER B 2 325 ? -8.959 -68.558 12.151 1.00 59.88 323 SER F C 1
ATOM 5645 O O . SER B 2 325 ? -9.528 -69.598 11.817 1.00 62.72 323 SER F O 1
ATOM 5648 N N . LYS B 2 326 ? -9.610 -67.403 12.389 1.00 53.66 324 LYS F N 1
ATOM 5649 C CA . LYS B 2 326 ? -11.059 -67.214 12.269 1.00 54.05 324 LYS F CA 1
ATOM 5650 C C . LYS B 2 326 ? -11.422 -65.764 11.906 1.00 55.59 324 LYS F C 1
ATOM 5651 O O . LYS B 2 326 ? -10.551 -64.891 11.914 1.00 52.65 324 LYS F O 1
ATOM 5657 N N . LYS B 2 327 ? -12.705 -65.518 11.576 1.00 53.21 325 LYS F N 1
ATOM 5658 C CA . LYS B 2 327 ? -13.215 -64.185 11.252 1.00 51.27 325 LYS F CA 1
ATOM 5659 C C . LYS B 2 327 ? -13.469 -63.425 12.558 1.00 53.24 325 LYS F C 1
ATOM 5660 O O . LYS B 2 327 ? -13.884 -64.026 13.552 1.00 53.43 325 LYS F O 1
ATOM 5666 N N . GLY B 2 328 ? -13.206 -62.123 12.541 1.00 47.75 326 GLY F N 1
ATOM 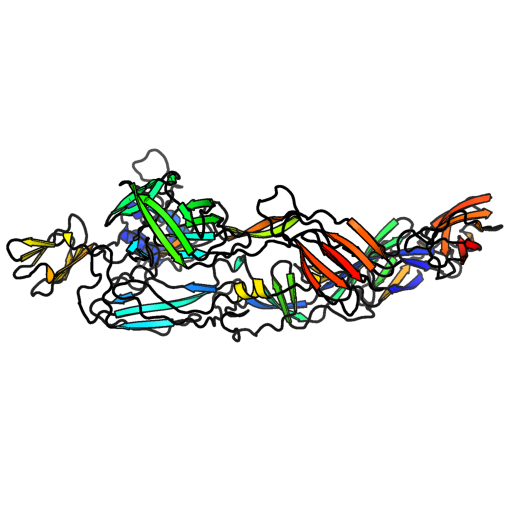5667 C CA . GLY B 2 328 ? -13.397 -61.253 13.695 1.00 45.70 326 GLY F CA 1
ATOM 5668 C C . GLY B 2 328 ? -12.710 -59.910 13.578 1.00 47.40 326 GLY F C 1
ATOM 5669 O O . GLY B 2 328 ? -12.037 -59.632 12.581 1.00 46.68 326 GLY F O 1
ATOM 5670 N N . LYS B 2 329 ? -12.883 -59.066 14.606 1.00 42.62 327 LYS F N 1
ATOM 5671 C CA . LYS B 2 329 ? -12.297 -57.727 14.659 1.00 40.46 327 LYS F CA 1
ATOM 5672 C C . LYS B 2 329 ? -10.964 -57.738 15.399 1.00 42.90 327 LYS F C 1
ATOM 5673 O O . LYS B 2 329 ? -10.854 -58.340 16.470 1.00 42.60 327 LYS F O 1
ATOM 5679 N N . CYS B 2 330 ? -9.950 -57.085 14.810 1.00 38.38 328 CYS F N 1
ATOM 5680 C CA . CYS B 2 330 ? -8.606 -56.969 15.374 1.00 37.00 328 CYS F CA 1
ATOM 5681 C C . CYS B 2 330 ? -8.230 -55.508 15.558 1.00 39.03 328 CYS F C 1
ATOM 5682 O O . CYS B 2 330 ? -8.503 -54.684 14.680 1.00 38.47 328 CYS F O 1
ATOM 5685 N N . ALA B 2 331 ? -7.579 -55.192 16.686 1.00 34.34 329 ALA F N 1
ATOM 5686 C CA . ALA B 2 331 ? -7.109 -53.842 16.974 1.00 32.99 329 ALA F CA 1
ATOM 5687 C C . ALA B 2 331 ? -5.795 -53.600 16.232 1.00 36.13 329 ALA F C 1
ATOM 5688 O O . ALA B 2 331 ? -4.954 -54.497 16.168 1.00 35.99 329 ALA F O 1
ATOM 5690 N N . VAL B 2 332 ? -5.633 -52.400 15.657 1.00 31.98 330 VAL F N 1
ATOM 5691 C CA . VAL B 2 332 ? -4.430 -52.011 14.914 1.00 31.32 330 VAL F CA 1
ATOM 5692 C C . VAL B 2 332 ? -3.684 -50.950 15.728 1.00 34.11 330 VAL F C 1
ATOM 5693 O O . VAL B 2 332 ? -4.284 -49.943 16.108 1.00 33.87 330 VAL F O 1
ATOM 5697 N N . HIS B 2 333 ? -2.389 -51.185 16.014 1.00 29.96 331 HIS F N 1
ATOM 5698 C CA . HIS B 2 333 ? -1.575 -50.254 16.795 1.00 29.54 331 HIS F CA 1
ATOM 5699 C C . HIS B 2 333 ? -0.102 -50.271 16.421 1.00 33.55 331 HIS F C 1
ATOM 5700 O O . HIS B 2 333 ? 0.466 -51.336 16.180 1.00 33.51 331 HIS F O 1
ATOM 5707 N N . SER B 2 334 ? 0.521 -49.083 16.413 1.00 30.47 332 SER F N 1
ATOM 5708 C CA . SER B 2 334 ? 1.943 -48.920 16.127 1.00 30.80 332 SER F CA 1
ATOM 5709 C C . SER B 2 334 ? 2.734 -49.110 17.417 1.00 35.63 332 SER F C 1
ATOM 5710 O O . SER B 2 334 ? 2.443 -48.461 18.426 1.00 35.27 332 SER F O 1
ATOM 5713 N N . MET B 2 335 ? 3.712 -50.026 17.387 1.00 33.44 333 MET F N 1
ATOM 5714 C CA . MET B 2 335 ? 4.569 -50.350 18.532 1.00 34.90 333 MET F CA 1
ATOM 5715 C C . MET B 2 335 ? 5.770 -49.400 18.641 1.00 39.88 333 MET F C 1
ATOM 5716 O O . MET B 2 335 ? 6.526 -49.463 19.615 1.00 40.83 333 MET F O 1
ATOM 5721 N N . THR B 2 336 ? 5.922 -48.508 17.646 1.00 35.91 334 THR F N 1
ATOM 5722 C CA . THR B 2 336 ? 6.967 -47.490 17.574 1.00 36.64 334 THR F CA 1
ATOM 5723 C C . THR B 2 336 ? 6.280 -46.133 17.770 1.00 40.14 334 THR F C 1
ATOM 5724 O O . THR B 2 336 ? 5.329 -45.821 17.052 1.00 38.35 334 THR F O 1
ATOM 5728 N N . ASN B 2 337 ? 6.745 -45.348 18.757 1.00 38.09 335 ASN F N 1
ATOM 5729 C CA . ASN B 2 337 ? 6.176 -44.040 19.103 1.00 38.29 335 ASN F CA 1
ATOM 5730 C C . ASN B 2 337 ? 6.358 -42.949 18.039 1.00 41.74 335 ASN F C 1
ATOM 5731 O O . ASN B 2 337 ? 5.610 -41.968 18.043 1.00 41.56 335 ASN F O 1
ATOM 5736 N N . ALA B 2 338 ? 7.327 -43.133 17.120 1.00 37.73 336 ALA F N 1
ATOM 5737 C CA . ALA B 2 338 ? 7.627 -42.200 16.030 1.00 37.32 336 ALA F CA 1
ATOM 5738 C C . ALA B 2 338 ? 6.639 -42.320 14.852 1.00 38.94 336 ALA F C 1
ATOM 5739 O O . ALA B 2 338 ? 6.654 -41.476 13.952 1.00 38.71 336 ALA F O 1
ATOM 5741 N N . VAL B 2 339 ? 5.797 -43.374 14.855 1.00 33.69 337 VAL F N 1
ATOM 5742 C CA . VAL B 2 339 ? 4.796 -43.657 13.818 1.00 32.01 337 VAL F CA 1
ATOM 5743 C C . VAL B 2 339 ? 3.414 -43.843 14.476 1.00 35.18 337 VAL F C 1
ATOM 5744 O O . VAL B 2 339 ? 3.314 -44.504 15.509 1.00 34.84 337 VAL F O 1
ATOM 5748 N N . THR B 2 340 ? 2.359 -43.260 13.881 1.00 31.27 338 THR F N 1
ATOM 5749 C CA . THR B 2 340 ? 0.983 -43.400 14.374 1.00 30.86 338 THR F CA 1
ATOM 5750 C C . THR B 2 340 ? 0.036 -43.855 13.262 1.00 33.50 338 THR F C 1
ATOM 5751 O O . THR B 2 340 ? 0.153 -43.377 12.135 1.00 33.20 338 THR F O 1
ATOM 5755 N N . ILE B 2 341 ? -0.878 -44.793 13.572 1.00 29.20 339 ILE F N 1
ATOM 5756 C CA . ILE B 2 341 ? -1.829 -45.351 12.601 1.00 28.62 339 ILE F CA 1
ATOM 5757 C C . ILE B 2 341 ? -3.232 -44.750 12.775 1.00 33.13 339 ILE F C 1
ATOM 5758 O O . ILE B 2 341 ? -3.709 -44.621 13.904 1.00 32.99 339 ILE F O 1
ATOM 5763 N N . ARG B 2 342 ? -3.876 -44.379 11.646 1.00 30.07 340 ARG F N 1
ATOM 5764 C CA . ARG B 2 342 ? -5.221 -43.799 11.581 1.00 30.82 340 ARG F CA 1
ATOM 5765 C C . ARG B 2 342 ? -6.287 -44.804 12.040 1.00 34.76 340 ARG F C 1
ATOM 5766 O O . ARG B 2 342 ? -7.185 -44.436 12.798 1.00 34.89 340 ARG F O 1
ATOM 5774 N N . GLU B 2 343 ? -6.188 -46.060 11.571 1.00 31.21 341 GLU F N 1
ATOM 5775 C CA . GLU B 2 343 ? -7.130 -47.130 11.901 1.00 31.66 341 GLU F CA 1
ATOM 5776 C C . GLU B 2 343 ? -6.890 -47.659 13.307 1.00 35.93 341 GLU F C 1
ATOM 5777 O O . GLU B 2 343 ? -5.743 -47.900 13.694 1.00 34.79 341 GLU F O 1
ATOM 5783 N N . ALA B 2 344 ? -7.980 -47.832 14.067 1.00 33.73 342 ALA F N 1
ATOM 5784 C CA . ALA B 2 344 ? -7.957 -48.355 15.431 1.00 33.80 342 ALA F CA 1
ATOM 5785 C C . ALA B 2 344 ? -8.398 -49.821 15.453 1.00 39.01 342 ALA F C 1
ATOM 5786 O O . ALA B 2 344 ? -7.942 -50.585 16.307 1.00 38.43 342 ALA F O 1
ATOM 5788 N N . GLU B 2 345 ? -9.287 -50.207 14.513 1.00 37.07 343 GLU F N 1
ATOM 5789 C CA . GLU B 2 345 ? -9.847 -51.554 14.410 1.00 38.01 343 GLU F CA 1
ATOM 5790 C C . GLU B 2 345 ? -10.202 -51.903 12.961 1.00 43.60 343 GLU F C 1
ATOM 5791 O O . GLU B 2 345 ? -10.784 -51.078 12.254 1.00 43.99 343 GLU F O 1
ATOM 5797 N N . ILE B 2 346 ? -9.844 -53.128 12.524 1.00 40.85 344 ILE F N 1
ATOM 5798 C CA . ILE B 2 346 ? -10.158 -53.655 11.187 1.00 41.94 344 ILE F CA 1
ATOM 5799 C C . ILE B 2 346 ? -10.693 -55.101 11.283 1.00 46.38 344 ILE F C 1
ATOM 5800 O O . ILE B 2 346 ? -10.371 -55.812 12.239 1.00 45.55 344 ILE F O 1
ATOM 5805 N N . GLU B 2 347 ? -11.476 -55.535 10.279 1.00 44.25 345 GLU F N 1
ATOM 5806 C CA . GLU B 2 347 ? -12.039 -56.885 10.220 1.00 45.80 345 GLU F CA 1
ATOM 5807 C C . GLU B 2 347 ? -11.088 -57.829 9.465 1.00 50.02 345 GLU F C 1
ATOM 5808 O O . GLU B 2 347 ? -10.657 -57.505 8.355 1.00 49.55 345 GLU F O 1
ATOM 5814 N N . VAL B 2 348 ? -10.753 -58.983 10.081 1.00 47.03 346 VAL F N 1
ATOM 5815 C CA . VAL B 2 348 ? -9.856 -60.000 9.505 1.00 47.78 346 VAL F CA 1
ATOM 5816 C C . VAL B 2 348 ? -10.606 -61.276 9.094 1.00 54.48 346 VAL F C 1
ATOM 5817 O O . VAL B 2 348 ? -11.629 -61.602 9.701 1.00 55.04 346 VAL F O 1
ATOM 5821 N N . GLU B 2 349 ? -10.081 -62.001 8.076 1.00 52.55 347 GLU F N 1
ATOM 5822 C CA . GLU B 2 349 ? -10.635 -63.263 7.566 1.00 55.51 347 GLU F CA 1
ATOM 5823 C C . GLU B 2 349 ? -9.609 -64.049 6.729 1.00 60.60 347 GLU F C 1
ATOM 5824 O O . GLU B 2 349 ? -9.253 -63.623 5.628 1.00 60.05 347 GLU F O 1
ATOM 5830 N N . GLY B 2 350 ? -9.169 -65.187 7.273 1.00 58.49 348 GLY F N 1
ATOM 5831 C CA . GLY B 2 350 ? -8.228 -66.124 6.660 1.00 60.16 348 GLY F CA 1
ATOM 5832 C C . GLY B 2 350 ? -6.982 -65.524 6.045 1.00 62.16 348 GLY F C 1
ATOM 5833 O O . GLY B 2 350 ? -6.354 -64.643 6.639 1.00 58.91 348 GLY F O 1
ATOM 5834 N N . ASN B 2 351 ? -6.624 -66.011 4.842 1.00 60.70 349 ASN F N 1
ATOM 5835 C CA . ASN B 2 351 ? -5.471 -65.550 4.069 1.00 59.63 349 ASN F CA 1
ATOM 5836 C C . ASN B 2 351 ? -5.874 -64.343 3.216 1.00 61.91 349 ASN F C 1
ATOM 5837 O O . ASN B 2 351 ? -6.266 -64.490 2.054 1.00 63.33 349 ASN F O 1
ATOM 5842 N N . SER B 2 352 ? -5.810 -63.148 3.822 1.00 55.31 350 SER F N 1
ATOM 5843 C CA . SER B 2 352 ? -6.174 -61.886 3.181 1.00 53.55 350 SER F CA 1
ATOM 5844 C C . SER B 2 352 ? -5.170 -60.774 3.521 1.00 54.50 350 SER F C 1
ATOM 5845 O O . SER B 2 352 ? -4.148 -61.036 4.162 1.00 53.26 350 SER F O 1
ATOM 5848 N N . GLN B 2 353 ? -5.455 -59.540 3.070 1.00 49.72 351 GLN F N 1
ATOM 5849 C CA . GLN B 2 353 ? -4.616 -58.366 3.305 1.00 46.92 351 GLN F CA 1
ATOM 5850 C C . GLN B 2 353 ? -5.414 -57.170 3.826 1.00 49.05 351 GLN F C 1
ATOM 5851 O O . GLN B 2 353 ? -6.602 -57.035 3.519 1.00 49.57 351 GLN F O 1
ATOM 5857 N N . LEU B 2 354 ? -4.751 -56.307 4.614 1.00 43.24 352 LEU F N 1
ATOM 5858 C CA . LEU B 2 354 ? -5.338 -55.094 5.183 1.00 41.59 352 LEU F CA 1
ATOM 5859 C C . LEU B 2 354 ? -4.571 -53.841 4.750 1.00 43.52 352 LEU F C 1
ATOM 5860 O O . LEU B 2 354 ? -3.353 -53.900 4.564 1.00 42.66 352 LEU F O 1
ATOM 5865 N N . GLN B 2 355 ? -5.282 -52.712 4.601 1.00 39.14 353 GLN F N 1
ATOM 5866 C CA . GLN B 2 355 ? -4.670 -51.438 4.230 1.00 37.60 353 GLN F CA 1
ATOM 5867 C C . GLN B 2 355 ? -4.834 -50.431 5.364 1.00 39.49 353 GLN F C 1
ATOM 5868 O O . GLN B 2 355 ? -5.953 -50.183 5.818 1.00 39.37 353 GLN F O 1
ATOM 5874 N N . ILE B 2 356 ? -3.709 -49.875 5.832 1.00 34.44 354 ILE F N 1
ATOM 5875 C CA . ILE B 2 356 ? -3.683 -48.881 6.908 1.00 33.22 354 ILE F CA 1
ATOM 5876 C C . ILE B 2 356 ? -3.044 -47.565 6.470 1.00 35.63 354 ILE F C 1
ATOM 5877 O O . ILE B 2 356 ? -2.250 -47.541 5.527 1.00 34.85 354 ILE F O 1
ATOM 5882 N N . SER B 2 357 ? -3.408 -46.472 7.157 1.00 31.74 355 SER F N 1
ATOM 5883 C CA . SER B 2 357 ? -2.867 -45.137 6.925 1.00 31.12 355 SER F CA 1
ATOM 5884 C C . SER B 2 357 ? -2.018 -44.770 8.137 1.00 33.15 355 SER F C 1
ATOM 5885 O O . SER B 2 357 ? -2.471 -44.933 9.275 1.00 32.53 355 SER F O 1
ATOM 5888 N N . PHE B 2 358 ? -0.778 -44.315 7.900 1.00 28.41 356 PHE F N 1
ATOM 5889 C CA . PHE B 2 358 ? 0.127 -43.949 8.984 1.00 27.75 356 PHE F CA 1
ATOM 5890 C C . PHE B 2 358 ? 0.764 -42.566 8.832 1.00 32.00 356 PHE F C 1
ATOM 5891 O O . PHE B 2 358 ? 0.923 -42.075 7.714 1.00 31.52 356 PHE F O 1
ATOM 5899 N N . SER B 2 359 ? 1.127 -41.951 9.968 1.00 29.12 357 SER F N 1
ATOM 5900 C CA . SER B 2 359 ? 1.773 -40.643 10.033 1.00 29.85 357 SER F CA 1
ATOM 5901 C C . SER B 2 359 ? 3.128 -40.766 10.727 1.00 34.59 357 SER F C 1
ATOM 5902 O O . SER B 2 359 ? 3.230 -41.407 11.776 1.00 33.82 357 SER F O 1
ATOM 5905 N N . THR B 2 360 ? 4.165 -40.158 10.126 1.00 32.38 358 THR F N 1
ATOM 5906 C CA . THR B 2 360 ? 5.541 -40.148 10.638 1.00 33.24 358 THR F CA 1
ATOM 5907 C C . THR B 2 360 ? 6.299 -38.895 10.189 1.00 38.70 358 THR F C 1
ATOM 5908 O O . THR B 2 360 ? 5.937 -38.284 9.183 1.00 37.86 358 THR F O 1
ATOM 5912 N N . ALA B 2 361 ? 7.344 -38.516 10.942 1.00 37.14 359 ALA F N 1
ATOM 5913 C CA . ALA B 2 361 ? 8.200 -37.369 10.631 1.00 38.68 359 ALA F CA 1
ATOM 5914 C C . ALA B 2 361 ? 9.552 -37.855 10.087 1.00 42.81 359 ALA F C 1
ATOM 5915 O O . ALA B 2 361 ? 10.323 -37.063 9.540 1.00 43.38 359 ALA F O 1
ATOM 5917 N N . LEU B 2 362 ? 9.817 -39.167 10.225 1.00 38.84 360 LEU F N 1
ATOM 5918 C CA . LEU B 2 362 ? 11.048 -39.836 9.806 1.00 39.22 360 LEU F CA 1
ATOM 5919 C C . LEU B 2 362 ? 11.104 -40.112 8.305 1.00 41.74 360 LEU F C 1
ATOM 5920 O O . LEU B 2 362 ? 10.106 -40.533 7.715 1.00 39.56 360 LEU F O 1
ATOM 5925 N N . ALA B 2 363 ? 12.284 -39.880 7.696 1.00 39.49 361 ALA F N 1
ATOM 5926 C CA . ALA B 2 363 ? 12.543 -40.127 6.272 1.00 38.76 361 ALA F CA 1
ATOM 5927 C C . ALA B 2 363 ? 12.691 -41.632 6.029 1.00 42.25 361 ALA F C 1
ATOM 5928 O O . ALA B 2 363 ? 12.288 -42.127 4.976 1.00 40.74 361 ALA F O 1
ATOM 5930 N N . SER B 2 364 ? 13.268 -42.351 7.012 1.00 40.07 362 SER F N 1
ATOM 5931 C CA . SER B 2 364 ? 13.454 -43.801 7.001 1.00 39.98 362 SER F CA 1
ATOM 5932 C C . SER B 2 364 ? 12.718 -44.358 8.220 1.00 43.38 362 SER F C 1
ATOM 5933 O O . SER B 2 364 ? 13.266 -44.390 9.326 1.00 44.16 362 SER F O 1
ATOM 5936 N N . ALA B 2 365 ? 11.445 -44.731 8.022 1.00 38.61 363 ALA F N 1
ATOM 5937 C CA . ALA B 2 365 ? 10.582 -45.230 9.089 1.00 38.09 363 ALA F CA 1
ATOM 5938 C C . ALA B 2 365 ? 10.510 -46.756 9.173 1.00 41.67 363 ALA F C 1
ATOM 5939 O O . ALA B 2 365 ? 9.938 -47.411 8.296 1.00 40.51 363 ALA F O 1
ATOM 5941 N N . GLU B 2 366 ? 11.106 -47.312 10.238 1.00 39.23 364 GLU F N 1
ATOM 5942 C CA . GLU B 2 366 ? 11.102 -48.745 10.537 1.00 39.44 364 GLU F CA 1
ATOM 5943 C C . GLU B 2 366 ? 10.227 -48.904 11.776 1.00 42.38 364 GLU F C 1
ATOM 5944 O O . GLU B 2 366 ? 10.587 -48.418 12.852 1.00 43.00 364 GLU F O 1
ATOM 5950 N N . PHE B 2 367 ? 9.039 -49.504 11.604 1.00 36.88 365 PHE F N 1
ATOM 5951 C CA . PHE B 2 367 ? 8.062 -49.641 12.683 1.00 35.92 365 PHE F CA 1
ATOM 5952 C C . PHE B 2 367 ? 7.358 -50.991 12.744 1.00 39.43 365 PHE F C 1
ATOM 5953 O O . PHE B 2 367 ? 7.265 -51.690 11.735 1.00 38.95 365 PHE F O 1
ATOM 5961 N N . ARG B 2 368 ? 6.857 -51.346 13.940 1.00 35.77 366 ARG F N 1
ATOM 5962 C CA . ARG B 2 368 ? 6.132 -52.590 14.186 1.00 35.59 366 ARG F CA 1
ATOM 5963 C C . ARG B 2 368 ? 4.641 -52.313 14.360 1.00 37.53 366 ARG F C 1
ATOM 5964 O O . ARG B 2 368 ? 4.266 -51.398 15.097 1.00 36.53 366 ARG F O 1
ATOM 5972 N N . VAL B 2 369 ? 3.797 -53.094 13.668 1.00 33.58 367 VAL F N 1
ATOM 5973 C CA . VAL B 2 369 ? 2.338 -52.963 13.727 1.00 32.60 367 VAL F CA 1
ATOM 5974 C C . VAL B 2 369 ? 1.751 -54.194 14.415 1.00 36.84 367 VAL F C 1
ATOM 5975 O O . VAL B 2 369 ? 1.968 -55.318 13.955 1.00 37.43 367 VAL F O 1
ATOM 5979 N N . GLN B 2 370 ? 1.010 -53.980 15.512 1.00 32.78 368 GLN F N 1
ATOM 5980 C CA . GLN B 2 370 ? 0.360 -55.066 16.235 1.00 32.97 368 GLN F CA 1
ATOM 5981 C C . GLN B 2 370 ? -1.107 -55.163 15.814 1.00 36.88 368 GLN F C 1
ATOM 5982 O O . GLN B 2 370 ? -1.912 -54.291 16.150 1.00 35.79 368 GLN F O 1
ATOM 5988 N N . VAL B 2 371 ? -1.431 -56.203 15.032 1.00 34.51 369 VAL F N 1
ATOM 5989 C CA . VAL B 2 371 ? -2.793 -56.493 14.580 1.00 34.61 369 VAL F CA 1
ATOM 5990 C C . VAL B 2 371 ? -3.215 -57.679 15.439 1.00 39.31 369 VAL F C 1
ATOM 5991 O O . VAL B 2 371 ? -2.625 -58.761 15.332 1.00 39.81 369 VAL F O 1
ATOM 5995 N N . CYS B 2 372 ? -4.180 -57.437 16.353 1.00 35.80 370 CYS F N 1
ATOM 5996 C CA . CYS B 2 372 ? -4.664 -58.369 17.378 1.00 36.52 370 CYS F CA 1
ATOM 5997 C C . CYS B 2 372 ? -3.514 -58.616 18.372 1.00 39.85 370 CYS F C 1
ATOM 5998 O O . CYS B 2 372 ? -3.075 -57.655 19.003 1.00 38.53 370 CYS F O 1
ATOM 6001 N N . SER B 2 373 ? -2.977 -59.848 18.460 1.00 37.37 371 SER F N 1
ATOM 6002 C CA . SER B 2 373 ? -1.871 -60.169 19.366 1.00 37.47 371 SER F CA 1
ATOM 6003 C C . SER B 2 373 ? -0.549 -60.513 18.644 1.00 41.49 371 SER F C 1
ATOM 6004 O O . SER B 2 373 ? 0.401 -60.959 19.292 1.00 41.95 371 SER F O 1
ATOM 6007 N N . THR B 2 374 ? -0.477 -60.265 17.319 1.00 37.56 372 THR F N 1
ATOM 6008 C CA . THR B 2 374 ? 0.718 -60.541 16.511 1.00 38.15 372 THR F CA 1
ATOM 6009 C C . THR B 2 374 ? 1.327 -59.256 15.936 1.00 40.77 372 THR F C 1
ATOM 6010 O O . THR B 2 374 ? 0.598 -58.403 15.425 1.00 39.07 372 THR F O 1
ATOM 6014 N N . GLN B 2 375 ? 2.667 -59.141 16.004 1.00 37.89 373 GLN F N 1
ATOM 6015 C CA . GLN B 2 375 ? 3.421 -57.993 15.496 1.00 36.82 373 GLN F CA 1
ATOM 6016 C C . GLN B 2 375 ? 4.040 -58.255 14.121 1.00 41.72 373 GLN F C 1
ATOM 6017 O O . GLN B 2 375 ? 4.495 -59.366 13.843 1.00 42.46 373 GLN F O 1
ATOM 6023 N N . VAL B 2 376 ? 4.070 -57.212 13.274 1.00 37.96 374 VAL F N 1
ATOM 6024 C CA . VAL B 2 376 ? 4.647 -57.249 11.926 1.00 38.38 374 VAL F CA 1
ATOM 6025 C C . VAL B 2 376 ? 5.557 -56.028 11.705 1.00 42.08 374 VAL F C 1
ATOM 6026 O O . VAL B 2 376 ? 5.178 -54.913 12.064 1.00 40.04 374 VAL F O 1
ATOM 6030 N N . HIS B 2 377 ? 6.757 -56.246 11.137 1.00 40.39 375 HIS F N 1
ATOM 6031 C CA . HIS B 2 377 ? 7.701 -55.163 10.870 1.00 40.06 375 HIS F CA 1
ATOM 6032 C C . HIS B 2 377 ? 7.433 -54.512 9.516 1.00 43.13 375 HIS F C 1
ATOM 6033 O O . HIS B 2 377 ? 7.321 -55.207 8.504 1.00 43.13 375 HIS F O 1
ATOM 6040 N N . CYS B 2 378 ? 7.330 -53.172 9.512 1.00 38.96 376 CYS F N 1
ATOM 6041 C CA . CYS B 2 378 ? 7.102 -52.353 8.322 1.00 38.19 376 CYS F CA 1
ATOM 6042 C C . CYS B 2 378 ? 8.339 -51.506 8.039 1.00 42.41 376 CYS F C 1
ATOM 6043 O O . CYS B 2 378 ? 8.833 -50.816 8.936 1.00 41.96 376 CYS F O 1
ATOM 6046 N N . ALA B 2 379 ? 8.838 -51.565 6.794 1.00 39.61 377 ALA F N 1
ATOM 6047 C CA . ALA B 2 379 ? 9.991 -50.789 6.336 1.00 39.79 377 ALA F CA 1
ATOM 6048 C C . ALA B 2 379 ? 9.480 -49.733 5.358 1.00 42.59 377 ALA F C 1
ATOM 6049 O O . ALA B 2 379 ? 8.865 -50.075 4.344 1.00 41.87 377 ALA F O 1
ATOM 6051 N N . ALA B 2 380 ? 9.681 -48.448 5.694 1.00 38.87 378 ALA F N 1
ATOM 6052 C CA . ALA B 2 380 ? 9.183 -47.344 4.879 1.00 37.83 378 ALA F CA 1
ATOM 6053 C C . ALA B 2 380 ? 10.207 -46.260 4.582 1.00 41.74 378 ALA F C 1
ATOM 6054 O O . ALA B 2 380 ? 10.868 -45.756 5.494 1.00 41.92 378 ALA F O 1
ATOM 6056 N N . GLU B 2 381 ? 10.317 -45.894 3.296 1.00 37.86 379 GLU F N 1
ATOM 6057 C CA . GLU B 2 381 ? 11.164 -44.805 2.827 1.00 37.87 379 GLU F CA 1
ATOM 6058 C C . GLU B 2 381 ? 10.194 -43.664 2.540 1.00 40.03 379 GLU F C 1
ATOM 6059 O O . GLU B 2 381 ? 9.487 -43.687 1.532 1.00 39.14 379 GLU F O 1
ATOM 6065 N N . CYS B 2 382 ? 10.105 -42.710 3.469 1.00 35.93 380 CYS F N 1
ATOM 6066 C CA . CYS B 2 382 ? 9.184 -41.588 3.358 1.00 35.00 380 CYS F CA 1
ATOM 6067 C C . CYS B 2 382 ? 9.842 -40.350 2.776 1.00 38.68 380 CYS F C 1
ATOM 6068 O O . CYS B 2 382 ? 10.983 -40.029 3.116 1.00 39.61 380 CYS F O 1
ATOM 6071 N N . HIS B 2 383 ? 9.127 -39.690 1.855 1.00 33.78 381 HIS F N 1
ATOM 6072 C CA . HIS B 2 383 ? 9.592 -38.526 1.102 1.00 33.88 381 HIS F CA 1
ATOM 6073 C C . HIS B 2 383 ? 9.129 -37.181 1.690 1.00 39.01 381 HIS F C 1
ATOM 6074 O O . HIS B 2 383 ? 8.123 -37.156 2.403 1.00 38.39 381 HIS F O 1
ATOM 6081 N N . PRO B 2 384 ? 9.844 -36.052 1.434 1.00 37.10 382 PRO F N 1
ATOM 6082 C CA . PRO B 2 384 ? 9.415 -34.766 2.017 1.00 38.25 382 PRO F CA 1
ATOM 6083 C C . PRO B 2 384 ? 8.111 -34.212 1.431 1.00 42.43 382 PRO F C 1
ATOM 6084 O O . PRO B 2 384 ? 7.830 -34.458 0.256 1.00 41.23 382 PRO F O 1
ATOM 6088 N N . PRO B 2 385 ? 7.298 -33.465 2.220 1.00 40.60 383 PRO F N 1
ATOM 6089 C CA . PRO B 2 385 ? 6.059 -32.897 1.659 1.00 40.83 383 PRO F CA 1
ATOM 6090 C C . PRO B 2 385 ? 6.313 -31.594 0.893 1.00 46.42 383 PRO F C 1
ATOM 6091 O O . PRO B 2 385 ? 7.434 -31.078 0.919 1.00 46.88 383 PRO F O 1
ATOM 6095 N N . LYS B 2 386 ? 5.279 -31.064 0.208 1.00 43.83 384 LYS F N 1
ATOM 6096 C CA . LYS B 2 386 ? 5.394 -29.828 -0.574 1.00 45.56 384 LYS F CA 1
ATOM 6097 C C . LYS B 2 386 ? 5.537 -28.550 0.251 1.00 52.02 384 LYS F C 1
ATOM 6098 O O . LYS B 2 386 ? 6.207 -27.618 -0.197 1.00 53.03 384 LYS F O 1
ATOM 6104 N N . ASP B 2 387 ? 4.902 -28.498 1.437 1.00 49.34 385 ASP F N 1
ATOM 6105 C CA . ASP B 2 387 ? 4.911 -27.310 2.287 1.00 51.69 385 ASP F CA 1
ATOM 6106 C C . ASP B 2 387 ? 5.651 -27.478 3.607 1.00 55.54 385 ASP F C 1
ATOM 6107 O O . ASP B 2 387 ? 5.538 -28.518 4.259 1.00 53.06 385 ASP F O 1
ATOM 6112 N N . HIS B 2 388 ? 6.388 -26.424 4.006 1.00 54.87 386 HIS F N 1
ATOM 6113 C CA . HIS B 2 388 ? 7.131 -26.335 5.264 1.00 55.96 386 HIS F CA 1
ATOM 6114 C C . HIS B 2 388 ? 6.179 -25.977 6.410 1.00 60.63 386 HIS F C 1
ATOM 6115 O O . HIS B 2 388 ? 6.492 -26.242 7.570 1.00 60.32 386 HIS F O 1
ATOM 6122 N N . ILE B 2 389 ? 5.041 -25.332 6.081 1.00 58.23 387 ILE F N 1
ATOM 6123 C CA . ILE B 2 389 ? 4.023 -24.883 7.037 1.00 59.59 387 ILE F CA 1
ATOM 6124 C C . ILE B 2 389 ? 2.686 -25.592 6.782 1.00 61.39 387 ILE F C 1
ATOM 6125 O O . ILE B 2 389 ? 2.350 -25.895 5.636 1.00 59.50 387 ILE F O 1
ATOM 6130 N N . VAL B 2 390 ? 1.934 -25.853 7.860 1.00 58.23 388 VAL F N 1
ATOM 6131 C CA . VAL B 2 390 ? 0.648 -26.535 7.801 1.00 56.74 388 VAL F CA 1
ATOM 6132 C C . VAL B 2 390 ? -0.451 -25.821 8.625 1.00 62.96 388 VAL F C 1
ATOM 6133 O O . VAL B 2 390 ? -0.127 -25.043 9.525 1.00 64.73 388 VAL F O 1
ATOM 6137 N N . ASN B 2 391 ? -1.740 -26.064 8.297 1.00 59.46 389 ASN F N 1
ATOM 6138 C CA . ASN B 2 391 ? -2.881 -25.429 8.972 1.00 61.94 389 ASN F CA 1
ATOM 6139 C C . ASN B 2 391 ? -3.715 -26.337 9.905 1.00 64.82 389 ASN F C 1
ATOM 6140 O O . ASN B 2 391 ? -4.902 -26.076 10.132 1.00 65.85 389 ASN F O 1
ATOM 6145 N N . TYR B 2 392 ? -3.072 -27.379 10.472 1.00 59.01 390 TYR F N 1
ATOM 6146 C CA . TYR B 2 392 ? -3.677 -28.329 11.413 1.00 57.60 390 TYR F CA 1
ATOM 6147 C C . TYR B 2 392 ? -2.660 -28.820 12.469 1.00 60.68 390 TYR F C 1
ATOM 6148 O O . TYR B 2 392 ? -1.472 -28.898 12.148 1.00 59.46 390 TYR F O 1
ATOM 6157 N N . PRO B 2 393 ? -3.100 -29.141 13.721 1.00 57.56 391 PRO F N 1
ATOM 6158 C CA . PRO B 2 393 ? -2.147 -29.616 14.729 1.00 60.26 391 PRO F CA 1
ATOM 6159 C C . PRO B 2 393 ? -2.092 -31.145 14.803 1.00 89.14 391 PRO F C 1
ATOM 6160 O O . PRO B 2 393 ? -1.171 -31.758 14.267 1.00 51.39 391 PRO F O 1
#

Secondary structure (DSSP, 8-state):
--EEEEEEEES-TT--EEEEE--TTB--EEEEEEEEEEEEEEEEEEEEEE--EEEE----EEETTS--------STT-EEEEEES---EETTEES-S-SSS-EEEEEEEEEE-GGGGTS-EEEEEEEEEEEEEEEEEEETTEEEEEEEETTS--EEEETTEEEEE---S----S--SEEEEETTEEEE--PPPTT-PPTTSTTSEEBSSTT-SS-EE----EE-PPPTT-----EE----HHHHHHHHS-S-HHHH-GGG-EEETTTTEEE----SEEEEEEEE-GGG--BTTTSPPEEEEEEEEEEEB-SSS--EEEEEEEEESS-EEEEEEESSTTEEES-SEEEE-SEEEEEEEEEES-SEEEEEEEETTEEEEEEEEPBPPS-SEES--/--EEEETTEEEETT--TT-SSHHHH-HHHHHHHHHHTTTSTTHHHHHHHHT----SS-SS--TT---GGGTB----EEESBSSTT--EEETT-EEEEE---TT--EEEEEEEEEEE-TTS-EEEEEEEEEETTEEEEEESTT-EEESSSB-EEEEEEEEEEEEE--SEEEEEEEEE-TTS-EEEEEEEEEE-PPPSSSB--SSPPSSSEEEEEEEE------SS-EEEEE----EE-GGGEEEETTEEEE--SSS-EEEEESSSSS-EEEESS-EEETT--GGGEEEEE---S-BEE--TTSPPPSSS-S--EEEE-SS-EEEEEEEE--PPPPEEEEETTEEEEEE--SS-EEEEEEESSS----EEEEE-S-EEEEEE--TT-EEEEETTSPPEEEEE-

Solvent-accessible surface area: 37460 Å² total; per-residue (Å²): 175,65,75,0,67,59,105,147,71,89,17,61,0,56,126,2,96,39,62,34,9,0,18,91,121,91,26,67,116,4,0,101,7,0,10,70,0,17,169,86,122,1,2,56,77,0,3,106,19,0,0,19,17,28,52,159,239,66,217,88,68,44,145,137,64,81,23,18,24,14,0,4,30,0,3,35,4,30,0,54,36,32,35,168,56,130,73,49,74,1,11,0,0,2,28,69,31,10,46,10,7,21,26,8,5,0,1,0,6,0,0,0,0,0,4,0,60,64,98,31,50,105,44,201,50,48,0,6,3,10,25,82,42,138,37,24,45,6,90,49,100,26,8,71,3,85,6,73,39,103,17,89,42,50,13,26,33,0,10,7,0,0,0,115,14,55,119,5,108,55,0,15,0,0,0,51,14,81,159,181,100,75,50,24,0,27,38,114,33,113,6,74,59,101,55,32,30,28,0,90,63,179,92,197,26,172,153,15,56,100,37,83,1,0,21,0,44,98,56,85,60,39,100,87,11,65,18,64,2,9,0,0,2,22,12,4,20,108,123,7,13,55,96,86,130,52,32,0,49,0,41,7,111,82,62,50,0,74,6,65,3,102,29,62,72,94,30,108,26,88,5,101,85,68,80,77,10,90,143,8,127,35,109,68,4,28,2,2,8,13,22,21,130,63,0,3,34,8,0,21,26,5,2,29,4,62,101,20,49,104,66,52,0,47,9,41,4,5,2,17,15,31,117,60,74,24,93,0,31,100,12,150,111,18,80,47,71,67,15,161,61,61,0,29,0,61,2,83,15,114,32,30,1,18,0,3,52,4,29,13,4,143,127,20,84,45,80,92,54,81,4,116,134,147,104,105,10,89,9,101,1,36,113,102,0,4,8,0,12,1,0,1,14,109,49,44,66,10,40,29,78,91,37,66,95,18,95,30,85,8,67,5,41,38,35,28,66,44,39,13,46,0,82,28,106,57,35,13,13,28,12,3,23,0,29,0,63,28,2,28,15,77,10,79,57,55,68,42,0,1,1,1,25,29,45,25,24,24,21,0,0,48,0,70,43,60,12,92,6,153,56,147,159,66,160,74,23,38,50,19,36,93,42,15,87,56,14,74,3,90,33,80,16,22,17,17,3,51,30,120,67,143,0,3,2,14,0,14,1,27,0,68,38,6,30,0,5,156,21,4,65,0,7,0,50,82,8,86,129,39,61,19,26,2,88,0,39,0,49,2,109,63,86,93,9,67,1,80,2,112,3,85,28,115,69,52,30,83,38,136,105,0,84,0,40,2,8,87,36,70,31,107,77,54,8,12,89,94,29,0,0,17,11,62,40,44,1,18,55,45,130,2,36,81,62,42,50,1,162,22,13,88,16,0,0,1,0,2,131,64,48,144,30,205,109,10,53,13,49,0,119,16,74,3,84,130,13,55,108,24,23,6,30,11,27,92,48,36,22,108,12,0,3,65,89,18,40,144,94,74,52,32,4,13,42,43,48,1,30,29,4,0,38,13,29,33,148,68,7,64,0,25,40,3,41,21,40,55,0,33,1,14,0,49,0,20,96,100,16,17,70,137,68,134,92,7,9,68,4,79,125,34,64,28,82,33,88,54,9,48,36,13,47,62,58,22,1,46,0,33,0,91,12,14,13,80,88,123,22,136,1,10,1,32,11,67,38,163,45,6,60,5,125,46,9,91,29,108,0,101,26,140,52,106,11,119,1,16,0,12,6,84,81,60,80,0,115,1,105,0,21,0,2,66,42,78,8,101,0,65,9,133,5,97,103,42,199,46,94,2,18,101,83,65

Sequence (794 aa):
PVMCLLANTTFPCSQPPCTPCCYEKEPEETLRMLEDNVMRPGYYQLLQASLTCSPHRQRESTKDNFNVYKATRPYLAHCPDCGEGHSCHSPVALERIRNEATDGTLKIQVSLQIGIKTDDSHDWTKLRYMDNHMPADAERAGLFVRTSAPCTITGTMGHFILARCPKGETLTVGFTDSRKISHSCTHPFHHDPPVIGREKFHSRPQHGKELPCSTYVQSTAATTEEIEVHMPPDTPDRTLMSQQSGNVKITVNGQTVRYKCNCGGSNEGLTTTDKVINNCKVDQCHAAVTNHKKWQYNSPLVPRNAELGDRKGKIHIPFPLANVTCRVPKARNPTVTYGKNQVIMLLYPDHPTLLSYRNMGEEPNYQEEWVMHKKEVVLTVPTEGLEVTWGNNEPYKYWPQGGYEHVTVIPNTVGVPYKTLVNRPGYSPMVLEMELLSVTLEPTLSLDYITCEYKTVIPSPYVKCCGTAECKDKNLPDYSCKVFTGVYPFMWGGAYCFCDAENTQLSEAHVEKSESCKTEFASAYRAHTASASAKLRVLYQGNNITVTAYANGDHAVTVKDAKFIVGPMSSAWTPFDNKIVVYKGDVYNMDYPPFGAGRPGQFGDIQSRTPESKDVYANTQLVLQRPAAGTVHVPYSQAPSGFKYWLKERGASLQHTAPFGCQIATNPVRAVNCAVGNMPISIDIPEAAFTRVVDAPSLTDMSSCEVPACTHSSDFGGVAIIKYAASKKGKCAVHSMTNAVTIREAEIEVEGNSQLQISFSTALASAEFRVQVCSTQVHCAAECHPPKDHIVNYP

B-factor: mean 39.67, std 13.57, range [14.96, 112.87]